Protein AF-A0AAJ4XPE6-F1 (afdb_monomer)

Radius of gyration: 33.15 Å; Cα contacts (8 Å, |Δi|>4): 1623; chains: 1; bounding box: 88×88×65 Å

Foldseek 3Di:
DVPFDFLDQDDPCLVVVQPAKEKEWEDDFFKIWIFIFRSNDDLVPTDTQKTWMWGDDPQKIWTWMAGPVGDIDIDIDRHDACQALVNVVVVLVVVQVRDDPPDDNQHQEYEFEAWDPFLPLAKGKDALPCPPVLVVLVLSCQQAVNGSVSRNSNVVSQNPDPSHDNNHIYIYDYQLNLVNPEDCVQWADPDDQVVQQPVRRPRGGQTFRGGPNLQLLQQLVVVCVQLVHDLQLAQAWEWAAEQQTKIFGAFRNGTHHIQGMSHSQAAFFGLQAAHDDDPCVLQVVLVVFDPPPPDDVHSQDWDDPDVVHIDGPSVCCRRHVHACCPQLVGSDLVVLVVLQVCVVVCVDVPDHDPVVNSSSVSSVVSLVSRLVRVLVVVVVSQVVCVVRVGHQEYEFEHPCSQPPLVSLLVNLVVCCLPLQRADQDASGDDQDPFKDWDHCVSSVNPPVPPCPPVNRYHTYMYGYGDSSSSSVSSSSCSSNSDDPVVVVPVVPPPDDPPCLLVVLVSPDPQSVLLVCLQPPDADPQAREGAAFLLRCDPSNLVSLLCVLQVLLVVCVVVVNADDDDAPDFKDAWDKHKYKYWDADDPVLLVLLQCLQPVVPPPFDRDDCQAPLVVCLRVLQCVSVVVSVLSHNRTRFRSQQKDFFKKKKWFQDGPDDRVFIKMKMKTWDDPGRIWGQDQFATKTWIKIWIFGDDPDTHTGMIMITIIGGGDHHNDPDDPDPPPPPVPPFPKDFLDKDWAALCSLVSSCNNRVDPPCLANWQVVVVVSVDNGRFHDPVSSVSNLSSSLRVVDDDRGMKMKMKGFDATHHPRFMWTKIAGPPPSFKIFTATPVPRDTGMIIGMDHD

Solvent-accessible surface area (backbone atoms only — not comparable to full-atom values): 45662 Å² total; per-residue (Å²): 124,94,82,67,59,51,56,62,65,66,62,96,62,53,71,68,78,44,73,34,23,33,39,22,39,42,60,56,98,53,35,32,38,38,33,32,32,55,53,67,52,55,85,93,62,63,52,62,49,34,40,37,38,38,39,58,55,85,67,26,23,44,36,41,39,38,33,72,88,71,52,68,51,74,52,79,43,86,36,82,71,81,43,47,52,67,53,52,53,50,49,55,54,53,52,48,69,68,42,56,101,89,55,78,65,56,48,42,33,39,35,36,44,32,48,64,36,76,92,39,63,64,51,35,57,40,45,84,85,40,68,67,55,54,51,52,44,54,48,38,19,70,75,36,47,98,61,20,40,55,36,48,42,36,50,52,29,57,67,70,38,84,90,43,57,90,84,31,34,40,33,40,38,37,16,15,25,50,33,67,63,44,48,71,86,75,20,53,56,101,60,70,67,79,74,32,24,86,87,33,85,88,48,46,74,74,31,43,43,29,60,59,21,38,39,52,51,28,37,45,54,51,52,20,61,70,67,75,40,63,45,61,76,37,22,31,39,39,37,36,26,34,62,70,29,43,41,32,33,28,47,51,58,36,38,55,47,55,41,23,24,74,47,91,47,34,37,42,50,17,17,22,20,48,19,62,69,66,90,64,48,48,59,53,51,23,54,76,40,54,84,45,94,98,50,41,94,48,67,78,38,66,44,76,80,49,95,96,38,70,42,44,53,38,59,47,40,42,52,66,61,18,27,29,30,59,55,33,73,38,52,48,66,67,60,32,50,51,35,25,54,40,41,79,68,54,57,46,82,78,75,59,59,74,74,62,50,48,46,27,52,28,10,36,50,41,50,50,53,50,51,51,50,50,51,53,52,51,54,52,41,47,60,75,28,46,92,70,80,29,64,62,29,41,34,25,13,42,71,44,37,63,66,43,62,66,58,54,24,51,51,39,60,78,30,43,90,43,64,71,11,60,19,84,70,82,89,58,95,63,77,49,96,54,41,36,72,57,51,35,64,81,36,73,46,64,89,66,80,68,68,57,97,80,69,56,52,16,44,33,32,34,33,61,64,43,42,51,61,37,49,51,50,52,52,52,44,37,61,67,52,52,53,85,69,60,78,72,51,72,72,74,79,77,73,68,97,80,56,61,67,62,60,44,56,74,68,39,97,54,30,69,49,53,48,41,57,68,74,43,82,64,55,98,86,27,37,72,40,96,53,38,50,79,69,66,44,72,66,55,51,51,52,45,47,50,50,20,51,50,52,45,54,53,37,46,76,74,67,61,46,73,82,81,60,84,85,55,60,61,43,82,50,69,93,47,42,40,34,25,44,51,84,89,56,70,69,54,55,51,42,44,37,53,52,62,30,73,88,39,97,85,52,72,84,69,48,63,70,35,72,42,30,53,46,46,59,65,35,37,50,44,38,52,57,53,55,54,48,34,28,70,78,42,57,56,60,57,79,71,44,39,74,41,34,42,36,39,35,34,60,44,45,59,71,76,78,92,54,62,32,36,37,41,34,31,53,27,78,100,74,26,60,24,40,53,42,74,65,16,39,36,36,39,36,36,37,40,30,24,38,81,54,104,63,76,43,70,34,35,38,35,39,39,29,34,38,28,64,45,97,54,79,61,75,81,75,95,62,84,76,75,73,70,74,72,88,63,66,62,42,82,60,46,77,48,78,37,55,79,62,47,29,61,40,41,20,73,46,28,66,58,71,55,50,42,38,74,30,48,69,50,7,39,76,72,74,36,99,26,21,27,56,53,68,67,58,54,50,46,49,48,38,44,44,49,48,80,76,47,94,75,82,54,26,29,33,40,38,38,37,52,71,48,87,52,48,48,64,42,53,27,42,31,28,32,29,70,88,77,65,30,43,36,37,27,28,30,76,88,73,77,42,67,33,37,37,35,39,46,49,73,109

pLDDT: mean 81.0, std 16.21, range [25.42, 98.75]

Nearest PDB structures (foldseek):
  4h0p-assembly1_B  TM=8.875E-01  e=8.252E-36  Cryptococcus neoformans
  6ioy-assembly1_A  TM=8.111E-01  e=3.417E-29  Porphyromonas gingivalis ATCC 33277
  2e1z-assembly1_A  TM=8.193E-01  e=1.480E-28  Salmonella enterica subsp. enterica serovar Typhimurium
  7fj9-assembly1_B  TM=8.322E-01  e=9.772E-26  Klebsiella pneumoniae
  7fjb-assembly1_B  TM=8.198E-01  e=4.718E-22  Klebsiella pneumoniae

Structure (mmCIF, N/CA/C/O backbone):
data_AF-A0AAJ4XPE6-F1
#
_entry.id   AF-A0AAJ4XPE6-F1
#
loop_
_atom_site.group_PDB
_atom_site.id
_atom_site.type_symbol
_atom_site.label_atom_id
_atom_site.label_alt_id
_atom_site.label_comp_id
_atom_site.label_asym_id
_atom_site.label_entity_id
_atom_site.label_seq_id
_atom_site.pdbx_PDB_ins_code
_atom_site.Cartn_x
_atom_site.Cartn_y
_atom_site.Cartn_z
_atom_site.occupancy
_atom_site.B_iso_or_equiv
_atom_site.auth_seq_id
_atom_site.auth_comp_id
_atom_site.auth_asym_id
_atom_site.auth_atom_id
_atom_site.pdbx_PDB_model_num
ATOM 1 N N . MET A 1 1 ? 7.307 -7.570 -20.805 1.00 38.53 1 MET A N 1
ATOM 2 C CA . MET A 1 1 ? 6.891 -7.978 -19.445 1.00 38.53 1 MET A CA 1
ATOM 3 C C . MET A 1 1 ? 6.431 -9.438 -19.361 1.00 38.53 1 MET A C 1
ATOM 5 O O . MET A 1 1 ? 6.471 -9.979 -18.270 1.00 38.53 1 MET A O 1
ATOM 9 N N . GLU A 1 2 ? 6.063 -10.110 -20.462 1.00 28.70 2 GLU A N 1
ATOM 10 C CA . GLU A 1 2 ? 5.530 -11.493 -20.434 1.00 28.70 2 GLU A CA 1
ATOM 11 C C . GLU A 1 2 ? 6.532 -12.605 -20.036 1.00 28.70 2 GLU A C 1
ATOM 13 O O . GLU A 1 2 ? 6.102 -13.720 -19.774 1.00 28.70 2 GLU A O 1
ATOM 18 N N . ASN A 1 3 ? 7.838 -12.319 -19.925 1.00 35.22 3 ASN A N 1
ATOM 19 C CA . ASN A 1 3 ? 8.884 -13.311 -19.605 1.00 35.22 3 ASN A CA 1
ATOM 20 C C . ASN A 1 3 ? 9.565 -13.081 -18.238 1.00 35.22 3 ASN A C 1
ATOM 22 O O . ASN A 1 3 ? 10.685 -13.542 -18.015 1.00 35.22 3 ASN A O 1
ATOM 26 N N . ILE A 1 4 ? 8.936 -12.331 -17.327 1.00 44.84 4 ILE A N 1
ATOM 27 C CA . ILE A 1 4 ? 9.497 -12.068 -15.996 1.00 44.84 4 ILE A CA 1
ATOM 28 C C . ILE A 1 4 ? 9.234 -13.280 -15.099 1.00 44.84 4 ILE A C 1
ATOM 30 O O . ILE A 1 4 ? 8.094 -13.561 -14.739 1.00 44.84 4 ILE A O 1
ATOM 34 N N . ILE A 1 5 ? 10.300 -13.986 -14.713 1.00 47.12 5 ILE A N 1
ATOM 35 C CA . ILE A 1 5 ? 10.227 -15.028 -13.683 1.00 47.12 5 ILE A CA 1
ATOM 36 C C . ILE A 1 5 ? 9.978 -14.325 -12.345 1.00 47.12 5 ILE A C 1
ATOM 38 O O . ILE A 1 5 ? 10.880 -13.732 -11.749 1.00 47.12 5 ILE A O 1
ATOM 42 N N . HIS A 1 6 ? 8.727 -14.335 -11.897 1.00 53.72 6 HIS A N 1
ATOM 43 C CA . HIS A 1 6 ? 8.391 -14.011 -10.515 1.00 53.72 6 HIS A CA 1
ATOM 44 C C . HIS A 1 6 ? 8.989 -15.081 -9.599 1.00 53.72 6 HIS A C 1
ATOM 46 O O . HIS A 1 6 ? 9.304 -16.180 -10.052 1.00 53.72 6 HIS A O 1
ATOM 52 N N . VAL A 1 7 ? 9.138 -14.806 -8.302 1.00 47.75 7 VAL A N 1
ATOM 53 C CA . VAL A 1 7 ? 9.491 -15.865 -7.342 1.00 47.75 7 VAL A CA 1
ATOM 54 C C . VAL A 1 7 ? 8.365 -16.919 -7.349 1.00 47.75 7 VAL A C 1
ATOM 56 O O . VAL A 1 7 ? 7.359 -16.787 -6.657 1.00 47.75 7 VAL A O 1
ATOM 59 N N . GLU A 1 8 ? 8.490 -17.935 -8.209 1.00 40.75 8 GLU A N 1
ATOM 60 C CA . GLU A 1 8 ? 7.422 -18.894 -8.488 1.00 40.75 8 GLU A CA 1
ATOM 61 C C . GLU A 1 8 ? 7.256 -19.914 -7.362 1.00 40.75 8 GLU A C 1
ATOM 63 O O . GLU A 1 8 ? 8.221 -20.406 -6.757 1.00 40.75 8 GLU A O 1
ATOM 68 N N . LYS A 1 9 ? 5.988 -20.289 -7.154 1.00 40.34 9 LYS A N 1
ATOM 69 C CA . LYS A 1 9 ? 5.560 -21.417 -6.330 1.00 40.34 9 LYS A CA 1
ATOM 70 C C . LYS A 1 9 ? 6.018 -22.733 -6.963 1.00 40.34 9 LYS A C 1
ATOM 72 O O . LYS A 1 9 ? 5.325 -23.286 -7.805 1.00 40.34 9 LYS A O 1
ATOM 77 N N . GLY A 1 10 ? 7.141 -23.259 -6.487 1.00 37.16 10 GLY A N 1
ATOM 78 C CA . GLY A 1 10 ? 7.464 -24.685 -6.546 1.00 37.16 10 GLY A CA 1
ATOM 79 C C . GLY A 1 10 ? 7.420 -25.335 -7.933 1.00 37.16 10 GLY A C 1
ATOM 80 O O . GLY A 1 10 ? 6.593 -26.209 -8.176 1.00 37.16 10 GLY A O 1
ATOM 81 N N . SER A 1 11 ? 8.399 -25.028 -8.783 1.00 29.69 11 SER A N 1
ATOM 82 C CA . SER A 1 11 ? 9.065 -26.092 -9.540 1.00 29.69 11 SER A CA 1
ATOM 83 C C . SER A 1 11 ? 10.001 -26.838 -8.569 1.00 29.69 11 SER A C 1
ATOM 85 O O . SER A 1 11 ? 10.409 -26.284 -7.545 1.00 29.69 11 SER A O 1
ATOM 87 N N . GLY A 1 12 ? 10.312 -28.113 -8.813 1.00 33.97 12 GLY A N 1
ATOM 88 C CA . GLY A 1 12 ? 11.038 -29.011 -7.891 1.00 33.97 12 GLY A CA 1
ATOM 89 C C . GLY A 1 12 ? 12.422 -28.559 -7.377 1.00 33.97 12 GLY A C 1
ATOM 90 O O . GLY A 1 12 ? 13.065 -29.318 -6.663 1.00 33.97 12 GLY A O 1
ATOM 91 N N . GLN A 1 13 ? 12.872 -27.337 -7.677 1.00 35.56 13 GLN A N 1
ATOM 92 C CA . GLN A 1 13 ? 14.061 -26.681 -7.118 1.00 35.56 13 GLN A CA 1
ATOM 93 C C . GLN A 1 13 ? 13.816 -25.947 -5.781 1.00 35.56 13 GLN A C 1
ATOM 95 O O . GLN A 1 13 ? 14.768 -25.550 -5.110 1.00 35.56 13 GLN A O 1
ATOM 100 N N . GLY A 1 14 ? 12.562 -25.815 -5.323 1.00 35.53 14 GLY A N 1
ATOM 101 C CA . GLY A 1 14 ? 12.216 -25.130 -4.064 1.00 35.53 14 GLY A CA 1
ATOM 102 C C . GLY A 1 14 ? 12.807 -25.735 -2.774 1.00 35.53 14 GLY A C 1
ATOM 103 O O . GLY A 1 14 ? 12.760 -25.090 -1.729 1.00 35.53 14 GLY A O 1
ATOM 104 N N . GLN A 1 15 ? 13.384 -26.943 -2.822 1.00 35.53 15 GLN A N 1
ATOM 105 C CA . GLN A 1 15 ? 14.125 -27.526 -1.693 1.00 35.53 15 GLN A CA 1
ATOM 106 C C . GLN A 1 15 ? 15.561 -26.986 -1.557 1.00 35.53 15 GLN A C 1
ATOM 108 O O . GLN A 1 15 ? 16.055 -26.922 -0.435 1.00 35.53 15 GLN A O 1
ATOM 113 N N . SER A 1 16 ? 16.196 -26.525 -2.645 1.00 39.31 16 SER A N 1
ATOM 114 C CA . SER A 1 16 ? 17.520 -25.873 -2.592 1.00 39.31 16 SER A CA 1
ATOM 115 C C . SER A 1 16 ? 17.444 -24.465 -1.977 1.00 39.31 16 SER A C 1
ATOM 117 O O . SER A 1 16 ? 18.330 -24.050 -1.232 1.00 39.31 16 SER A O 1
ATOM 119 N N . ARG A 1 17 ? 16.308 -23.772 -2.172 1.00 48.81 17 ARG A N 1
ATOM 120 C CA . ARG A 1 17 ? 16.025 -22.417 -1.648 1.00 48.81 17 ARG A CA 1
ATOM 121 C C . ARG A 1 17 ? 16.004 -22.299 -0.114 1.00 48.81 17 ARG A C 1
ATOM 123 O O . ARG A 1 17 ? 15.955 -21.190 0.403 1.00 48.81 17 ARG A O 1
ATOM 130 N N . ARG A 1 18 ? 15.992 -23.417 0.625 1.00 53.03 18 ARG A N 1
ATOM 131 C CA . ARG A 1 18 ? 15.875 -23.457 2.100 1.00 53.03 18 ARG A CA 1
ATOM 132 C C . ARG A 1 18 ? 17.200 -23.633 2.843 1.00 53.03 18 ARG A C 1
ATOM 134 O O . ARG A 1 18 ? 17.169 -23.848 4.047 1.00 53.03 18 ARG A O 1
ATOM 141 N N . GLN A 1 19 ? 18.339 -23.616 2.159 1.00 59.31 19 GLN A N 1
ATOM 142 C CA . GLN A 1 19 ? 19.616 -24.031 2.746 1.00 59.31 19 GLN A CA 1
ATOM 143 C C . GLN A 1 19 ? 20.667 -22.912 2.730 1.00 59.31 19 GLN A C 1
ATOM 145 O O . GLN A 1 19 ? 21.746 -23.113 2.199 1.00 59.31 19 GLN A O 1
ATOM 150 N N . GLY A 1 20 ? 20.383 -21.726 3.272 1.00 80.12 20 GLY A N 1
ATOM 151 C CA . GLY A 1 20 ? 21.408 -20.679 3.345 1.00 80.12 20 GLY A CA 1
ATOM 152 C C . GLY A 1 20 ? 20.971 -19.420 4.080 1.00 80.12 20 GLY A C 1
ATOM 153 O O . GLY A 1 20 ? 19.850 -19.326 4.586 1.00 80.12 20 GLY A O 1
ATOM 154 N N . LYS A 1 21 ? 21.868 -18.436 4.129 1.00 90.25 21 LYS A N 1
ATOM 155 C CA . LYS A 1 21 ? 21.598 -17.114 4.694 1.00 90.25 21 LYS A CA 1
ATOM 156 C C . LYS A 1 21 ? 21.067 -16.156 3.633 1.00 90.25 21 LYS A C 1
ATOM 158 O O . LYS A 1 21 ? 21.360 -16.275 2.441 1.00 90.25 21 LYS A O 1
ATOM 163 N N . MET A 1 22 ? 20.278 -15.194 4.098 1.00 92.94 22 MET A N 1
ATOM 164 C CA . MET A 1 22 ? 19.682 -14.138 3.291 1.00 92.94 22 MET A CA 1
ATOM 165 C C . MET A 1 22 ? 20.284 -12.791 3.688 1.00 92.94 22 MET A C 1
ATOM 167 O O . MET A 1 22 ? 20.156 -12.374 4.840 1.00 92.94 22 MET A O 1
ATOM 171 N N . LEU A 1 23 ? 20.932 -12.109 2.745 1.00 95.25 23 LEU A N 1
ATOM 172 C CA . LEU A 1 23 ? 21.520 -10.787 2.949 1.00 95.25 23 LEU A CA 1
ATOM 173 C C . LEU A 1 23 ? 20.614 -9.715 2.341 1.00 95.25 23 LEU A C 1
ATOM 175 O O . LEU A 1 23 ? 20.528 -9.588 1.125 1.00 95.25 23 LEU A O 1
ATOM 179 N N . CYS A 1 24 ? 19.945 -8.931 3.179 1.00 96.38 24 CYS A N 1
ATOM 180 C CA . CYS A 1 24 ? 19.119 -7.808 2.744 1.00 96.38 24 CYS A CA 1
ATOM 181 C C . CYS A 1 24 ? 19.961 -6.533 2.646 1.00 96.38 24 CYS A C 1
ATOM 183 O O . CYS A 1 24 ? 20.572 -6.139 3.639 1.00 96.38 24 CYS A O 1
ATOM 185 N N . LEU A 1 25 ? 19.945 -5.874 1.488 1.00 95.50 25 LEU A N 1
ATOM 186 C CA . LEU A 1 25 ? 20.692 -4.662 1.158 1.00 95.50 25 LEU A CA 1
ATOM 187 C C . LEU A 1 25 ? 19.732 -3.513 0.810 1.00 95.50 25 LEU A C 1
ATOM 189 O O . LEU A 1 25 ? 18.919 -3.600 -0.113 1.00 95.50 25 LEU A O 1
ATOM 193 N N . ASN A 1 26 ? 19.847 -2.410 1.547 1.00 93.94 26 ASN A N 1
ATOM 194 C CA . ASN A 1 26 ? 19.086 -1.182 1.343 1.00 93.94 26 ASN A CA 1
ATOM 195 C C . ASN A 1 26 ? 20.040 -0.026 1.030 1.00 93.94 26 ASN A C 1
ATOM 197 O O . ASN A 1 26 ? 20.602 0.606 1.931 1.00 93.94 26 ASN A O 1
ATOM 201 N N . ALA A 1 27 ? 20.233 0.225 -0.264 1.00 88.62 27 ALA A N 1
ATOM 202 C CA . ALA A 1 27 ? 21.066 1.308 -0.759 1.00 88.62 27 ALA A CA 1
ATOM 203 C C . ALA A 1 27 ? 20.254 2.609 -0.898 1.00 88.62 27 ALA A C 1
ATOM 205 O O . ALA A 1 27 ? 19.252 2.679 -1.610 1.00 88.62 27 ALA A O 1
ATOM 206 N N . GLY A 1 28 ? 20.694 3.656 -0.202 1.00 82.75 28 GLY A N 1
ATOM 207 C CA . GLY A 1 28 ? 20.285 5.044 -0.422 1.00 82.75 28 GLY A CA 1
ATOM 208 C C . GLY A 1 28 ? 21.298 5.793 -1.291 1.00 82.75 28 GLY A C 1
ATOM 209 O O . GLY A 1 28 ? 22.188 5.196 -1.872 1.00 82.75 28 GLY A O 1
ATOM 210 N N . SER A 1 29 ? 21.225 7.124 -1.366 1.00 73.62 29 SER A N 1
ATOM 211 C CA . SER A 1 29 ? 22.216 7.899 -2.139 1.00 73.62 29 SER A CA 1
ATOM 212 C C . SER A 1 29 ? 23.563 8.091 -1.434 1.00 73.62 29 SER A C 1
ATOM 214 O O . SER A 1 29 ? 24.525 8.497 -2.068 1.00 73.62 29 SER A O 1
ATOM 216 N N . SER A 1 30 ? 23.616 7.900 -0.115 1.00 77.88 30 SER A N 1
ATOM 217 C CA . SER A 1 30 ? 24.809 8.151 0.712 1.00 77.88 30 SER A CA 1
ATOM 218 C C . SER A 1 30 ? 24.956 7.160 1.871 1.00 77.88 30 SER A C 1
ATOM 220 O O . SER A 1 30 ? 25.783 7.349 2.763 1.00 77.88 30 SER A O 1
ATOM 222 N N . SER A 1 31 ? 24.137 6.108 1.895 1.00 88.25 31 SER A N 1
ATOM 223 C CA . SER A 1 31 ? 24.204 5.078 2.927 1.00 88.25 31 SER A CA 1
ATOM 224 C C . SER A 1 31 ? 23.715 3.735 2.413 1.00 88.25 31 SER A C 1
ATOM 226 O O . SER A 1 31 ? 22.688 3.692 1.741 1.00 88.25 31 SER A O 1
ATOM 228 N N . LEU A 1 32 ? 24.377 2.657 2.813 1.00 92.25 32 LEU A N 1
ATOM 229 C CA . LEU A 1 32 ? 23.933 1.281 2.614 1.00 92.25 32 LEU A CA 1
ATOM 230 C C . LEU A 1 32 ? 23.613 0.672 3.980 1.00 92.25 32 LEU A C 1
ATOM 232 O O . LEU A 1 32 ? 24.504 0.535 4.813 1.00 92.25 32 LEU A O 1
ATOM 236 N N . LYS A 1 33 ? 22.352 0.320 4.232 1.00 93.94 33 LYS A N 1
ATOM 237 C CA . LYS A 1 33 ? 21.963 -0.483 5.401 1.00 93.94 33 LYS A CA 1
ATOM 238 C C . LYS A 1 33 ? 21.854 -1.941 4.993 1.00 93.94 33 LYS A C 1
ATOM 240 O O . LYS A 1 33 ? 21.442 -2.234 3.872 1.00 93.94 33 LYS A O 1
ATOM 245 N N . PHE A 1 34 ? 22.192 -2.849 5.898 1.00 95.44 34 PHE A N 1
ATOM 246 C CA . PHE A 1 34 ? 22.072 -4.273 5.626 1.00 95.44 34 PHE A CA 1
ATOM 247 C C . PHE A 1 34 ? 21.735 -5.089 6.866 1.00 95.44 34 PHE A C 1
ATOM 249 O O . PHE A 1 34 ? 22.063 -4.716 7.998 1.00 95.44 34 PHE A O 1
ATOM 256 N N . LYS A 1 35 ? 21.085 -6.229 6.635 1.00 96.25 35 LYS A N 1
ATOM 257 C CA . LYS A 1 35 ? 20.808 -7.243 7.654 1.00 96.25 35 LYS A CA 1
ATOM 258 C C . LYS A 1 35 ? 20.987 -8.640 7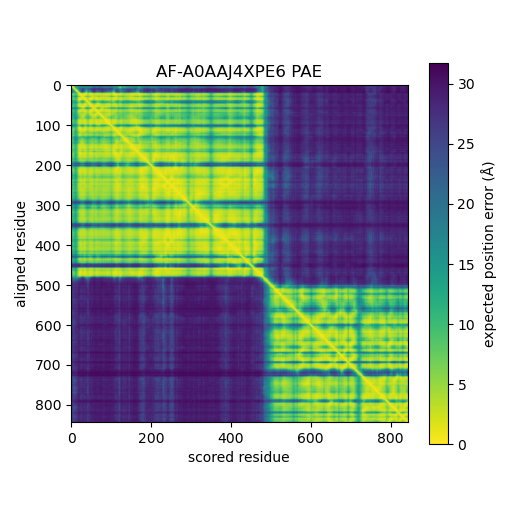.073 1.00 96.25 35 LYS A C 1
ATOM 260 O O . LYS A 1 35 ? 20.559 -8.902 5.953 1.00 96.25 35 LYS A O 1
ATOM 265 N N . LEU A 1 36 ? 21.594 -9.525 7.854 1.00 94.81 36 LEU A N 1
ATOM 266 C CA . LEU A 1 36 ? 21.758 -10.939 7.543 1.00 94.81 36 LEU A CA 1
ATOM 267 C C . LEU A 1 36 ? 20.734 -11.752 8.334 1.00 94.81 36 LEU A C 1
ATOM 269 O O . LEU A 1 36 ? 20.666 -11.628 9.556 1.00 94.81 36 LEU A O 1
ATOM 273 N N . PHE A 1 37 ? 19.982 -12.607 7.653 1.00 92.25 37 PHE A N 1
ATOM 274 C CA . PHE A 1 37 ? 18.988 -13.498 8.242 1.00 92.25 37 PHE A CA 1
ATOM 275 C C . PHE A 1 37 ? 19.319 -14.959 7.956 1.00 92.25 37 PHE A C 1
ATOM 277 O O . PHE A 1 37 ? 19.923 -15.286 6.934 1.00 92.25 37 PHE A O 1
ATOM 284 N N . ASP A 1 38 ? 18.867 -15.843 8.840 1.00 87.94 38 ASP A N 1
ATOM 285 C CA . ASP A 1 38 ? 18.858 -17.280 8.585 1.00 87.94 38 ASP A CA 1
ATOM 286 C C . ASP A 1 38 ? 17.555 -17.675 7.877 1.00 87.94 38 ASP A C 1
ATOM 288 O O . ASP A 1 38 ? 16.476 -17.596 8.471 1.00 87.94 38 ASP A O 1
ATOM 292 N N . ALA A 1 39 ? 17.638 -18.098 6.613 1.00 78.31 39 ALA A N 1
ATOM 293 C CA . ALA A 1 39 ? 16.460 -18.505 5.851 1.00 78.31 39 ALA A CA 1
ATOM 294 C C . ALA A 1 39 ? 15.997 -19.942 6.173 1.00 78.31 39 ALA A C 1
ATOM 296 O O . ALA A 1 39 ? 14.952 -20.366 5.675 1.00 78.31 39 ALA A O 1
ATOM 297 N N . THR A 1 40 ? 16.731 -20.689 7.011 1.00 73.75 40 THR A N 1
ATOM 298 C CA . THR A 1 40 ? 16.329 -22.027 7.489 1.00 73.75 40 THR A CA 1
ATOM 299 C C . THR A 1 40 ? 15.281 -21.962 8.610 1.00 73.75 40 THR A C 1
ATOM 301 O O . THR A 1 40 ? 14.560 -22.934 8.857 1.00 73.75 40 THR A O 1
ATOM 304 N N . CYS A 1 41 ? 15.160 -20.809 9.273 1.00 65.62 41 CYS A N 1
ATOM 305 C CA . CYS A 1 41 ? 14.246 -20.578 10.387 1.00 65.62 41 CYS A CA 1
ATOM 306 C C . CYS A 1 41 ? 12.779 -20.439 9.945 1.00 65.62 41 CYS A C 1
ATOM 308 O O . CYS A 1 41 ? 12.461 -20.159 8.792 1.00 65.62 41 CYS A O 1
ATOM 310 N N . SER A 1 42 ? 11.843 -20.595 10.888 1.00 71.31 42 SER A N 1
ATOM 311 C CA . SER A 1 42 ? 10.433 -20.248 10.644 1.00 71.31 42 SER A CA 1
ATOM 312 C C . SER A 1 42 ? 10.247 -18.728 10.526 1.00 71.31 42 SER A C 1
ATOM 314 O O . SER A 1 42 ? 11.010 -17.969 11.118 1.00 71.31 42 SER A O 1
ATOM 316 N N . LEU A 1 43 ? 9.185 -18.270 9.849 1.00 67.12 43 LEU A N 1
ATOM 317 C CA . LEU A 1 43 ? 8.874 -16.835 9.712 1.00 67.12 43 LEU A CA 1
ATOM 318 C C . LEU A 1 43 ? 8.783 -16.104 11.068 1.00 67.12 43 LEU A C 1
ATOM 320 O O . LEU A 1 43 ? 9.156 -14.941 11.171 1.00 67.12 43 LEU A O 1
ATOM 324 N N . GLN A 1 44 ? 8.307 -16.790 12.115 1.00 59.66 44 GLN A N 1
ATOM 325 C CA . GLN A 1 44 ? 8.211 -16.256 13.482 1.00 59.66 44 GLN A CA 1
ATOM 326 C C . GLN A 1 44 ? 9.581 -16.127 14.171 1.00 59.66 44 GLN A C 1
ATOM 328 O O . GLN A 1 44 ? 9.716 -15.351 15.111 1.00 59.66 44 GLN A O 1
ATOM 333 N N . GLY A 1 45 ? 10.588 -16.867 13.700 1.00 60.84 45 GLY A N 1
ATOM 334 C CA . GLY A 1 45 ? 11.971 -16.832 14.177 1.00 60.84 45 GLY A CA 1
ATOM 335 C C . GLY A 1 45 ? 12.933 -16.078 13.255 1.00 60.84 45 GLY A C 1
ATOM 336 O O . GLY A 1 45 ? 14.141 -16.195 13.440 1.00 60.84 45 GLY A O 1
ATOM 337 N N . LEU A 1 46 ? 12.431 -15.332 12.262 1.00 80.31 46 LEU A N 1
ATOM 338 C CA . LEU A 1 46 ? 13.252 -14.567 11.322 1.00 80.31 46 LEU A CA 1
ATOM 339 C C . LEU A 1 46 ? 13.792 -13.294 11.998 1.00 80.31 46 LEU A C 1
ATOM 341 O O . LEU A 1 46 ? 13.254 -12.199 11.833 1.00 80.31 46 LEU A O 1
ATOM 345 N N . THR A 1 47 ? 14.839 -13.452 12.803 1.00 85.19 47 THR A N 1
ATOM 346 C CA . THR A 1 47 ? 15.556 -12.360 13.472 1.00 85.19 47 THR A CA 1
ATOM 347 C C . THR A 1 47 ? 16.906 -12.112 12.794 1.00 85.19 47 THR A C 1
ATOM 349 O O . THR A 1 47 ? 17.523 -13.056 12.291 1.00 85.19 47 THR A O 1
ATOM 352 N N . PRO A 1 48 ? 17.381 -10.854 12.732 1.00 91.50 48 PRO A N 1
ATOM 353 C CA . PRO A 1 48 ? 18.667 -10.562 12.114 1.00 91.50 48 PRO A CA 1
ATOM 354 C C . PRO A 1 48 ? 19.811 -11.143 12.958 1.00 91.50 48 PRO A C 1
ATOM 356 O O . PRO A 1 48 ? 19.876 -10.917 14.166 1.00 91.50 48 PRO A O 1
ATOM 359 N N . ILE A 1 49 ? 20.722 -11.877 12.317 1.00 92.19 49 ILE A N 1
ATOM 360 C CA . ILE A 1 49 ? 21.968 -12.374 12.918 1.00 92.19 49 ILE A CA 1
ATOM 361 C C . ILE A 1 49 ? 22.972 -11.227 13.023 1.00 92.19 49 ILE A C 1
ATOM 363 O O . ILE A 1 49 ? 23.524 -10.963 14.089 1.00 92.19 49 ILE A O 1
ATOM 367 N N . VAL A 1 50 ? 23.174 -10.530 11.904 1.00 93.62 50 VAL A N 1
ATOM 368 C CA . VAL A 1 50 ? 24.031 -9.349 11.795 1.00 93.62 50 VAL A CA 1
ATOM 369 C C . VAL A 1 50 ? 23.205 -8.210 11.225 1.00 93.62 50 VAL A C 1
ATOM 371 O O . VAL A 1 50 ? 22.414 -8.401 10.305 1.00 93.62 50 VAL A O 1
ATOM 374 N N . SER A 1 51 ? 23.396 -7.015 11.762 1.00 95.69 51 SER A N 1
ATOM 375 C CA . SER A 1 51 ? 22.859 -5.774 11.213 1.00 95.69 51 SER A CA 1
ATOM 376 C C . SER A 1 51 ? 23.973 -4.748 11.098 1.00 95.69 51 SER A C 1
ATOM 378 O O . SER A 1 51 ? 24.907 -4.756 11.897 1.00 95.69 51 SER A O 1
ATOM 380 N N . GLY A 1 52 ? 23.899 -3.868 10.110 1.00 94.62 52 GLY A N 1
ATOM 381 C CA . GLY A 1 52 ? 24.946 -2.882 9.920 1.00 94.62 52 GLY A CA 1
ATOM 382 C C . GLY A 1 52 ? 24.584 -1.767 8.962 1.00 94.62 52 GLY A C 1
ATOM 383 O O . GLY A 1 52 ? 23.517 -1.752 8.339 1.00 94.62 52 GLY A O 1
ATOM 384 N N . SER A 1 53 ? 25.490 -0.799 8.874 1.00 94.31 53 SER A N 1
ATOM 385 C CA . SER A 1 53 ? 25.389 0.287 7.914 1.00 94.31 53 SER A CA 1
ATOM 386 C C . SER A 1 53 ? 26.752 0.792 7.464 1.00 94.31 53 SER A C 1
ATOM 388 O O . SER A 1 53 ? 27.703 0.814 8.240 1.00 94.31 53 SER A O 1
ATOM 390 N N . VAL A 1 54 ? 26.807 1.248 6.218 1.00 92.81 54 VAL A N 1
ATOM 391 C CA . VAL A 1 54 ? 27.879 2.061 5.646 1.00 92.81 54 VAL A CA 1
ATOM 392 C C . VAL A 1 54 ? 27.297 3.447 5.401 1.00 92.81 54 VAL A C 1
ATOM 394 O O . VAL A 1 54 ? 26.251 3.565 4.761 1.00 92.81 54 VAL A O 1
ATOM 397 N N . LYS A 1 55 ? 27.922 4.503 5.922 1.00 90.69 55 LYS A N 1
ATOM 398 C CA . LYS A 1 55 ? 27.456 5.892 5.765 1.00 90.69 55 LYS A CA 1
ATOM 399 C C . LYS A 1 55 ? 28.578 6.757 5.207 1.00 90.69 55 LYS A C 1
ATOM 401 O O . LYS A 1 55 ? 29.605 6.908 5.866 1.00 90.69 55 LYS A O 1
ATOM 406 N N . LEU A 1 56 ? 28.356 7.358 4.040 1.00 85.19 56 LEU A N 1
ATOM 407 C CA . LEU A 1 56 ? 29.286 8.317 3.451 1.00 85.19 56 LEU A CA 1
ATOM 408 C C . LEU A 1 56 ? 29.221 9.656 4.189 1.00 85.19 56 LEU A C 1
ATOM 410 O O . LEU A 1 56 ? 28.144 10.202 4.445 1.00 85.19 56 LEU A O 1
ATOM 414 N N . LYS A 1 57 ? 30.395 10.199 4.494 1.00 80.62 57 LYS A N 1
ATOM 415 C CA . LYS A 1 57 ? 30.625 11.553 4.988 1.00 80.62 57 LYS A CA 1
ATOM 416 C C . LYS A 1 57 ? 31.815 12.133 4.230 1.00 80.62 57 LYS A C 1
ATOM 418 O O . LYS A 1 57 ? 32.960 11.782 4.496 1.00 80.62 57 LYS A O 1
ATOM 423 N N . SER A 1 58 ? 31.537 13.043 3.300 1.00 76.56 58 SER A N 1
ATOM 424 C CA . SER A 1 58 ? 32.560 13.638 2.430 1.00 76.56 58 SER A CA 1
ATOM 425 C C . SER A 1 58 ? 33.307 12.553 1.633 1.00 76.56 58 SER A C 1
ATOM 427 O O . SER A 1 58 ? 32.663 11.858 0.855 1.00 76.56 58 SER A O 1
ATOM 429 N N . ASN A 1 59 ? 34.615 12.374 1.851 1.00 78.94 59 ASN A N 1
ATOM 430 C CA . ASN A 1 59 ? 35.451 11.383 1.157 1.00 78.94 59 ASN A CA 1
ATOM 431 C C . ASN A 1 59 ? 35.730 10.130 2.006 1.00 78.94 59 ASN A C 1
ATOM 433 O O . ASN A 1 59 ? 36.693 9.414 1.748 1.00 78.94 59 ASN A O 1
ATOM 437 N N . GLN A 1 60 ? 34.940 9.908 3.058 1.00 86.62 60 GLN A N 1
ATOM 438 C CA . GLN A 1 60 ? 35.092 8.770 3.958 1.00 86.62 60 GLN A CA 1
ATOM 439 C C . GLN A 1 60 ? 33.757 8.066 4.180 1.00 86.62 60 GLN A C 1
ATOM 441 O O . GLN A 1 60 ? 32.687 8.676 4.139 1.00 86.62 60 GLN A O 1
ATOM 446 N N . ALA A 1 61 ? 33.825 6.776 4.480 1.00 88.12 61 ALA A N 1
ATOM 447 C CA . ALA A 1 61 ? 32.701 5.926 4.810 1.00 88.12 61 ALA A CA 1
ATOM 448 C C . ALA A 1 61 ? 32.879 5.362 6.218 1.00 88.12 61 ALA A C 1
ATOM 450 O O . ALA A 1 61 ? 33.869 4.697 6.512 1.00 88.12 61 ALA A O 1
ATOM 451 N N . ASN A 1 62 ? 31.896 5.598 7.083 1.00 92.19 62 ASN A N 1
ATOM 452 C CA . ASN A 1 62 ? 31.839 4.947 8.385 1.00 92.19 62 ASN A CA 1
ATOM 453 C C . ASN A 1 62 ? 31.069 3.640 8.254 1.00 92.19 62 ASN A C 1
ATOM 455 O O . ASN A 1 62 ? 29.909 3.646 7.830 1.00 92.19 62 ASN A O 1
ATOM 459 N N . VAL A 1 63 ? 31.713 2.545 8.639 1.00 93.62 63 VAL A N 1
ATOM 460 C CA . VAL A 1 63 ? 31.161 1.197 8.608 1.00 93.62 63 VAL A CA 1
ATOM 461 C C . VAL A 1 63 ? 30.871 0.749 10.037 1.00 93.62 63 VAL A C 1
ATOM 463 O O . VAL A 1 63 ? 31.711 0.885 10.925 1.00 93.62 63 VAL A O 1
ATOM 466 N N . GLU A 1 64 ? 29.668 0.232 10.268 1.00 95.50 64 GLU A N 1
ATOM 467 C CA . GLU A 1 64 ? 29.204 -0.284 11.559 1.00 95.50 64 GLU A CA 1
ATOM 468 C C . GLU A 1 64 ? 28.525 -1.642 11.344 1.00 95.50 64 GLU A C 1
ATOM 470 O O . GLU A 1 64 ? 27.610 -1.750 10.528 1.00 95.50 64 GLU A O 1
ATOM 475 N N . LEU A 1 65 ? 28.956 -2.672 12.075 1.00 94.94 65 LEU A N 1
ATOM 476 C CA . LEU A 1 65 ? 28.372 -4.014 12.095 1.00 94.94 65 LEU A CA 1
ATOM 477 C C . LEU A 1 65 ? 28.097 -4.435 13.534 1.00 94.94 65 LEU A C 1
ATOM 479 O O . LEU A 1 65 ? 28.954 -4.287 14.401 1.00 94.94 65 LEU A O 1
ATOM 483 N N . ASN A 1 66 ? 26.934 -5.032 13.765 1.00 94.62 66 ASN A N 1
ATOM 484 C CA . ASN A 1 66 ? 26.493 -5.531 15.059 1.00 94.62 66 ASN A CA 1
ATOM 485 C C . ASN A 1 66 ? 25.916 -6.940 14.900 1.00 94.62 66 ASN A C 1
ATOM 487 O O . ASN A 1 66 ? 24.958 -7.145 14.151 1.00 94.62 66 ASN A O 1
ATOM 491 N N . HIS A 1 67 ? 26.486 -7.898 15.623 1.00 93.62 67 HIS A N 1
ATOM 492 C CA . HIS A 1 67 ? 25.955 -9.243 15.799 1.00 93.62 67 HIS A CA 1
ATOM 493 C C . HIS A 1 67 ? 24.903 -9.245 16.914 1.00 93.62 67 HIS A C 1
ATOM 495 O O . HIS A 1 67 ? 25.047 -8.530 17.908 1.00 93.62 67 HIS A O 1
ATOM 501 N N . ARG A 1 68 ? 23.874 -10.090 16.799 1.00 89.31 68 ARG A N 1
ATOM 502 C CA . ARG A 1 68 ? 22.802 -10.208 17.807 1.00 89.31 68 ARG A CA 1
ATOM 503 C C . ARG A 1 68 ? 23.299 -10.565 19.215 1.00 89.31 68 ARG A C 1
ATOM 505 O O . ARG A 1 68 ? 22.675 -10.178 20.193 1.00 89.31 68 ARG A O 1
ATOM 512 N N . ASP A 1 69 ? 24.447 -11.237 19.307 1.00 88.19 69 ASP A N 1
ATOM 513 C CA . ASP A 1 69 ? 25.081 -11.632 20.578 1.00 88.19 69 ASP A CA 1
ATOM 514 C C . ASP A 1 69 ? 25.970 -10.524 21.181 1.00 88.19 69 ASP A C 1
ATOM 516 O O . ASP A 1 69 ? 26.752 -10.769 22.096 1.00 88.19 69 ASP A O 1
ATOM 520 N N . GLY A 1 70 ? 25.897 -9.299 20.650 1.00 87.94 70 GLY A N 1
ATOM 521 C CA . GLY A 1 70 ? 26.598 -8.128 21.181 1.00 87.94 70 GLY A CA 1
ATOM 522 C C . GLY A 1 70 ? 28.020 -7.911 20.652 1.00 87.94 70 GLY A C 1
ATOM 523 O O . GLY A 1 70 ? 28.633 -6.901 20.990 1.00 87.94 70 GLY A O 1
ATOM 524 N N . LYS A 1 71 ? 28.554 -8.799 19.798 1.00 90.88 71 LYS A N 1
ATOM 525 C CA . LYS A 1 71 ? 29.814 -8.542 19.072 1.00 90.88 71 LYS A CA 1
ATOM 526 C C . LYS A 1 71 ? 29.598 -7.411 18.061 1.00 90.88 71 LYS A C 1
ATOM 528 O O . LYS A 1 71 ? 28.603 -7.424 17.341 1.00 90.88 71 LYS A O 1
ATOM 533 N N . SER A 1 72 ? 30.538 -6.480 17.945 1.00 92.81 72 SER A N 1
ATOM 534 C CA . SER A 1 72 ? 30.441 -5.368 16.991 1.00 92.81 72 SER A CA 1
ATOM 535 C C . SER A 1 72 ? 31.770 -5.076 16.306 1.00 92.81 72 SER A C 1
ATOM 537 O O . SER A 1 72 ? 32.836 -5.315 16.872 1.00 92.81 72 SER A O 1
ATOM 539 N N . HIS A 1 73 ? 31.705 -4.499 15.112 1.00 92.19 73 HIS A N 1
ATOM 540 C CA . HIS A 1 73 ? 32.853 -3.982 14.377 1.00 92.19 73 HIS A CA 1
ATOM 541 C C . HIS A 1 73 ? 32.532 -2.582 13.851 1.00 92.19 73 HIS A C 1
ATOM 543 O O . HIS A 1 73 ? 31.443 -2.350 13.329 1.00 92.19 73 HIS A O 1
ATOM 549 N N . SER A 1 74 ? 33.477 -1.652 13.978 1.00 93.31 74 SER A N 1
ATOM 550 C CA . SER A 1 74 ? 33.367 -0.329 13.370 1.00 93.31 74 SER A CA 1
ATOM 551 C C . SER A 1 74 ? 34.715 0.112 12.816 1.00 93.31 74 SER A C 1
ATOM 553 O O . SER A 1 74 ? 35.740 -0.054 13.477 1.00 93.31 74 SER A O 1
ATOM 555 N N . GLU A 1 75 ? 34.704 0.648 11.599 1.00 93.12 75 GLU A N 1
ATOM 556 C CA . GLU A 1 75 ? 35.894 1.131 10.901 1.00 93.12 75 GLU A CA 1
ATOM 557 C C . GLU A 1 75 ? 35.526 2.300 9.976 1.00 93.12 75 GLU A C 1
ATOM 559 O O . GLU A 1 75 ? 34.419 2.356 9.435 1.00 93.12 75 GLU A O 1
ATOM 564 N N . THR A 1 76 ? 36.457 3.235 9.782 1.00 91.81 76 THR A N 1
ATOM 565 C CA . THR A 1 76 ? 36.358 4.283 8.758 1.00 91.81 76 THR A CA 1
ATOM 566 C C . THR A 1 76 ? 37.213 3.897 7.554 1.00 91.81 76 THR A C 1
ATOM 568 O O . THR A 1 76 ? 38.379 3.539 7.710 1.00 91.81 76 THR A O 1
ATOM 571 N N . LYS A 1 77 ? 36.635 3.980 6.356 1.00 90.56 77 LYS A N 1
ATOM 572 C CA . LYS A 1 77 ? 37.294 3.687 5.078 1.00 90.56 77 LYS A CA 1
ATOM 573 C C . LYS A 1 77 ? 37.285 4.904 4.166 1.00 90.56 77 LYS A C 1
ATOM 575 O O . LYS A 1 77 ? 36.343 5.690 4.201 1.00 90.56 77 LYS A O 1
ATOM 580 N N . ASP A 1 78 ? 38.287 5.018 3.305 1.00 88.88 78 ASP A N 1
ATOM 581 C CA . ASP A 1 78 ? 38.360 6.065 2.282 1.00 88.88 78 ASP A CA 1
ATOM 582 C C . ASP A 1 78 ? 37.573 5.640 1.029 1.00 88.88 78 ASP A C 1
ATOM 584 O O . ASP A 1 78 ? 38.128 5.406 -0.042 1.00 88.88 78 ASP A O 1
ATOM 588 N N . TRP A 1 79 ? 36.255 5.488 1.185 1.00 86.31 79 TRP A N 1
ATOM 589 C CA . TRP A 1 79 ? 35.331 5.183 0.092 1.00 86.31 79 TRP A CA 1
ATOM 590 C C . TRP A 1 79 ? 34.475 6.394 -0.270 1.00 86.31 79 TRP A C 1
ATOM 592 O O . TRP A 1 79 ? 34.029 7.146 0.599 1.00 86.31 79 TRP A O 1
ATOM 602 N N . THR A 1 80 ? 34.204 6.539 -1.566 1.00 80.75 80 THR A N 1
ATOM 603 C CA . THR A 1 80 ? 33.413 7.639 -2.143 1.00 80.75 80 THR A CA 1
ATOM 604 C C . THR A 1 80 ? 32.090 7.183 -2.762 1.00 80.75 80 THR A C 1
ATOM 606 O O . THR A 1 80 ? 31.239 8.016 -3.064 1.00 80.75 80 THR A O 1
ATOM 609 N N . ASP A 1 81 ? 31.889 5.874 -2.907 1.00 80.00 81 ASP A N 1
ATOM 610 C CA . ASP A 1 81 ? 30.673 5.234 -3.413 1.00 80.00 81 ASP A CA 1
ATOM 611 C C . ASP A 1 81 ? 30.243 4.136 -2.430 1.00 80.00 81 ASP A C 1
ATOM 613 O O . ASP A 1 81 ? 31.084 3.594 -1.724 1.00 80.00 81 ASP A O 1
ATOM 617 N N . ILE A 1 82 ? 28.947 3.828 -2.352 1.00 80.50 82 ILE A N 1
ATOM 618 C CA . ILE A 1 82 ? 28.387 2.744 -1.529 1.00 80.50 82 ILE A CA 1
ATOM 619 C C . ILE A 1 82 ? 28.029 1.483 -2.329 1.00 80.50 82 ILE A C 1
ATOM 621 O O . ILE A 1 82 ? 27.652 0.483 -1.718 1.00 80.50 82 ILE A O 1
ATOM 625 N N . ALA A 1 83 ? 28.088 1.527 -3.664 1.00 77.62 83 ALA A N 1
ATOM 626 C CA . ALA A 1 83 ? 27.641 0.450 -4.553 1.00 77.62 83 ALA A CA 1
ATOM 627 C C . ALA A 1 83 ? 28.788 -0.255 -5.303 1.00 77.62 83 ALA A C 1
ATOM 629 O O . ALA A 1 83 ? 28.575 -0.821 -6.377 1.00 77.62 83 ALA A O 1
ATOM 630 N N . SER A 1 84 ? 29.996 -0.266 -4.731 1.00 80.88 84 SER A N 1
ATOM 631 C CA . SER A 1 84 ? 31.162 -0.928 -5.323 1.00 80.88 84 SER A CA 1
ATOM 632 C C . SER A 1 84 ? 31.303 -2.396 -4.891 1.00 80.88 84 SER A C 1
ATOM 634 O O . SER A 1 84 ? 30.889 -2.797 -3.799 1.00 80.88 84 SER A O 1
ATOM 636 N N . GLY A 1 85 ? 31.942 -3.209 -5.742 1.00 81.75 85 GLY A N 1
ATOM 637 C CA . GLY A 1 85 ? 32.283 -4.600 -5.411 1.00 81.75 85 GLY A CA 1
ATOM 638 C C . GLY A 1 85 ? 33.221 -4.716 -4.205 1.00 81.75 85 GLY A C 1
ATOM 639 O O . GLY A 1 85 ? 33.072 -5.632 -3.405 1.00 81.75 85 GLY A O 1
ATOM 640 N N . GLU A 1 86 ? 34.113 -3.739 -4.011 1.00 85.75 86 GLU A N 1
ATOM 641 C CA . GLU A 1 86 ? 35.021 -3.681 -2.857 1.00 85.75 86 GLU A CA 1
ATOM 642 C C . GLU A 1 86 ? 34.257 -3.626 -1.526 1.00 85.75 86 GLU A C 1
ATOM 644 O O . GLU A 1 86 ? 34.605 -4.326 -0.573 1.00 85.75 86 GLU A O 1
ATOM 649 N N . ILE A 1 87 ? 33.181 -2.835 -1.465 1.00 87.06 87 ILE A N 1
ATOM 650 C CA . ILE A 1 87 ? 32.347 -2.729 -0.265 1.00 87.06 87 ILE A CA 1
ATOM 651 C C . ILE A 1 87 ? 31.650 -4.049 0.011 1.00 87.06 87 ILE A C 1
ATOM 653 O O . ILE A 1 87 ? 31.640 -4.497 1.155 1.00 87.06 87 ILE A O 1
ATOM 657 N N . LEU A 1 88 ? 31.097 -4.694 -1.016 1.00 88.00 88 LEU A N 1
ATOM 658 C CA . LEU A 1 88 ? 30.463 -5.999 -0.860 1.00 88.00 88 LEU A CA 1
ATOM 659 C C . LEU A 1 88 ? 31.450 -7.032 -0.296 1.00 88.00 88 LEU A C 1
ATOM 661 O O . LEU A 1 88 ? 31.147 -7.663 0.717 1.00 88.00 88 LEU A O 1
ATOM 665 N N . SER A 1 89 ? 32.642 -7.148 -0.887 1.00 89.19 89 SER A N 1
ATOM 666 C CA . SER A 1 89 ? 33.702 -8.050 -0.416 1.00 89.19 89 SER A CA 1
ATOM 667 C C . SER A 1 89 ? 34.121 -7.743 1.023 1.00 89.19 89 SER A C 1
ATOM 669 O O . SER A 1 89 ? 34.258 -8.649 1.854 1.00 89.19 89 SER A O 1
ATOM 671 N N . PHE A 1 90 ? 34.263 -6.458 1.366 1.00 91.12 90 PHE A N 1
ATOM 672 C CA . PHE A 1 90 ? 34.560 -6.032 2.731 1.00 91.12 90 PHE A CA 1
ATOM 673 C C . PHE A 1 90 ? 33.453 -6.448 3.705 1.00 91.12 90 PHE A C 1
ATOM 675 O O . PHE A 1 90 ? 33.752 -6.991 4.773 1.00 91.12 90 PHE A O 1
ATOM 682 N N . LEU A 1 91 ? 32.187 -6.209 3.352 1.00 91.12 91 LEU A N 1
ATOM 683 C CA . LEU A 1 91 ? 31.041 -6.552 4.187 1.00 91.12 91 LEU A CA 1
ATOM 684 C C . LEU A 1 91 ? 30.957 -8.061 4.404 1.00 91.12 91 LEU A C 1
ATOM 686 O O . LEU A 1 91 ? 30.884 -8.485 5.553 1.00 91.12 91 LEU A O 1
ATOM 690 N N . LEU A 1 92 ? 31.044 -8.876 3.351 1.00 91.00 92 LEU A N 1
ATOM 691 C CA . LEU A 1 92 ? 31.011 -10.338 3.465 1.00 91.00 92 LEU A CA 1
ATOM 692 C C . LEU A 1 92 ? 32.152 -10.857 4.349 1.00 91.00 92 LEU A C 1
ATOM 694 O O . LEU A 1 92 ? 31.915 -11.644 5.265 1.00 91.00 92 LEU A O 1
ATOM 698 N N . THR A 1 93 ? 33.366 -10.330 4.169 1.00 91.00 93 THR A N 1
ATOM 699 C CA . THR A 1 93 ? 34.529 -10.688 4.993 1.00 91.00 93 THR A CA 1
ATOM 700 C C . THR A 1 93 ? 34.311 -10.370 6.475 1.00 91.00 93 THR A C 1
ATOM 702 O O . THR A 1 93 ? 34.618 -11.188 7.345 1.00 91.00 93 THR A O 1
ATOM 705 N N . HIS A 1 94 ? 33.796 -9.182 6.802 1.00 90.50 94 HIS A N 1
ATOM 706 C CA . HIS A 1 94 ? 33.611 -8.769 8.198 1.00 90.50 94 HIS A CA 1
ATOM 707 C C . HIS A 1 94 ? 32.374 -9.392 8.840 1.00 90.50 94 HIS A C 1
ATOM 709 O O . HIS A 1 94 ? 32.401 -9.684 10.033 1.00 90.50 94 HIS A O 1
ATOM 715 N N . ILE A 1 95 ? 31.330 -9.672 8.060 1.00 91.25 95 ILE A N 1
ATOM 716 C CA . ILE A 1 95 ? 30.197 -10.480 8.508 1.00 91.25 95 ILE A CA 1
ATOM 717 C C . ILE A 1 95 ? 30.692 -11.887 8.862 1.00 91.25 95 ILE A C 1
ATOM 719 O O . ILE A 1 95 ? 30.411 -12.346 9.965 1.00 91.25 95 ILE A O 1
ATOM 723 N N . PHE A 1 96 ? 31.484 -12.535 7.999 1.00 89.25 96 PHE A N 1
ATOM 724 C CA . PHE A 1 96 ? 32.049 -13.861 8.274 1.00 89.25 96 PHE A CA 1
ATOM 725 C C . PHE A 1 96 ? 32.874 -13.884 9.569 1.00 89.25 96 PHE A C 1
ATOM 727 O O . PHE A 1 96 ? 32.701 -14.777 10.389 1.00 89.25 96 PHE A O 1
ATOM 734 N N . LYS A 1 97 ? 33.705 -12.860 9.812 1.00 88.50 97 LYS A N 1
ATOM 735 C CA . LYS A 1 97 ? 34.481 -12.728 11.062 1.00 88.50 97 LYS A CA 1
ATOM 736 C C . LYS A 1 97 ? 33.620 -12.564 12.321 1.00 88.50 97 LYS A C 1
ATOM 738 O O . LYS A 1 97 ? 34.098 -12.860 13.414 1.00 88.50 97 LYS A O 1
ATOM 743 N N . LEU A 1 98 ? 32.405 -12.025 12.195 1.00 88.31 98 LEU A N 1
ATOM 744 C CA . LEU A 1 98 ? 31.490 -11.826 13.325 1.00 88.31 98 LEU A CA 1
ATOM 745 C C . LEU A 1 98 ? 30.664 -13.074 13.651 1.00 88.31 98 LEU A C 1
ATOM 747 O O . LEU A 1 98 ? 30.205 -13.197 14.791 1.00 88.31 98 LEU A O 1
ATOM 751 N N . LEU A 1 99 ? 30.490 -13.976 12.683 1.00 86.38 99 LEU A N 1
ATOM 752 C CA . LEU A 1 99 ? 29.859 -15.275 12.894 1.00 86.38 99 LEU A CA 1
ATOM 753 C C . LEU A 1 99 ? 30.742 -16.172 13.777 1.00 86.38 99 LEU A C 1
ATOM 755 O O . LEU A 1 99 ? 31.957 -15.990 13.883 1.00 86.38 99 LEU A O 1
ATOM 759 N N . ASP A 1 100 ? 30.123 -17.129 14.465 1.00 76.94 100 ASP A N 1
ATOM 760 C CA . ASP A 1 100 ? 30.866 -18.117 15.247 1.00 76.94 100 ASP A CA 1
ATOM 761 C C . ASP A 1 100 ? 31.630 -19.077 14.329 1.00 76.94 100 ASP A C 1
ATOM 763 O O . ASP A 1 100 ? 31.214 -19.347 13.208 1.00 76.94 100 ASP A O 1
ATOM 767 N N . SER A 1 101 ? 32.720 -19.671 14.825 1.00 66.94 101 SER A N 1
ATOM 768 C CA . SER A 1 101 ? 33.582 -20.579 14.045 1.00 66.94 101 SER A CA 1
ATOM 769 C C . SER A 1 101 ? 32.866 -21.805 13.462 1.00 66.94 101 SER A C 1
ATOM 771 O O . SER A 1 101 ? 33.412 -22.472 12.589 1.00 66.94 101 SER A O 1
ATOM 773 N N . ASN A 1 102 ? 31.669 -22.119 13.967 1.00 62.56 102 ASN A N 1
ATOM 774 C CA . ASN A 1 102 ? 30.834 -23.232 13.519 1.00 62.56 102 ASN A CA 1
ATOM 775 C C . ASN A 1 102 ? 29.722 -22.801 12.543 1.00 62.56 102 ASN A C 1
ATOM 777 O O . ASN A 1 102 ? 28.974 -23.662 12.085 1.00 62.56 102 ASN A O 1
ATOM 781 N N . ASP A 1 103 ? 29.579 -21.504 12.249 1.00 72.75 103 ASP A N 1
ATOM 782 C CA . ASP A 1 103 ? 28.528 -20.964 11.386 1.00 72.75 103 ASP A CA 1
ATOM 783 C C . ASP A 1 103 ? 29.120 -20.492 10.047 1.00 72.75 103 ASP A C 1
ATOM 785 O O . ASP A 1 103 ? 29.971 -19.605 9.993 1.00 72.75 103 ASP A O 1
ATOM 789 N N . ASN A 1 104 ? 28.684 -21.107 8.946 1.00 78.81 104 ASN A N 1
ATOM 790 C CA . ASN A 1 104 ? 29.132 -20.743 7.602 1.00 78.81 104 ASN A CA 1
ATOM 791 C C . ASN A 1 104 ? 28.298 -19.566 7.081 1.00 78.81 104 ASN A C 1
ATOM 793 O O . ASN A 1 104 ? 27.080 -19.586 7.215 1.00 78.81 104 ASN A O 1
ATOM 797 N N . LEU A 1 105 ? 28.919 -18.569 6.444 1.00 83.00 105 LEU A N 1
ATOM 798 C CA . LEU A 1 105 ? 28.210 -17.409 5.900 1.00 83.00 105 LEU A CA 1
ATOM 799 C C . LEU A 1 105 ? 27.219 -17.782 4.777 1.00 83.00 105 LEU A C 1
ATOM 801 O O . LEU A 1 105 ? 26.192 -17.122 4.699 1.00 83.00 105 LEU A O 1
ATOM 805 N N . ASP A 1 106 ? 27.490 -18.824 3.975 1.00 88.19 106 ASP A N 1
ATOM 806 C CA . ASP A 1 106 ? 26.649 -19.391 2.884 1.00 88.19 106 ASP A CA 1
ATOM 807 C C . ASP A 1 106 ? 25.439 -18.524 2.458 1.00 88.19 106 ASP A C 1
ATOM 809 O O . ASP A 1 106 ? 24.275 -18.850 2.723 1.00 88.19 106 ASP A O 1
ATOM 813 N N . VAL A 1 107 ? 25.715 -17.365 1.845 1.00 90.56 107 VAL A N 1
ATOM 814 C CA . VAL A 1 107 ? 24.677 -16.426 1.396 1.00 90.56 107 VAL A CA 1
ATOM 815 C C . VAL A 1 107 ? 24.151 -16.896 0.047 1.00 90.56 107 VAL A C 1
ATOM 817 O O . VAL A 1 107 ? 24.760 -16.643 -0.988 1.00 90.56 107 VAL A O 1
ATOM 820 N N . ARG A 1 108 ? 22.988 -17.550 0.049 1.00 89.44 108 ARG A N 1
ATOM 821 C CA . ARG A 1 108 ? 22.335 -18.031 -1.184 1.00 89.44 108 ARG A CA 1
ATOM 822 C C . ARG A 1 108 ? 21.311 -17.062 -1.756 1.00 89.44 108 ARG A C 1
ATOM 824 O O . ARG A 1 108 ? 20.852 -17.239 -2.882 1.00 89.44 108 ARG A O 1
ATOM 831 N N . THR A 1 109 ? 20.926 -16.046 -0.988 1.00 91.75 109 THR A N 1
ATOM 832 C CA . THR A 1 109 ? 19.950 -15.047 -1.423 1.00 91.75 109 THR A CA 1
ATOM 833 C C . THR A 1 109 ? 20.391 -13.657 -0.994 1.00 91.75 109 THR A C 1
ATOM 835 O O . THR A 1 109 ? 20.537 -13.388 0.197 1.00 91.75 109 THR A O 1
ATOM 838 N N . VAL A 1 110 ? 20.549 -12.756 -1.959 1.00 93.62 110 VAL A N 1
ATOM 839 C CA . VAL A 1 110 ? 20.779 -11.331 -1.713 1.00 93.62 110 VAL A CA 1
ATOM 840 C C . VAL A 1 110 ? 19.512 -10.576 -2.088 1.00 93.62 110 VAL A C 1
ATOM 842 O O . VAL A 1 110 ? 19.054 -10.653 -3.223 1.00 93.62 110 VAL A O 1
ATOM 845 N N . VAL A 1 111 ? 18.909 -9.873 -1.136 1.00 94.94 111 VAL A N 1
ATOM 846 C CA . VAL A 1 111 ? 17.652 -9.149 -1.339 1.00 94.94 111 VAL A CA 1
ATOM 847 C C . VAL A 1 111 ? 17.939 -7.663 -1.454 1.00 94.94 111 VAL A C 1
ATOM 849 O O . VAL A 1 111 ? 18.520 -7.075 -0.549 1.00 94.94 111 VAL A O 1
ATOM 852 N N . HIS A 1 112 ? 17.511 -7.045 -2.546 1.00 94.12 112 HIS A N 1
ATOM 853 C CA . HIS A 1 112 ? 17.803 -5.657 -2.879 1.00 94.12 112 HIS A CA 1
ATOM 854 C C . HIS A 1 112 ? 16.547 -4.806 -2.809 1.00 94.12 112 HIS A C 1
ATOM 856 O O . HIS A 1 112 ? 15.530 -5.127 -3.432 1.00 94.12 112 HIS A O 1
ATOM 862 N N . ARG A 1 113 ? 16.634 -3.667 -2.119 1.00 94.44 113 ARG A N 1
ATOM 863 C CA . ARG A 1 113 ? 15.625 -2.615 -2.248 1.00 94.44 113 ARG A CA 1
ATOM 864 C C . ARG A 1 113 ? 15.783 -1.907 -3.591 1.00 94.44 113 ARG A C 1
ATOM 866 O O . ARG A 1 113 ? 16.829 -1.322 -3.877 1.00 94.44 113 ARG A O 1
ATOM 873 N N . VAL A 1 114 ? 14.712 -1.894 -4.375 1.00 91.88 114 VAL A N 1
ATOM 874 C CA . VAL A 1 114 ? 14.591 -1.124 -5.614 1.00 91.88 114 VAL A CA 1
ATOM 875 C C . VAL A 1 114 ? 13.493 -0.083 -5.422 1.00 91.88 114 VAL A C 1
ATOM 877 O O . VAL A 1 114 ? 12.371 -0.405 -5.030 1.00 91.88 114 VAL A O 1
ATOM 880 N N . VAL A 1 115 ? 13.812 1.186 -5.672 1.00 91.06 115 VAL A N 1
ATOM 881 C CA . VAL A 1 115 ? 12.887 2.290 -5.388 1.00 91.06 115 VAL A CA 1
ATOM 882 C C . VAL A 1 115 ? 11.685 2.238 -6.331 1.00 91.06 115 VAL A C 1
ATOM 884 O O . VAL A 1 115 ? 10.547 2.311 -5.882 1.00 91.06 115 VAL A O 1
ATOM 887 N N . HIS A 1 116 ? 11.915 2.068 -7.633 1.00 89.19 116 HIS A N 1
ATOM 888 C CA . HIS A 1 116 ? 10.847 2.056 -8.630 1.00 89.19 116 HIS A CA 1
ATOM 889 C C . HIS A 1 116 ? 10.731 0.694 -9.316 1.00 89.19 116 HIS A C 1
ATOM 891 O O . HIS A 1 116 ? 11.635 0.310 -10.054 1.00 89.19 116 HIS A O 1
ATOM 897 N N . GLY A 1 117 ? 9.611 -0.009 -9.111 1.00 87.38 117 GLY A N 1
ATOM 898 C CA . GLY A 1 117 ? 9.306 -1.292 -9.760 1.00 87.38 117 GLY A CA 1
ATOM 899 C C . GLY A 1 117 ? 8.346 -1.206 -10.945 1.00 87.38 117 GLY A C 1
ATOM 900 O O . GLY A 1 117 ? 8.106 -2.212 -11.605 1.00 87.38 117 GLY A O 1
ATOM 901 N N . ALA A 1 118 ? 7.788 -0.025 -11.232 1.00 83.38 118 ALA A N 1
ATOM 902 C CA . ALA A 1 118 ? 6.734 0.138 -12.235 1.00 83.38 118 ALA A CA 1
ATOM 903 C C . ALA A 1 118 ? 5.556 -0.807 -11.932 1.00 83.38 118 ALA A C 1
ATOM 905 O O . ALA A 1 118 ? 5.050 -0.816 -10.811 1.00 83.38 118 ALA A O 1
ATOM 906 N N . HIS A 1 119 ? 5.141 -1.619 -12.903 1.00 81.00 119 HIS A N 1
ATOM 907 C CA . HIS A 1 119 ? 4.052 -2.585 -12.752 1.00 81.00 119 HIS A CA 1
ATOM 908 C C . HIS A 1 119 ? 4.427 -3.830 -11.926 1.00 81.00 119 HIS A C 1
ATOM 910 O O . HIS A 1 119 ? 3.573 -4.686 -11.715 1.00 81.00 119 HIS A O 1
ATOM 916 N N . LEU A 1 120 ? 5.676 -3.950 -11.459 1.00 82.19 120 LEU A N 1
ATOM 917 C CA . LEU A 1 120 ? 6.107 -5.058 -10.609 1.00 82.19 120 LEU A CA 1
ATOM 918 C C . LEU A 1 120 ? 5.574 -4.869 -9.186 1.00 82.19 120 LEU A C 1
ATOM 920 O O . LEU A 1 120 ? 6.057 -4.038 -8.415 1.00 82.19 120 LEU A O 1
ATOM 924 N N . ASP A 1 121 ? 4.567 -5.666 -8.844 1.00 78.19 121 ASP A N 1
ATOM 925 C CA . ASP A 1 121 ? 3.909 -5.704 -7.535 1.00 78.19 121 ASP A CA 1
ATOM 926 C C . ASP A 1 121 ? 4.379 -6.878 -6.654 1.00 78.19 121 ASP A C 1
ATOM 928 O O . ASP A 1 121 ? 3.943 -7.021 -5.510 1.00 78.19 121 ASP A O 1
ATOM 932 N N . GLN A 1 122 ? 5.298 -7.699 -7.167 1.00 80.31 122 GLN A N 1
ATOM 933 C CA . GLN A 1 122 ? 5.884 -8.855 -6.491 1.00 80.31 122 GLN A CA 1
ATOM 934 C C . GLN A 1 122 ? 7.406 -8.869 -6.619 1.00 80.31 122 GLN A C 1
ATOM 936 O O . GLN A 1 122 ? 7.973 -8.270 -7.533 1.00 80.31 122 GLN A O 1
ATOM 941 N N . CYS A 1 123 ? 8.062 -9.602 -5.715 1.00 85.44 123 CYS A N 1
ATOM 942 C CA . CYS A 1 123 ? 9.502 -9.822 -5.770 1.00 85.44 123 CYS A CA 1
ATOM 943 C C . CYS A 1 123 ? 9.913 -10.517 -7.077 1.00 85.44 123 CYS A C 1
ATOM 945 O O . CYS A 1 123 ? 9.257 -11.463 -7.527 1.00 85.44 123 CYS A O 1
ATOM 947 N N . VAL A 1 124 ? 11.036 -10.081 -7.643 1.00 83.75 124 VAL A N 1
ATOM 948 C CA . VAL A 1 124 ? 11.633 -10.660 -8.858 1.00 83.75 124 VAL A CA 1
ATOM 949 C C . VAL A 1 124 ? 12.994 -11.244 -8.503 1.00 83.75 124 VAL A C 1
ATOM 951 O O . VAL A 1 124 ? 13.812 -10.534 -7.925 1.00 83.75 124 VAL A O 1
ATOM 954 N N . SER A 1 125 ? 13.226 -12.520 -8.822 1.00 85.19 125 SER A N 1
ATOM 955 C CA . SER A 1 125 ? 14.531 -13.174 -8.634 1.00 85.19 125 SER A CA 1
ATOM 956 C C . SER A 1 125 ? 15.351 -13.099 -9.918 1.00 85.19 125 SER A C 1
ATOM 958 O O . SER A 1 125 ? 14.788 -13.159 -11.011 1.00 85.19 125 SER A O 1
ATOM 960 N N . ILE A 1 126 ? 16.662 -12.923 -9.770 1.00 83.38 126 ILE A N 1
ATOM 961 C CA . ILE A 1 126 ? 17.621 -12.715 -10.851 1.00 83.38 126 ILE A CA 1
ATOM 962 C C . ILE A 1 126 ? 18.862 -13.553 -10.568 1.00 83.38 126 ILE A C 1
ATOM 964 O O . ILE A 1 126 ? 19.507 -13.400 -9.527 1.00 83.38 126 ILE A O 1
ATOM 968 N N . THR A 1 127 ? 19.224 -14.399 -11.526 1.00 81.19 127 THR A N 1
ATOM 969 C CA . THR A 1 127 ? 20.472 -15.171 -11.513 1.00 81.19 127 THR A CA 1
ATOM 970 C C . THR A 1 127 ? 21.442 -14.676 -12.588 1.00 81.19 127 THR A C 1
ATOM 972 O O . THR A 1 127 ? 21.059 -13.937 -13.498 1.00 81.19 127 THR A O 1
ATOM 975 N N . ARG A 1 128 ? 22.711 -15.109 -12.532 1.00 76.12 128 ARG A N 1
ATOM 976 C CA . ARG A 1 128 ? 23.720 -14.807 -13.573 1.00 76.12 128 ARG A CA 1
ATOM 977 C C . ARG A 1 128 ? 23.278 -15.227 -14.979 1.00 76.12 128 ARG A C 1
ATOM 979 O O . ARG A 1 128 ? 23.616 -14.563 -15.955 1.00 76.12 128 ARG A O 1
ATOM 986 N N . SER A 1 129 ? 22.518 -16.315 -15.083 1.00 73.50 129 SER A N 1
ATOM 987 C CA . SER A 1 129 ? 21.998 -16.839 -16.350 1.00 73.50 129 SER A CA 1
ATOM 988 C C . SER A 1 129 ? 20.808 -16.053 -16.918 1.00 73.50 129 SER A C 1
ATOM 990 O O . SER A 1 129 ? 20.493 -16.204 -18.100 1.00 73.50 129 SER A O 1
ATOM 992 N N . ASP A 1 130 ? 20.163 -15.188 -16.129 1.00 70.12 130 ASP A N 1
ATOM 993 C CA . ASP A 1 130 ? 18.926 -14.499 -16.515 1.00 70.12 130 ASP A CA 1
ATOM 994 C C . ASP A 1 130 ? 19.171 -13.191 -17.291 1.00 70.12 130 ASP A C 1
ATOM 996 O O . ASP A 1 130 ? 18.978 -12.074 -16.799 1.00 70.12 130 ASP A O 1
ATOM 1000 N N . GLN A 1 131 ? 19.523 -13.309 -18.577 1.00 67.25 131 GLN A N 1
ATOM 1001 C CA . GLN A 1 131 ? 19.733 -12.142 -19.451 1.00 67.25 131 GLN A CA 1
ATOM 1002 C C . GLN A 1 131 ? 18.496 -11.226 -19.588 1.00 67.25 131 GLN A C 1
ATOM 1004 O O . GLN A 1 131 ? 18.636 -10.040 -19.896 1.00 67.25 131 GLN A O 1
ATOM 1009 N N . HIS A 1 132 ? 17.276 -11.737 -19.376 1.00 66.44 132 HIS A N 1
ATOM 1010 C CA . HIS A 1 132 ? 16.044 -10.948 -19.504 1.00 66.44 132 HIS A CA 1
ATOM 1011 C C . HIS A 1 132 ? 15.820 -9.987 -18.326 1.00 66.44 132 HIS A C 1
ATOM 1013 O O . HIS A 1 132 ? 15.446 -8.827 -18.530 1.00 66.44 132 HIS A O 1
ATOM 1019 N N . HIS A 1 133 ? 16.078 -10.424 -17.092 1.00 67.69 133 HIS A N 1
ATOM 1020 C CA . HIS A 1 133 ? 15.902 -9.557 -15.926 1.00 67.69 133 HIS A CA 1
ATOM 1021 C C . HIS A 1 133 ? 16.994 -8.502 -15.816 1.00 67.69 133 HIS A C 1
ATOM 1023 O O . HIS A 1 133 ? 16.701 -7.389 -15.391 1.00 67.69 133 HIS A O 1
ATOM 1029 N N . LEU A 1 134 ? 18.210 -8.786 -16.292 1.00 68.19 134 LEU A N 1
ATOM 1030 C CA . LEU A 1 134 ? 19.258 -7.770 -16.431 1.00 68.19 134 LEU A CA 1
ATOM 1031 C C . LEU A 1 134 ? 18.812 -6.608 -17.326 1.00 68.19 134 LEU A C 1
ATOM 1033 O O . LEU A 1 134 ? 19.008 -5.446 -16.970 1.00 68.19 134 LEU A O 1
ATOM 1037 N N . LYS A 1 135 ? 18.135 -6.906 -18.443 1.00 72.44 135 LYS A N 1
ATOM 1038 C CA . LYS A 1 135 ? 17.521 -5.873 -19.293 1.00 72.44 135 LYS A CA 1
ATOM 1039 C C . LYS A 1 135 ? 16.418 -5.116 -18.557 1.00 72.44 135 LYS A C 1
ATOM 1041 O O . LYS A 1 135 ? 16.334 -3.905 -18.696 1.00 72.44 135 LYS A O 1
ATOM 1046 N N . THR A 1 136 ? 15.615 -5.803 -17.744 1.00 69.50 136 THR A N 1
ATOM 1047 C CA . THR A 1 136 ? 14.554 -5.177 -16.932 1.00 69.50 136 THR A CA 1
ATOM 1048 C C . THR A 1 136 ? 15.121 -4.254 -15.844 1.00 69.50 136 THR A C 1
ATOM 1050 O O . THR A 1 136 ? 14.554 -3.204 -15.570 1.00 69.50 136 THR A O 1
ATOM 1053 N N . LEU A 1 137 ? 16.259 -4.591 -15.238 1.00 69.75 137 LEU A N 1
ATOM 1054 C CA . LEU A 1 137 ? 16.916 -3.717 -14.265 1.00 69.75 137 LEU A CA 1
ATOM 1055 C C . LEU A 1 137 ? 17.574 -2.508 -14.915 1.00 69.75 137 LEU A C 1
ATOM 1057 O O . LEU A 1 137 ? 17.415 -1.397 -14.419 1.00 69.75 137 LEU A O 1
ATOM 1061 N N . GLN A 1 138 ? 18.280 -2.713 -16.029 1.00 72.88 138 GLN A N 1
ATOM 1062 C CA . GLN A 1 138 ? 18.845 -1.615 -16.811 1.00 72.88 138 GLN A CA 1
ATOM 1063 C C . GLN A 1 138 ? 17.738 -0.634 -17.222 1.00 72.88 138 GLN A C 1
ATOM 1065 O O . GLN A 1 138 ? 17.852 0.570 -17.022 1.00 72.88 138 GLN A O 1
ATOM 1070 N N . PHE A 1 139 ? 16.612 -1.186 -17.657 1.00 74.81 139 PHE A N 1
ATOM 1071 C CA . PHE A 1 139 ? 15.399 -0.458 -17.965 1.00 74.81 139 PHE A CA 1
ATOM 1072 C C . PHE A 1 139 ? 14.848 0.366 -16.784 1.00 74.81 139 PHE A C 1
ATOM 1074 O O . PHE A 1 139 ? 14.578 1.559 -16.915 1.00 74.81 139 PHE A O 1
ATOM 1081 N N . LEU A 1 140 ? 14.704 -0.243 -15.603 1.00 72.75 140 LEU A N 1
ATOM 1082 C CA . LEU A 1 140 ? 14.228 0.460 -14.408 1.00 72.75 140 LEU A CA 1
ATOM 1083 C C . LEU A 1 140 ? 15.220 1.529 -13.919 1.00 72.75 140 LEU A C 1
ATOM 1085 O O . LEU A 1 140 ? 14.792 2.514 -13.311 1.00 72.75 140 LEU A O 1
ATOM 1089 N N . ALA A 1 141 ? 16.523 1.348 -14.156 1.00 77.44 141 ALA A N 1
ATOM 1090 C CA . ALA A 1 141 ? 17.535 2.370 -13.895 1.00 77.44 141 ALA A CA 1
ATOM 1091 C C . ALA A 1 141 ? 17.412 3.554 -14.860 1.00 77.44 141 ALA A C 1
ATOM 1093 O O . ALA A 1 141 ? 17.495 4.687 -14.409 1.00 77.44 141 ALA A O 1
ATOM 1094 N N . GLU A 1 142 ? 17.158 3.317 -16.148 1.00 75.44 142 GLU A N 1
ATOM 1095 C CA . GLU A 1 142 ? 16.941 4.385 -17.136 1.00 75.44 142 GLU A CA 1
ATOM 1096 C C . GLU A 1 142 ? 15.673 5.197 -16.849 1.00 75.44 142 GLU A C 1
ATOM 1098 O O . GLU A 1 142 ? 15.669 6.412 -17.027 1.00 75.44 142 GLU A O 1
ATOM 1103 N N . PHE A 1 143 ? 14.609 4.551 -16.362 1.00 74.12 143 PHE A N 1
ATOM 1104 C CA . PHE A 1 143 ? 13.361 5.237 -16.029 1.00 74.12 143 PHE A CA 1
ATOM 1105 C C . PHE A 1 143 ? 13.469 6.121 -14.775 1.00 74.12 143 PHE A C 1
ATOM 1107 O O . PHE A 1 143 ? 12.944 7.232 -14.745 1.00 74.12 143 PHE A O 1
ATOM 1114 N N . ALA A 1 144 ? 14.123 5.626 -13.720 1.00 78.56 144 ALA A N 1
ATOM 1115 C CA . ALA A 1 144 ? 14.265 6.336 -12.448 1.00 78.56 144 ALA A CA 1
ATOM 1116 C C . ALA A 1 144 ? 15.750 6.479 -12.061 1.00 78.56 144 ALA A C 1
ATOM 1118 O O . ALA A 1 144 ? 16.181 5.924 -11.043 1.00 78.56 144 ALA A O 1
ATOM 1119 N N . PRO A 1 145 ? 16.543 7.232 -12.840 1.00 77.19 145 PRO A N 1
ATOM 1120 C CA . PRO A 1 145 ? 18.004 7.245 -12.762 1.00 77.19 145 PRO A CA 1
ATOM 1121 C C . PRO A 1 145 ? 18.538 7.670 -11.397 1.00 77.19 145 PRO A C 1
ATOM 1123 O O . PRO A 1 145 ? 19.370 6.981 -10.809 1.00 77.19 145 PRO A O 1
ATOM 1126 N N . LEU A 1 146 ? 17.989 8.737 -10.814 1.00 79.75 146 LEU A N 1
ATOM 1127 C CA . LEU A 1 146 ? 18.400 9.222 -9.490 1.00 79.75 146 LEU A CA 1
ATOM 1128 C C . LEU A 1 146 ? 18.023 8.286 -8.330 1.00 79.75 146 LEU A C 1
ATOM 1130 O O . LEU A 1 146 ? 18.429 8.538 -7.191 1.00 79.75 146 LEU A O 1
ATOM 1134 N N . HIS A 1 147 ? 17.214 7.257 -8.585 1.00 80.00 147 HIS A N 1
ATOM 1135 C CA . HIS A 1 147 ? 16.601 6.424 -7.552 1.00 80.00 147 HIS A CA 1
ATOM 1136 C C . HIS A 1 147 ? 17.004 4.951 -7.647 1.00 80.00 147 HIS A C 1
ATOM 1138 O O . HIS A 1 147 ? 17.238 4.331 -6.616 1.00 80.00 147 HIS A O 1
ATOM 1144 N N . ASN A 1 148 ? 17.113 4.404 -8.858 1.00 86.69 148 ASN A N 1
ATOM 1145 C CA . ASN A 1 148 ? 17.391 2.990 -9.094 1.00 86.69 148 ASN A CA 1
ATOM 1146 C C . ASN A 1 148 ? 18.850 2.704 -9.482 1.00 86.69 148 ASN A C 1
ATOM 1148 O O . ASN A 1 148 ? 19.279 1.564 -9.319 1.00 86.69 148 ASN A O 1
ATOM 1152 N N . ALA A 1 149 ? 19.622 3.692 -9.961 1.00 82.94 149 ALA A N 1
ATOM 1153 C CA . ALA A 1 149 ? 20.986 3.458 -10.455 1.00 82.94 149 ALA A CA 1
ATOM 1154 C C . ALA A 1 149 ? 21.888 2.768 -9.418 1.00 82.94 149 ALA A C 1
ATOM 1156 O O . ALA A 1 149 ? 22.525 1.766 -9.734 1.00 82.94 149 ALA A O 1
ATOM 1157 N N . VAL A 1 150 ? 21.869 3.245 -8.168 1.00 84.50 150 VAL A N 1
ATOM 1158 C CA . VAL A 1 150 ? 22.673 2.682 -7.067 1.00 84.50 150 VAL A CA 1
ATOM 1159 C C . VAL A 1 150 ? 22.267 1.235 -6.765 1.00 84.50 150 VAL A C 1
ATOM 1161 O O . VAL A 1 150 ? 23.124 0.362 -6.654 1.00 84.50 150 VAL A O 1
ATOM 1164 N N . SER A 1 151 ? 20.962 0.948 -6.690 1.00 87.19 151 SER A N 1
ATOM 1165 C CA . SER A 1 151 ? 20.467 -0.419 -6.483 1.00 87.19 151 SER A CA 1
ATOM 1166 C C . SER A 1 151 ? 20.900 -1.347 -7.619 1.00 87.19 151 SER A C 1
ATOM 1168 O O . SER A 1 151 ? 21.343 -2.462 -7.369 1.00 87.19 151 SER A O 1
ATOM 1170 N N . VAL A 1 152 ? 20.823 -0.892 -8.872 1.00 85.69 152 VAL A N 1
ATOM 1171 C CA . VAL A 1 152 ? 21.213 -1.699 -10.038 1.00 85.69 152 VAL A CA 1
ATOM 1172 C C . VAL A 1 152 ? 22.722 -1.933 -10.094 1.00 85.69 152 VAL A C 1
ATOM 1174 O O . VAL A 1 152 ? 23.143 -3.040 -10.426 1.00 85.69 152 VAL A O 1
ATOM 1177 N N . GLN A 1 153 ? 23.540 -0.943 -9.733 1.00 85.50 153 GLN A N 1
ATOM 1178 C CA . GLN A 1 153 ? 24.988 -1.118 -9.590 1.00 85.50 153 GLN A CA 1
ATOM 1179 C C . GLN A 1 153 ? 25.319 -2.168 -8.526 1.00 85.50 153 GLN A C 1
ATOM 1181 O O . GLN A 1 153 ? 26.099 -3.078 -8.798 1.00 85.50 153 GLN A O 1
ATOM 1186 N N . LEU A 1 154 ? 24.658 -2.117 -7.367 1.00 88.25 154 LEU A N 1
ATOM 1187 C CA . LEU A 1 154 ? 24.863 -3.093 -6.298 1.00 88.25 154 LEU A CA 1
ATOM 1188 C C . LEU A 1 154 ? 24.425 -4.509 -6.703 1.00 88.25 154 LEU A C 1
ATOM 1190 O O . LEU A 1 154 ? 25.118 -5.476 -6.391 1.00 88.25 154 LEU A O 1
ATOM 1194 N N . ILE A 1 155 ? 23.322 -4.644 -7.448 1.00 88.81 155 ILE A N 1
ATOM 1195 C CA . ILE A 1 155 ? 22.894 -5.933 -8.012 1.00 88.81 155 ILE A CA 1
ATOM 1196 C C . ILE A 1 155 ? 23.951 -6.467 -8.985 1.00 88.81 155 ILE A C 1
ATOM 1198 O O . ILE A 1 155 ? 24.322 -7.634 -8.895 1.00 88.81 155 ILE A O 1
ATOM 1202 N N . LYS A 1 156 ? 24.482 -5.623 -9.883 1.00 86.88 156 LYS A N 1
ATOM 1203 C CA . LYS A 1 156 ? 25.572 -6.007 -10.798 1.00 86.88 156 LYS A CA 1
ATOM 1204 C C . LYS A 1 156 ? 26.831 -6.421 -10.029 1.00 86.88 156 LYS A C 1
ATOM 1206 O O . LYS A 1 156 ? 27.457 -7.412 -10.394 1.00 86.88 156 LYS A O 1
ATOM 1211 N N . ALA A 1 157 ? 27.182 -5.709 -8.958 1.00 88.44 157 ALA A N 1
ATOM 1212 C CA . ALA A 1 157 ? 28.317 -6.047 -8.103 1.00 88.44 157 ALA A CA 1
ATOM 1213 C C . ALA A 1 157 ? 28.132 -7.408 -7.411 1.00 88.44 157 ALA A C 1
ATOM 1215 O O . ALA A 1 157 ? 29.055 -8.216 -7.417 1.00 88.44 157 ALA A O 1
ATOM 1216 N N . CYS A 1 158 ? 26.935 -7.698 -6.888 1.00 90.38 158 CYS A N 1
ATOM 1217 C CA . CYS A 1 158 ? 26.617 -9.002 -6.297 1.00 90.38 158 CYS A CA 1
ATOM 1218 C C . CYS A 1 158 ? 26.674 -10.116 -7.344 1.00 90.38 158 CYS A C 1
ATOM 1220 O O . CYS A 1 158 ? 27.371 -11.108 -7.149 1.00 90.38 158 CYS A O 1
ATOM 1222 N N . LEU A 1 159 ? 26.034 -9.907 -8.499 1.00 87.38 159 LEU A N 1
ATOM 1223 C CA . LEU A 1 159 ? 26.073 -10.859 -9.603 1.00 87.38 159 LEU A CA 1
ATOM 1224 C C . LEU A 1 159 ? 27.503 -11.143 -10.061 1.00 87.38 159 LEU A C 1
ATOM 1226 O O . LEU A 1 159 ? 27.783 -12.281 -10.391 1.00 87.38 159 LEU A O 1
ATOM 1230 N N . ASN A 1 160 ? 28.426 -10.185 -10.039 1.00 87.12 160 ASN A N 1
ATOM 1231 C CA . ASN A 1 160 ? 29.811 -10.401 -10.475 1.00 87.12 160 ASN A CA 1
ATOM 1232 C C . ASN A 1 160 ? 30.774 -10.827 -9.348 1.00 87.12 160 ASN A C 1
ATOM 1234 O O . ASN A 1 160 ? 31.954 -11.025 -9.616 1.00 87.12 160 ASN A O 1
ATOM 1238 N N . SER A 1 161 ? 30.307 -10.959 -8.103 1.00 87.44 161 SER A N 1
ATOM 1239 C CA . SER A 1 161 ? 31.172 -11.251 -6.952 1.00 87.44 161 SER A CA 1
ATOM 1240 C C . SER A 1 161 ? 31.656 -12.705 -6.933 1.00 87.44 161 SER A C 1
ATOM 1242 O O . SER A 1 161 ? 30.864 -13.630 -7.111 1.00 87.44 161 SER A O 1
ATOM 1244 N N . GLU A 1 162 ? 32.949 -12.915 -6.678 1.00 86.38 162 GLU A N 1
ATOM 1245 C CA . GLU A 1 162 ? 33.534 -14.245 -6.428 1.00 86.38 162 GLU A CA 1
ATOM 1246 C C . GLU A 1 162 ? 33.349 -14.707 -4.969 1.00 86.38 162 GLU A C 1
ATOM 1248 O O . GLU A 1 162 ? 33.474 -15.893 -4.679 1.00 86.38 162 GLU A O 1
ATOM 1253 N N . ASP A 1 163 ? 33.000 -13.788 -4.059 1.00 87.06 163 ASP A N 1
ATOM 1254 C CA . ASP A 1 163 ? 32.774 -14.073 -2.634 1.00 87.06 163 ASP A CA 1
ATOM 1255 C C . ASP A 1 163 ? 31.382 -14.674 -2.353 1.00 87.06 163 ASP A C 1
ATOM 1257 O O . ASP A 1 163 ? 31.094 -15.100 -1.231 1.00 87.06 163 ASP A O 1
ATOM 1261 N N . LEU A 1 164 ? 30.498 -14.683 -3.356 1.00 88.94 164 LEU A N 1
ATOM 1262 C CA . LEU A 1 164 ? 29.164 -15.279 -3.294 1.00 88.94 164 LEU A CA 1
ATOM 1263 C C . LEU A 1 164 ? 29.122 -16.594 -4.097 1.00 88.94 164 LEU A C 1
ATOM 1265 O O . LEU A 1 164 ? 29.740 -16.665 -5.162 1.00 88.94 164 LEU A O 1
ATOM 1269 N N . PRO A 1 165 ? 28.363 -17.617 -3.646 1.00 86.88 165 PRO A N 1
ATOM 1270 C CA . PRO A 1 165 ? 28.183 -18.871 -4.388 1.00 86.88 165 PRO A CA 1
ATOM 1271 C C . PRO A 1 165 ? 27.713 -18.636 -5.828 1.00 86.88 165 PRO A C 1
ATOM 1273 O O . PRO A 1 165 ? 26.920 -17.731 -6.066 1.00 86.88 165 PRO A O 1
ATOM 1276 N N . GLU A 1 166 ? 28.140 -19.446 -6.798 1.00 82.50 166 GLU A N 1
ATOM 1277 C CA . GLU A 1 166 ? 27.796 -19.233 -8.216 1.00 82.50 166 GLU A CA 1
ATOM 1278 C C . GLU A 1 166 ? 26.275 -19.258 -8.464 1.00 82.50 166 GLU A C 1
ATOM 1280 O O . GLU A 1 166 ? 25.755 -18.489 -9.274 1.00 82.50 166 GLU A O 1
ATOM 1285 N N . GLU A 1 167 ? 25.561 -20.089 -7.707 1.00 82.56 167 GLU A N 1
ATOM 1286 C CA . GLU A 1 167 ? 24.112 -20.272 -7.742 1.00 82.56 167 GLU A CA 1
ATOM 1287 C C . GLU A 1 167 ? 23.301 -19.260 -6.908 1.00 82.56 167 GLU A C 1
ATOM 1289 O O . GLU A 1 167 ? 22.089 -19.440 -6.756 1.00 82.56 167 GLU A O 1
ATOM 1294 N N . HIS A 1 168 ? 23.924 -18.222 -6.335 1.00 87.44 168 HIS A N 1
ATOM 1295 C CA . HIS A 1 168 ? 23.202 -17.254 -5.504 1.00 87.44 168 HIS A CA 1
ATOM 1296 C C . HIS A 1 168 ? 22.135 -16.482 -6.302 1.00 87.44 168 HIS A C 1
ATOM 1298 O O . HIS A 1 168 ? 22.349 -16.037 -7.433 1.00 87.44 168 HIS A O 1
ATOM 1304 N N . GLU A 1 169 ? 20.974 -16.270 -5.681 1.00 88.19 169 GLU A N 1
ATOM 1305 C CA . GLU A 1 169 ? 19.877 -15.498 -6.266 1.00 88.19 169 GLU A CA 1
ATOM 1306 C C . GLU A 1 169 ? 19.905 -14.043 -5.772 1.00 88.19 169 GLU A C 1
ATOM 1308 O O . GLU A 1 169 ? 20.058 -13.779 -4.576 1.00 88.19 169 GLU A O 1
ATOM 1313 N N . ASN A 1 170 ? 19.690 -13.088 -6.679 1.00 90.00 170 ASN A N 1
ATOM 1314 C CA . ASN A 1 170 ? 19.461 -11.683 -6.346 1.00 90.00 170 ASN A CA 1
ATOM 1315 C C . ASN A 1 170 ? 17.964 -11.377 -6.457 1.00 90.00 170 ASN A C 1
ATOM 1317 O O . ASN A 1 170 ? 17.401 -11.400 -7.547 1.00 90.00 170 ASN A O 1
ATOM 1321 N N . VAL A 1 171 ? 17.305 -11.077 -5.340 1.00 91.06 171 VAL A N 1
ATOM 1322 C CA . VAL A 1 171 ? 15.858 -10.837 -5.288 1.00 91.06 171 VAL A CA 1
ATOM 1323 C C . VAL A 1 171 ? 15.572 -9.351 -5.111 1.00 91.06 171 VAL A C 1
ATOM 1325 O O . VAL A 1 171 ? 16.017 -8.738 -4.150 1.00 91.06 171 VAL A O 1
ATOM 1328 N N . CYS A 1 172 ? 14.801 -8.762 -6.015 1.00 91.50 172 CYS A N 1
ATOM 1329 C CA . CYS A 1 172 ? 14.421 -7.353 -5.973 1.00 91.50 172 CYS A CA 1
ATOM 1330 C C . CYS A 1 172 ? 13.078 -7.170 -5.259 1.00 91.50 172 CYS A C 1
ATOM 1332 O O . CYS A 1 172 ? 12.087 -7.802 -5.632 1.00 91.50 172 CYS A O 1
ATOM 1334 N N . CYS A 1 173 ? 13.034 -6.268 -4.279 1.00 93.19 173 CYS A N 1
ATOM 1335 C CA . CYS A 1 173 ? 11.825 -5.829 -3.584 1.00 93.19 173 CYS A CA 1
ATOM 1336 C C . CYS A 1 173 ? 11.548 -4.358 -3.910 1.00 93.19 173 CYS A C 1
ATOM 1338 O O . CYS A 1 173 ? 12.439 -3.518 -3.788 1.00 93.19 173 CYS A O 1
ATOM 1340 N N . PHE A 1 174 ? 10.313 -4.041 -4.303 1.00 92.38 174 PHE A N 1
ATOM 1341 C CA . PHE A 1 174 ? 9.971 -2.730 -4.856 1.00 92.38 174 PHE A CA 1
ATOM 1342 C C . PHE A 1 174 ? 9.196 -1.857 -3.868 1.00 92.38 174 PHE A C 1
ATOM 1344 O O . PHE A 1 174 ? 8.168 -2.275 -3.333 1.00 92.38 174 PHE A O 1
ATOM 1351 N N . ASP A 1 175 ? 9.624 -0.605 -3.692 1.00 94.88 175 ASP A N 1
ATOM 1352 C CA . ASP A 1 175 ? 8.891 0.372 -2.871 1.00 94.88 175 ASP A CA 1
ATOM 1353 C C . ASP A 1 175 ? 7.514 0.727 -3.453 1.00 94.88 175 ASP A C 1
ATOM 1355 O O . ASP A 1 175 ? 6.597 1.070 -2.708 1.00 94.88 175 ASP A O 1
ATOM 1359 N N . THR A 1 176 ? 7.344 0.611 -4.770 1.00 94.38 176 THR A N 1
ATOM 1360 C CA . THR A 1 176 ? 6.073 0.873 -5.465 1.00 94.38 176 THR A CA 1
ATOM 1361 C C . THR A 1 176 ? 5.029 -0.226 -5.233 1.00 94.38 176 THR A C 1
ATOM 1363 O O . THR A 1 176 ? 3.833 0.020 -5.376 1.00 94.38 176 THR A O 1
ATOM 1366 N N . ALA A 1 177 ? 5.436 -1.438 -4.831 1.00 93.56 177 ALA A N 1
ATOM 1367 C CA . ALA A 1 177 ? 4.550 -2.606 -4.792 1.00 93.56 177 ALA A CA 1
ATOM 1368 C C . ALA A 1 177 ? 3.362 -2.446 -3.824 1.00 93.56 177 ALA A C 1
ATOM 1370 O O . ALA A 1 177 ? 2.241 -2.853 -4.133 1.00 93.56 177 ALA A O 1
ATOM 1371 N N . PHE A 1 178 ? 3.565 -1.794 -2.672 1.00 95.81 178 PHE A N 1
ATOM 1372 C CA . PHE A 1 178 ? 2.494 -1.525 -1.697 1.00 95.81 178 PHE A CA 1
ATOM 1373 C C . PHE A 1 178 ? 1.371 -0.637 -2.271 1.00 95.81 178 PHE A C 1
ATOM 1375 O O . PHE A 1 178 ? 0.203 -0.752 -1.884 1.00 95.81 178 PHE A O 1
ATOM 1382 N N . HIS A 1 179 ? 1.718 0.224 -3.225 1.00 96.94 179 HIS A N 1
ATOM 1383 C CA . HIS A 1 179 ? 0.829 1.199 -3.848 1.00 96.94 179 HIS A CA 1
ATOM 1384 C C . HIS A 1 179 ? 0.113 0.664 -5.097 1.00 96.94 179 HIS A C 1
ATOM 1386 O O . HIS A 1 179 ? -0.704 1.368 -5.684 1.00 96.94 179 HIS A O 1
ATOM 1392 N N . SER A 1 180 ? 0.313 -0.609 -5.453 1.00 92.94 180 SER A N 1
ATOM 1393 C CA . SER A 1 180 ? -0.440 -1.303 -6.517 1.00 92.94 180 SER A CA 1
ATOM 1394 C C . SER A 1 180 ? -1.964 -1.278 -6.317 1.00 92.94 180 SER A C 1
ATOM 1396 O O . SER A 1 180 ? -2.726 -1.454 -7.262 1.00 92.94 180 SER A O 1
ATOM 1398 N N . SER A 1 181 ? -2.416 -1.020 -5.086 1.00 93.75 181 SER A N 1
ATOM 1399 C CA . SER A 1 181 ? -3.830 -0.878 -4.722 1.00 93.75 181 SER A CA 1
ATOM 1400 C C . SER A 1 181 ? -4.453 0.492 -5.035 1.00 93.75 181 SER A C 1
ATOM 1402 O O . SER A 1 181 ? -5.661 0.646 -4.846 1.00 93.75 181 SER A O 1
ATOM 1404 N N . LEU A 1 182 ? -3.674 1.464 -5.528 1.00 94.31 182 LEU A N 1
ATOM 1405 C CA . LEU A 1 182 ? -4.195 2.754 -5.985 1.00 94.31 182 LEU A CA 1
ATOM 1406 C C . LEU A 1 182 ? -5.105 2.571 -7.208 1.00 94.31 182 LEU A C 1
ATOM 1408 O O . LEU A 1 182 ? -4.698 2.016 -8.232 1.00 94.31 182 LEU A O 1
ATOM 1412 N N . ASP A 1 183 ? -6.329 3.088 -7.110 1.00 92.88 183 ASP A N 1
ATOM 1413 C CA . ASP A 1 183 ? -7.291 3.089 -8.209 1.00 92.88 183 ASP A CA 1
ATOM 1414 C C . ASP A 1 183 ? -6.984 4.176 -9.248 1.00 92.88 183 ASP A C 1
ATOM 1416 O O . ASP A 1 183 ? -6.217 5.110 -9.008 1.00 92.88 183 ASP A O 1
ATOM 1420 N N . GLY A 1 184 ? -7.627 4.074 -10.416 1.00 90.50 184 GLY A N 1
ATOM 1421 C CA . GLY A 1 184 ? -7.404 5.007 -11.524 1.00 90.50 184 GLY A CA 1
ATOM 1422 C C . GLY A 1 184 ? -7.660 6.473 -11.160 1.00 90.50 184 GLY A C 1
ATOM 1423 O O . GLY A 1 184 ? -6.970 7.346 -11.674 1.00 90.50 184 GLY A O 1
ATOM 1424 N N . VAL A 1 185 ? -8.595 6.740 -10.241 1.00 92.00 185 VAL A N 1
ATOM 1425 C CA . VAL A 1 185 ? -8.925 8.096 -9.767 1.00 92.00 185 VAL A CA 1
ATOM 1426 C C . VAL A 1 185 ? -7.756 8.737 -9.021 1.00 92.00 185 VAL A C 1
ATOM 1428 O O . VAL A 1 185 ? -7.537 9.938 -9.143 1.00 92.00 185 VAL A O 1
ATOM 1431 N N . ARG A 1 186 ? -7.012 7.959 -8.230 1.00 94.12 186 ARG A N 1
ATOM 1432 C CA . ARG A 1 186 ? -5.902 8.477 -7.415 1.00 94.12 186 ARG A CA 1
ATOM 1433 C C . ARG A 1 186 ? -4.556 8.335 -8.100 1.00 94.12 186 ARG A C 1
ATOM 1435 O O . ARG A 1 186 ? -3.620 9.044 -7.739 1.00 94.12 186 ARG A O 1
ATOM 1442 N N . SER A 1 187 ? -4.453 7.430 -9.069 1.00 92.94 187 SER A N 1
ATOM 1443 C CA . SER A 1 187 ? -3.197 7.163 -9.748 1.00 92.94 187 SER A CA 1
ATOM 1444 C C . SER A 1 187 ? -3.000 7.948 -11.043 1.00 92.94 187 SER A C 1
ATOM 1446 O O . SER A 1 187 ? -1.862 8.240 -11.384 1.00 92.94 187 SER A O 1
ATOM 1448 N N . ARG A 1 188 ? -4.047 8.254 -11.817 1.00 90.88 188 ARG A N 1
ATOM 1449 C CA . ARG A 1 188 ? -3.873 8.859 -13.150 1.00 90.88 188 ARG A CA 1
ATOM 1450 C C . ARG A 1 188 ? -3.645 10.367 -13.059 1.00 90.88 188 ARG A C 1
ATOM 1452 O O . ARG A 1 188 ? -4.374 11.064 -12.358 1.00 90.88 188 ARG A O 1
ATOM 1459 N N . TYR A 1 189 ? -2.689 10.870 -13.836 1.00 91.75 189 TYR A N 1
ATOM 1460 C CA . TYR A 1 189 ? -2.621 12.295 -14.152 1.00 91.75 189 TYR A CA 1
ATOM 1461 C C . TYR A 1 189 ? -3.568 12.614 -15.310 1.00 91.75 189 TYR A C 1
ATOM 1463 O O . TYR A 1 189 ? -3.752 11.800 -16.215 1.00 91.75 189 TYR A O 1
ATOM 1471 N N . MET A 1 190 ? -4.162 13.807 -15.295 1.00 90.44 190 MET A N 1
ATOM 1472 C CA . MET A 1 190 ? -4.981 14.318 -16.401 1.00 90.44 190 MET A CA 1
ATOM 1473 C C . MET A 1 190 ? -4.086 14.864 -17.521 1.00 90.44 190 MET A C 1
ATOM 1475 O O . MET A 1 190 ? -4.059 16.062 -17.787 1.00 90.44 190 MET A O 1
ATOM 1479 N N . VAL A 1 191 ? -3.320 13.971 -18.143 1.00 86.31 191 VAL A N 1
ATOM 1480 C CA . VAL A 1 191 ? -2.453 14.241 -19.298 1.00 86.31 191 VAL A CA 1
ATOM 1481 C C . VAL A 1 191 ? -2.848 13.324 -20.453 1.00 86.31 191 VAL A C 1
ATOM 1483 O O . VAL A 1 191 ? -3.528 12.321 -20.230 1.00 86.31 191 VAL A O 1
ATOM 1486 N N . ASP A 1 192 ? -2.450 13.673 -21.679 1.00 81.44 192 ASP A N 1
ATOM 1487 C CA . ASP A 1 192 ? -2.727 12.849 -22.860 1.00 81.44 192 ASP A CA 1
ATOM 1488 C C . ASP A 1 192 ? -2.174 11.425 -22.651 1.00 81.44 192 ASP A C 1
ATOM 1490 O O . ASP A 1 192 ? -0.961 11.266 -22.472 1.00 81.44 192 ASP A O 1
ATOM 1494 N N . PRO A 1 193 ? -3.031 10.386 -22.668 1.00 68.81 193 PRO A N 1
ATOM 1495 C CA . PRO A 1 193 ? -2.593 9.006 -22.527 1.00 68.81 193 PRO A CA 1
ATOM 1496 C C . PRO A 1 193 ? -1.572 8.586 -23.586 1.00 68.81 193 PRO A C 1
ATOM 1498 O O . PRO A 1 193 ? -0.779 7.702 -23.302 1.00 68.81 193 PRO A O 1
ATOM 1501 N N . CYS A 1 194 ? -1.551 9.224 -24.764 1.00 71.12 194 CYS A N 1
ATOM 1502 C CA . CYS A 1 194 ? -0.587 8.938 -25.828 1.00 71.12 194 CYS A CA 1
ATOM 1503 C C . CYS A 1 194 ? 0.844 9.384 -25.489 1.00 71.12 194 CYS A C 1
ATOM 1505 O O . CYS A 1 194 ? 1.789 8.903 -26.110 1.00 71.12 194 CYS A O 1
ATOM 1507 N N . LEU A 1 195 ? 1.027 10.278 -24.504 1.00 67.25 195 LEU A N 1
ATOM 1508 C CA . LEU A 1 195 ? 2.356 10.623 -23.979 1.00 67.25 195 LEU A CA 1
ATOM 1509 C C . LEU A 1 195 ? 2.974 9.460 -23.187 1.00 67.25 195 LEU A C 1
ATOM 1511 O O . LEU A 1 195 ? 4.189 9.419 -22.997 1.00 67.25 195 LEU A O 1
ATOM 1515 N N . ALA A 1 196 ? 2.141 8.518 -22.734 1.00 60.72 196 ALA A N 1
ATOM 1516 C CA . ALA A 1 196 ? 2.554 7.241 -22.178 1.00 60.72 196 ALA A CA 1
ATOM 1517 C C . ALA A 1 196 ? 2.483 6.156 -23.266 1.00 60.72 196 ALA A C 1
ATOM 1519 O O . ALA A 1 196 ? 1.437 5.911 -23.859 1.00 60.72 196 ALA A O 1
ATOM 1520 N N . GLY A 1 197 ? 3.604 5.498 -23.553 1.00 57.97 197 GLY A N 1
ATOM 1521 C CA . GLY A 1 197 ? 3.703 4.566 -24.677 1.00 57.97 197 GLY A CA 1
ATOM 1522 C C . GLY A 1 197 ? 5.148 4.336 -25.106 1.00 57.97 197 GLY A C 1
ATOM 1523 O O . GLY A 1 197 ? 6.061 4.568 -24.318 1.00 57.97 197 GLY A O 1
ATOM 1524 N N . GLU A 1 198 ? 5.355 3.886 -26.347 1.00 49.25 198 GLU A N 1
ATOM 1525 C CA . GLU A 1 198 ? 6.662 3.503 -26.926 1.00 49.25 198 GLU A CA 1
ATOM 1526 C C . GLU A 1 198 ? 7.757 4.588 -26.834 1.00 49.25 198 GLU A C 1
ATOM 1528 O O . GLU A 1 198 ? 8.940 4.277 -26.955 1.00 49.25 198 GLU A O 1
ATOM 1533 N N . THR A 1 199 ? 7.380 5.851 -26.613 1.00 51.84 199 THR A N 1
ATOM 1534 C CA . THR A 1 199 ? 8.282 7.009 -26.498 1.00 51.84 199 THR A CA 1
ATOM 1535 C C . THR A 1 199 ? 8.895 7.194 -25.113 1.00 51.84 199 THR A C 1
ATOM 1537 O O . THR A 1 199 ? 9.959 7.799 -24.998 1.00 51.84 199 THR A O 1
ATOM 1540 N N . LEU A 1 200 ? 8.252 6.692 -24.057 1.00 56.84 200 LEU A N 1
ATOM 1541 C CA . LEU A 1 200 ? 8.913 6.503 -22.770 1.00 56.84 200 LEU A CA 1
ATOM 1542 C C . LEU A 1 200 ? 9.545 5.118 -22.788 1.00 56.84 200 LEU A C 1
ATOM 1544 O O . LEU A 1 200 ? 8.949 4.205 -23.372 1.00 56.84 200 LEU A O 1
ATOM 1548 N N . PRO A 1 201 ? 10.707 4.917 -22.143 1.00 48.34 201 PRO A N 1
ATOM 1549 C CA . PRO A 1 201 ? 11.256 3.583 -22.016 1.00 48.34 201 PRO A CA 1
ATOM 1550 C C . PRO A 1 201 ? 10.133 2.603 -21.610 1.00 48.34 201 PRO A C 1
ATOM 1552 O O . PRO A 1 201 ? 9.496 2.764 -20.570 1.00 48.34 201 PRO A O 1
ATOM 1555 N N . GLY A 1 202 ? 9.915 1.567 -22.436 1.00 50.66 202 GLY A N 1
ATOM 1556 C CA . GLY A 1 202 ? 9.163 0.349 -22.097 1.00 50.66 202 GLY A CA 1
ATOM 1557 C C . GLY A 1 202 ? 7.646 0.478 -21.959 1.00 50.66 202 GLY A C 1
ATOM 1558 O O . GLY A 1 202 ? 7.037 -0.397 -21.342 1.00 50.66 202 GLY A O 1
ATOM 1559 N N . GLY A 1 203 ? 7.027 1.521 -22.522 1.00 55.47 203 GLY A N 1
ATOM 1560 C CA . GLY A 1 203 ? 5.564 1.647 -22.534 1.00 55.47 203 GLY A CA 1
ATOM 1561 C C . GLY A 1 203 ? 4.957 1.967 -21.167 1.00 55.47 203 GLY A C 1
ATOM 1562 O O . GLY A 1 203 ? 3.813 1.601 -20.903 1.00 55.47 203 GLY A O 1
ATOM 1563 N N . MET A 1 204 ? 5.728 2.597 -20.275 1.00 68.62 204 MET A N 1
ATOM 1564 C CA . MET A 1 204 ? 5.284 2.909 -18.918 1.00 68.62 204 MET A CA 1
ATOM 1565 C C . MET A 1 204 ? 4.242 4.030 -18.872 1.00 68.62 204 MET A C 1
ATOM 1567 O O . MET A 1 204 ? 4.350 5.046 -19.558 1.00 68.62 204 MET A O 1
ATOM 1571 N N . GLU A 1 205 ? 3.257 3.860 -17.989 1.00 79.44 205 GLU A N 1
ATOM 1572 C CA . GLU A 1 205 ? 2.225 4.862 -17.735 1.00 79.44 205 GLU A CA 1
ATOM 1573 C C . GLU A 1 205 ? 2.780 6.068 -16.957 1.00 79.44 205 GLU A C 1
ATOM 1575 O O . GLU A 1 205 ? 3.395 5.921 -15.895 1.00 79.44 205 GLU A O 1
ATOM 1580 N N . LEU A 1 206 ? 2.483 7.280 -17.437 1.00 85.38 206 LEU A N 1
ATOM 1581 C CA . LEU A 1 206 ? 2.639 8.513 -16.666 1.00 85.38 206 LEU A CA 1
ATOM 1582 C C . LEU A 1 206 ? 1.537 8.580 -15.607 1.00 85.38 206 LEU A C 1
ATOM 1584 O O . LEU A 1 206 ? 0.458 9.138 -15.812 1.00 85.38 206 LEU A O 1
ATOM 1588 N N . ARG A 1 207 ? 1.808 7.961 -14.463 1.00 89.75 207 ARG A N 1
ATOM 1589 C CA . ARG A 1 207 ? 0.888 7.880 -13.331 1.00 89.75 207 ARG A CA 1
ATOM 1590 C C . ARG A 1 207 ? 1.623 8.044 -12.014 1.00 89.75 207 ARG A C 1
ATOM 1592 O O . ARG A 1 207 ? 2.836 7.879 -11.929 1.00 89.75 207 ARG A O 1
ATOM 1599 N N . LYS A 1 208 ? 0.859 8.305 -10.964 1.00 93.81 208 LYS A N 1
ATOM 1600 C CA . LYS A 1 208 ? 1.309 8.171 -9.589 1.00 93.81 208 LYS A CA 1
ATOM 1601 C C . LYS A 1 208 ? 1.564 6.695 -9.269 1.00 93.81 208 LYS A C 1
ATOM 1603 O O . LYS A 1 208 ? 0.662 5.855 -9.386 1.00 93.81 208 LYS A O 1
ATOM 1608 N N . TRP A 1 209 ? 2.798 6.422 -8.856 1.00 93.44 209 TRP A N 1
ATOM 1609 C CA . TRP A 1 209 ? 3.277 5.111 -8.423 1.00 93.44 209 TRP A CA 1
ATOM 1610 C C . TRP A 1 209 ? 3.338 5.005 -6.906 1.00 93.44 209 TRP A C 1
ATOM 1612 O O . TRP A 1 209 ? 2.884 4.006 -6.366 1.00 93.44 209 TRP A O 1
ATOM 1622 N N . GLY A 1 210 ? 3.832 6.041 -6.221 1.00 95.69 210 GLY A N 1
ATOM 1623 C CA . GLY A 1 210 ? 4.042 6.008 -4.771 1.00 95.69 210 GLY A CA 1
ATOM 1624 C C . GLY A 1 210 ? 5.282 5.210 -4.349 1.00 95.69 210 GLY A C 1
ATOM 1625 O O . GLY A 1 210 ? 5.697 4.282 -5.032 1.00 95.69 210 GLY A O 1
ATOM 1626 N N . PHE A 1 211 ? 5.881 5.564 -3.209 1.00 96.12 211 PHE A N 1
ATOM 1627 C CA . PHE A 1 211 ? 7.135 4.970 -2.714 1.00 96.12 211 PHE A CA 1
ATOM 1628 C C . PHE A 1 211 ? 7.125 4.842 -1.188 1.00 96.12 211 PHE A C 1
ATOM 1630 O O . PHE A 1 211 ? 6.161 5.233 -0.536 1.00 96.12 211 PHE A O 1
ATOM 1637 N N . HIS A 1 212 ? 8.215 4.324 -0.611 1.00 97.00 212 HIS A N 1
ATOM 1638 C CA . HIS A 1 212 ? 8.304 3.917 0.797 1.00 97.00 212 HIS A CA 1
ATOM 1639 C C . HIS A 1 212 ? 7.319 2.789 1.159 1.00 97.00 212 HIS A C 1
ATOM 1641 O O . HIS A 1 212 ? 6.927 2.630 2.317 1.00 97.00 212 HIS A O 1
ATOM 1647 N N . GLY A 1 213 ? 6.917 1.973 0.179 1.00 96.62 213 GLY A N 1
ATOM 1648 C CA . GLY A 1 213 ? 6.009 0.850 0.387 1.00 96.62 213 GLY A CA 1
ATOM 1649 C C . GLY A 1 213 ? 6.547 -0.208 1.344 1.00 96.62 213 GLY A C 1
ATOM 1650 O O . GLY A 1 213 ? 5.769 -0.766 2.120 1.00 96.62 213 GLY A O 1
ATOM 1651 N N . LEU A 1 214 ? 7.864 -0.452 1.351 1.00 95.50 214 LEU A N 1
ATOM 1652 C CA . LEU A 1 214 ? 8.498 -1.362 2.312 1.00 95.50 214 LEU A CA 1
ATOM 1653 C C . LEU A 1 214 ? 8.354 -0.833 3.744 1.00 95.50 214 LEU A C 1
ATOM 1655 O O . LEU A 1 214 ? 7.930 -1.564 4.640 1.00 95.50 214 LEU A O 1
ATOM 1659 N N . SER A 1 215 ? 8.597 0.463 3.937 1.00 96.00 215 SER A N 1
ATOM 1660 C CA . SER A 1 215 ? 8.359 1.149 5.206 1.00 96.00 215 SER A CA 1
ATOM 1661 C C . SER A 1 215 ? 6.894 1.079 5.641 1.00 96.00 215 SER A C 1
ATOM 1663 O O . SER A 1 215 ? 6.611 0.694 6.776 1.00 96.00 215 SER A O 1
ATOM 1665 N N . TYR A 1 216 ? 5.940 1.384 4.756 1.00 97.81 216 TYR A N 1
ATOM 1666 C CA . TYR A 1 216 ? 4.514 1.311 5.091 1.00 97.81 216 TYR A CA 1
ATOM 1667 C C . TYR A 1 216 ? 4.065 -0.106 5.459 1.00 97.81 216 TYR A C 1
ATOM 1669 O O . TYR A 1 216 ? 3.310 -0.277 6.418 1.00 97.81 216 TYR A O 1
ATOM 1677 N N . ASN A 1 217 ? 4.553 -1.127 4.750 1.00 94.88 217 ASN A N 1
ATOM 1678 C CA . ASN A 1 217 ? 4.302 -2.523 5.095 1.00 94.88 217 ASN A CA 1
ATOM 1679 C C . ASN A 1 217 ? 4.848 -2.872 6.485 1.00 94.88 217 ASN A C 1
ATOM 1681 O O . ASN A 1 217 ? 4.101 -3.409 7.306 1.00 94.88 217 ASN A O 1
ATOM 1685 N N . SER A 1 218 ? 6.105 -2.513 6.762 1.00 94.50 218 SER A N 1
ATOM 1686 C CA . SER A 1 218 ? 6.753 -2.729 8.060 1.00 94.50 218 SER A CA 1
ATOM 1687 C C . SER A 1 218 ? 5.955 -2.084 9.203 1.00 94.50 218 SER A C 1
ATOM 1689 O O . SER A 1 218 ? 5.594 -2.756 10.171 1.00 94.50 218 SER A O 1
ATOM 1691 N N . ILE A 1 219 ? 5.570 -0.811 9.046 1.00 95.94 219 ILE A N 1
ATOM 1692 C CA . ILE A 1 219 ? 4.787 -0.056 10.037 1.00 95.94 219 ILE A CA 1
ATOM 1693 C C . ILE A 1 219 ? 3.421 -0.700 10.273 1.00 95.94 219 ILE A C 1
ATOM 1695 O O . ILE A 1 219 ? 3.008 -0.860 11.420 1.00 95.94 219 ILE A O 1
ATOM 1699 N N . LEU A 1 220 ? 2.706 -1.080 9.210 1.00 94.56 220 LEU A N 1
ATOM 1700 C CA . LEU A 1 220 ? 1.389 -1.705 9.343 1.00 94.56 220 LEU A CA 1
ATOM 1701 C C . LEU A 1 220 ? 1.464 -3.054 10.055 1.00 94.56 220 LEU A C 1
ATOM 1703 O O . LEU A 1 220 ? 0.566 -3.367 10.834 1.00 94.56 220 LEU A O 1
ATOM 1707 N N . ASN A 1 221 ? 2.519 -3.832 9.813 1.00 90.38 221 ASN A N 1
ATOM 1708 C CA . ASN A 1 221 ? 2.736 -5.109 10.485 1.00 90.38 221 ASN A CA 1
ATOM 1709 C C . ASN A 1 221 ? 3.002 -4.902 11.987 1.00 90.38 221 ASN A C 1
ATOM 1711 O O . ASN A 1 221 ? 2.365 -5.558 12.814 1.00 90.38 221 ASN A O 1
ATOM 1715 N N . THR A 1 222 ? 3.864 -3.946 12.348 1.00 90.50 222 THR A N 1
ATOM 1716 C CA . THR A 1 222 ? 4.129 -3.589 13.753 1.00 90.50 222 THR A CA 1
ATOM 1717 C C . THR A 1 222 ? 2.868 -3.066 14.438 1.00 90.50 222 THR A C 1
ATOM 1719 O O . THR A 1 222 ? 2.466 -3.586 15.475 1.00 90.50 222 THR A O 1
ATOM 1722 N N . LEU A 1 223 ? 2.182 -2.095 13.832 1.00 90.88 223 LEU A N 1
ATOM 1723 C CA . LEU A 1 223 ? 0.986 -1.485 14.407 1.00 90.88 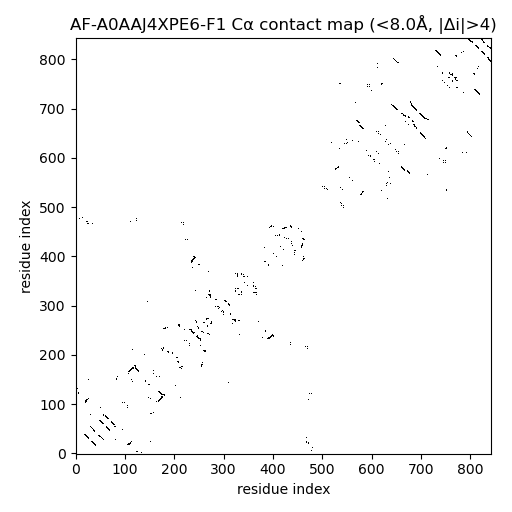223 LEU A CA 1
ATOM 1724 C C . LEU A 1 223 ? -0.158 -2.495 14.579 1.00 90.88 223 LEU A C 1
ATOM 1726 O O . LEU A 1 223 ? -0.853 -2.477 15.590 1.00 90.88 223 LEU A O 1
ATOM 1730 N N . SER A 1 224 ? -0.353 -3.387 13.604 1.00 89.25 224 SER A N 1
ATOM 1731 C CA . SER A 1 224 ? -1.338 -4.474 13.674 1.00 89.25 224 SER A CA 1
ATOM 1732 C C . SER A 1 224 ? -1.080 -5.385 14.878 1.00 89.25 224 SER A C 1
ATOM 1734 O O . SER A 1 224 ? -2.009 -5.673 15.637 1.00 89.25 224 SER A O 1
ATOM 1736 N N . SER A 1 225 ? 0.183 -5.771 15.093 1.00 86.19 225 SER A N 1
ATOM 1737 C CA . SER A 1 225 ? 0.601 -6.595 16.231 1.00 86.19 225 SER A CA 1
ATOM 1738 C C . SER A 1 225 ? 0.378 -5.885 17.569 1.00 86.19 225 SER A C 1
ATOM 1740 O O . SER A 1 225 ? -0.235 -6.452 18.471 1.00 86.19 225 SER A O 1
ATOM 1742 N N . GLU A 1 226 ? 0.824 -4.635 17.690 1.00 84.50 226 GLU A N 1
ATOM 1743 C CA . GLU A 1 226 ? 0.752 -3.851 18.934 1.00 84.50 226 GLU A CA 1
ATOM 1744 C C . GLU A 1 226 ? -0.690 -3.503 19.333 1.00 84.50 226 GLU A C 1
ATOM 1746 O O . GLU A 1 226 ? -1.046 -3.509 20.512 1.00 84.50 226 GLU A O 1
ATOM 1751 N N . LEU A 1 227 ? -1.560 -3.250 18.350 1.00 83.44 227 LEU A N 1
ATOM 1752 C CA . LEU A 1 227 ? -2.980 -2.988 18.595 1.00 83.44 227 LEU A CA 1
ATOM 1753 C C . LEU A 1 227 ? -3.814 -4.264 18.769 1.00 83.44 227 LEU A C 1
ATOM 1755 O O . LEU A 1 227 ? -4.997 -4.163 19.098 1.00 83.44 227 LEU A O 1
ATOM 1759 N N . GLY A 1 228 ? -3.249 -5.449 18.507 1.00 82.69 228 GLY A N 1
ATOM 1760 C CA . GLY A 1 228 ? -4.000 -6.707 18.473 1.00 82.69 228 GLY A CA 1
ATOM 1761 C C . GLY A 1 228 ? -5.146 -6.688 17.453 1.00 82.69 228 GLY A C 1
ATOM 1762 O O . GLY A 1 228 ? -6.189 -7.303 17.677 1.00 82.69 228 GLY A O 1
ATOM 1763 N N . LYS A 1 229 ? -4.984 -5.932 16.361 1.00 82.75 229 LYS A N 1
ATOM 1764 C CA . LYS A 1 229 ? -5.983 -5.768 15.296 1.00 82.75 229 LYS A CA 1
ATOM 1765 C C . LYS A 1 229 ? -5.429 -6.297 13.994 1.00 82.75 229 LYS A C 1
ATOM 1767 O O . LYS A 1 229 ? -4.286 -6.022 13.654 1.00 82.75 229 LYS A O 1
ATOM 1772 N N . GLU A 1 230 ? -6.267 -6.969 13.219 1.00 83.25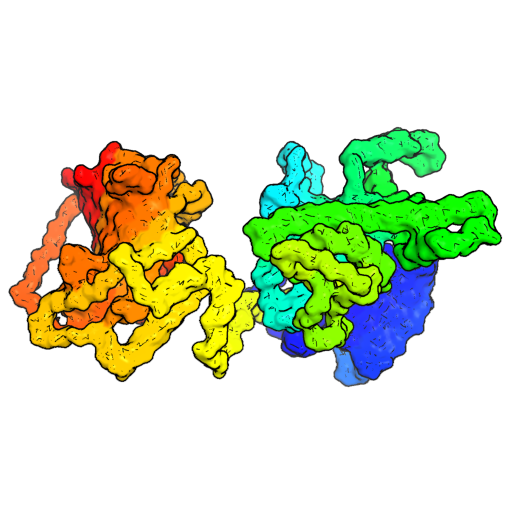 230 GLU A N 1
ATOM 1773 C CA . GLU A 1 230 ? -5.923 -7.367 11.857 1.00 83.25 230 GLU A CA 1
ATOM 1774 C C . GLU A 1 230 ? -5.573 -6.146 11.004 1.00 83.25 230 GLU A C 1
ATOM 1776 O O . GLU A 1 230 ? -6.250 -5.116 11.055 1.00 83.25 230 GLU A O 1
ATOM 1781 N N . ARG A 1 231 ? -4.561 -6.279 10.143 1.00 86.19 231 ARG A N 1
ATOM 1782 C CA . ARG A 1 231 ? -4.140 -5.207 9.231 1.00 86.19 231 ARG A CA 1
ATOM 1783 C C . ARG A 1 231 ? -5.296 -4.675 8.376 1.00 86.19 231 ARG A C 1
ATOM 1785 O O . ARG A 1 231 ? -5.372 -3.479 8.117 1.00 86.19 231 ARG A O 1
ATOM 1792 N N . SER A 1 232 ? -6.231 -5.545 7.990 1.00 88.94 232 SER A N 1
ATOM 1793 C CA . SER A 1 232 ? -7.430 -5.185 7.216 1.00 88.94 232 SER A CA 1
ATOM 1794 C C . SER A 1 232 ? -8.433 -4.286 7.957 1.00 88.94 232 SER A C 1
ATOM 1796 O O . SER A 1 232 ? -9.316 -3.718 7.321 1.00 88.94 232 SER A O 1
ATOM 1798 N N . MET A 1 233 ? -8.279 -4.106 9.272 1.00 86.94 233 MET A N 1
ATOM 1799 C CA . MET A 1 233 ? -9.091 -3.204 10.100 1.00 86.94 233 MET A CA 1
ATOM 1800 C C . MET A 1 233 ? -8.438 -1.825 10.299 1.00 86.94 233 MET A C 1
ATOM 1802 O O . MET A 1 233 ? -8.999 -0.954 10.970 1.00 86.94 233 MET A O 1
ATOM 1806 N N . LEU A 1 234 ? -7.229 -1.617 9.771 1.00 91.06 234 LEU A N 1
ATOM 1807 C CA . LEU A 1 234 ? -6.486 -0.378 9.963 1.00 91.06 234 LEU A CA 1
ATOM 1808 C C . LEU A 1 234 ? -6.840 0.638 8.874 1.00 91.06 234 LEU A C 1
ATOM 1810 O O . LEU A 1 234 ? -6.545 0.428 7.696 1.00 91.06 234 LEU A O 1
ATOM 1814 N N . ASN A 1 235 ? -7.416 1.762 9.305 1.00 96.38 235 ASN A N 1
ATOM 1815 C CA . ASN A 1 235 ? -7.480 2.993 8.533 1.00 96.38 235 ASN A CA 1
ATOM 1816 C C . ASN A 1 235 ? -6.573 4.014 9.211 1.00 96.38 235 ASN A C 1
ATOM 1818 O O . ASN A 1 235 ? -6.903 4.504 10.288 1.00 96.38 235 ASN A O 1
ATOM 1822 N N . VAL A 1 236 ? -5.412 4.306 8.642 1.00 97.75 236 VAL A N 1
ATOM 1823 C CA . VAL A 1 236 ? -4.400 5.133 9.311 1.00 97.75 236 VAL A CA 1
ATOM 1824 C C . VAL A 1 236 ? -3.769 6.111 8.339 1.00 97.75 236 VAL A C 1
ATOM 1826 O O . VAL A 1 236 ? -3.690 5.838 7.144 1.00 97.75 236 VAL A O 1
ATOM 1829 N N . ILE A 1 237 ? -3.305 7.243 8.857 1.00 98.62 237 ILE A N 1
ATOM 1830 C CA . ILE A 1 237 ? -2.391 8.122 8.129 1.00 98.62 237 ILE A CA 1
ATOM 1831 C C . ILE A 1 237 ? -0.986 7.807 8.625 1.00 98.62 237 ILE A C 1
ATOM 1833 O O . ILE A 1 237 ? -0.714 7.936 9.816 1.00 98.62 237 ILE A O 1
ATOM 1837 N N . ILE A 1 238 ? -0.101 7.392 7.723 1.00 98.69 238 ILE A N 1
ATOM 1838 C CA . ILE A 1 238 ? 1.303 7.136 8.049 1.00 98.69 238 ILE A CA 1
ATOM 1839 C C . ILE A 1 238 ? 2.157 8.255 7.464 1.00 98.69 238 ILE A C 1
ATOM 1841 O O . ILE A 1 238 ? 2.200 8.433 6.248 1.00 98.69 238 ILE A O 1
ATOM 1845 N N . CYS A 1 239 ? 2.857 8.969 8.335 1.00 98.56 239 CYS A N 1
ATOM 1846 C CA . CYS A 1 239 ? 3.831 10.007 8.044 1.00 98.56 239 CYS A CA 1
ATOM 1847 C C . CYS A 1 239 ? 5.239 9.410 8.136 1.00 98.56 239 CYS A C 1
ATOM 1849 O O . CYS A 1 239 ? 5.817 9.334 9.220 1.00 98.56 239 CYS A O 1
ATOM 1851 N N . HIS A 1 240 ? 5.789 8.973 7.003 1.00 98.38 240 HIS A N 1
ATOM 1852 C CA . HIS A 1 240 ? 7.176 8.524 6.917 1.00 98.38 240 HIS A CA 1
ATOM 1853 C C . HIS A 1 240 ? 8.060 9.730 6.584 1.00 98.38 240 HIS A C 1
ATOM 1855 O O . HIS A 1 240 ? 8.133 10.162 5.433 1.00 98.38 240 HIS A O 1
ATOM 1861 N N . LEU A 1 241 ? 8.679 10.319 7.607 1.00 97.94 241 LEU A N 1
ATOM 1862 C CA . LEU A 1 241 ? 9.393 11.589 7.528 1.00 97.94 241 LEU A CA 1
ATOM 1863 C C . LEU A 1 241 ? 10.894 11.357 7.722 1.00 97.94 241 LEU A C 1
ATOM 1865 O O . LEU A 1 241 ? 11.340 10.880 8.766 1.00 97.94 241 LEU A O 1
ATOM 1869 N N . GLY A 1 242 ? 11.684 11.721 6.721 1.00 93.94 242 GLY A N 1
ATOM 1870 C CA . GLY A 1 242 ? 13.128 11.514 6.672 1.00 93.94 242 GLY A CA 1
ATOM 1871 C C . GLY A 1 242 ? 13.791 12.424 5.639 1.00 93.94 242 GLY A C 1
ATOM 1872 O O . GLY A 1 242 ? 13.232 13.448 5.244 1.00 93.94 242 GLY A O 1
ATOM 1873 N N . SER A 1 243 ? 14.982 12.045 5.166 1.00 89.44 243 SER A N 1
ATOM 1874 C CA . SER A 1 243 ? 15.663 12.785 4.092 1.00 89.44 243 SER A CA 1
ATOM 1875 C C . SER A 1 243 ? 14.820 12.841 2.812 1.00 89.44 243 SER A C 1
ATOM 1877 O O . SER A 1 243 ? 14.727 13.893 2.178 1.00 89.44 243 SER A O 1
ATOM 1879 N N . GLY A 1 244 ? 14.153 11.733 2.479 1.00 92.75 244 GLY A N 1
ATOM 1880 C CA . GLY A 1 244 ? 12.941 11.706 1.667 1.00 92.75 244 GLY A CA 1
ATOM 1881 C C . GLY A 1 244 ? 11.728 11.544 2.580 1.00 92.75 244 GLY A C 1
ATOM 1882 O O . GLY A 1 244 ? 11.738 10.691 3.464 1.00 92.75 244 GLY A O 1
ATOM 1883 N N . SER A 1 245 ? 10.693 12.356 2.376 1.00 97.31 245 SER A N 1
ATOM 1884 C CA . SER A 1 245 ? 9.485 12.337 3.205 1.00 97.31 245 SER A CA 1
ATOM 1885 C C . SER A 1 245 ? 8.251 12.052 2.361 1.00 97.31 245 SER A C 1
ATOM 1887 O O . SER A 1 245 ? 8.086 12.616 1.282 1.00 97.31 245 SER A O 1
ATOM 1889 N N . SER A 1 246 ? 7.369 11.186 2.852 1.00 98.50 246 SER A N 1
ATOM 1890 C CA . SER A 1 246 ? 6.073 10.920 2.231 1.00 98.50 246 SER A CA 1
ATOM 1891 C C . SER A 1 246 ? 5.017 10.561 3.263 1.00 98.50 246 SER A C 1
ATOM 1893 O O . SER A 1 246 ? 5.301 10.085 4.365 1.00 98.50 246 SER A O 1
ATOM 1895 N N . MET A 1 247 ? 3.757 10.729 2.877 1.00 98.75 247 MET A N 1
ATOM 1896 C CA . MET A 1 247 ? 2.632 10.269 3.677 1.00 98.75 247 MET A CA 1
ATOM 1897 C C . MET A 1 247 ? 1.721 9.354 2.868 1.00 98.75 247 MET A C 1
ATOM 1899 O O . MET A 1 247 ? 1.526 9.558 1.669 1.00 98.75 247 MET A O 1
ATOM 1903 N N . CYS A 1 248 ? 1.122 8.375 3.538 1.00 98.69 248 CYS A N 1
ATOM 1904 C CA . CYS A 1 248 ? 0.142 7.473 2.947 1.00 98.69 248 CYS A CA 1
ATOM 1905 C C . CYS A 1 248 ? -1.131 7.466 3.788 1.00 98.69 248 CYS A C 1
ATOM 1907 O O . CYS A 1 248 ? -1.088 7.197 4.990 1.00 98.69 248 CYS A O 1
ATOM 1909 N N . GLY A 1 249 ? -2.267 7.711 3.137 1.00 98.44 249 GLY A N 1
ATOM 1910 C CA . GLY A 1 249 ? -3.562 7.302 3.657 1.00 98.44 249 GLY A CA 1
ATOM 1911 C C . GLY A 1 249 ? -3.721 5.806 3.412 1.00 98.44 249 GLY A C 1
ATOM 1912 O O . GLY A 1 249 ? -3.561 5.337 2.284 1.00 98.44 249 GLY A O 1
ATOM 1913 N N . VAL A 1 250 ? -3.999 5.044 4.460 1.00 98.31 250 VAL A N 1
ATOM 1914 C CA . VAL A 1 250 ? -4.221 3.599 4.401 1.00 98.31 250 VAL A CA 1
ATOM 1915 C C . VAL A 1 250 ? -5.673 3.338 4.752 1.00 98.31 250 VAL A C 1
ATOM 1917 O O . VAL A 1 250 ? -6.140 3.812 5.783 1.00 98.31 250 VAL A O 1
ATOM 1920 N N . VAL A 1 251 ? -6.381 2.572 3.923 1.00 97.19 251 VAL A N 1
ATOM 1921 C CA . VAL A 1 251 ? -7.758 2.130 4.187 1.00 97.19 251 VAL A CA 1
ATOM 1922 C C . VAL A 1 251 ? -7.795 0.613 4.116 1.00 97.19 251 VAL A C 1
ATOM 1924 O O . VAL A 1 251 ? -7.327 0.016 3.146 1.00 97.19 251 VAL A O 1
ATOM 1927 N N . LYS A 1 252 ? -8.341 -0.024 5.154 1.00 95.19 252 LYS A N 1
ATOM 1928 C CA . LYS A 1 252 ? -8.393 -1.485 5.300 1.00 95.19 252 LYS A CA 1
ATOM 1929 C C . LYS A 1 252 ? -7.028 -2.154 5.069 1.00 95.19 252 LYS A C 1
ATOM 1931 O O . LYS A 1 252 ? -6.922 -3.175 4.386 1.00 95.19 252 LYS A O 1
ATOM 1936 N N . GLY A 1 253 ? -5.964 -1.548 5.598 1.00 93.94 253 GLY A N 1
ATOM 1937 C CA . GLY A 1 253 ? -4.593 -2.064 5.509 1.00 93.94 253 GLY A CA 1
ATOM 1938 C C . GLY A 1 253 ? -3.921 -1.975 4.134 1.00 93.94 253 GLY A C 1
ATOM 1939 O O . GLY A 1 253 ? -2.812 -2.504 3.979 1.00 93.94 253 GLY A O 1
ATOM 1940 N N . LYS A 1 254 ? -4.568 -1.333 3.152 1.00 95.81 254 LYS A N 1
ATOM 1941 C CA . LYS A 1 254 ? -4.067 -1.119 1.787 1.00 95.81 254 LYS A CA 1
ATOM 1942 C C . LYS A 1 254 ? -3.786 0.358 1.530 1.00 95.81 254 LYS A C 1
ATOM 1944 O O . LYS A 1 254 ? -4.439 1.219 2.125 1.00 95.81 254 LYS A O 1
ATOM 1949 N N . SER A 1 255 ? -2.831 0.644 0.646 1.00 97.62 255 SER A N 1
ATOM 1950 C CA . SER A 1 255 ? -2.577 2.017 0.217 1.00 97.62 255 SER A CA 1
ATOM 1951 C C . SER A 1 255 ? -3.828 2.573 -0.452 1.00 97.62 255 SER A C 1
ATOM 1953 O O . SER A 1 255 ? -4.340 2.009 -1.415 1.00 97.62 255 SER A O 1
ATOM 1955 N N . PHE A 1 256 ? -4.353 3.654 0.107 1.00 97.50 256 PHE A N 1
ATOM 1956 C CA . PHE A 1 256 ? -5.519 4.330 -0.430 1.00 97.50 256 PHE A CA 1
ATOM 1957 C C . PHE A 1 256 ? -5.109 5.561 -1.225 1.00 97.50 256 PHE A C 1
ATOM 1959 O O . PHE A 1 256 ? -5.627 5.772 -2.310 1.00 97.50 256 PHE A O 1
ATOM 1966 N N . ASP A 1 257 ? -4.178 6.354 -0.702 1.00 98.06 257 ASP A N 1
ATOM 1967 C CA . ASP A 1 257 ? -3.584 7.500 -1.389 1.00 98.06 257 ASP A CA 1
ATOM 1968 C C . ASP A 1 257 ? -2.178 7.750 -0.827 1.00 98.06 257 ASP A C 1
ATOM 1970 O O . ASP A 1 257 ? -1.889 7.378 0.315 1.00 98.06 257 ASP A O 1
ATOM 1974 N N . THR A 1 258 ? -1.300 8.373 -1.606 1.00 98.56 258 THR A N 1
ATOM 1975 C CA . THR A 1 258 ? 0.072 8.686 -1.193 1.00 98.56 258 THR A CA 1
ATOM 1976 C C . THR A 1 258 ? 0.565 9.995 -1.802 1.00 98.56 258 THR A C 1
ATOM 1978 O O . THR A 1 258 ? 0.105 10.430 -2.862 1.00 98.56 258 THR A O 1
ATOM 1981 N N . THR A 1 259 ? 1.482 10.661 -1.097 1.00 98.38 259 THR A N 1
ATOM 1982 C CA . THR A 1 259 ? 1.954 11.998 -1.476 1.00 98.38 259 THR A CA 1
ATOM 1983 C C . THR A 1 259 ? 2.898 11.955 -2.662 1.00 98.38 259 THR A C 1
ATOM 1985 O O . THR A 1 259 ? 2.892 12.885 -3.455 1.00 98.38 259 THR A O 1
ATOM 1988 N N . MET A 1 260 ? 3.716 10.905 -2.770 1.00 98.00 260 MET A N 1
ATOM 1989 C CA . MET A 1 260 ? 4.646 10.777 -3.886 1.00 98.00 260 MET A CA 1
ATOM 1990 C C . MET A 1 260 ? 3.931 10.321 -5.154 1.00 98.00 260 MET A C 1
ATOM 1992 O O . MET A 1 260 ? 2.898 9.656 -5.097 1.00 98.00 260 MET A O 1
ATOM 1996 N N . GLY A 1 261 ? 4.492 10.715 -6.290 1.00 95.31 261 GLY A N 1
ATOM 1997 C CA . GLY A 1 261 ? 3.848 10.689 -7.594 1.00 95.31 261 GLY A CA 1
ATOM 1998 C C . GLY A 1 261 ? 4.472 9.690 -8.550 1.00 95.31 261 GLY A C 1
ATOM 1999 O O . GLY A 1 261 ? 4.714 8.535 -8.193 1.00 95.31 261 GLY A O 1
ATOM 2000 N N . LEU A 1 262 ? 4.736 10.168 -9.769 1.00 91.50 262 LEU A N 1
ATOM 2001 C CA . LEU A 1 262 ? 5.558 9.494 -10.774 1.00 91.50 262 LEU A CA 1
ATOM 2002 C C . LEU A 1 262 ? 6.949 9.163 -10.226 1.00 91.50 262 LEU A C 1
ATOM 2004 O O . LEU A 1 262 ? 7.480 8.086 -10.465 1.00 91.50 262 LEU A O 1
ATOM 2008 N N . THR A 1 263 ? 7.521 10.096 -9.466 1.00 91.69 263 THR A N 1
ATOM 2009 C CA . THR A 1 263 ? 8.826 9.965 -8.822 1.00 91.69 263 THR A CA 1
ATOM 2010 C C . THR A 1 263 ? 8.725 10.336 -7.337 1.00 91.69 263 THR A C 1
ATOM 2012 O O . THR A 1 263 ? 7.748 10.969 -6.912 1.00 91.69 263 THR A O 1
ATOM 2015 N N . PRO A 1 264 ? 9.742 9.998 -6.526 1.00 93.69 264 PRO A N 1
ATOM 2016 C CA . PRO A 1 264 ? 9.858 10.438 -5.138 1.00 93.69 264 PRO A CA 1
ATOM 2017 C C . PRO A 1 264 ? 10.003 11.960 -4.918 1.00 93.69 264 PRO A C 1
ATOM 2019 O O . PRO A 1 264 ? 10.319 12.366 -3.795 1.00 93.69 264 PRO A O 1
ATOM 2022 N N . LEU A 1 265 ? 9.874 12.787 -5.966 1.00 95.56 265 LEU A N 1
ATOM 2023 C CA . LEU A 1 265 ? 9.946 14.248 -5.895 1.00 95.56 265 LEU A CA 1
ATOM 2024 C C . LEU A 1 265 ? 8.606 14.890 -5.511 1.00 95.56 265 LEU A C 1
ATOM 2026 O O . LEU A 1 265 ? 8.602 15.842 -4.736 1.00 95.56 265 LEU A O 1
ATOM 2030 N N . GLU A 1 266 ? 7.484 14.393 -6.047 1.00 97.75 266 GLU A N 1
ATOM 2031 C CA . GLU A 1 266 ? 6.152 14.917 -5.707 1.00 97.75 266 GLU A CA 1
ATOM 2032 C C . GLU A 1 266 ? 5.857 14.682 -4.218 1.00 97.75 266 GLU A C 1
ATOM 2034 O O . GLU A 1 266 ? 6.274 13.683 -3.627 1.00 97.75 266 GLU A O 1
ATOM 2039 N N . GLY A 1 267 ? 5.111 15.594 -3.604 1.00 97.88 267 GLY A N 1
ATOM 2040 C CA . GLY A 1 267 ? 4.630 15.447 -2.243 1.00 97.88 267 GLY A CA 1
ATOM 2041 C C . GLY A 1 267 ? 5.267 16.451 -1.297 1.00 97.88 267 GLY A C 1
ATOM 2042 O O . GLY A 1 267 ? 5.173 17.665 -1.492 1.00 97.88 267 GLY A O 1
ATOM 2043 N N . LEU A 1 268 ? 5.865 15.927 -0.231 1.00 98.31 268 LEU A N 1
ATOM 2044 C CA . LEU A 1 268 ? 6.513 16.722 0.805 1.00 98.31 268 LEU A CA 1
ATOM 2045 C C . LEU A 1 268 ? 7.918 17.160 0.365 1.00 98.31 268 LEU A C 1
ATOM 2047 O O . LEU A 1 268 ? 8.622 16.374 -0.275 1.00 98.31 268 LEU A O 1
ATOM 2051 N N . PRO A 1 269 ? 8.371 18.367 0.753 1.00 97.25 269 PRO A N 1
ATOM 2052 C CA . PRO A 1 269 ? 9.782 18.706 0.650 1.00 97.25 269 PRO A CA 1
ATOM 2053 C C . PRO A 1 269 ? 10.608 17.800 1.571 1.00 97.25 269 PRO A C 1
ATOM 2055 O O . PRO A 1 269 ? 10.102 17.218 2.534 1.00 97.25 269 PRO A O 1
ATOM 2058 N N . GLY A 1 270 ? 11.895 17.674 1.266 1.00 95.12 270 GLY A N 1
ATOM 2059 C CA . GLY A 1 270 ? 12.821 16.861 2.050 1.00 95.12 270 GLY A CA 1
ATOM 2060 C C . GLY A 1 270 ? 14.160 17.549 2.266 1.00 95.12 270 GLY A C 1
ATOM 2061 O O . GLY A 1 270 ? 14.301 18.759 2.099 1.00 95.12 270 GLY A O 1
ATOM 2062 N N . ALA A 1 271 ? 15.173 16.745 2.579 1.00 94.88 271 ALA A N 1
ATOM 2063 C CA . ALA A 1 271 ? 16.538 17.208 2.815 1.00 94.88 271 ALA A CA 1
ATOM 2064 C C . ALA A 1 271 ? 17.093 18.032 1.640 1.00 94.88 271 ALA A C 1
ATOM 2066 O O . ALA A 1 271 ? 17.627 19.121 1.843 1.00 94.88 271 ALA A O 1
ATOM 2067 N N . THR A 1 272 ? 16.939 17.520 0.416 1.00 95.19 272 THR A N 1
ATOM 2068 C CA . THR A 1 272 ? 17.423 18.167 -0.818 1.00 95.19 272 THR A CA 1
ATOM 2069 C C . THR A 1 272 ? 16.369 18.266 -1.921 1.00 95.19 272 THR A C 1
ATOM 2071 O O . THR A 1 272 ? 16.669 18.738 -3.017 1.00 95.19 272 THR A O 1
ATOM 2074 N N . ARG A 1 273 ? 15.149 17.786 -1.652 1.00 95.88 273 ARG A N 1
ATOM 2075 C CA . ARG A 1 273 ? 14.046 17.725 -2.618 1.00 95.88 273 ARG A CA 1
ATOM 2076 C C . ARG A 1 273 ? 13.065 18.865 -2.398 1.00 95.88 273 ARG A C 1
ATOM 2078 O O . ARG A 1 273 ? 12.728 19.154 -1.250 1.00 95.88 273 ARG A O 1
ATOM 2085 N N . SER A 1 274 ? 12.570 19.454 -3.482 1.00 97.56 274 SER A N 1
ATOM 2086 C CA . SER A 1 274 ? 11.593 20.551 -3.436 1.00 97.56 274 SER A CA 1
ATOM 2087 C C . SER A 1 274 ? 10.222 20.137 -2.899 1.00 97.56 274 SER A C 1
ATOM 2089 O O . SER A 1 274 ? 9.519 20.969 -2.334 1.00 97.56 274 SER A O 1
ATOM 2091 N N . GLY A 1 275 ? 9.829 18.874 -3.086 1.00 97.38 275 GLY A N 1
ATOM 2092 C CA . GLY A 1 275 ? 8.426 18.477 -2.968 1.00 97.38 275 GLY A CA 1
ATOM 2093 C C . GLY A 1 275 ? 7.611 18.950 -4.175 1.00 97.38 275 GLY A C 1
ATOM 2094 O O . GLY A 1 275 ? 8.173 19.353 -5.200 1.00 97.38 275 GLY A O 1
ATOM 2095 N N . SER A 1 276 ? 6.282 18.935 -4.043 1.00 97.56 276 SER A N 1
ATOM 2096 C CA . SER A 1 276 ? 5.380 19.444 -5.083 1.00 97.56 276 SER A CA 1
ATOM 2097 C C . SER A 1 276 ? 5.594 20.938 -5.336 1.00 97.56 276 SER A C 1
ATOM 2099 O O . SER A 1 276 ? 5.536 21.753 -4.413 1.00 97.56 276 SER A O 1
ATOM 2101 N N . VAL A 1 277 ? 5.781 21.286 -6.606 1.00 96.31 277 VAL A N 1
ATOM 2102 C CA . VAL A 1 277 ? 5.937 22.652 -7.120 1.00 96.31 277 VAL A CA 1
ATOM 2103 C C . VAL A 1 277 ? 5.039 22.846 -8.341 1.00 96.31 277 VAL A C 1
ATOM 2105 O O . VAL A 1 277 ? 4.433 21.889 -8.826 1.00 96.31 277 VAL A O 1
ATOM 2108 N N . ASP A 1 278 ? 4.950 24.079 -8.836 1.00 96.81 278 ASP A N 1
ATOM 2109 C CA . ASP A 1 278 ? 4.278 24.366 -10.103 1.00 96.81 278 ASP A CA 1
ATOM 2110 C C . ASP A 1 278 ? 4.900 23.527 -11.248 1.00 96.81 278 ASP A C 1
ATOM 2112 O O . ASP A 1 278 ? 6.128 23.538 -11.393 1.00 96.81 278 ASP A O 1
ATOM 2116 N N . PRO A 1 279 ? 4.102 22.813 -12.068 1.00 93.12 279 PRO A N 1
ATOM 2117 C CA . PRO A 1 279 ? 4.610 22.009 -13.183 1.00 93.12 279 PRO A CA 1
ATOM 2118 C C . PRO A 1 279 ? 5.416 22.784 -14.238 1.00 93.12 279 PRO A C 1
ATOM 2120 O O . PRO A 1 279 ? 6.172 22.169 -14.987 1.00 93.12 279 PRO A O 1
ATOM 2123 N N . VAL A 1 280 ? 5.276 24.111 -14.313 1.00 93.69 280 VAL A N 1
ATOM 2124 C CA . VAL A 1 280 ? 6.005 24.993 -15.241 1.00 93.69 280 VAL A CA 1
ATOM 2125 C C . VAL A 1 280 ? 7.318 25.505 -14.628 1.00 93.69 280 VAL A C 1
ATOM 2127 O O . VAL A 1 280 ? 8.219 25.923 -15.357 1.00 93.69 280 VAL A O 1
ATOM 2130 N N . LEU A 1 281 ? 7.502 25.405 -13.303 1.00 91.81 281 LEU A N 1
ATOM 2131 C CA . LEU A 1 281 ? 8.739 25.811 -12.623 1.00 91.81 281 LEU A CA 1
ATOM 2132 C C . LEU A 1 281 ? 10.016 25.167 -13.206 1.00 91.81 281 LEU A C 1
ATOM 2134 O O . LEU A 1 281 ? 10.989 25.903 -13.380 1.00 91.81 281 LEU A O 1
ATOM 2138 N N . PRO A 1 282 ? 10.054 23.861 -13.555 1.00 89.25 282 PRO A N 1
ATOM 2139 C CA . PRO A 1 282 ? 11.218 23.251 -14.200 1.00 89.25 282 PRO A CA 1
ATOM 2140 C C . PRO A 1 282 ? 11.706 24.013 -15.442 1.00 89.25 282 PRO A C 1
ATOM 2142 O O . PRO A 1 282 ? 12.910 24.157 -15.633 1.00 89.25 282 PRO A O 1
ATOM 2145 N N . LEU A 1 283 ? 10.790 24.562 -16.250 1.00 87.38 283 LEU A N 1
ATOM 2146 C CA . LEU A 1 283 ? 11.136 25.319 -17.459 1.00 87.38 283 LEU A CA 1
ATOM 2147 C C . LEU A 1 283 ? 11.783 26.668 -17.119 1.00 87.38 283 LEU A C 1
ATOM 2149 O O . LEU A 1 283 ? 12.729 27.090 -17.783 1.00 87.38 283 LEU A O 1
ATOM 2153 N N . HIS A 1 284 ? 11.312 27.326 -16.058 1.00 88.19 284 HIS A N 1
ATOM 2154 C CA . HIS A 1 284 ? 11.918 28.561 -15.560 1.00 88.19 284 HIS A CA 1
ATOM 2155 C C . HIS A 1 284 ? 13.290 28.324 -14.924 1.00 88.19 284 HIS A C 1
ATOM 2157 O O . HIS A 1 284 ? 14.188 29.142 -15.122 1.00 88.19 284 HIS A O 1
ATOM 2163 N N . ILE A 1 285 ? 13.469 27.213 -14.197 1.00 85.31 285 ILE A N 1
ATOM 2164 C CA . ILE A 1 285 ? 14.771 26.809 -13.643 1.00 85.31 285 ILE A CA 1
ATOM 2165 C C . ILE A 1 285 ? 15.779 26.657 -14.780 1.00 85.31 285 ILE A C 1
ATOM 2167 O O . ILE A 1 285 ? 16.813 27.322 -14.767 1.00 85.31 285 ILE A O 1
ATOM 2171 N N . SER A 1 286 ? 15.430 25.868 -15.796 1.00 81.81 286 SER A N 1
ATOM 2172 C CA . SER A 1 286 ? 16.274 25.679 -16.970 1.00 81.81 286 SER A CA 1
ATOM 2173 C C . SER A 1 286 ? 16.596 26.994 -17.688 1.00 81.81 286 SER A C 1
ATOM 2175 O O . SER A 1 286 ? 17.741 27.233 -18.061 1.00 81.81 286 SER A O 1
ATOM 2177 N N . ALA A 1 287 ? 15.613 27.886 -17.857 1.00 81.44 287 ALA A N 1
ATOM 2178 C CA . ALA A 1 287 ? 15.832 29.188 -18.489 1.00 81.44 287 ALA A CA 1
ATOM 2179 C C . ALA A 1 287 ? 16.782 30.091 -17.679 1.00 81.44 287 ALA A C 1
ATOM 2181 O O . ALA A 1 287 ? 17.621 30.777 -18.258 1.00 81.44 287 ALA A O 1
ATOM 2182 N N . ALA A 1 288 ? 16.692 30.069 -16.346 1.00 80.81 288 ALA A N 1
ATOM 2183 C CA . ALA A 1 288 ? 17.543 30.859 -15.453 1.00 80.81 288 ALA A CA 1
ATOM 2184 C C . ALA A 1 288 ? 19.007 30.379 -15.396 1.00 80.81 288 ALA A C 1
ATOM 2186 O O . ALA A 1 288 ? 19.851 31.029 -14.765 1.00 80.81 288 ALA A O 1
ATOM 2187 N N . GLN A 1 289 ? 19.307 29.233 -16.005 1.00 71.88 289 GLN A N 1
ATOM 2188 C CA . GLN A 1 289 ? 20.639 28.628 -16.055 1.00 71.88 289 GLN A CA 1
ATOM 2189 C C . GLN A 1 289 ? 21.340 28.827 -17.401 1.00 71.88 289 GLN A C 1
ATOM 2191 O O . GLN A 1 289 ? 22.554 28.654 -17.490 1.00 71.88 289 GLN A O 1
ATOM 2196 N N . LEU A 1 290 ? 20.612 29.270 -18.430 1.00 72.50 290 LEU A N 1
ATOM 2197 C CA . LEU A 1 290 ? 21.184 29.563 -19.741 1.00 72.50 290 LEU A CA 1
ATOM 2198 C C . LEU A 1 290 ? 22.270 30.645 -19.652 1.00 72.50 290 LEU A C 1
ATOM 2200 O O . LEU A 1 290 ? 22.045 31.728 -19.110 1.00 72.50 290 LEU A O 1
ATOM 2204 N N . GLY A 1 291 ? 23.434 30.365 -20.242 1.00 61.25 291 GLY A N 1
ATOM 2205 C CA . GLY A 1 291 ? 24.522 31.338 -20.392 1.00 61.25 291 GLY A CA 1
ATOM 2206 C C . GLY A 1 291 ? 25.383 31.570 -19.144 1.00 61.25 291 GLY A C 1
ATOM 2207 O O . GLY A 1 291 ? 26.212 32.479 -19.158 1.00 61.25 291 GLY A O 1
ATOM 2208 N N . LYS A 1 292 ? 25.222 30.771 -18.080 1.00 68.50 292 LYS A N 1
ATOM 2209 C CA . LYS A 1 292 ? 26.155 30.745 -16.941 1.00 68.50 292 LYS A CA 1
ATOM 2210 C C . LYS A 1 292 ? 27.375 29.875 -17.267 1.00 68.50 292 LYS A C 1
ATOM 2212 O O . LYS A 1 292 ? 27.258 28.873 -17.971 1.00 68.50 292 LYS A O 1
ATOM 2217 N N . GLU A 1 293 ? 28.555 30.264 -16.777 1.00 53.47 293 GLU A N 1
ATOM 2218 C CA . GLU A 1 293 ? 29.803 29.531 -17.034 1.00 53.47 293 GLU A CA 1
ATOM 2219 C C . GLU A 1 293 ? 29.705 28.075 -16.540 1.00 53.47 293 GLU A C 1
ATOM 2221 O O . GLU A 1 293 ? 29.464 27.829 -15.360 1.00 53.47 293 GLU A O 1
ATOM 2226 N N . GLY A 1 294 ? 29.899 27.112 -17.450 1.00 60.41 294 GLY A N 1
ATOM 2227 C CA . GLY A 1 294 ? 29.874 25.675 -17.147 1.00 60.41 294 GLY A CA 1
ATOM 2228 C C . GLY A 1 294 ? 28.502 24.986 -17.232 1.00 60.41 294 GLY A C 1
ATOM 2229 O O . GLY A 1 294 ? 28.429 23.798 -16.923 1.00 60.41 294 GLY A O 1
ATOM 2230 N N . GLU A 1 295 ? 27.436 25.676 -17.666 1.00 63.25 295 GLU A N 1
ATOM 2231 C CA . GLU A 1 295 ? 26.063 25.136 -17.704 1.00 63.25 295 GLU A CA 1
ATOM 2232 C C . GLU A 1 295 ? 25.377 25.178 -19.092 1.00 63.25 295 GLU A C 1
ATOM 2234 O O . GLU A 1 295 ? 25.866 25.764 -20.056 1.00 63.25 295 GLU A O 1
ATOM 2239 N N . ALA A 1 296 ? 24.240 24.470 -19.150 1.00 57.25 296 ALA A N 1
ATOM 2240 C CA . ALA A 1 296 ? 23.252 24.283 -20.217 1.00 57.25 296 ALA A CA 1
ATOM 2241 C C . ALA A 1 296 ? 23.327 25.222 -21.443 1.00 57.25 296 ALA A C 1
ATOM 2243 O O . ALA A 1 296 ? 23.031 26.414 -21.352 1.00 57.25 296 ALA A O 1
ATOM 2244 N N . THR A 1 297 ? 23.586 24.659 -22.631 1.00 63.84 297 THR A N 1
ATOM 2245 C CA . THR A 1 297 ? 23.447 25.374 -23.918 1.00 63.84 297 THR A CA 1
ATOM 2246 C C . THR A 1 297 ? 21.993 25.560 -24.354 1.00 63.84 297 THR A C 1
ATOM 2248 O O . THR A 1 297 ? 21.714 26.385 -25.222 1.00 63.84 297 THR A O 1
ATOM 2251 N N . ASP A 1 298 ? 21.068 24.796 -23.768 1.00 73.06 298 ASP A N 1
ATOM 2252 C CA . ASP A 1 298 ? 19.635 24.837 -24.051 1.00 73.06 298 ASP A CA 1
ATOM 2253 C C . ASP A 1 298 ? 18.788 24.424 -22.815 1.00 73.06 298 ASP A C 1
ATOM 2255 O O . ASP A 1 298 ? 19.295 23.725 -21.927 1.00 73.06 298 ASP A O 1
ATOM 2259 N N . PRO A 1 299 ? 17.497 24.823 -22.735 1.00 66.88 299 PRO A N 1
ATOM 2260 C CA . PRO A 1 299 ? 16.636 24.566 -21.571 1.00 66.88 299 PRO A CA 1
ATOM 2261 C C . PRO A 1 299 ? 16.360 23.085 -21.259 1.00 66.88 299 PRO A C 1
ATOM 2263 O O . PRO A 1 299 ? 15.858 22.764 -20.181 1.00 66.88 299 PRO A O 1
ATOM 2266 N N . PHE A 1 300 ? 16.644 22.182 -22.194 1.00 75.31 300 PHE A N 1
ATOM 2267 C CA . PHE A 1 300 ? 16.408 20.744 -22.071 1.00 75.31 300 PHE A CA 1
ATOM 2268 C C . PHE A 1 300 ? 17.711 19.952 -21.945 1.00 75.31 300 PHE A C 1
ATOM 2270 O O . PHE A 1 300 ? 17.697 18.720 -21.993 1.00 75.31 300 PHE A O 1
ATOM 2277 N N . SER A 1 301 ? 18.835 20.645 -21.749 1.00 77.31 301 SER A N 1
ATOM 2278 C CA . SER A 1 301 ? 20.125 20.008 -21.535 1.00 77.31 301 SER A CA 1
ATOM 2279 C C . SER A 1 301 ? 20.087 19.013 -20.368 1.00 77.31 301 SER A C 1
ATOM 2281 O O . SER A 1 301 ? 19.382 19.168 -19.360 1.00 77.31 301 SER A O 1
ATOM 2283 N N . THR A 1 302 ? 20.869 17.950 -20.529 1.00 82.38 302 THR A N 1
ATOM 2284 C CA . THR A 1 302 ? 20.975 16.862 -19.560 1.00 82.38 302 THR A CA 1
ATOM 2285 C C . THR A 1 302 ? 22.383 16.788 -18.995 1.00 82.38 302 THR A C 1
ATOM 2287 O O . THR A 1 302 ? 23.355 17.072 -19.697 1.00 82.38 302 THR A O 1
ATOM 2290 N N . VAL A 1 303 ? 22.496 16.357 -17.744 1.00 79.88 303 VAL A N 1
ATOM 2291 C CA . VAL A 1 303 ? 23.759 16.118 -17.044 1.00 79.88 303 VAL A CA 1
ATOM 2292 C C . VAL A 1 303 ? 23.900 14.621 -16.803 1.00 79.88 303 VAL A C 1
ATOM 2294 O O . VAL A 1 303 ? 22.926 13.943 -16.472 1.00 79.88 303 VAL A O 1
ATOM 2297 N N . GLU A 1 304 ? 25.104 14.097 -16.991 1.00 81.19 304 GLU A N 1
ATOM 2298 C CA . GLU A 1 304 ? 25.414 12.705 -16.682 1.00 81.19 304 GLU A CA 1
ATOM 2299 C C . GLU A 1 304 ? 25.654 12.549 -15.178 1.00 81.19 304 GLU A C 1
ATOM 2301 O O . GLU A 1 304 ? 26.469 13.263 -14.595 1.00 81.19 304 GLU A O 1
ATOM 2306 N N . VAL A 1 305 ? 24.897 11.655 -14.542 1.00 73.81 305 VAL A N 1
ATOM 2307 C CA . VAL A 1 305 ? 24.942 11.422 -13.084 1.00 73.81 305 VAL A CA 1
ATOM 2308 C C . VAL A 1 305 ? 25.573 10.084 -12.718 1.00 73.81 305 VAL A C 1
ATOM 2310 O O . VAL A 1 305 ? 25.978 9.890 -11.575 1.00 73.81 305 VAL A O 1
ATOM 2313 N N . ALA A 1 306 ? 25.651 9.170 -13.679 1.00 67.75 306 ALA A N 1
ATOM 2314 C CA . ALA A 1 306 ? 26.388 7.917 -13.628 1.00 67.75 306 ALA A CA 1
ATOM 2315 C C . ALA A 1 306 ? 26.660 7.464 -15.072 1.00 67.75 306 ALA A C 1
ATOM 2317 O O . ALA A 1 306 ? 26.047 7.997 -15.993 1.00 67.75 306 ALA A O 1
ATOM 2318 N N . ASP A 1 307 ? 27.544 6.482 -15.254 1.00 68.00 307 ASP A N 1
ATOM 2319 C CA . ASP A 1 307 ? 27.939 5.960 -16.571 1.00 68.00 307 ASP A CA 1
ATOM 2320 C C . ASP A 1 307 ? 26.722 5.609 -17.447 1.00 68.00 307 ASP A C 1
ATOM 2322 O O . ASP A 1 307 ? 25.934 4.717 -17.114 1.00 68.00 307 ASP A O 1
ATOM 2326 N N . GLY A 1 308 ? 26.533 6.367 -18.532 1.00 71.12 308 GLY A N 1
ATOM 2327 C CA . GLY A 1 308 ? 25.424 6.197 -19.476 1.00 71.12 308 GLY A CA 1
ATOM 2328 C C . GLY A 1 308 ? 24.049 6.648 -18.963 1.00 71.12 308 GLY A C 1
ATOM 2329 O O . GLY A 1 308 ? 23.050 6.474 -19.659 1.00 71.12 308 GLY A O 1
ATOM 2330 N N . ILE A 1 309 ? 23.974 7.245 -17.770 1.00 71.00 309 ILE A N 1
ATOM 2331 C CA . ILE A 1 309 ? 22.733 7.675 -17.119 1.00 71.00 309 ILE A CA 1
ATOM 2332 C C . ILE A 1 309 ? 22.687 9.201 -17.041 1.00 71.00 309 ILE A C 1
ATOM 2334 O O . ILE A 1 309 ? 23.464 9.841 -16.327 1.00 71.00 309 ILE A O 1
ATOM 2338 N N . ARG A 1 310 ? 21.716 9.793 -17.742 1.00 81.25 310 ARG A N 1
ATOM 2339 C CA . ARG A 1 310 ? 21.549 11.246 -17.853 1.00 81.25 310 ARG A CA 1
ATOM 2340 C C . ARG A 1 310 ? 20.219 11.699 -17.264 1.00 81.25 310 ARG A C 1
ATOM 2342 O O . ARG A 1 310 ? 19.219 11.001 -17.380 1.00 81.25 310 ARG A O 1
ATOM 2349 N N . VAL A 1 311 ? 20.213 12.886 -16.669 1.00 83.50 311 VAL A N 1
ATOM 2350 C CA . VAL A 1 311 ? 19.016 13.530 -16.101 1.00 83.50 311 VAL A CA 1
ATOM 2351 C C . VAL A 1 311 ? 18.907 14.959 -16.594 1.00 83.50 311 VAL A C 1
ATOM 2353 O O . VAL A 1 311 ? 19.921 15.584 -16.905 1.00 83.50 311 VAL A O 1
ATOM 2356 N N . SER A 1 312 ? 17.693 15.502 -16.655 1.00 86.44 312 SER A N 1
ATOM 2357 C CA . SER A 1 312 ? 17.525 16.926 -16.966 1.00 86.44 312 SER A CA 1
ATOM 2358 C C . SER A 1 312 ? 18.126 17.797 -15.860 1.00 86.44 312 SER A C 1
ATOM 2360 O O . SER A 1 312 ? 18.129 17.419 -14.683 1.00 86.44 312 SER A O 1
ATOM 2362 N N . HIS A 1 313 ? 18.608 18.989 -16.215 1.00 84.50 313 HIS A N 1
ATOM 2363 C CA . HIS A 1 313 ? 19.144 19.908 -15.212 1.00 84.50 313 HIS A CA 1
ATOM 2364 C C . HIS A 1 313 ? 18.080 20.294 -14.164 1.00 84.50 313 HIS A C 1
ATOM 2366 O O . HIS A 1 313 ? 18.350 20.302 -12.962 1.00 84.50 313 HIS A O 1
ATOM 2372 N N . ALA A 1 314 ? 16.837 20.524 -14.597 1.00 87.94 314 ALA A N 1
ATOM 2373 C CA . ALA A 1 314 ? 15.734 20.816 -13.688 1.00 87.94 314 ALA A CA 1
ATOM 2374 C C . ALA A 1 314 ? 15.471 19.671 -12.691 1.00 87.94 314 ALA A C 1
ATOM 2376 O O . ALA A 1 314 ? 15.270 19.924 -11.503 1.00 87.94 314 ALA A O 1
ATOM 2377 N N . GLU A 1 315 ? 15.526 18.411 -13.135 1.00 88.44 315 GLU A N 1
ATOM 2378 C CA . GLU A 1 315 ? 15.380 17.253 -12.247 1.00 88.44 315 GLU A CA 1
ATOM 2379 C C . GLU A 1 315 ? 16.499 17.192 -11.201 1.00 88.44 315 GLU A C 1
ATOM 2381 O O . GLU A 1 315 ? 16.225 16.922 -10.026 1.00 88.44 315 GLU A O 1
ATOM 2386 N N . LEU A 1 316 ? 17.739 17.489 -11.602 1.00 88.50 316 LEU A N 1
ATOM 2387 C CA . LEU A 1 316 ? 18.880 17.561 -10.693 1.00 88.50 316 LEU A CA 1
ATOM 2388 C C . LEU A 1 316 ? 18.668 18.645 -9.628 1.00 88.50 316 LEU A C 1
ATOM 2390 O O . LEU A 1 316 ? 18.771 18.354 -8.433 1.00 88.50 316 LEU A O 1
ATOM 2394 N N . VAL A 1 317 ? 18.302 19.863 -10.039 1.00 90.50 317 VAL A N 1
ATOM 2395 C CA . VAL A 1 317 ? 18.067 20.994 -9.127 1.00 90.50 317 VAL A CA 1
ATOM 2396 C C . VAL A 1 317 ? 16.963 20.673 -8.125 1.00 90.50 317 VAL A C 1
ATOM 2398 O O . VAL A 1 317 ? 17.142 20.844 -6.914 1.00 90.50 317 VAL A O 1
ATOM 2401 N N . LEU A 1 318 ? 15.836 20.153 -8.612 1.00 93.62 318 LEU A N 1
ATOM 2402 C CA . LEU A 1 318 ? 14.679 19.846 -7.778 1.00 93.62 318 LEU A CA 1
ATOM 2403 C C . LEU A 1 318 ? 14.931 18.673 -6.820 1.00 93.62 318 LEU A C 1
ATOM 2405 O O . LEU A 1 318 ? 14.326 18.639 -5.750 1.00 93.62 318 LEU A O 1
ATOM 2409 N N . ASN A 1 319 ? 15.840 17.743 -7.144 1.00 91.62 319 ASN A N 1
ATOM 2410 C CA . ASN A 1 319 ? 16.152 16.592 -6.287 1.00 91.62 319 ASN A CA 1
ATOM 2411 C C . ASN A 1 319 ? 17.364 16.769 -5.357 1.00 91.62 319 ASN A C 1
ATOM 2413 O O . ASN A 1 319 ? 17.407 16.128 -4.298 1.00 91.62 319 ASN A O 1
ATOM 2417 N N . LYS A 1 320 ? 18.378 17.546 -5.753 1.00 89.38 320 LYS A N 1
ATOM 2418 C CA . LYS A 1 320 ? 19.689 17.621 -5.073 1.00 89.38 320 LYS A CA 1
ATOM 2419 C C . LYS A 1 320 ? 20.046 19.021 -4.559 1.00 89.38 320 LYS A C 1
ATOM 2421 O O . LYS A 1 320 ? 20.872 19.134 -3.644 1.00 89.38 320 LYS A O 1
ATOM 2426 N N . ASN A 1 321 ? 19.413 20.068 -5.090 1.00 91.38 321 ASN A N 1
ATOM 2427 C CA . ASN A 1 321 ? 19.728 21.470 -4.796 1.00 91.38 321 ASN A CA 1
ATOM 2428 C C . ASN A 1 321 ? 18.520 22.254 -4.256 1.00 91.38 321 ASN A C 1
ATOM 2430 O O . ASN A 1 321 ? 18.534 23.478 -4.283 1.00 91.38 321 ASN A O 1
ATOM 2434 N N . SER A 1 322 ? 17.495 21.562 -3.754 1.00 95.88 322 SER A N 1
ATOM 2435 C CA . SER A 1 322 ? 16.271 22.156 -3.201 1.00 95.88 322 SER A CA 1
ATOM 2436 C C . SER A 1 322 ? 16.074 21.761 -1.726 1.00 95.88 322 SER A C 1
ATOM 2438 O O . SER A 1 322 ? 17.007 21.302 -1.065 1.00 95.88 322 SER A O 1
ATOM 2440 N N . GLY A 1 323 ? 14.858 21.912 -1.194 1.00 96.56 323 GLY A N 1
ATOM 2441 C CA . GLY A 1 323 ? 14.478 21.419 0.133 1.00 96.56 323 GLY A CA 1
ATOM 2442 C C . GLY A 1 323 ? 15.119 22.189 1.288 1.00 96.56 323 GLY A C 1
ATOM 2443 O O . GLY A 1 323 ? 15.432 23.374 1.174 1.00 96.56 323 GLY A O 1
ATOM 2444 N N . PHE A 1 324 ? 15.328 21.516 2.421 1.00 96.81 324 PHE A N 1
ATOM 2445 C CA . PHE A 1 324 ? 15.929 22.143 3.606 1.00 96.81 324 PHE A CA 1
ATOM 2446 C C . PHE A 1 324 ? 17.316 22.707 3.303 1.00 96.81 324 PHE A C 1
ATOM 2448 O O . PHE A 1 324 ? 17.657 23.787 3.777 1.00 96.81 324 PHE A O 1
ATOM 2455 N N . LYS A 1 325 ? 18.089 22.017 2.455 1.00 95.69 325 LYS A N 1
ATOM 2456 C CA . LYS A 1 325 ? 19.423 22.457 2.046 1.00 95.69 325 LYS A CA 1
ATOM 2457 C C . LYS A 1 325 ? 19.403 23.836 1.392 1.00 95.69 325 LYS A C 1
ATOM 2459 O O . LYS A 1 325 ? 20.275 24.639 1.703 1.00 95.69 325 LYS A O 1
ATOM 2464 N N . SER A 1 326 ? 18.451 24.102 0.498 1.00 94.81 326 SER A N 1
ATOM 2465 C CA . SER A 1 326 ? 18.402 25.371 -0.236 1.00 94.81 326 SER A CA 1
ATOM 2466 C C . SER A 1 326 ? 17.833 26.515 0.591 1.00 94.81 326 SER A C 1
ATOM 2468 O O . SER A 1 326 ? 18.251 27.647 0.405 1.00 94.81 326 SER A O 1
ATOM 2470 N N . VAL A 1 327 ? 16.880 26.225 1.483 1.00 95.12 327 VAL A N 1
ATOM 2471 C CA . VAL A 1 327 ? 16.243 27.252 2.317 1.00 95.12 327 VAL A CA 1
ATOM 2472 C C . VAL A 1 327 ? 17.082 27.509 3.565 1.00 95.12 327 VAL A C 1
ATOM 2474 O O . VAL A 1 327 ? 17.559 28.607 3.767 1.00 95.12 327 VAL A O 1
ATOM 2477 N N . ALA A 1 328 ? 17.342 26.486 4.375 1.00 94.38 328 ALA A N 1
ATOM 2478 C CA . ALA A 1 328 ? 17.997 26.623 5.676 1.00 94.38 328 ALA A CA 1
ATOM 2479 C C . ALA A 1 328 ? 19.528 26.451 5.637 1.00 94.38 328 ALA A C 1
ATOM 2481 O O . ALA A 1 328 ? 20.168 26.378 6.690 1.00 94.38 328 ALA A O 1
ATOM 2482 N N . GLY A 1 329 ? 20.130 26.277 4.456 1.00 92.69 329 GLY A N 1
ATOM 2483 C CA . GLY A 1 329 ? 21.568 26.025 4.300 1.00 92.69 329 GLY A CA 1
ATOM 2484 C C . GLY A 1 329 ? 22.044 24.673 4.853 1.00 92.69 329 GLY A C 1
ATOM 2485 O O . GLY A 1 329 ? 23.245 24.443 4.977 1.00 92.69 329 GLY A O 1
ATOM 2486 N N . THR A 1 330 ? 21.135 23.768 5.229 1.00 93.44 330 THR A N 1
ATOM 2487 C CA . THR A 1 330 ? 21.472 22.433 5.741 1.00 93.44 330 THR A CA 1
ATOM 2488 C C . THR A 1 330 ? 20.429 21.400 5.337 1.00 93.44 330 THR A C 1
ATOM 2490 O O . THR A 1 330 ? 19.232 21.661 5.343 1.00 93.44 330 THR A O 1
ATOM 2493 N N . SER A 1 331 ? 20.891 20.203 4.986 1.00 93.81 331 SER A N 1
ATOM 2494 C CA . SER A 1 331 ? 20.023 19.062 4.657 1.00 93.81 331 SER A CA 1
ATOM 2495 C C . SER A 1 331 ? 19.569 18.275 5.898 1.00 93.81 331 SER A C 1
ATOM 2497 O O . SER A 1 331 ? 18.732 17.378 5.802 1.00 93.81 331 SER A O 1
ATOM 2499 N N . ASP A 1 332 ? 20.125 18.616 7.062 1.00 94.19 332 ASP A N 1
ATOM 2500 C CA . ASP A 1 332 ? 19.887 17.956 8.337 1.00 94.19 332 ASP A CA 1
ATOM 2501 C C . ASP A 1 332 ? 18.767 18.658 9.113 1.00 94.19 332 ASP A C 1
ATOM 2503 O O . ASP A 1 332 ? 18.927 19.766 9.633 1.00 94.19 332 ASP A O 1
ATOM 2507 N N . PHE A 1 333 ? 17.625 17.983 9.224 1.00 96.25 333 PHE A N 1
ATOM 2508 C CA . PHE A 1 333 ? 16.452 18.518 9.908 1.00 96.25 333 PHE A CA 1
ATOM 2509 C C . PHE A 1 333 ? 16.671 18.740 11.413 1.00 96.25 333 PHE A C 1
ATOM 2511 O O . PHE A 1 333 ? 16.006 19.589 12.011 1.00 96.25 333 PHE A O 1
ATOM 2518 N N . GLN A 1 334 ? 17.616 18.029 12.042 1.00 95.31 334 GLN A N 1
ATOM 2519 C CA . GLN A 1 334 ? 17.967 18.277 13.439 1.00 95.31 334 GLN A CA 1
ATOM 2520 C C . GLN A 1 334 ? 18.596 19.665 13.596 1.00 95.31 334 GLN A C 1
ATOM 2522 O O . GLN A 1 334 ? 18.221 20.407 14.503 1.00 95.31 334 GLN A O 1
ATOM 2527 N N . GLN A 1 335 ? 19.487 20.050 12.678 1.00 95.00 335 GLN A N 1
ATOM 2528 C CA . GLN A 1 335 ? 20.078 21.390 12.662 1.00 95.00 335 GLN A CA 1
ATOM 2529 C C . GLN A 1 335 ? 19.037 22.470 12.352 1.00 95.00 335 GLN A C 1
ATOM 2531 O O . GLN A 1 335 ? 19.060 23.523 12.986 1.00 95.00 335 GLN A O 1
ATOM 2536 N N . VAL A 1 336 ? 18.095 22.206 11.436 1.00 96.50 336 VAL A N 1
ATOM 2537 C CA . VAL A 1 336 ? 16.955 23.110 11.177 1.00 96.50 336 VAL A CA 1
ATOM 2538 C C . VAL A 1 336 ? 16.163 23.356 12.465 1.00 96.50 336 VAL A C 1
ATOM 2540 O O . VAL A 1 336 ? 15.941 24.502 12.853 1.00 96.50 336 VAL A O 1
ATOM 2543 N N . THR A 1 337 ? 15.803 22.279 13.166 1.00 95.62 337 THR A N 1
ATOM 2544 C CA . THR A 1 337 ? 15.041 22.325 14.424 1.00 95.62 337 THR A CA 1
ATOM 2545 C C . THR A 1 337 ? 15.810 23.073 15.521 1.00 95.62 337 THR A C 1
ATOM 2547 O O . THR A 1 337 ? 15.257 23.940 16.195 1.00 95.62 337 THR A O 1
ATOM 2550 N N . GLN A 1 338 ? 17.113 22.804 15.668 1.00 93.81 338 GLN A N 1
ATOM 2551 C CA . GLN A 1 338 ? 17.962 23.490 16.643 1.00 93.81 338 GLN A CA 1
ATOM 2552 C C . GLN A 1 338 ? 18.016 25.002 16.387 1.00 93.81 338 GLN A C 1
ATOM 2554 O O . GLN A 1 338 ? 17.764 25.783 17.307 1.00 93.81 338 GLN A O 1
ATOM 2559 N N . ARG A 1 339 ? 18.299 25.413 15.143 1.00 93.00 339 ARG A N 1
ATOM 2560 C CA . ARG A 1 339 ? 18.362 26.830 14.754 1.00 93.00 339 ARG A CA 1
ATOM 2561 C C . ARG A 1 339 ? 17.025 27.526 15.007 1.00 93.00 339 ARG A C 1
ATOM 2563 O O . ARG A 1 339 ? 16.999 28.579 15.639 1.00 93.00 339 ARG A O 1
ATOM 2570 N N . ARG A 1 340 ? 15.906 26.908 14.621 1.00 92.81 340 ARG A N 1
ATOM 2571 C CA . ARG A 1 340 ? 14.561 27.423 14.926 1.00 92.81 340 ARG A CA 1
ATOM 2572 C C . ARG A 1 340 ? 14.356 27.633 16.428 1.00 92.81 340 ARG A C 1
ATOM 2574 O O . ARG A 1 340 ? 13.947 28.713 16.850 1.00 92.81 340 ARG A O 1
ATOM 2581 N N . THR A 1 341 ? 14.669 26.635 17.254 1.00 90.88 341 THR A N 1
ATOM 2582 C CA . THR A 1 341 ? 14.524 26.745 18.714 1.00 90.88 341 THR A CA 1
ATOM 2583 C C . THR A 1 341 ? 15.387 27.874 19.297 1.00 90.88 341 THR A C 1
ATOM 2585 O O . THR A 1 341 ? 14.947 28.596 20.196 1.00 90.88 341 THR A O 1
ATOM 2588 N N . GLU A 1 342 ? 16.616 28.053 18.812 1.00 89.38 342 GLU A N 1
ATOM 2589 C CA . GLU A 1 342 ? 17.507 29.136 19.248 1.00 89.38 342 GLU A CA 1
ATOM 2590 C C . GLU A 1 342 ? 16.989 30.522 18.835 1.00 89.38 342 GLU A C 1
ATOM 2592 O O . GLU A 1 342 ? 17.051 31.464 19.637 1.00 89.38 342 GLU A O 1
ATOM 2597 N N . PHE A 1 343 ? 16.410 30.622 17.636 1.00 87.12 343 PHE A N 1
ATOM 2598 C CA . PHE A 1 343 ? 15.752 31.823 17.130 1.00 87.12 343 PHE A CA 1
ATOM 2599 C C . PHE A 1 343 ? 14.544 32.214 17.988 1.00 87.12 343 PHE A C 1
ATOM 2601 O O . PHE A 1 343 ? 14.501 33.318 18.532 1.00 87.12 343 PHE A O 1
ATOM 2608 N N . LEU A 1 344 ? 13.607 31.283 18.204 1.00 86.12 344 LEU A N 1
ATOM 2609 C CA . LEU A 1 344 ? 12.375 31.519 18.970 1.00 86.12 344 LEU A CA 1
ATOM 2610 C C . LEU A 1 344 ? 12.632 31.850 20.449 1.00 86.12 344 LEU A C 1
ATOM 2612 O O . LEU A 1 344 ? 11.828 32.529 21.083 1.00 86.12 344 LEU A O 1
ATOM 2616 N N . ARG A 1 345 ? 13.761 31.405 21.015 1.00 85.75 345 ARG A N 1
ATOM 2617 C CA . ARG A 1 345 ? 14.181 31.742 22.389 1.00 85.75 345 ARG A CA 1
ATOM 2618 C C . ARG A 1 345 ? 14.874 33.104 22.508 1.00 85.75 345 ARG A C 1
ATOM 2620 O O . ARG A 1 345 ? 15.363 33.430 23.588 1.00 85.75 345 ARG A O 1
ATOM 2627 N N . GLY A 1 346 ? 14.977 33.871 21.421 1.00 74.81 346 GLY A N 1
ATOM 2628 C CA . GLY A 1 346 ? 15.640 35.178 21.402 1.00 74.81 346 GLY A CA 1
ATOM 2629 C C . GLY A 1 346 ? 17.154 35.113 21.638 1.00 74.81 346 GLY A C 1
ATOM 2630 O O . GLY A 1 346 ? 17.777 36.135 21.919 1.00 74.81 346 GLY A O 1
ATOM 2631 N N . LYS A 1 347 ? 17.769 33.923 21.546 1.00 62.28 347 LYS A N 1
ATOM 2632 C CA . LYS A 1 347 ? 19.215 33.748 21.759 1.00 62.28 347 LYS A CA 1
ATOM 2633 C C . LYS A 1 347 ? 20.038 34.191 20.547 1.00 62.28 347 LYS A C 1
ATOM 2635 O O . LYS A 1 347 ? 21.151 34.668 20.746 1.00 62.28 347 LYS A O 1
ATOM 2640 N N . ALA A 1 348 ? 19.483 34.079 19.337 1.00 59.72 348 ALA A N 1
ATOM 2641 C CA . ALA A 1 348 ? 20.127 34.527 18.099 1.00 59.72 348 ALA A CA 1
ATOM 2642 C C . ALA A 1 348 ? 20.214 36.065 18.005 1.00 59.72 348 ALA A C 1
ATOM 2644 O O . ALA A 1 348 ? 21.262 36.604 17.670 1.00 59.72 348 ALA A O 1
ATOM 2645 N N . LEU A 1 349 ? 19.160 36.783 18.415 1.00 57.19 349 LEU A N 1
ATOM 2646 C CA . LEU A 1 349 ? 19.062 38.249 18.292 1.00 57.19 349 LEU A CA 1
ATOM 2647 C C . LEU A 1 349 ? 20.090 39.033 19.133 1.00 57.19 349 LEU A C 1
ATOM 2649 O O . LEU A 1 349 ? 20.344 40.197 18.853 1.00 57.19 349 LEU A O 1
ATOM 2653 N N . ASN A 1 350 ? 20.688 38.410 20.154 1.00 56.34 350 ASN A N 1
ATOM 2654 C CA . ASN A 1 350 ? 21.597 39.077 21.094 1.00 56.34 350 ASN A CA 1
ATOM 2655 C C . ASN A 1 350 ? 23.093 38.803 20.836 1.00 56.34 350 ASN A C 1
ATOM 2657 O O . ASN A 1 350 ? 23.925 39.249 21.627 1.00 56.34 350 ASN A O 1
ATOM 2661 N N . LYS A 1 351 ? 23.462 38.024 19.806 1.00 52.78 351 LYS A N 1
ATOM 2662 C CA . LYS A 1 351 ? 24.843 37.511 19.653 1.00 52.78 351 LYS A CA 1
ATOM 2663 C C . LYS A 1 351 ? 25.428 37.527 18.239 1.00 52.78 351 LYS A C 1
ATOM 2665 O O . LYS A 1 351 ? 26.565 37.097 18.074 1.00 52.78 351 LYS A O 1
ATOM 2670 N N . VAL A 1 352 ? 24.687 37.980 17.236 1.00 56.09 352 VAL A N 1
ATOM 2671 C CA . VAL A 1 352 ? 24.915 37.534 15.860 1.00 56.09 352 VAL A CA 1
ATOM 2672 C C . VAL A 1 352 ? 24.866 38.717 14.880 1.00 56.09 352 VAL A C 1
ATOM 2674 O O . VAL A 1 352 ? 24.045 39.614 15.047 1.00 56.09 352 VAL A O 1
ATOM 2677 N N . LYS A 1 353 ? 25.772 38.744 13.888 1.00 62.38 353 LYS A N 1
ATOM 2678 C CA . LYS A 1 353 ? 25.769 39.726 12.779 1.00 62.38 353 LYS A CA 1
ATOM 2679 C C . LYS A 1 353 ? 24.555 39.495 11.861 1.00 62.38 353 LYS A C 1
ATOM 2681 O O . LYS A 1 353 ? 24.006 38.397 11.846 1.00 62.38 353 LYS A O 1
ATOM 2686 N N . ASP A 1 354 ? 24.165 40.491 11.066 1.00 64.44 354 ASP A N 1
ATOM 2687 C CA . ASP A 1 354 ? 22.951 40.434 10.228 1.00 64.44 354 ASP A CA 1
ATOM 2688 C C . ASP A 1 354 ? 22.852 39.154 9.360 1.00 64.44 354 ASP A C 1
ATOM 2690 O O . ASP A 1 354 ? 21.815 38.496 9.369 1.00 64.44 354 ASP A O 1
ATOM 2694 N N . GLU A 1 355 ? 23.949 38.709 8.731 1.00 61.19 355 GLU A N 1
ATOM 2695 C CA . GLU A 1 355 ? 23.973 37.525 7.843 1.00 61.19 355 GLU A CA 1
ATOM 2696 C C . GLU A 1 355 ? 23.711 36.176 8.545 1.00 61.19 355 GLU A C 1
ATOM 2698 O O . GLU A 1 355 ? 23.066 35.294 7.982 1.00 61.19 355 GLU A O 1
ATOM 2703 N N . GLU A 1 356 ? 24.178 35.974 9.783 1.00 66.31 356 GLU A N 1
ATOM 2704 C CA . GLU A 1 356 ? 23.870 34.732 10.513 1.00 66.31 356 GLU A CA 1
ATOM 2705 C C . GLU A 1 356 ? 22.423 34.754 11.033 1.00 66.31 356 GLU A C 1
ATOM 2707 O O . GLU A 1 356 ? 21.814 33.695 11.166 1.00 66.31 356 GLU A O 1
ATOM 2712 N N . THR A 1 357 ? 21.844 35.935 11.295 1.00 70.19 357 THR A N 1
ATOM 2713 C CA . THR A 1 357 ? 20.439 36.067 11.725 1.00 70.19 357 THR A CA 1
ATOM 2714 C C . THR A 1 357 ? 19.472 35.587 10.639 1.00 70.19 357 THR A C 1
ATOM 2716 O O . THR A 1 357 ? 18.455 34.964 10.962 1.00 70.19 357 THR A O 1
ATOM 2719 N N . ASP A 1 358 ? 19.812 35.798 9.366 1.00 81.00 358 ASP A N 1
ATOM 2720 C CA . ASP A 1 358 ? 19.026 35.307 8.231 1.00 81.00 358 ASP A CA 1
ATOM 2721 C C . ASP A 1 358 ? 19.003 33.770 8.173 1.00 81.00 358 ASP A C 1
ATOM 2723 O O . ASP A 1 358 ? 17.929 33.191 8.038 1.00 81.00 358 ASP A O 1
ATOM 2727 N N . LEU A 1 359 ? 20.117 33.080 8.457 1.00 85.75 359 LEU A N 1
ATOM 2728 C CA . LEU A 1 359 ? 20.151 31.605 8.521 1.00 85.75 359 LEU A CA 1
ATOM 2729 C C . LEU A 1 359 ? 19.200 31.014 9.578 1.00 85.75 359 LEU A C 1
ATOM 2731 O O . LEU A 1 359 ? 18.614 29.947 9.374 1.00 85.75 359 LEU A O 1
ATOM 2735 N N . TYR A 1 360 ? 19.042 31.681 10.726 1.00 88.75 360 TYR A N 1
ATOM 2736 C CA . TYR A 1 360 ? 18.093 31.266 11.767 1.00 88.75 360 TYR A CA 1
ATOM 2737 C C . TYR A 1 360 ? 16.635 31.502 11.343 1.00 88.75 360 TYR A C 1
ATOM 2739 O O . TYR A 1 360 ? 15.757 30.672 11.618 1.00 88.75 360 TYR A O 1
ATOM 2747 N N . ARG A 1 361 ? 16.373 32.620 10.655 1.00 88.94 361 ARG A N 1
ATOM 2748 C CA . ARG A 1 361 ? 15.058 32.935 10.086 1.00 88.94 361 ARG A CA 1
ATOM 2749 C C . ARG A 1 361 ? 14.686 31.937 8.992 1.00 88.94 361 ARG A C 1
ATOM 2751 O O . ARG A 1 361 ? 13.578 31.408 9.014 1.00 88.94 361 ARG A O 1
ATOM 2758 N N . ASP A 1 362 ? 15.620 31.612 8.111 1.00 94.06 362 ASP A N 1
ATOM 2759 C CA . ASP A 1 362 ? 15.414 30.664 7.021 1.00 94.06 362 ASP A CA 1
ATOM 2760 C C . ASP A 1 362 ? 15.221 29.232 7.528 1.00 94.06 362 ASP A C 1
ATOM 2762 O O . ASP A 1 362 ? 14.393 28.490 7.003 1.00 94.06 362 ASP A O 1
ATOM 2766 N N . ALA A 1 363 ? 15.910 28.839 8.605 1.00 95.50 363 ALA A N 1
ATOM 2767 C CA . ALA A 1 363 ? 15.637 27.572 9.282 1.00 95.50 363 ALA A CA 1
ATOM 2768 C C . ALA A 1 363 ? 14.208 27.514 9.847 1.00 95.50 363 ALA A C 1
ATOM 2770 O O . ALA A 1 363 ? 13.538 26.486 9.734 1.00 95.50 363 ALA A O 1
ATOM 2771 N N . THR A 1 364 ? 13.723 28.623 10.410 1.00 95.44 364 THR A N 1
ATOM 2772 C CA . THR A 1 364 ? 12.333 28.732 10.879 1.00 95.44 364 THR A CA 1
ATOM 2773 C C . THR A 1 364 ? 11.360 28.614 9.704 1.00 95.44 364 THR A C 1
ATOM 2775 O O . THR A 1 364 ? 10.445 27.797 9.756 1.00 95.44 364 THR A O 1
ATOM 2778 N N . LEU A 1 365 ? 11.621 29.326 8.603 1.00 96.81 365 LEU A N 1
ATOM 2779 C CA . LEU A 1 365 ? 10.828 29.246 7.377 1.00 96.81 365 LEU A CA 1
ATOM 2780 C C . LEU A 1 365 ? 10.791 27.822 6.800 1.00 96.81 365 LEU A C 1
ATOM 2782 O O . LEU A 1 365 ? 9.721 27.327 6.457 1.00 96.81 365 LEU A O 1
ATOM 2786 N N . ALA A 1 366 ? 11.934 27.138 6.713 1.00 97.69 366 ALA A N 1
ATOM 2787 C CA . ALA A 1 366 ? 12.014 25.772 6.199 1.00 97.69 366 ALA A CA 1
ATOM 2788 C C . ALA A 1 366 ? 11.195 24.787 7.048 1.00 97.69 366 ALA A C 1
ATOM 2790 O O . ALA A 1 366 ? 10.497 23.928 6.503 1.00 97.69 366 ALA A O 1
ATOM 2791 N N . PHE A 1 367 ? 11.262 24.921 8.376 1.00 98.25 367 PHE A N 1
ATOM 2792 C CA . PHE A 1 367 ? 10.463 24.120 9.299 1.00 98.25 367 PHE A CA 1
ATOM 2793 C C . PHE A 1 367 ? 8.966 24.389 9.117 1.00 98.25 367 PHE A C 1
ATOM 2795 O O . PHE A 1 367 ? 8.189 23.445 8.981 1.00 98.25 367 PHE A O 1
ATOM 2802 N N . ASP A 1 368 ? 8.565 25.660 9.065 1.00 97.81 368 ASP A N 1
ATOM 2803 C CA . ASP A 1 368 ? 7.160 26.051 8.955 1.00 97.81 368 ASP A CA 1
ATOM 2804 C C . ASP A 1 368 ? 6.563 25.630 7.600 1.00 97.81 368 ASP A C 1
ATOM 2806 O O . ASP A 1 368 ? 5.446 25.114 7.563 1.00 97.81 368 ASP A O 1
ATOM 2810 N N . ILE A 1 369 ? 7.327 25.725 6.500 1.00 98.38 369 ILE A N 1
ATOM 2811 C CA . ILE A 1 369 ? 6.943 25.160 5.194 1.00 98.38 369 ILE A CA 1
ATOM 2812 C C . ILE A 1 369 ? 6.708 23.651 5.317 1.00 98.38 369 ILE A C 1
ATOM 2814 O O . ILE A 1 369 ? 5.712 23.139 4.809 1.00 98.38 369 ILE A O 1
ATOM 2818 N N . PHE A 1 370 ? 7.605 22.916 5.978 1.00 98.50 370 PHE A N 1
ATOM 2819 C CA . PHE A 1 370 ? 7.460 21.468 6.119 1.00 98.50 370 PHE A CA 1
ATOM 2820 C C . PHE A 1 370 ? 6.214 21.089 6.929 1.00 98.50 370 PHE A C 1
ATOM 2822 O O . PHE A 1 370 ? 5.453 20.216 6.507 1.00 98.50 370 PHE A O 1
ATOM 2829 N N . VAL A 1 371 ? 5.972 21.781 8.048 1.00 98.56 371 VAL A N 1
ATOM 2830 C CA . VAL A 1 371 ? 4.771 21.613 8.880 1.00 98.56 371 VAL A CA 1
ATOM 2831 C C . VAL A 1 371 ? 3.507 21.898 8.075 1.00 98.56 371 VAL A C 1
ATOM 2833 O O . VAL A 1 371 ? 2.604 21.063 8.066 1.00 98.56 371 VAL A O 1
ATOM 2836 N N . ASP A 1 372 ? 3.455 23.026 7.366 1.00 98.50 372 ASP A N 1
ATOM 2837 C CA . ASP A 1 372 ? 2.303 23.420 6.552 1.00 98.50 372 ASP A CA 1
ATOM 2838 C C . ASP A 1 372 ? 1.956 22.349 5.507 1.00 98.50 372 ASP A C 1
ATOM 2840 O O . ASP A 1 372 ? 0.809 21.900 5.416 1.00 98.50 372 ASP A O 1
ATOM 2844 N N . ARG A 1 373 ? 2.962 21.844 4.778 1.00 98.38 373 ARG A N 1
ATOM 2845 C CA . ARG A 1 373 ? 2.744 20.782 3.786 1.00 98.38 373 ARG A CA 1
ATOM 2846 C C . ARG A 1 373 ? 2.232 19.494 4.430 1.00 98.38 373 ARG A C 1
ATOM 2848 O O . ARG A 1 373 ? 1.309 18.885 3.889 1.00 98.38 373 ARG A O 1
ATOM 2855 N N . ILE A 1 374 ? 2.773 19.089 5.584 1.00 98.69 374 ILE A N 1
ATOM 2856 C CA . ILE A 1 374 ? 2.282 17.913 6.323 1.00 98.69 374 ILE A CA 1
ATOM 2857 C C . ILE A 1 374 ? 0.817 18.108 6.728 1.00 98.69 374 ILE A C 1
ATOM 2859 O O . ILE A 1 374 ? -0.007 17.237 6.447 1.00 98.69 374 ILE A O 1
ATOM 2863 N N . VAL A 1 375 ? 0.472 19.247 7.335 1.00 98.31 375 VAL A N 1
ATOM 2864 C CA . VAL A 1 375 ? -0.902 19.564 7.758 1.00 98.31 375 VAL A CA 1
ATOM 2865 C C . VAL A 1 375 ? -1.863 19.530 6.569 1.00 98.31 375 VAL A C 1
ATOM 2867 O O . VAL A 1 375 ? -2.926 18.910 6.663 1.00 98.31 375 VAL A O 1
ATOM 2870 N N . GLY A 1 376 ? -1.466 20.098 5.426 1.00 98.19 376 GLY A N 1
ATOM 2871 C CA . GLY A 1 376 ? -2.246 20.059 4.189 1.00 98.19 376 GLY A CA 1
ATOM 2872 C C . GLY A 1 376 ? -2.569 18.633 3.728 1.00 98.19 376 GLY A C 1
ATOM 2873 O O . GLY A 1 376 ? -3.731 18.308 3.463 1.00 98.19 376 GLY A O 1
ATOM 2874 N N . TYR A 1 377 ? -1.574 17.740 3.691 1.00 98.38 377 TYR A N 1
ATOM 2875 C CA . TYR A 1 377 ? -1.802 16.336 3.326 1.00 98.38 377 TYR A CA 1
ATOM 2876 C C . TYR A 1 377 ? -2.591 15.561 4.390 1.00 98.38 377 TYR A C 1
ATOM 2878 O O . TYR A 1 377 ? -3.442 14.744 4.032 1.00 98.38 377 TYR A O 1
ATOM 2886 N N . MET A 1 378 ? -2.374 15.830 5.684 1.00 97.56 378 MET A N 1
ATOM 2887 C CA . MET A 1 378 ? -3.148 15.214 6.770 1.00 97.56 378 MET A CA 1
ATOM 2888 C C . MET A 1 378 ? -4.635 15.562 6.637 1.00 97.56 378 MET A C 1
ATOM 2890 O O . MET A 1 378 ? -5.480 14.667 6.684 1.00 97.56 378 MET A O 1
ATOM 2894 N N . GLY A 1 379 ? -4.956 16.836 6.391 1.00 96.44 379 GLY A N 1
ATOM 2895 C CA . GLY A 1 379 ? -6.323 17.293 6.140 1.00 96.44 379 GLY A CA 1
ATOM 2896 C C . GLY A 1 379 ? -6.940 16.652 4.894 1.00 96.44 379 GLY A C 1
ATOM 2897 O O . GLY A 1 379 ? -8.073 16.171 4.942 1.00 96.44 379 GLY A O 1
ATOM 2898 N N . ASN A 1 380 ? -6.178 16.563 3.799 1.00 96.31 380 ASN A N 1
ATOM 2899 C CA . ASN A 1 380 ? -6.621 15.909 2.565 1.00 96.31 380 ASN A CA 1
ATOM 2900 C C . ASN A 1 380 ? -7.020 14.442 2.814 1.00 96.31 380 ASN A C 1
ATOM 2902 O O . ASN A 1 380 ? -8.121 14.017 2.460 1.00 96.31 380 ASN A O 1
ATOM 2906 N N . TYR A 1 381 ? -6.165 13.673 3.492 1.00 97.69 381 TYR A N 1
ATOM 2907 C CA . TYR A 1 381 ? -6.451 12.272 3.800 1.00 97.69 381 TYR A CA 1
ATOM 2908 C C . TYR A 1 381 ? -7.594 12.104 4.795 1.00 97.69 381 TYR A C 1
ATOM 2910 O O . TYR A 1 381 ? -8.460 11.262 4.563 1.00 97.69 381 TYR A O 1
ATOM 2918 N N . MET A 1 382 ? -7.660 12.936 5.838 1.00 95.12 382 MET A N 1
ATOM 2919 C CA . MET A 1 382 ? -8.782 12.957 6.783 1.00 95.12 382 MET A CA 1
ATOM 2920 C C . MET A 1 382 ? -10.123 13.062 6.051 1.00 95.12 382 MET A C 1
ATOM 2922 O O . MET A 1 382 ? -11.023 12.254 6.286 1.00 95.12 382 MET A O 1
ATOM 2926 N N . ILE A 1 383 ? -10.242 14.010 5.116 1.00 95.44 383 ILE A N 1
ATOM 2927 C CA . ILE A 1 383 ? -11.472 14.212 4.347 1.00 95.44 383 ILE A CA 1
ATOM 2928 C C . ILE A 1 383 ? -11.712 13.064 3.362 1.00 95.44 383 ILE A C 1
ATOM 2930 O O . ILE A 1 383 ? -12.805 12.493 3.356 1.00 95.44 383 ILE A O 1
ATOM 2934 N N . LYS A 1 384 ? -10.709 12.652 2.574 1.00 94.88 384 LYS A N 1
ATOM 2935 C CA . LYS A 1 384 ? -10.852 11.554 1.594 1.00 94.88 384 LYS A CA 1
ATOM 2936 C C . LYS A 1 384 ? -11.229 10.210 2.235 1.00 94.88 384 LYS A C 1
ATOM 2938 O O . LYS A 1 384 ? -11.876 9.377 1.590 1.00 94.88 384 LYS A O 1
ATOM 2943 N N . MET A 1 385 ? -10.822 9.989 3.484 1.00 94.81 385 MET A N 1
ATOM 2944 C CA . MET A 1 385 ? -11.086 8.764 4.244 1.00 94.81 385 MET A CA 1
ATOM 2945 C C . MET A 1 385 ? -12.386 8.821 5.063 1.00 94.81 385 MET A C 1
ATOM 2947 O O . MET A 1 385 ? -12.824 7.781 5.552 1.00 94.81 385 MET A O 1
ATOM 2951 N N . SER A 1 386 ? -13.036 9.984 5.188 1.00 91.81 386 SER A N 1
ATOM 2952 C CA . SER A 1 386 ? -14.234 10.176 6.029 1.00 91.81 386 SER A CA 1
ATOM 2953 C C . SER A 1 386 ? -15.374 9.195 5.709 1.00 91.81 386 SER A C 1
ATOM 2955 O O . SER A 1 386 ? -15.874 8.521 6.606 1.00 91.81 386 SER A O 1
ATOM 2957 N N . SER A 1 387 ? -15.709 9.002 4.430 1.00 88.06 387 SER A N 1
ATOM 2958 C CA . SER A 1 387 ? -16.736 8.044 3.983 1.00 88.06 387 SER A CA 1
ATOM 2959 C C . SER A 1 387 ? -16.289 6.577 4.000 1.00 88.06 387 SER A C 1
ATOM 2961 O O . SER A 1 387 ? -17.041 5.689 3.609 1.00 88.06 387 SER A O 1
ATOM 2963 N N . ARG A 1 388 ? -15.056 6.298 4.439 1.00 88.56 388 ARG A N 1
ATOM 2964 C CA . ARG A 1 388 ? -14.427 4.965 4.426 1.00 88.56 388 ARG A CA 1
ATOM 2965 C C . ARG A 1 388 ? -14.104 4.448 5.826 1.00 88.56 388 ARG A C 1
ATOM 2967 O O . ARG A 1 388 ? -13.255 3.573 5.977 1.00 88.56 388 ARG A O 1
ATOM 2974 N N . GLY A 1 389 ? -14.787 4.979 6.838 1.00 87.25 389 GLY A N 1
ATOM 2975 C CA . GLY A 1 389 ? -14.560 4.670 8.253 1.00 87.25 389 GLY A CA 1
ATOM 2976 C C . GLY A 1 389 ? -13.668 5.682 8.976 1.00 87.25 389 GLY A C 1
ATOM 2977 O O . GLY A 1 389 ? -13.387 5.495 10.153 1.00 87.25 389 GLY A O 1
ATOM 2978 N N . GLY A 1 390 ? -13.242 6.756 8.304 1.00 91.88 390 GLY A N 1
ATOM 2979 C CA . GLY A 1 390 ? -12.403 7.794 8.896 1.00 91.88 390 GLY A CA 1
ATOM 2980 C C . GLY A 1 390 ? -10.979 7.325 9.199 1.00 91.88 390 GLY A C 1
ATOM 2981 O O . GLY A 1 390 ? -10.537 6.262 8.758 1.00 91.88 390 GLY A O 1
ATOM 2982 N N . VAL A 1 391 ? -10.245 8.158 9.935 1.00 94.69 391 VAL A N 1
ATOM 2983 C CA . VAL A 1 391 ? -8.871 7.882 10.370 1.00 94.69 391 VAL A CA 1
ATOM 2984 C C . VAL A 1 391 ? -8.916 7.318 11.786 1.00 94.69 391 VAL A C 1
ATOM 2986 O O . VAL A 1 391 ? -9.463 7.945 12.685 1.00 94.69 391 VAL A O 1
ATOM 2989 N N . HIS A 1 392 ? -8.343 6.134 11.994 1.00 92.12 392 HIS A N 1
ATOM 2990 C CA . HIS A 1 392 ? -8.278 5.482 13.304 1.00 92.12 392 HIS A CA 1
ATOM 2991 C C . HIS A 1 392 ? -7.014 5.855 14.085 1.00 92.12 392 HIS A C 1
ATOM 2993 O O . HIS A 1 392 ? -7.011 5.734 15.305 1.00 92.12 392 HIS A O 1
ATOM 2999 N N . ALA A 1 393 ? -5.934 6.239 13.399 1.00 94.81 393 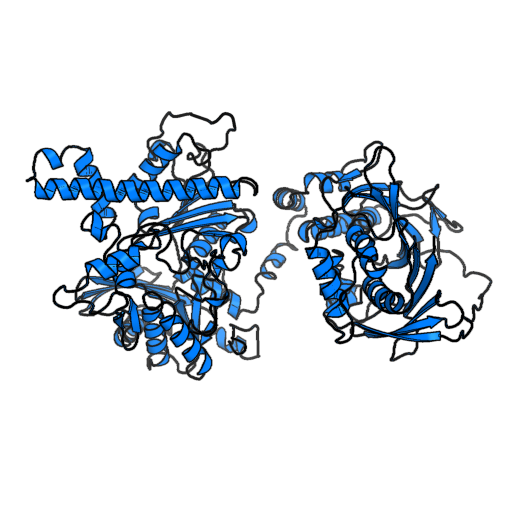ALA A N 1
ATOM 3000 C CA . ALA A 1 393 ? -4.680 6.663 14.017 1.00 94.81 393 ALA A CA 1
ATOM 3001 C C . ALA A 1 393 ? -3.803 7.463 13.044 1.00 94.81 393 ALA A C 1
ATOM 3003 O O . ALA A 1 393 ? -3.896 7.295 11.823 1.00 94.81 393 ALA A O 1
ATOM 3004 N N . VAL A 1 394 ? -2.905 8.270 13.608 1.00 97.75 394 VAL A N 1
ATOM 3005 C CA . VAL A 1 394 ? -1.782 8.895 12.895 1.00 97.75 394 VAL A CA 1
ATOM 3006 C C . VAL A 1 394 ? -0.495 8.222 13.356 1.00 97.75 394 VAL A C 1
ATOM 3008 O O . VAL A 1 394 ? -0.312 8.002 14.550 1.00 97.75 394 VAL A O 1
ATOM 3011 N N . VAL A 1 395 ? 0.393 7.881 12.428 1.00 98.19 395 VAL A N 1
ATOM 3012 C CA . VAL A 1 395 ? 1.656 7.201 12.733 1.00 98.19 395 VAL A CA 1
ATOM 3013 C C . VAL A 1 395 ? 2.816 7.998 12.166 1.00 98.19 395 VAL A C 1
ATOM 3015 O O . VAL A 1 395 ? 2.847 8.253 10.969 1.00 98.19 395 VAL A O 1
ATOM 3018 N N . PHE A 1 396 ? 3.787 8.343 12.998 1.00 98.44 396 PHE A N 1
ATOM 3019 C CA . PHE A 1 396 ? 5.040 8.972 12.604 1.00 98.44 396 PHE A CA 1
ATOM 3020 C C . PHE A 1 396 ? 6.147 7.929 12.549 1.00 98.44 396 PHE A C 1
ATOM 3022 O O . PHE A 1 396 ? 6.248 7.049 13.405 1.00 98.44 396 PHE A O 1
ATOM 3029 N N . SER A 1 397 ? 6.959 8.005 11.507 1.00 97.38 397 SER A N 1
ATOM 3030 C CA . SER A 1 397 ? 8.068 7.092 11.280 1.00 97.38 397 SER A CA 1
ATOM 3031 C C . SER A 1 397 ? 9.152 7.764 10.441 1.00 97.38 397 SER A C 1
ATOM 3033 O O . SER A 1 397 ? 8.977 8.902 10.002 1.00 97.38 397 SER A O 1
ATOM 3035 N N . GLY A 1 398 ? 10.258 7.065 10.199 1.00 93.25 398 GLY A N 1
ATOM 3036 C CA . GLY A 1 398 ? 11.425 7.603 9.515 1.00 93.25 398 GLY A CA 1
ATOM 3037 C C . GLY A 1 398 ? 12.277 8.458 10.451 1.00 93.25 398 GLY A C 1
ATOM 3038 O O . GLY A 1 398 ? 11.867 8.812 11.554 1.00 93.25 398 GLY A O 1
ATOM 3039 N N . GLY A 1 399 ? 13.490 8.807 10.015 1.00 91.69 399 GLY A N 1
ATOM 3040 C CA . GLY A 1 399 ? 14.469 9.467 10.889 1.00 91.69 399 GLY A CA 1
ATOM 3041 C C . GLY A 1 399 ? 13.967 10.762 11.544 1.00 91.69 399 GLY A C 1
ATOM 3042 O O . GLY A 1 399 ? 14.278 11.016 12.703 1.00 91.69 399 GLY A O 1
ATOM 3043 N N . ILE A 1 400 ? 13.156 11.558 10.838 1.00 96.69 400 ILE A N 1
ATOM 3044 C CA . ILE A 1 400 ? 12.561 12.789 11.378 1.00 96.69 400 ILE A CA 1
ATOM 3045 C C . ILE A 1 400 ? 11.336 12.464 12.238 1.00 96.69 400 ILE A C 1
ATOM 3047 O O . ILE A 1 400 ? 11.230 12.974 13.353 1.00 96.69 400 ILE A O 1
ATOM 3051 N N . GLY A 1 401 ? 10.427 11.619 11.742 1.00 96.69 401 GLY A N 1
ATOM 3052 C CA . GLY A 1 401 ? 9.181 11.282 12.441 1.00 96.69 401 GLY A CA 1
ATOM 3053 C C . GLY A 1 401 ? 9.399 10.463 13.716 1.00 96.69 401 GLY A C 1
ATOM 3054 O O . GLY A 1 401 ? 8.570 10.480 14.615 1.00 96.69 401 GLY A O 1
ATOM 3055 N N . GLU A 1 402 ? 10.524 9.766 13.841 1.00 94.88 402 GLU A N 1
ATOM 3056 C CA . GLU A 1 402 ? 10.877 9.040 15.061 1.00 94.88 402 GLU A CA 1
ATOM 3057 C C . GLU A 1 402 ? 11.507 9.950 16.125 1.00 94.88 402 GLU A C 1
ATOM 3059 O O . GLU A 1 402 ? 11.274 9.755 17.320 1.00 94.88 402 GLU A O 1
ATOM 3064 N N . ALA A 1 403 ? 12.293 10.948 15.704 1.00 93.94 403 ALA A N 1
ATOM 3065 C CA . ALA A 1 403 ? 13.164 11.714 16.596 1.00 93.94 403 ALA A CA 1
ATOM 3066 C C . ALA A 1 403 ? 12.646 13.117 16.963 1.00 93.94 403 ALA A C 1
ATOM 3068 O O . ALA A 1 403 ? 12.984 13.626 18.033 1.00 93.94 403 ALA A O 1
ATOM 3069 N N . SER A 1 404 ? 11.855 13.774 16.105 1.00 95.56 404 SER A N 1
ATOM 3070 C CA . SER A 1 404 ? 11.527 15.197 16.278 1.00 95.56 404 SER A CA 1
ATOM 3071 C C . SER A 1 404 ? 10.283 15.429 17.143 1.00 95.56 404 SER A C 1
ATOM 3073 O O . SER A 1 404 ? 9.155 15.518 16.659 1.00 95.56 404 SER A O 1
ATOM 3075 N N . SER A 1 405 ? 10.489 15.590 18.453 1.00 94.81 405 SER A N 1
ATOM 3076 C CA . SER A 1 405 ? 9.422 15.974 19.392 1.00 94.81 405 SER A CA 1
ATOM 3077 C C . SER A 1 405 ? 8.855 17.372 19.123 1.00 94.81 405 SER A C 1
ATOM 3079 O O . SER A 1 405 ? 7.660 17.605 19.323 1.00 94.81 405 SER A O 1
ATOM 3081 N N . GLU A 1 406 ? 9.690 18.297 18.646 1.00 95.25 406 GLU A N 1
ATOM 3082 C CA . GLU A 1 406 ? 9.278 19.657 18.292 1.00 95.25 406 GLU A CA 1
ATOM 3083 C C . GLU A 1 406 ? 8.310 19.652 17.104 1.00 95.25 406 GLU A C 1
ATOM 3085 O O . GLU A 1 406 ? 7.276 20.316 17.161 1.00 95.25 406 GLU A O 1
ATOM 3090 N N . LEU A 1 407 ? 8.581 18.829 16.082 1.00 97.19 407 LEU A N 1
ATOM 3091 C CA . LEU A 1 407 ? 7.672 18.638 14.952 1.00 97.19 407 LEU A CA 1
ATOM 3092 C C . LEU A 1 407 ? 6.320 18.082 15.406 1.00 97.19 407 LEU A C 1
ATOM 3094 O O . LEU A 1 407 ? 5.281 18.629 15.045 1.00 97.19 407 LEU A O 1
ATOM 3098 N N . HIS A 1 408 ? 6.319 17.033 16.235 1.00 97.38 408 HIS A N 1
ATOM 3099 C CA . HIS A 1 408 ? 5.074 16.479 16.772 1.00 97.38 408 HIS A CA 1
ATOM 3100 C C . HIS A 1 408 ? 4.275 17.518 17.561 1.00 97.38 408 HIS A C 1
ATOM 3102 O O . HIS A 1 408 ? 3.060 17.606 17.408 1.00 97.38 408 HIS A O 1
ATOM 3108 N N . THR A 1 409 ? 4.956 18.321 18.381 1.00 96.56 409 THR A N 1
ATOM 3109 C CA . THR A 1 409 ? 4.337 19.384 19.181 1.00 96.56 409 THR A CA 1
ATOM 3110 C C . THR A 1 409 ? 3.704 20.450 18.290 1.00 96.56 409 THR A C 1
ATOM 3112 O O . THR A 1 409 ? 2.576 20.869 18.541 1.00 96.56 409 THR A O 1
ATOM 3115 N N . GLU A 1 410 ? 4.397 20.886 17.238 1.00 96.94 410 GLU A N 1
ATOM 3116 C CA . GLU A 1 410 ? 3.873 21.905 16.329 1.00 96.94 410 GLU A CA 1
ATOM 3117 C C . GLU A 1 410 ? 2.668 21.391 15.528 1.00 96.94 410 GLU A C 1
ATOM 3119 O O . GLU A 1 410 ? 1.630 22.051 15.476 1.00 96.94 410 GLU A O 1
ATOM 3124 N N . LEU A 1 411 ? 2.747 20.166 14.999 1.00 97.56 411 LEU A N 1
ATOM 3125 C CA . LEU A 1 411 ? 1.618 19.523 14.322 1.00 97.56 411 LEU A CA 1
ATOM 3126 C C . LEU A 1 411 ? 0.415 19.363 15.259 1.00 97.56 411 LEU A C 1
ATOM 3128 O O . LEU A 1 411 ? -0.720 19.627 14.865 1.00 97.56 411 LEU A O 1
ATOM 3132 N N . ALA A 1 412 ? 0.653 18.956 16.509 1.00 94.75 412 ALA A N 1
ATOM 3133 C CA . ALA A 1 412 ? -0.399 18.782 17.503 1.00 94.75 412 ALA A CA 1
ATOM 3134 C C . ALA A 1 412 ? -1.103 20.106 17.829 1.00 94.75 412 ALA A C 1
ATOM 3136 O O . ALA A 1 412 ? -2.324 20.116 17.982 1.00 94.75 412 ALA A O 1
ATOM 3137 N N . LYS A 1 413 ? -0.367 21.225 17.885 1.00 93.31 413 LYS A N 1
ATOM 3138 C CA . LYS A 1 413 ? -0.952 22.564 18.047 1.00 93.31 413 LYS A CA 1
ATOM 3139 C C . LYS A 1 413 ? -1.838 22.939 16.862 1.00 93.31 413 LYS A C 1
ATOM 3141 O O . LYS A 1 413 ? -2.984 23.324 17.083 1.00 93.31 413 LYS A O 1
ATOM 3146 N N . GLN A 1 414 ? -1.343 22.795 15.630 1.00 94.56 414 GLN A N 1
ATOM 3147 C CA . GLN A 1 414 ? -2.108 23.160 14.430 1.00 94.56 414 GLN A CA 1
ATOM 3148 C C . GLN A 1 414 ? -3.364 22.299 14.243 1.00 94.56 414 GLN A C 1
ATOM 3150 O O . GLN A 1 414 ? -4.406 22.790 13.813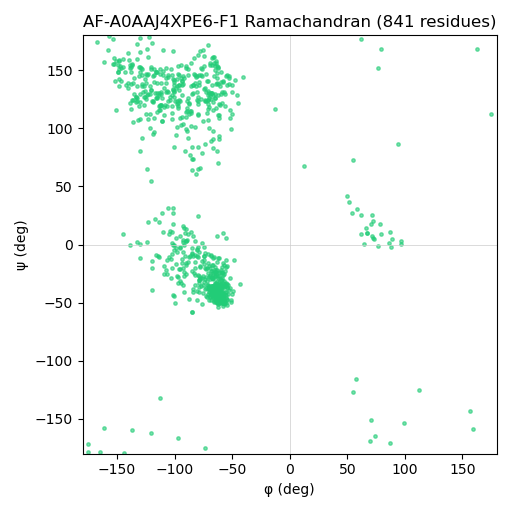 1.00 94.56 414 GLN A O 1
ATOM 3155 N N . LEU A 1 415 ? -3.292 21.019 14.609 1.00 92.69 415 LEU A N 1
ATOM 3156 C CA . LEU A 1 415 ? -4.391 20.065 14.459 1.00 92.69 415 LEU A CA 1
ATOM 3157 C C . LEU A 1 415 ? -5.282 19.948 15.701 1.00 92.69 415 LEU A C 1
ATOM 3159 O O . LEU A 1 415 ? -6.221 19.149 15.683 1.00 92.69 415 LEU A O 1
ATOM 3163 N N . ASN A 1 416 ? -5.033 20.728 16.761 1.00 89.19 416 ASN A N 1
ATOM 3164 C CA . ASN A 1 416 ? -5.697 20.565 18.058 1.00 89.19 416 ASN A CA 1
ATOM 3165 C C . ASN A 1 416 ? -7.231 20.665 17.973 1.00 89.19 416 ASN A C 1
ATOM 3167 O O . ASN A 1 416 ? -7.920 19.963 18.710 1.00 89.19 416 ASN A O 1
ATOM 3171 N N . SER A 1 417 ? -7.754 21.492 17.062 1.00 85.75 417 SER A N 1
ATOM 3172 C CA . SER A 1 417 ? -9.198 21.692 16.842 1.00 85.75 417 SER A CA 1
ATOM 3173 C C . SER A 1 417 ? -9.783 20.820 15.718 1.00 85.75 417 SER A C 1
ATOM 3175 O O . SER A 1 417 ? -10.934 21.008 15.330 1.00 85.75 417 SER A O 1
ATOM 3177 N N . SER A 1 418 ? -9.006 19.885 15.164 1.00 88.94 418 SER A N 1
ATOM 3178 C CA . SER A 1 418 ? -9.433 18.973 14.094 1.00 88.94 418 SER A CA 1
ATOM 3179 C C . SER A 1 418 ? -9.777 17.579 14.634 1.00 88.94 418 SER A C 1
ATOM 3181 O O . SER A 1 418 ? -9.381 17.221 15.741 1.00 88.94 418 SER A O 1
ATOM 3183 N N . SER A 1 419 ? -10.432 16.739 13.823 1.00 88.50 419 SER A N 1
ATOM 3184 C CA . SER A 1 419 ? -10.645 15.318 14.174 1.00 88.50 419 SER A CA 1
ATOM 3185 C C . SER A 1 419 ? -9.350 14.493 14.242 1.00 88.50 419 SER A C 1
ATOM 3187 O O . SER A 1 419 ? -9.351 13.373 14.742 1.00 88.50 419 SER A O 1
ATOM 3189 N N . LEU A 1 420 ? -8.223 15.049 13.778 1.00 93.00 420 LEU A N 1
ATOM 3190 C CA . LEU A 1 420 ? -6.903 14.441 13.928 1.00 93.00 420 LEU A CA 1
ATOM 3191 C C . LEU A 1 420 ? -6.196 14.842 15.230 1.00 93.00 420 LEU A C 1
ATOM 3193 O O . LEU A 1 420 ? -5.044 14.452 15.420 1.00 93.00 420 LEU A O 1
ATOM 3197 N N . SER A 1 421 ? -6.844 15.607 16.117 1.00 91.81 421 SER A N 1
ATOM 3198 C CA . SER A 1 421 ? -6.272 15.991 17.412 1.00 91.81 421 SER A CA 1
ATOM 3199 C C . SER A 1 421 ? -5.824 14.745 18.198 1.00 91.81 421 SER A C 1
ATOM 3201 O O . SER A 1 421 ? -6.555 13.747 18.212 1.00 91.81 421 SER A O 1
ATOM 3203 N N . PRO A 1 422 ? -4.646 14.765 18.856 1.00 91.75 422 PRO A N 1
ATOM 3204 C CA . PRO A 1 422 ? -4.137 13.602 19.580 1.00 91.75 422 PRO A CA 1
ATOM 3205 C C . PRO A 1 422 ? -5.098 13.129 20.680 1.00 91.75 422 PRO A C 1
ATOM 3207 O O . PRO A 1 422 ? -5.558 13.926 21.502 1.00 91.75 422 PRO A O 1
ATOM 3210 N N . ALA A 1 423 ? -5.392 11.832 20.741 1.00 89.00 423 ALA A N 1
ATOM 3211 C CA . ALA A 1 423 ? -6.268 11.263 21.766 1.00 89.00 423 ALA A CA 1
ATOM 3212 C C . ALA A 1 423 ? -5.699 11.421 23.190 1.00 89.00 423 ALA A C 1
ATOM 3214 O O . ALA A 1 423 ? -4.491 11.326 23.414 1.00 89.00 423 ALA A O 1
ATOM 3215 N N . SER A 1 424 ? -6.585 11.661 24.163 1.00 80.75 424 SER A N 1
ATOM 3216 C CA . SER A 1 424 ? -6.247 11.705 25.594 1.00 80.75 424 SER A CA 1
ATOM 3217 C C . SER A 1 424 ? -6.066 10.308 26.191 1.00 80.75 424 SER A C 1
ATOM 3219 O O . SER A 1 424 ? -5.217 10.115 27.058 1.00 80.75 424 SER A O 1
ATOM 3221 N N . GLU A 1 425 ? -6.855 9.339 25.727 1.00 80.25 425 GLU A N 1
ATOM 3222 C CA . GLU A 1 425 ? -6.799 7.955 26.187 1.00 80.25 425 GLU A CA 1
ATOM 3223 C C . GLU A 1 425 ? -5.628 7.199 25.555 1.00 80.25 425 GLU A C 1
ATOM 3225 O O . GLU A 1 425 ? -5.332 7.329 24.363 1.00 80.25 425 GLU A O 1
ATOM 3230 N N . ASN A 1 426 ? -4.964 6.376 26.366 1.00 80.75 426 ASN A N 1
ATOM 3231 C CA . ASN A 1 426 ? -3.908 5.496 25.890 1.00 80.75 426 ASN A CA 1
ATOM 3232 C C . ASN A 1 426 ? -4.513 4.176 25.404 1.00 80.75 426 ASN A C 1
ATOM 3234 O O . ASN A 1 426 ? -5.155 3.464 26.176 1.00 80.75 426 ASN A O 1
ATOM 3238 N N . VAL A 1 427 ? -4.282 3.847 24.136 1.00 82.44 427 VAL A N 1
ATOM 3239 C CA . VAL A 1 427 ? -4.817 2.642 23.492 1.00 82.44 427 VAL A CA 1
ATOM 3240 C C . VAL A 1 427 ? -3.825 1.475 23.588 1.00 82.44 427 VAL A C 1
ATOM 3242 O O . VAL A 1 427 ? -4.234 0.319 23.504 1.00 82.44 427 VAL A O 1
ATOM 3245 N N . MET A 1 428 ? -2.532 1.745 23.821 1.00 77.31 428 MET A N 1
ATOM 3246 C CA . MET A 1 428 ? -1.499 0.707 23.953 1.00 77.31 428 MET A CA 1
ATOM 3247 C C . MET A 1 428 ? -1.129 0.406 25.411 1.00 77.31 428 MET A C 1
ATOM 3249 O O . MET A 1 428 ? -1.019 1.296 26.260 1.00 77.31 428 MET A O 1
ATOM 3253 N N . LYS A 1 429 ? -0.891 -0.879 25.706 1.00 63.75 429 LYS A N 1
ATOM 3254 C CA . LYS A 1 429 ? -0.434 -1.350 27.022 1.00 63.75 429 LYS A CA 1
ATOM 3255 C C . LYS A 1 429 ? 1.074 -1.118 27.178 1.00 63.75 429 LYS A C 1
ATOM 3257 O O . LYS A 1 429 ? 1.873 -2.023 26.982 1.00 63.75 429 LYS A O 1
ATOM 3262 N N . GLY A 1 430 ? 1.455 0.095 27.573 1.00 62.03 430 GLY A N 1
ATOM 3263 C CA . GLY A 1 430 ? 2.854 0.461 27.825 1.00 62.03 430 GLY A CA 1
ATOM 3264 C C . GLY A 1 430 ? 3.605 0.948 26.581 1.00 62.03 430 GLY A C 1
ATOM 3265 O O . GLY A 1 430 ? 3.000 1.238 25.551 1.00 62.03 430 GLY A O 1
ATOM 3266 N N . LYS A 1 431 ? 4.928 1.112 26.711 1.00 64.19 431 LYS A N 1
ATOM 3267 C CA . LYS A 1 431 ? 5.815 1.555 25.628 1.00 64.19 431 LYS A CA 1
ATOM 3268 C C . LYS A 1 431 ? 6.398 0.314 24.944 1.00 64.19 431 LYS A C 1
ATOM 3270 O O . LYS A 1 431 ? 7.287 -0.313 25.514 1.00 64.19 431 LYS A O 1
ATOM 3275 N N . GLY A 1 432 ? 5.872 -0.049 23.774 1.00 68.31 432 GLY A N 1
ATOM 3276 C CA . GLY A 1 432 ? 6.456 -1.101 22.941 1.00 68.31 432 GLY A CA 1
ATOM 3277 C C . GLY A 1 432 ? 7.860 -0.706 22.470 1.00 68.31 432 GLY A C 1
ATOM 3278 O O . GLY A 1 432 ? 8.189 0.479 22.372 1.00 68.31 432 GLY A O 1
ATOM 3279 N N . GLU A 1 433 ? 8.709 -1.694 22.187 1.00 77.06 433 GLU A N 1
ATOM 3280 C CA . GLU A 1 433 ? 10.108 -1.467 21.781 1.00 77.06 433 GLU A CA 1
ATOM 3281 C C . GLU A 1 433 ? 10.218 -0.731 20.430 1.00 77.06 433 GLU A C 1
ATOM 3283 O O . GLU A 1 433 ? 11.112 0.102 20.216 1.00 77.06 433 GLU A O 1
ATOM 3288 N N . ASN A 1 434 ? 9.265 -1.012 19.535 1.00 86.12 434 ASN A N 1
ATOM 3289 C CA . ASN A 1 434 ? 9.235 -0.519 18.159 1.00 86.12 434 ASN A CA 1
ATOM 3290 C C . ASN A 1 434 ? 8.045 0.398 17.856 1.00 86.12 434 ASN A C 1
ATOM 3292 O O . ASN A 1 434 ? 8.034 1.025 16.799 1.00 86.12 434 ASN A O 1
ATOM 3296 N N . CYS A 1 435 ? 7.071 0.525 18.762 1.00 91.75 435 CYS A N 1
ATOM 3297 C CA . CYS A 1 435 ? 5.953 1.449 18.607 1.00 91.75 435 CYS A CA 1
ATOM 3298 C C . CYS A 1 435 ? 5.465 1.981 19.960 1.00 91.75 435 CYS A C 1
ATOM 3300 O O . CYS A 1 435 ? 5.321 1.231 20.925 1.00 91.75 435 CYS A O 1
ATOM 3302 N N . TRP A 1 436 ? 5.198 3.285 20.043 1.00 92.69 436 TRP A N 1
ATOM 3303 C CA . TRP A 1 436 ? 4.652 3.915 21.247 1.00 92.69 436 TRP A CA 1
ATOM 3304 C C . TRP A 1 436 ? 3.679 5.044 20.916 1.00 92.69 436 TRP A C 1
ATOM 3306 O O . TRP A 1 436 ? 3.777 5.677 19.868 1.00 92.69 436 TRP A O 1
ATOM 3316 N N . GLN A 1 437 ? 2.731 5.302 21.819 1.00 93.50 437 GLN A N 1
ATOM 3317 C CA . GLN A 1 437 ? 1.765 6.391 21.677 1.00 93.50 437 GLN A CA 1
ATOM 3318 C C . GLN A 1 437 ? 2.347 7.703 22.222 1.00 93.50 437 GLN A C 1
ATOM 3320 O O . GLN A 1 437 ? 2.934 7.712 23.304 1.00 93.50 437 GLN A O 1
ATOM 3325 N N . LEU A 1 438 ? 2.154 8.804 21.494 1.00 92.88 438 LEU A N 1
ATOM 3326 C CA . LEU A 1 438 ? 2.453 10.162 21.951 1.00 92.88 438 LEU A CA 1
ATOM 3327 C C . LEU A 1 438 ? 1.318 10.674 22.840 1.00 92.88 438 LEU A C 1
ATOM 3329 O O . LEU A 1 438 ? 0.143 10.590 22.471 1.00 92.88 438 LEU A O 1
ATOM 3333 N N . LYS A 1 439 ? 1.657 11.217 24.012 1.00 90.38 439 LYS A N 1
ATOM 3334 C CA . LYS A 1 439 ? 0.658 11.725 24.964 1.00 90.38 439 LYS A CA 1
ATOM 3335 C C . LYS A 1 439 ? 0.397 13.214 24.758 1.00 90.38 439 LYS A C 1
ATOM 3337 O O . LYS A 1 439 ? 1.323 13.979 24.515 1.00 90.38 439 LYS A O 1
ATOM 3342 N N . ARG A 1 440 ? -0.848 13.661 24.966 1.00 90.00 440 ARG A N 1
ATOM 3343 C CA . ARG A 1 440 ? -1.219 15.093 24.886 1.00 90.00 440 ARG A CA 1
ATOM 3344 C C . ARG A 1 440 ? -0.344 15.996 25.761 1.00 90.00 440 ARG A C 1
ATOM 3346 O O . ARG A 1 440 ? 0.037 17.077 25.323 1.00 90.00 440 ARG A O 1
ATOM 3353 N N . ASP A 1 441 ? 0.004 15.539 26.963 1.00 87.69 441 ASP A N 1
ATOM 3354 C CA . ASP A 1 441 ? 0.866 16.290 27.882 1.00 87.69 441 ASP A CA 1
ATOM 3355 C C . ASP A 1 441 ? 2.284 16.485 27.323 1.00 87.69 441 ASP A C 1
ATOM 3357 O O . ASP A 1 441 ? 2.861 17.560 27.473 1.00 87.69 441 ASP A O 1
ATOM 3361 N N . GLU A 1 442 ? 2.823 15.479 26.626 1.00 89.44 442 GLU A N 1
ATOM 3362 C CA . GLU A 1 442 ? 4.136 15.537 25.964 1.00 89.44 442 GLU A CA 1
ATOM 3363 C C . GLU A 1 442 ? 4.112 16.463 24.738 1.00 89.44 442 GLU A C 1
ATOM 3365 O O . GLU A 1 442 ? 5.137 17.027 24.368 1.00 89.44 442 GLU A O 1
ATOM 3370 N N . LEU A 1 443 ? 2.932 16.656 24.143 1.00 92.12 443 LEU A N 1
ATOM 3371 C CA . LEU A 1 443 ? 2.690 17.518 22.983 1.00 92.12 443 LEU A CA 1
ATOM 3372 C C . LEU A 1 443 ? 2.307 18.958 23.370 1.00 92.12 443 LEU A C 1
ATOM 3374 O O . LEU A 1 443 ? 1.872 19.733 22.521 1.00 92.12 443 LEU A O 1
ATOM 3378 N N . GLY A 1 444 ? 2.425 19.330 24.650 1.00 87.44 444 GLY A N 1
ATOM 3379 C CA . GLY A 1 444 ? 2.102 20.679 25.124 1.00 87.44 444 GLY A CA 1
ATOM 3380 C C . GLY A 1 444 ? 0.605 21.014 25.112 1.00 87.44 444 GLY A C 1
ATOM 3381 O O . GLY A 1 444 ? 0.242 22.184 25.195 1.00 87.44 444 GLY A O 1
ATOM 3382 N N . LEU A 1 445 ? -0.269 20.004 25.038 1.00 85.00 445 LEU A N 1
ATOM 3383 C CA . LEU A 1 445 ? -1.732 20.137 25.027 1.00 85.00 445 LEU A CA 1
ATOM 3384 C C . LEU A 1 445 ? -2.359 19.829 26.402 1.00 85.00 445 LEU A C 1
ATOM 3386 O O . LEU A 1 445 ? -3.506 19.386 26.506 1.00 85.00 445 LEU A O 1
ATOM 3390 N N . ARG A 1 446 ? -1.603 20.042 27.485 1.00 78.00 446 ARG A N 1
ATOM 3391 C CA . ARG A 1 446 ? -2.066 19.790 28.855 1.00 78.00 446 ARG A CA 1
ATOM 3392 C C . ARG A 1 446 ? -3.221 20.730 29.208 1.00 78.00 446 ARG A C 1
ATOM 3394 O O . ARG A 1 446 ? -3.095 21.945 29.095 1.00 78.00 446 ARG A O 1
ATOM 3401 N N . GLY A 1 447 ? -4.347 20.173 29.654 1.00 67.31 447 GLY A N 1
ATOM 3402 C CA . GLY A 1 447 ? -5.529 20.946 30.060 1.00 67.31 447 GLY A CA 1
ATOM 3403 C C . GLY A 1 447 ? -6.377 21.506 28.910 1.00 67.31 447 GLY A C 1
ATOM 3404 O O . GLY A 1 447 ? -7.430 22.085 29.170 1.00 67.31 447 GLY A O 1
ATOM 3405 N N . THR A 1 448 ? -5.992 21.299 27.645 1.00 66.06 448 THR A N 1
ATOM 3406 C CA . THR A 1 448 ? -6.821 21.667 26.487 1.00 66.06 448 THR A CA 1
ATOM 3407 C C . THR A 1 448 ? -7.820 20.545 26.189 1.00 66.06 448 THR A C 1
ATOM 3409 O O . THR A 1 448 ? -7.688 19.789 25.229 1.00 66.06 448 THR A O 1
ATOM 3412 N N . ASN A 1 449 ? -8.847 20.411 27.030 1.00 55.56 449 ASN A N 1
ATOM 3413 C CA . ASN A 1 449 ? -9.972 19.505 26.773 1.00 55.56 449 ASN A CA 1
ATOM 3414 C C . ASN A 1 449 ? -10.979 20.167 25.823 1.00 55.56 449 ASN A C 1
ATOM 3416 O O . ASN A 1 449 ? -12.134 20.385 26.174 1.00 55.56 449 ASN A O 1
ATOM 3420 N N . GLN A 1 450 ? -10.549 20.510 24.607 1.00 55.22 450 GLN A N 1
ATOM 3421 C CA . GLN A 1 450 ? -11.499 20.749 23.522 1.00 55.22 450 GLN A CA 1
ATOM 3422 C C . GLN A 1 450 ? -11.841 19.401 22.897 1.00 55.22 450 GLN A C 1
ATOM 3424 O O . GLN A 1 450 ? -11.376 19.047 21.820 1.00 55.22 450 GLN A O 1
ATOM 3429 N N . THR A 1 451 ? -12.635 18.606 23.609 1.00 50.69 451 THR A N 1
ATOM 3430 C CA . THR A 1 451 ? -13.393 17.539 22.959 1.00 50.69 451 THR A CA 1
ATOM 3431 C C . THR A 1 451 ? -14.333 18.216 21.973 1.00 50.69 451 THR A C 1
ATOM 3433 O O . THR A 1 451 ? -15.256 18.922 22.384 1.00 50.69 451 THR A O 1
ATOM 3436 N N . LEU A 1 452 ? -14.098 18.023 20.671 1.00 51.44 452 LEU A N 1
ATOM 3437 C CA . LEU A 1 452 ? -15.138 18.249 19.670 1.00 51.44 452 LEU A CA 1
ATOM 3438 C C . LEU A 1 452 ? -16.410 17.543 20.162 1.00 51.44 452 LEU A C 1
ATOM 3440 O O . LEU A 1 452 ? -16.329 16.448 20.720 1.00 51.44 452 LEU A O 1
ATOM 3444 N N . ALA A 1 453 ? -17.583 18.143 19.951 1.00 43.41 453 ALA A N 1
ATOM 3445 C CA . ALA A 1 453 ? -18.866 17.576 20.383 1.00 43.41 453 ALA A CA 1
ATOM 3446 C C . ALA A 1 453 ? -19.127 16.147 19.842 1.00 43.41 453 ALA A C 1
ATOM 3448 O O . ALA A 1 453 ? -20.015 15.457 20.333 1.00 43.41 453 ALA A O 1
ATOM 3449 N N . SER A 1 454 ? -18.339 15.692 18.856 1.00 47.19 454 SER A N 1
ATOM 3450 C CA . SER A 1 454 ? -18.343 14.341 18.284 1.00 47.19 454 SER A CA 1
ATOM 3451 C C . SER A 1 454 ? -17.459 13.307 19.007 1.00 47.19 454 SER A C 1
ATOM 3453 O O . SER A 1 454 ? -17.534 12.129 18.669 1.00 47.19 454 SER A O 1
ATOM 3455 N N . GLY A 1 455 ? -16.607 13.701 19.962 1.00 51.50 455 GLY A N 1
ATOM 3456 C CA . GLY A 1 455 ? -15.758 12.783 20.737 1.00 51.50 455 GLY A CA 1
ATOM 3457 C C . GLY A 1 455 ? -14.648 12.052 19.960 1.00 51.50 455 GLY A C 1
ATOM 3458 O O . GLY A 1 455 ? -14.037 11.139 20.508 1.00 51.50 455 GLY A O 1
ATOM 3459 N N . GLN A 1 456 ? -14.364 12.413 18.704 1.00 60.16 456 GLN A N 1
ATOM 3460 C CA . GLN A 1 456 ? -13.396 11.702 17.855 1.00 60.16 456 GLN A CA 1
ATOM 3461 C C . GLN A 1 456 ? -12.036 12.415 17.800 1.00 60.16 456 GLN A C 1
ATOM 3463 O O . GLN A 1 456 ? -11.762 13.166 16.868 1.00 60.16 456 GLN A O 1
ATOM 3468 N N . ASN A 1 457 ? -11.186 12.156 18.795 1.00 84.38 457 ASN A N 1
ATOM 3469 C CA . ASN A 1 457 ? -9.738 12.366 18.695 1.00 84.38 457 ASN A CA 1
ATOM 3470 C C . ASN A 1 457 ? -9.075 11.044 18.283 1.00 84.38 457 ASN A C 1
ATOM 3472 O O . ASN A 1 457 ? -9.600 9.971 18.588 1.00 84.38 457 ASN A O 1
ATOM 3476 N N . VAL A 1 458 ? -7.905 11.099 17.644 1.00 91.00 458 VAL A N 1
ATOM 3477 C CA . VAL A 1 458 ? -7.207 9.896 17.157 1.00 91.00 458 VAL A CA 1
ATOM 3478 C C . VAL A 1 458 ? -5.879 9.689 17.887 1.00 91.00 458 VAL A C 1
ATOM 3480 O O . VAL A 1 458 ? -5.157 10.655 18.140 1.00 91.00 458 VAL A O 1
ATOM 3483 N N . PRO A 1 459 ? -5.512 8.450 18.253 1.00 93.12 459 PRO A N 1
ATOM 3484 C CA . PRO A 1 459 ? -4.203 8.176 18.828 1.00 93.12 459 PRO A CA 1
ATOM 3485 C C . PRO A 1 459 ? -3.091 8.479 17.816 1.00 93.12 459 PRO A C 1
ATOM 3487 O O . PRO A 1 459 ? -3.196 8.163 16.627 1.00 93.12 459 PRO A O 1
ATOM 3490 N N . TRP A 1 460 ? -2.024 9.106 18.310 1.00 96.31 460 TRP A N 1
ATOM 3491 C CA . TRP A 1 460 ? -0.800 9.366 17.557 1.00 96.31 460 TRP A CA 1
ATOM 3492 C C . TRP A 1 460 ? 0.278 8.395 18.011 1.00 96.31 460 TRP A C 1
ATOM 3494 O O . TRP A 1 460 ? 0.572 8.312 19.202 1.00 96.31 460 TRP A O 1
ATOM 3504 N N . PHE A 1 461 ? 0.878 7.681 17.070 1.00 95.94 461 PHE A N 1
ATOM 3505 C CA . PHE A 1 461 ? 1.929 6.709 17.329 1.00 95.94 461 PHE A CA 1
ATOM 3506 C C . PHE A 1 461 ? 3.237 7.155 16.700 1.00 95.94 461 PHE A C 1
ATOM 3508 O O . PHE A 1 461 ? 3.238 7.753 15.632 1.00 95.94 461 PHE A O 1
ATOM 3515 N N . VAL A 1 462 ? 4.349 6.796 17.324 1.00 96.50 462 VAL A N 1
ATOM 3516 C CA . VAL A 1 462 ? 5.646 6.728 16.657 1.00 96.50 462 VAL A CA 1
ATOM 3517 C C . VAL A 1 462 ? 5.977 5.255 16.464 1.00 96.50 462 VAL A C 1
ATOM 3519 O O . VAL A 1 462 ? 5.826 4.465 17.397 1.00 96.50 462 VAL A O 1
ATOM 3522 N N . CYS A 1 463 ? 6.386 4.872 15.259 1.00 95.12 463 CYS A N 1
ATOM 3523 C CA . CYS A 1 463 ? 6.743 3.502 14.910 1.00 95.12 463 CYS A CA 1
ATOM 3524 C C . CYS A 1 463 ? 8.097 3.479 14.204 1.00 95.12 463 CYS A C 1
ATOM 3526 O O . CYS A 1 463 ? 8.290 4.191 13.218 1.00 95.12 463 CYS A O 1
ATOM 3528 N N . LYS A 1 464 ? 9.010 2.625 14.667 1.00 93.31 464 LYS A N 1
ATOM 3529 C CA . LYS A 1 464 ? 10.273 2.362 13.973 1.00 93.31 464 LYS A CA 1
ATOM 3530 C C . LYS A 1 464 ? 10.012 1.559 12.706 1.00 93.31 464 LYS A C 1
ATOM 3532 O O . LYS A 1 464 ? 9.171 0.656 12.702 1.00 93.31 464 LYS A O 1
ATOM 3537 N N . THR A 1 465 ? 10.738 1.885 11.644 1.00 91.00 465 THR A N 1
ATOM 3538 C CA . THR A 1 465 ? 10.710 1.125 10.386 1.00 91.00 465 THR A CA 1
ATOM 3539 C C . THR A 1 465 ? 11.813 0.082 10.333 1.00 91.00 465 THR A C 1
ATOM 3541 O O . THR A 1 465 ? 12.946 0.325 10.742 1.00 91.00 465 THR A O 1
ATOM 3544 N N . ASP A 1 466 ? 11.474 -1.086 9.793 1.00 92.06 466 ASP A N 1
ATOM 3545 C CA . ASP A 1 466 ? 12.419 -2.151 9.472 1.00 92.06 466 ASP A CA 1
ATOM 3546 C C . ASP A 1 466 ? 12.187 -2.620 8.032 1.00 92.06 466 ASP A C 1
ATOM 3548 O O . ASP A 1 466 ? 11.482 -3.603 7.787 1.00 92.06 466 ASP A O 1
ATOM 3552 N N . GLU A 1 467 ? 12.731 -1.863 7.076 1.00 94.06 467 GLU A N 1
ATOM 3553 C CA . GLU A 1 467 ? 12.620 -2.168 5.646 1.00 94.06 467 GLU A CA 1
ATOM 3554 C C . GLU A 1 467 ? 13.371 -3.456 5.294 1.00 94.06 467 GLU A C 1
ATOM 3556 O O . GLU A 1 467 ? 12.849 -4.280 4.547 1.00 94.06 467 GLU A O 1
ATOM 3561 N N . GLU A 1 468 ? 14.560 -3.678 5.864 1.00 94.75 468 GLU A N 1
ATOM 3562 C CA . GLU A 1 468 ? 15.366 -4.871 5.579 1.00 94.75 468 GLU A CA 1
ATOM 3563 C C . GLU A 1 468 ? 14.695 -6.152 6.089 1.00 94.75 468 GLU A C 1
ATOM 3565 O O . GLU A 1 468 ? 14.689 -7.173 5.397 1.00 94.75 468 GLU A O 1
ATOM 3570 N N . GLY A 1 469 ? 14.088 -6.099 7.277 1.00 93.19 469 GLY A N 1
ATOM 3571 C CA . GLY A 1 469 ? 13.289 -7.195 7.816 1.00 93.19 469 GLY A CA 1
ATOM 3572 C C . GLY A 1 469 ? 11.995 -7.424 7.037 1.00 93.19 469 GLY A C 1
ATOM 3573 O O . GLY A 1 469 ? 11.585 -8.569 6.854 1.00 93.19 469 GLY A O 1
ATOM 3574 N N . GLU A 1 470 ? 11.356 -6.366 6.533 1.00 93.38 470 GLU A N 1
ATOM 3575 C CA . GLU A 1 470 ? 10.180 -6.497 5.667 1.00 93.38 470 GLU A CA 1
ATOM 3576 C C . GLU A 1 470 ? 10.530 -7.149 4.322 1.00 93.38 470 GLU A C 1
ATOM 3578 O O . GLU A 1 470 ? 9.816 -8.050 3.879 1.00 93.38 470 GLU A O 1
ATOM 3583 N N . MET A 1 471 ? 11.658 -6.775 3.712 1.00 94.38 471 MET A N 1
ATOM 3584 C CA . MET A 1 471 ? 12.174 -7.446 2.516 1.00 94.38 471 MET A CA 1
ATOM 3585 C C . MET A 1 471 ? 12.410 -8.938 2.771 1.00 94.38 471 MET A C 1
ATOM 3587 O O . MET A 1 471 ? 11.945 -9.770 1.992 1.00 94.38 471 MET A O 1
ATOM 3591 N N . ALA A 1 472 ? 13.047 -9.289 3.893 1.00 92.56 472 ALA A N 1
ATOM 3592 C CA . ALA A 1 472 ? 13.287 -10.685 4.252 1.00 92.56 472 ALA A CA 1
ATOM 3593 C C . ALA A 1 472 ? 11.975 -11.480 4.385 1.00 92.56 472 ALA A C 1
ATOM 3595 O O . ALA A 1 472 ? 11.854 -12.592 3.868 1.00 92.56 472 ALA A O 1
ATOM 3596 N N . LYS A 1 473 ? 10.952 -10.888 5.019 1.00 89.56 473 LYS A N 1
ATOM 3597 C CA . LYS A 1 473 ? 9.616 -11.493 5.153 1.00 89.56 473 LYS A CA 1
ATOM 3598 C C . LYS A 1 473 ? 8.941 -11.708 3.801 1.00 89.56 473 LYS A C 1
ATOM 3600 O O . LYS A 1 473 ? 8.376 -12.778 3.584 1.00 89.56 473 LYS A O 1
ATOM 3605 N N . GLN A 1 474 ? 8.993 -10.729 2.897 1.00 89.06 474 GLN A N 1
ATOM 3606 C CA . GLN A 1 474 ? 8.381 -10.853 1.569 1.00 89.06 474 GLN A CA 1
ATOM 3607 C C . GLN A 1 474 ? 9.013 -11.988 0.762 1.00 89.06 474 GLN A C 1
ATOM 3609 O O . GLN A 1 474 ? 8.292 -12.828 0.223 1.00 89.06 474 GLN A O 1
ATOM 3614 N N . VAL A 1 475 ? 10.346 -12.073 0.759 1.00 88.00 475 VAL A N 1
ATOM 3615 C CA . VAL A 1 475 ? 11.071 -13.145 0.066 1.00 88.00 475 VAL A CA 1
ATOM 3616 C C . VAL A 1 475 ? 10.791 -14.508 0.698 1.00 88.00 475 VAL A C 1
ATOM 3618 O O . VAL A 1 475 ? 10.538 -15.472 -0.023 1.00 88.00 475 VAL A O 1
ATOM 3621 N N . PHE A 1 476 ? 10.748 -14.597 2.030 1.00 84.56 476 PHE A N 1
ATOM 3622 C CA . PHE A 1 476 ? 10.411 -15.836 2.736 1.00 84.56 476 PHE A CA 1
ATOM 3623 C C . PHE A 1 476 ? 8.987 -16.330 2.419 1.00 84.56 476 PHE A C 1
ATOM 3625 O O . PHE A 1 476 ? 8.751 -17.518 2.181 1.00 84.56 476 PHE A O 1
ATOM 3632 N N . VAL A 1 477 ? 8.005 -15.425 2.391 1.00 78.31 477 VAL A N 1
ATOM 3633 C CA . VAL A 1 477 ? 6.618 -15.771 2.041 1.00 78.31 477 VAL A CA 1
ATOM 3634 C C . VAL A 1 477 ? 6.519 -16.200 0.575 1.00 78.31 477 VAL A C 1
ATOM 3636 O O . VAL A 1 477 ? 5.859 -17.196 0.277 1.00 78.31 477 VAL A O 1
ATOM 3639 N N . ALA A 1 478 ? 7.210 -15.508 -0.333 1.00 73.19 478 ALA A N 1
ATOM 3640 C CA . ALA A 1 478 ? 7.224 -15.856 -1.749 1.00 73.19 478 ALA A CA 1
ATOM 3641 C C . ALA A 1 478 ? 7.879 -17.229 -2.009 1.00 73.19 478 ALA A C 1
ATOM 3643 O O . ALA A 1 478 ? 7.332 -18.051 -2.746 1.00 73.19 478 ALA A O 1
ATOM 3644 N N . SER A 1 479 ? 9.006 -17.528 -1.353 1.00 65.94 479 SER A N 1
ATOM 3645 C CA . SER A 1 479 ? 9.777 -18.762 -1.565 1.00 65.94 479 SER A CA 1
ATOM 3646 C C . SER A 1 479 ? 9.116 -20.017 -0.985 1.00 65.94 479 SER A C 1
ATOM 3648 O O . SER A 1 479 ? 9.293 -21.118 -1.510 1.00 65.94 479 SER A O 1
ATOM 3650 N N . THR A 1 480 ? 8.314 -19.882 0.074 1.00 57.50 480 THR A N 1
ATOM 3651 C CA . THR A 1 480 ? 7.672 -21.023 0.747 1.00 57.50 480 THR A CA 1
ATOM 3652 C C . THR A 1 480 ? 6.425 -21.544 0.034 1.00 57.50 480 THR A C 1
ATOM 3654 O O . THR A 1 480 ? 5.831 -22.519 0.501 1.00 57.50 480 THR A O 1
ATOM 3657 N N . GLY A 1 481 ? 5.998 -20.926 -1.072 1.00 43.03 481 GLY A N 1
ATOM 3658 C CA . GLY A 1 481 ? 4.809 -21.332 -1.830 1.00 43.03 481 GLY A CA 1
ATOM 3659 C C . GLY A 1 481 ? 3.489 -21.195 -1.062 1.00 43.03 481 GLY A C 1
ATOM 3660 O O . GLY A 1 481 ? 2.416 -21.484 -1.601 1.00 43.03 481 GLY A O 1
ATOM 3661 N N . HIS A 1 482 ? 3.553 -20.720 0.182 1.00 35.97 482 HIS A N 1
ATOM 3662 C CA . HIS A 1 482 ? 2.398 -20.386 0.982 1.00 35.97 482 HIS A CA 1
ATOM 3663 C C . HIS A 1 482 ? 1.813 -19.127 0.359 1.00 35.97 482 HIS A C 1
ATOM 3665 O O . HIS A 1 482 ? 2.372 -18.041 0.479 1.00 35.97 482 HIS A O 1
ATOM 3671 N N . SER A 1 483 ? 0.675 -19.255 -0.334 1.00 31.77 483 SER A N 1
ATOM 3672 C CA . SER A 1 483 ? -0.160 -18.070 -0.505 1.00 31.77 483 SER A CA 1
ATOM 3673 C C . SER A 1 483 ? -0.346 -17.459 0.879 1.00 31.77 483 SER A C 1
ATOM 3675 O O . SER A 1 483 ? -0.630 -18.171 1.846 1.00 31.77 483 SER A O 1
ATOM 3677 N N . SER A 1 484 ? -0.240 -16.138 0.955 1.00 35.28 484 SER A N 1
ATOM 3678 C CA . SER A 1 484 ? -0.659 -15.334 2.107 1.00 35.28 484 SER A CA 1
ATOM 3679 C C . SER A 1 484 ? -2.074 -15.682 2.615 1.00 35.28 484 SER A C 1
ATOM 3681 O O . SER A 1 484 ? -2.452 -15.311 3.722 1.00 35.28 484 SER A O 1
ATOM 3683 N N . GLU A 1 485 ? -2.854 -16.442 1.841 1.00 31.53 485 GLU A N 1
ATOM 3684 C CA . GLU A 1 485 ? -4.160 -16.987 2.204 1.00 31.53 485 GLU A CA 1
ATOM 3685 C C . GLU A 1 485 ? -4.127 -18.239 3.099 1.00 31.53 485 GLU A C 1
ATOM 3687 O O . GLU A 1 485 ? -5.039 -18.415 3.902 1.00 31.53 485 GLU A O 1
ATOM 3692 N N . LEU A 1 486 ? -3.107 -19.103 3.022 1.00 27.53 486 LEU A N 1
ATOM 3693 C CA . LEU A 1 486 ? -3.110 -20.398 3.730 1.00 27.53 486 LEU A CA 1
ATOM 3694 C C . LEU A 1 486 ? -2.679 -20.287 5.204 1.00 27.53 486 LEU A C 1
ATOM 3696 O O . LEU A 1 486 ? -3.168 -21.039 6.048 1.00 27.53 486 LEU A O 1
ATOM 3700 N N . TYR A 1 487 ? -1.869 -19.280 5.552 1.00 31.97 487 TYR A N 1
ATOM 3701 C CA . TYR A 1 487 ? -1.536 -18.962 6.950 1.00 31.97 487 TYR A CA 1
ATOM 3702 C C . TYR A 1 487 ? -2.683 -18.282 7.723 1.00 31.97 487 TYR A C 1
ATOM 3704 O O . TYR A 1 487 ? -2.630 -18.224 8.949 1.00 31.97 487 TYR A O 1
ATOM 3712 N N . ARG A 1 488 ? -3.768 -17.859 7.051 1.00 41.00 488 ARG A N 1
ATOM 3713 C CA . ARG A 1 488 ? -5.004 -17.424 7.734 1.00 41.00 488 ARG A CA 1
ATOM 3714 C C . ARG A 1 488 ? -5.779 -18.579 8.382 1.00 41.00 488 ARG A C 1
ATOM 3716 O O . ARG A 1 488 ? -6.654 -18.317 9.201 1.00 41.00 488 ARG A O 1
ATOM 3723 N N . PHE A 1 489 ? -5.497 -19.837 8.026 1.00 29.11 489 PHE A N 1
ATOM 3724 C CA . PHE A 1 489 ? -6.436 -20.939 8.273 1.00 29.11 489 PHE A CA 1
ATOM 3725 C C . PHE A 1 489 ? -6.048 -21.926 9.384 1.00 29.11 489 PHE A C 1
ATOM 3727 O O . PHE A 1 489 ? -6.928 -22.580 9.941 1.00 29.11 489 PHE A O 1
ATOM 3734 N N . LEU A 1 490 ? -4.772 -22.046 9.760 1.00 25.42 490 LEU A N 1
ATOM 3735 C CA . LEU A 1 490 ? -4.345 -23.111 10.684 1.00 25.42 490 LEU A CA 1
ATOM 3736 C C . LEU A 1 490 ? -4.554 -22.849 12.191 1.00 25.42 490 LEU A C 1
ATOM 3738 O O . LEU A 1 490 ? -4.712 -23.834 12.912 1.00 25.42 490 LEU A O 1
ATOM 3742 N N . PRO A 1 491 ? -4.707 -21.608 12.699 1.00 29.34 491 PRO A N 1
ATOM 3743 C CA . PRO A 1 491 ? -5.194 -21.421 14.070 1.00 29.34 491 PRO A CA 1
ATOM 3744 C C . PRO A 1 491 ? -6.706 -21.680 14.223 1.00 29.34 491 PRO A C 1
ATOM 3746 O O . PRO A 1 491 ? -7.195 -21.804 15.343 1.00 29.34 491 PRO A O 1
ATOM 3749 N N . GLN A 1 492 ? -7.473 -21.770 13.127 1.00 37.03 492 GLN A N 1
ATOM 3750 C CA . GLN A 1 492 ? -8.943 -21.722 13.174 1.00 37.03 492 GLN A CA 1
ATOM 3751 C C . GLN A 1 492 ? -9.646 -23.060 13.458 1.00 37.03 492 GLN A C 1
ATOM 3753 O O . GLN A 1 492 ? -10.865 -23.077 13.604 1.00 37.03 492 GLN A O 1
ATOM 3758 N N . VAL A 1 493 ? -8.924 -24.177 13.585 1.00 32.34 493 VAL A N 1
ATOM 3759 C CA . VAL A 1 493 ? -9.545 -25.483 13.904 1.00 32.34 493 VAL A CA 1
ATOM 3760 C C . VAL A 1 493 ? -9.305 -25.902 15.364 1.00 32.34 493 VAL A C 1
ATOM 3762 O O . VAL A 1 493 ? -9.960 -26.812 15.863 1.00 32.34 493 VAL A O 1
ATOM 3765 N N . GLY A 1 494 ? -8.418 -25.212 16.090 1.00 29.34 494 GLY A N 1
ATOM 3766 C CA . GLY A 1 494 ? -7.934 -25.676 17.394 1.00 29.34 494 GLY A CA 1
ATOM 3767 C C . GLY A 1 494 ? -8.602 -25.097 18.640 1.00 29.34 494 GLY A C 1
ATOM 3768 O O . GLY A 1 494 ? -8.607 -25.776 19.661 1.00 29.34 494 GLY A O 1
ATOM 3769 N N . LEU A 1 495 ? -9.160 -23.882 18.618 1.00 26.62 495 LEU A N 1
ATOM 3770 C CA . LEU A 1 495 ? -9.690 -23.269 19.843 1.00 26.62 495 LEU A CA 1
ATOM 3771 C C . LEU A 1 495 ? -10.858 -22.304 19.594 1.00 26.62 495 LEU A C 1
ATOM 3773 O O . LEU A 1 495 ? -10.692 -21.216 19.056 1.00 26.62 495 LEU A O 1
ATOM 3777 N N . GLY A 1 496 ? -12.023 -22.678 20.131 1.00 28.27 496 GLY A N 1
ATOM 3778 C CA . GLY A 1 496 ? -12.938 -21.728 20.764 1.00 28.27 496 GLY A CA 1
ATOM 3779 C C . GLY A 1 496 ? -14.044 -21.139 19.891 1.00 28.27 496 GLY A C 1
ATOM 3780 O O . GLY A 1 496 ? -13.975 -19.992 19.459 1.00 28.27 496 GLY A O 1
ATOM 3781 N N . ILE A 1 497 ? -15.159 -21.867 19.808 1.00 36.12 497 ILE A N 1
ATOM 3782 C CA . ILE A 1 497 ? -16.478 -21.490 19.253 1.00 36.12 497 ILE A CA 1
ATOM 3783 C C . ILE A 1 497 ? -17.113 -20.235 19.936 1.00 36.12 497 ILE A C 1
ATOM 3785 O O . ILE A 1 497 ? -18.247 -19.866 19.655 1.00 36.12 497 ILE A O 1
ATOM 3789 N N . GLY A 1 498 ? -16.380 -19.499 20.782 1.00 31.77 498 GLY A N 1
ATOM 3790 C CA . GLY A 1 498 ? -16.833 -18.267 21.447 1.00 31.77 498 GLY A CA 1
ATOM 3791 C C . GLY A 1 498 ? -16.398 -16.938 20.802 1.00 31.77 498 GLY A C 1
ATOM 3792 O O . GLY A 1 498 ? -16.998 -15.912 21.100 1.00 31.77 498 GLY A O 1
ATOM 3793 N N . LEU A 1 499 ? -15.394 -16.920 19.911 1.00 33.88 499 LEU A N 1
ATOM 3794 C CA . LEU A 1 499 ? -14.802 -15.675 19.361 1.00 33.88 499 LEU A CA 1
ATOM 3795 C C . LEU A 1 499 ? -15.340 -15.254 17.978 1.00 33.88 499 LEU A C 1
ATOM 3797 O O . LEU A 1 499 ? -15.042 -14.167 17.483 1.00 33.88 499 LEU A O 1
ATOM 3801 N N . SER A 1 500 ? -16.165 -16.097 17.357 1.00 45.84 500 SER A N 1
ATOM 3802 C CA . SER A 1 500 ? -16.572 -15.969 15.952 1.00 45.84 500 SER A CA 1
ATOM 3803 C C . SER A 1 500 ? -17.519 -14.783 15.690 1.00 45.84 500 SER A C 1
ATOM 3805 O O . SER A 1 500 ? -17.387 -14.107 14.673 1.00 45.84 500 SER A O 1
ATOM 3807 N N . ALA A 1 501 ? -18.426 -14.454 16.617 1.00 41.00 501 ALA A N 1
ATOM 3808 C CA . ALA A 1 501 ? -19.389 -13.364 16.419 1.00 41.00 501 ALA A CA 1
ATOM 3809 C C . ALA A 1 501 ? -18.760 -11.964 16.545 1.00 41.00 501 ALA A C 1
ATOM 3811 O O . ALA A 1 501 ? -19.176 -11.054 15.840 1.00 41.00 501 ALA A O 1
ATOM 3812 N N . THR A 1 502 ? -17.745 -11.790 17.397 1.00 39.41 502 THR A N 1
ATOM 3813 C CA . THR A 1 502 ? -17.093 -10.489 17.639 1.00 39.41 502 THR A CA 1
ATOM 3814 C C . THR A 1 502 ? -16.107 -10.125 16.526 1.00 39.41 502 THR A C 1
ATOM 3816 O O . THR A 1 502 ? -16.025 -8.975 16.115 1.00 39.41 502 THR A O 1
ATOM 3819 N N . VAL A 1 503 ? -15.388 -11.107 15.974 1.00 40.28 503 VAL A N 1
ATOM 3820 C CA . VAL A 1 503 ? -14.510 -10.896 14.805 1.00 40.28 503 VAL A CA 1
ATOM 3821 C C . VAL A 1 503 ? -15.332 -10.663 13.534 1.00 40.28 503 VAL A C 1
ATOM 3823 O O . VAL A 1 503 ? -14.950 -9.860 12.684 1.00 40.28 503 VAL A O 1
ATOM 3826 N N . TYR A 1 504 ? -16.488 -11.322 13.418 1.00 44.94 504 TYR A N 1
ATOM 3827 C CA . TYR A 1 504 ? -17.435 -11.070 12.338 1.00 44.94 504 TYR A CA 1
ATOM 3828 C C . TYR A 1 504 ? -18.127 -9.696 12.490 1.00 44.94 504 TYR A C 1
ATOM 3830 O O . TYR A 1 504 ? -18.276 -8.979 11.499 1.00 44.94 504 TYR A O 1
ATOM 3838 N N . SER A 1 505 ? -18.439 -9.265 13.725 1.00 44.50 505 SER A N 1
ATOM 3839 C CA . SER A 1 505 ? -19.057 -7.954 14.004 1.00 44.50 505 SER A CA 1
ATOM 3840 C C . SER A 1 505 ? -18.192 -6.747 13.703 1.00 44.50 505 SER A C 1
ATOM 3842 O O . SER A 1 505 ? -18.726 -5.675 13.424 1.00 44.50 505 SER A O 1
ATOM 3844 N N . LEU A 1 506 ? -16.876 -6.931 13.718 1.00 39.88 506 LEU A N 1
ATOM 3845 C CA . LEU A 1 506 ? -15.901 -5.885 13.428 1.00 39.88 506 LEU A CA 1
ATOM 3846 C C . LEU A 1 506 ? -15.533 -5.793 11.935 1.00 39.88 506 LEU A C 1
ATOM 3848 O O . LEU A 1 506 ? -14.999 -4.770 11.519 1.00 39.88 506 LEU A O 1
ATOM 3852 N N . ASN A 1 507 ? -15.815 -6.830 11.133 1.00 40.72 507 ASN A N 1
ATOM 3853 C CA . ASN A 1 507 ? -15.366 -6.942 9.735 1.00 40.72 507 ASN A CA 1
ATOM 3854 C C . ASN A 1 507 ? -16.475 -6.796 8.685 1.00 40.72 507 ASN A C 1
ATOM 3856 O O . ASN A 1 507 ? -16.179 -6.440 7.543 1.00 40.72 507 ASN A O 1
ATOM 3860 N N . SER A 1 508 ? -17.729 -7.094 9.029 1.00 51.25 508 SER A N 1
ATOM 3861 C CA . SER A 1 508 ? -18.839 -6.979 8.085 1.00 51.25 508 SER A CA 1
ATOM 3862 C C . SER A 1 508 ? -19.566 -5.649 8.264 1.00 51.25 508 SER A C 1
ATOM 3864 O O . SER A 1 508 ? -20.171 -5.405 9.310 1.00 51.25 508 SER A O 1
ATOM 3866 N N . LEU A 1 509 ? -19.555 -4.812 7.216 1.00 58.34 509 LEU A N 1
ATOM 3867 C CA . LEU A 1 509 ? -20.411 -3.617 7.099 1.00 58.34 509 LEU A CA 1
ATOM 3868 C C . LEU A 1 509 ? -21.890 -3.965 7.346 1.00 58.34 509 LEU A C 1
ATOM 3870 O O . LEU A 1 509 ? -22.638 -3.156 7.889 1.00 58.34 509 LEU A O 1
ATOM 3874 N N . HIS A 1 510 ? -22.271 -5.204 7.031 1.00 72.56 510 HIS A N 1
ATOM 3875 C CA . HIS A 1 510 ? -23.630 -5.724 7.097 1.00 72.56 510 HIS A CA 1
ATOM 3876 C C . HIS A 1 510 ? -23.866 -6.664 8.288 1.00 72.56 510 HIS A C 1
ATOM 3878 O O . HIS A 1 510 ? -24.936 -7.274 8.387 1.00 72.56 510 HIS A O 1
ATOM 3884 N N . PHE A 1 511 ? -22.908 -6.769 9.228 1.00 73.31 511 PHE A N 1
ATOM 3885 C CA . PHE A 1 511 ? -23.000 -7.674 10.379 1.00 73.31 511 PHE A CA 1
ATOM 3886 C C . PHE A 1 511 ? -24.318 -7.500 11.115 1.00 73.31 511 PHE A C 1
ATOM 3888 O O . PHE A 1 511 ? -24.971 -8.482 11.438 1.00 73.31 511 PHE A O 1
ATOM 3895 N N . ARG A 1 512 ? -24.716 -6.256 11.407 1.00 75.69 512 ARG A N 1
ATOM 3896 C CA . ARG A 1 512 ? -25.920 -5.980 12.202 1.00 75.69 512 ARG A CA 1
ATOM 3897 C C . ARG A 1 512 ? -27.167 -6.552 11.535 1.00 75.69 512 ARG A C 1
ATOM 3899 O O . ARG A 1 512 ? -27.962 -7.206 12.209 1.00 75.69 512 ARG A O 1
ATOM 3906 N N . SER A 1 513 ? -27.297 -6.348 10.231 1.00 80.69 513 SER A N 1
ATOM 3907 C CA . SER A 1 513 ? -28.446 -6.774 9.436 1.00 80.69 513 SER A CA 1
ATOM 3908 C C . SER A 1 513 ? -28.467 -8.289 9.249 1.00 80.69 513 SER A C 1
ATOM 3910 O O . SER A 1 513 ? -29.489 -8.920 9.520 1.00 80.69 513 SER A O 1
ATOM 3912 N N . LEU A 1 514 ? -27.330 -8.914 8.926 1.00 81.12 514 LEU A N 1
ATOM 3913 C CA . LEU A 1 514 ? -27.255 -10.370 8.797 1.00 81.12 514 LEU A CA 1
ATOM 3914 C C . LEU A 1 514 ? -27.319 -11.105 10.148 1.00 81.12 514 LEU A C 1
ATOM 3916 O O . LEU A 1 514 ? -27.958 -12.147 10.261 1.00 81.12 514 LEU A O 1
ATOM 3920 N N . PHE A 1 515 ? -26.712 -10.570 11.206 1.00 79.81 515 PHE A N 1
ATOM 3921 C CA . PHE A 1 515 ? -26.835 -11.116 12.560 1.00 79.81 515 PHE A CA 1
ATOM 3922 C C . PHE A 1 515 ? -28.284 -11.018 13.045 1.00 79.81 515 PHE A C 1
ATOM 3924 O O . PHE A 1 515 ? -28.822 -11.973 13.600 1.00 79.81 515 PHE A O 1
ATOM 3931 N N . SER A 1 516 ? -28.949 -9.886 12.794 1.00 80.19 516 SER A N 1
ATOM 3932 C CA . SER A 1 516 ? -30.384 -9.747 13.044 1.00 80.19 516 SER A CA 1
ATOM 3933 C C . SER A 1 516 ? -31.184 -10.789 12.258 1.00 80.19 516 SER A C 1
ATOM 3935 O O . SER A 1 516 ? -32.021 -11.466 12.844 1.00 80.19 516 SER A O 1
ATOM 3937 N N . TYR A 1 517 ? -30.880 -10.985 10.973 1.00 85.38 517 TYR A N 1
ATOM 3938 C CA . TYR A 1 517 ? -31.516 -12.009 10.145 1.00 85.38 517 TYR A CA 1
ATOM 3939 C C . TYR A 1 517 ? -31.362 -13.422 10.737 1.00 85.38 517 TYR A C 1
ATOM 3941 O O . TYR A 1 517 ? -32.363 -14.089 10.963 1.00 85.38 517 TYR A O 1
ATOM 3949 N N . PHE A 1 518 ? -30.145 -13.853 11.083 1.00 81.06 518 PHE A N 1
ATOM 3950 C CA . PHE A 1 518 ? -29.884 -15.218 11.567 1.00 81.06 518 PHE A CA 1
ATOM 3951 C C . PHE A 1 518 ? -30.304 -15.492 13.017 1.00 81.06 518 PHE A C 1
ATOM 3953 O O . PHE A 1 518 ? -30.571 -16.647 13.363 1.00 81.06 518 PHE A O 1
ATOM 3960 N N . PHE A 1 519 ? -30.308 -14.473 13.881 1.00 79.56 519 PHE A N 1
ATOM 3961 C CA . PHE A 1 519 ? -30.457 -14.663 15.328 1.00 79.56 519 PHE A CA 1
ATOM 3962 C C . PHE A 1 519 ? -31.685 -13.975 15.939 1.00 79.56 519 PHE A C 1
ATOM 3964 O O . PHE A 1 519 ? -32.046 -14.306 17.070 1.00 79.56 519 PHE A O 1
ATOM 3971 N N . ARG A 1 520 ? -32.358 -13.050 15.239 1.00 79.81 520 ARG A N 1
ATOM 3972 C CA . ARG A 1 520 ? -33.587 -12.396 15.728 1.00 79.81 520 ARG A CA 1
ATOM 3973 C C . ARG A 1 520 ? -34.829 -12.893 14.991 1.00 79.81 520 ARG A C 1
ATOM 3975 O O . ARG A 1 520 ? -34.784 -13.304 13.834 1.00 79.81 520 ARG A O 1
ATOM 3982 N N . LYS A 1 521 ? -35.970 -12.838 15.685 1.00 77.56 521 LYS A N 1
ATOM 3983 C CA . LYS A 1 521 ? -37.280 -13.121 15.083 1.00 77.56 521 LYS A CA 1
ATOM 3984 C C . LYS A 1 521 ? -37.619 -12.056 14.024 1.00 77.56 521 LYS A C 1
ATOM 3986 O O . LYS A 1 521 ? -37.264 -10.894 14.233 1.00 77.56 521 LYS A O 1
ATOM 3991 N N . PRO A 1 522 ? -38.305 -12.432 12.930 1.00 81.06 522 PRO A N 1
ATOM 3992 C CA . PRO A 1 522 ? -38.715 -11.486 11.896 1.00 81.06 522 PRO A CA 1
ATOM 3993 C C . PRO A 1 522 ? -39.718 -10.460 12.440 1.00 81.06 522 PRO A C 1
ATOM 3995 O O . PRO A 1 522 ? -40.429 -10.725 13.414 1.00 81.06 522 PRO A O 1
ATOM 3998 N N . GLY A 1 523 ? -39.786 -9.295 11.791 1.00 76.12 523 GLY A N 1
ATOM 3999 C CA . GLY A 1 523 ? -40.861 -8.325 12.006 1.00 76.12 523 GLY A CA 1
ATOM 4000 C C . GLY A 1 523 ? -42.177 -8.782 11.364 1.00 76.12 523 GLY A C 1
ATOM 4001 O O . GLY A 1 523 ? -42.255 -9.872 10.798 1.00 76.12 523 GLY A O 1
ATOM 4002 N N . LYS A 1 524 ? -43.215 -7.931 11.411 1.00 73.12 524 LYS A N 1
ATOM 4003 C CA . LYS A 1 524 ? -44.528 -8.224 10.795 1.00 73.12 524 LYS A CA 1
ATOM 4004 C C . LYS A 1 524 ? -44.434 -8.536 9.293 1.00 73.12 524 LYS A C 1
ATOM 4006 O O . LYS A 1 524 ? -45.169 -9.391 8.819 1.00 73.12 524 LYS A O 1
ATOM 4011 N N . ASP A 1 525 ? -43.496 -7.898 8.593 1.00 71.81 525 ASP A N 1
ATOM 4012 C CA . ASP A 1 525 ? -43.301 -8.030 7.142 1.00 71.81 525 ASP A CA 1
ATOM 4013 C C . ASP A 1 525 ? -42.123 -8.947 6.751 1.00 71.81 525 ASP A C 1
ATOM 4015 O O . ASP A 1 525 ? -41.730 -8.979 5.586 1.00 71.81 525 ASP A O 1
ATOM 4019 N N . GLY A 1 526 ? -41.541 -9.687 7.706 1.00 85.56 526 GLY A N 1
ATOM 4020 C CA . GLY A 1 526 ? -40.345 -10.510 7.488 1.00 85.56 526 GLY A CA 1
ATOM 4021 C C . GLY A 1 526 ? -39.040 -9.850 7.945 1.00 85.56 526 GLY A C 1
ATOM 4022 O O . GLY A 1 526 ? -39.023 -9.041 8.878 1.00 85.56 526 GLY A O 1
ATOM 4023 N N . TRP A 1 527 ? -37.930 -10.239 7.317 1.00 89.81 527 TRP A N 1
ATOM 4024 C CA . TRP A 1 527 ? -36.609 -9.642 7.507 1.00 89.81 527 TRP A CA 1
ATOM 4025 C C . TRP A 1 527 ? -36.293 -8.679 6.363 1.00 89.81 527 TRP A C 1
ATOM 4027 O O . TRP A 1 527 ? -36.417 -9.042 5.197 1.00 89.81 527 TRP A O 1
ATOM 4037 N N . ASN A 1 528 ? -35.827 -7.479 6.702 1.00 89.44 528 ASN A N 1
ATOM 4038 C CA . ASN A 1 528 ? -35.379 -6.481 5.735 1.00 89.44 528 ASN A CA 1
ATOM 4039 C C . ASN A 1 528 ? -33.866 -6.300 5.885 1.00 89.44 528 ASN A C 1
ATOM 4041 O O . ASN A 1 528 ? -33.398 -5.952 6.971 1.00 89.44 528 ASN A O 1
ATOM 4045 N N . LEU A 1 529 ? -33.124 -6.558 4.813 1.00 89.00 529 LEU A N 1
ATOM 4046 C CA . LEU A 1 529 ? -31.709 -6.229 4.694 1.00 89.00 529 LEU A CA 1
ATOM 4047 C C . LEU A 1 529 ? -31.586 -4.863 4.016 1.00 89.00 529 LEU A C 1
ATOM 4049 O O . LEU A 1 529 ? -32.298 -4.568 3.059 1.00 89.00 529 LEU A O 1
ATOM 4053 N N . ASP A 1 530 ? -30.693 -4.034 4.535 1.00 86.44 530 ASP A N 1
ATOM 4054 C CA . ASP A 1 530 ? -30.436 -2.654 4.109 1.00 86.44 530 ASP A CA 1
ATOM 4055 C C . ASP A 1 530 ? -29.321 -2.543 3.059 1.00 86.44 530 ASP A C 1
ATOM 4057 O O . ASP A 1 530 ? -28.791 -1.461 2.831 1.00 86.44 530 ASP A O 1
ATOM 4061 N N . PHE A 1 531 ? -28.961 -3.662 2.438 1.00 87.62 531 PHE A N 1
ATOM 4062 C CA . PHE A 1 531 ? -27.844 -3.794 1.509 1.00 87.62 531 PHE A CA 1
ATOM 4063 C C . PHE A 1 531 ? -28.199 -4.786 0.397 1.00 87.62 531 PHE A C 1
ATOM 4065 O O . PHE A 1 531 ? -29.109 -5.611 0.557 1.00 87.62 531 PHE A O 1
ATOM 4072 N N . GLU A 1 532 ? -27.497 -4.719 -0.729 1.00 85.88 532 GLU A N 1
ATOM 4073 C CA . GLU A 1 532 ? -27.811 -5.555 -1.887 1.00 85.88 532 GLU A CA 1
ATOM 4074 C C . GLU A 1 532 ? -27.336 -7.004 -1.712 1.00 85.88 532 GLU A C 1
ATOM 4076 O O . GLU A 1 532 ? -26.294 -7.253 -1.103 1.00 85.88 532 GLU A O 1
ATOM 4081 N N . PRO A 1 533 ? -27.999 -7.999 -2.333 1.00 81.94 533 PRO A N 1
ATOM 4082 C CA . PRO A 1 533 ? -27.475 -9.361 -2.399 1.00 81.94 533 PRO A CA 1
ATOM 4083 C C . PRO A 1 533 ? -26.015 -9.414 -2.867 1.00 81.94 533 PRO A C 1
ATOM 4085 O O . PRO A 1 533 ? -25.230 -10.169 -2.307 1.00 81.94 533 PRO A O 1
ATOM 4088 N N . SER A 1 534 ? -25.636 -8.591 -3.850 1.00 78.06 534 SER A N 1
ATOM 4089 C CA . SER A 1 534 ? -24.284 -8.462 -4.414 1.00 78.06 534 SER A CA 1
ATOM 4090 C C . SER A 1 534 ? -23.215 -8.167 -3.359 1.00 78.06 534 SER A C 1
ATOM 4092 O O . SER A 1 534 ? -22.101 -8.684 -3.466 1.00 78.06 534 SER A O 1
ATOM 4094 N N . GLU A 1 535 ? -23.555 -7.376 -2.340 1.00 80.31 535 GLU A N 1
ATOM 4095 C CA . GLU A 1 535 ? -22.623 -6.840 -1.341 1.00 80.31 535 GLU A CA 1
ATOM 4096 C C . GLU A 1 535 ? -22.252 -7.843 -0.242 1.00 80.31 535 GLU A C 1
ATOM 4098 O O . GLU A 1 535 ? -21.296 -7.617 0.503 1.00 80.31 535 GLU A O 1
ATOM 4103 N N . ILE A 1 536 ? -22.950 -8.982 -0.152 1.00 76.62 536 ILE A N 1
ATOM 4104 C CA . ILE A 1 536 ? -22.620 -10.045 0.805 1.00 76.62 536 ILE A CA 1
ATOM 4105 C C . ILE A 1 536 ? -21.214 -10.556 0.487 1.00 76.62 536 ILE A C 1
ATOM 4107 O O . ILE A 1 536 ? -21.005 -11.261 -0.498 1.00 76.62 536 ILE A O 1
ATOM 4111 N N . GLY A 1 537 ? -20.237 -10.249 1.333 1.00 70.06 537 GLY A N 1
ATOM 4112 C CA . GLY A 1 537 ? -18.842 -10.610 1.119 1.00 70.06 537 GLY A CA 1
ATOM 4113 C C . GLY A 1 537 ? -18.558 -12.091 1.377 1.00 70.06 537 GLY A C 1
ATOM 4114 O O . GLY A 1 537 ? -19.332 -12.816 2.002 1.00 70.06 537 GLY A O 1
ATOM 4115 N N . TRP A 1 538 ? -17.382 -12.559 0.957 1.00 64.81 538 TRP A N 1
ATOM 4116 C CA . TRP A 1 538 ? -16.944 -13.940 1.208 1.00 64.81 538 TRP A CA 1
ATOM 4117 C C . TRP A 1 538 ? -16.917 -14.289 2.708 1.00 64.81 538 TRP A C 1
ATOM 4119 O O . TRP A 1 538 ? -17.254 -15.411 3.083 1.00 64.81 538 TRP A O 1
ATOM 4129 N N . ALA A 1 539 ? -16.568 -13.328 3.571 1.00 64.69 539 ALA A N 1
ATOM 4130 C CA . ALA A 1 539 ? -16.536 -13.512 5.020 1.00 64.69 539 ALA A CA 1
ATOM 4131 C C . ALA A 1 539 ? -17.944 -13.723 5.599 1.00 64.69 539 ALA A C 1
ATOM 4133 O O . ALA A 1 539 ? -18.133 -14.617 6.423 1.00 64.69 539 ALA A O 1
ATOM 4134 N N . ASP A 1 540 ? -18.932 -12.960 5.115 1.00 74.00 540 ASP A N 1
ATOM 4135 C CA . ASP A 1 540 ? -20.347 -13.115 5.472 1.00 74.00 540 ASP A CA 1
ATOM 4136 C C . ASP A 1 540 ? -20.841 -14.514 5.103 1.00 74.00 540 ASP A C 1
ATOM 4138 O O . ASP A 1 540 ? -21.429 -15.223 5.922 1.00 74.00 540 ASP A O 1
ATOM 4142 N N . ARG A 1 541 ? -20.520 -14.948 3.879 1.00 71.88 541 ARG A N 1
ATOM 4143 C CA . ARG A 1 541 ? -20.912 -16.260 3.353 1.00 71.88 541 ARG A CA 1
ATOM 4144 C C . ARG A 1 541 ? -20.305 -17.389 4.168 1.00 71.88 541 ARG A C 1
ATOM 4146 O O . ARG A 1 541 ? -21.029 -18.293 4.567 1.00 71.88 541 ARG A O 1
ATOM 4153 N N . VAL A 1 542 ? -19.002 -17.342 4.447 1.00 68.38 542 VAL A N 1
ATOM 4154 C CA . VAL A 1 542 ? -18.325 -18.379 5.239 1.00 68.38 542 VAL A CA 1
ATOM 4155 C C . VAL A 1 542 ? -18.877 -18.412 6.659 1.00 68.38 542 VAL A C 1
ATOM 4157 O O . VAL A 1 542 ? -19.239 -19.487 7.134 1.00 68.38 542 VAL A O 1
ATOM 4160 N N . PHE A 1 543 ? -18.998 -17.258 7.319 1.00 72.19 543 PHE A N 1
ATOM 4161 C CA . PHE A 1 543 ? -19.499 -17.189 8.688 1.00 72.19 543 PHE A CA 1
ATOM 4162 C C . PHE A 1 543 ? -20.906 -17.777 8.796 1.00 72.19 543 PHE A C 1
ATOM 4164 O O . PHE A 1 543 ? -21.137 -18.661 9.618 1.00 72.19 543 PHE A O 1
ATOM 4171 N N . PHE A 1 544 ? -21.837 -17.352 7.942 1.00 71.50 544 PHE A N 1
ATOM 4172 C CA . PHE A 1 544 ? -23.222 -17.802 8.033 1.00 71.50 544 PHE A CA 1
ATOM 4173 C C . PHE A 1 544 ? -23.473 -19.191 7.459 1.00 71.50 544 PHE A C 1
ATOM 4175 O O . PHE A 1 544 ? -24.358 -19.891 7.952 1.00 71.50 544 PHE A O 1
ATOM 4182 N N . LEU A 1 545 ? -22.680 -19.641 6.485 1.00 68.88 545 LEU A N 1
ATOM 4183 C CA . LEU A 1 545 ? -22.732 -21.021 6.014 1.00 68.88 545 LEU A CA 1
ATOM 4184 C C . LEU A 1 545 ? -22.203 -21.972 7.091 1.00 68.88 545 LEU A C 1
ATOM 4186 O O . LEU A 1 545 ? -22.864 -22.961 7.397 1.00 68.88 545 LEU A O 1
ATOM 4190 N N . VAL A 1 546 ? -21.077 -21.648 7.737 1.00 70.69 546 VAL A N 1
ATOM 4191 C CA . VAL A 1 546 ? -20.540 -22.442 8.853 1.00 70.69 546 VAL A CA 1
ATOM 4192 C C . VAL A 1 546 ? -21.478 -22.382 10.057 1.00 70.69 546 VAL A C 1
ATOM 4194 O O . VAL A 1 546 ? -21.853 -23.432 10.570 1.00 70.69 546 VAL A O 1
ATOM 4197 N N . ALA A 1 547 ? -21.928 -21.198 10.478 1.00 70.94 547 ALA A N 1
ATOM 4198 C CA . ALA A 1 547 ? -22.836 -21.042 11.615 1.00 70.94 547 ALA A CA 1
ATOM 4199 C C . ALA A 1 547 ? -24.189 -21.728 11.370 1.00 70.94 547 ALA A C 1
ATOM 4201 O O . ALA A 1 547 ? -24.695 -22.424 12.251 1.00 70.94 547 ALA A O 1
ATOM 4202 N N . GLY A 1 548 ? -24.759 -21.585 10.170 1.00 71.38 548 GLY A N 1
ATOM 4203 C CA . GLY A 1 548 ? -26.008 -22.230 9.770 1.00 71.38 548 GLY A CA 1
ATOM 4204 C C . GLY A 1 548 ? -25.895 -23.756 9.736 1.00 71.38 548 GLY A C 1
ATOM 4205 O O . GLY A 1 548 ? -26.728 -24.449 10.323 1.00 71.38 548 GLY A O 1
ATOM 4206 N N . VAL A 1 549 ? -24.836 -24.296 9.117 1.00 71.19 549 VAL A N 1
ATOM 4207 C CA . VAL A 1 549 ? -24.563 -25.745 9.065 1.00 71.19 549 VAL A CA 1
ATOM 4208 C C . VAL A 1 549 ? -24.292 -26.312 10.459 1.00 71.19 549 VAL A C 1
ATOM 4210 O O . VAL A 1 549 ? -24.860 -27.347 10.812 1.00 71.19 549 VAL A O 1
ATOM 4213 N N . LEU A 1 550 ? -23.470 -25.644 11.272 1.00 71.12 550 LEU A N 1
ATOM 4214 C CA . LEU A 1 550 ? -23.134 -26.084 12.627 1.00 71.12 550 LEU A CA 1
ATOM 4215 C C . LEU A 1 550 ? -24.382 -26.091 13.519 1.00 71.12 550 LEU A C 1
ATOM 4217 O O . LEU A 1 550 ? -24.677 -27.102 14.152 1.00 71.12 550 LEU A O 1
ATOM 4221 N N . ASN A 1 551 ? -25.172 -25.012 13.502 1.00 69.88 551 ASN A N 1
ATOM 4222 C CA . ASN A 1 551 ? -26.417 -24.910 14.268 1.00 69.88 551 ASN A CA 1
ATOM 4223 C C . ASN A 1 551 ? -27.428 -25.994 13.854 1.00 69.88 551 ASN A C 1
ATOM 4225 O O . ASN A 1 551 ? -28.030 -26.645 14.708 1.00 69.88 551 ASN A O 1
ATOM 4229 N N . LYS A 1 552 ? -27.570 -26.270 12.550 1.00 70.00 552 LYS A N 1
ATOM 4230 C CA . LYS A 1 552 ? -28.436 -27.356 12.058 1.00 70.00 552 LYS A CA 1
ATOM 4231 C C . LYS A 1 552 ? -27.918 -28.744 12.431 1.00 70.00 552 LYS A C 1
ATOM 4233 O O . LYS A 1 552 ? -28.723 -29.604 12.777 1.00 70.00 552 LYS A O 1
ATOM 4238 N N . THR A 1 553 ? -26.605 -28.961 12.413 1.00 66.38 553 THR A N 1
ATOM 4239 C CA . THR A 1 553 ? -25.990 -30.232 12.834 1.00 66.38 553 THR A CA 1
ATOM 4240 C C . THR A 1 553 ? -26.237 -30.482 14.323 1.00 66.38 553 THR A C 1
ATOM 4242 O O . THR A 1 553 ? -26.668 -31.569 14.704 1.00 66.38 553 THR A O 1
ATOM 4245 N N . VAL A 1 554 ? -26.074 -29.448 15.156 1.00 65.56 554 VAL A N 1
ATOM 4246 C CA . VAL A 1 554 ? -26.387 -29.497 16.592 1.00 65.56 554 VAL A CA 1
ATOM 4247 C C . VAL A 1 554 ? -27.882 -29.751 16.819 1.00 65.56 554 VAL A C 1
ATOM 4249 O O . VAL A 1 554 ? -28.240 -30.684 17.531 1.00 65.56 554 VAL A O 1
ATOM 4252 N N . ARG A 1 555 ? -28.783 -29.004 16.166 1.00 66.31 555 ARG A N 1
ATOM 4253 C CA . ARG A 1 555 ? -30.240 -29.233 16.262 1.00 66.31 555 ARG A CA 1
ATOM 4254 C C . ARG A 1 555 ? -30.664 -30.619 15.775 1.00 66.31 555 ARG A C 1
ATOM 4256 O O . ARG A 1 555 ? -31.595 -31.196 16.334 1.00 66.31 555 ARG A O 1
ATOM 4263 N N . GLY A 1 556 ? -29.986 -31.160 14.765 1.00 60.59 556 GLY A N 1
ATOM 4264 C CA . GLY A 1 556 ? -30.201 -32.515 14.260 1.00 60.59 556 GLY A CA 1
ATOM 4265 C C . GLY A 1 556 ? -29.918 -33.589 15.312 1.00 60.59 556 GLY A C 1
ATOM 4266 O O . GLY A 1 556 ? -30.710 -34.521 15.441 1.00 60.59 556 GLY A O 1
ATOM 4267 N N . LEU A 1 557 ? -28.862 -33.419 16.120 1.00 59.00 557 LEU A N 1
ATOM 4268 C CA . LEU A 1 557 ? -28.541 -34.309 17.248 1.00 59.00 557 LEU A CA 1
ATOM 4269 C C . LEU A 1 557 ? -29.608 -34.263 18.355 1.00 59.00 557 LEU A C 1
ATOM 4271 O O . LEU A 1 557 ? -29.899 -35.289 18.962 1.00 59.00 557 LEU A O 1
ATOM 4275 N N . PHE A 1 558 ? -30.247 -33.108 18.567 1.00 57.50 558 PHE A N 1
ATOM 4276 C CA . PHE A 1 558 ? -31.339 -32.926 19.537 1.00 57.50 558 PHE A CA 1
ATOM 4277 C C . PHE A 1 558 ? -32.748 -33.145 18.946 1.00 57.50 558 PHE A C 1
ATOM 4279 O O . PHE A 1 558 ? -33.750 -32.785 19.562 1.00 57.50 558 PHE A O 1
ATOM 4286 N N . GLY A 1 559 ? -32.858 -33.750 17.757 1.00 55.56 559 GLY A N 1
ATOM 4287 C CA . GLY A 1 559 ? -34.139 -34.173 17.179 1.00 55.56 559 GLY A CA 1
ATOM 4288 C C . GLY A 1 559 ? -34.990 -33.067 16.538 1.00 55.56 559 GLY A C 1
ATOM 4289 O O . GLY A 1 559 ? -36.181 -33.294 16.322 1.00 55.56 559 GLY A O 1
ATOM 4290 N N . GLY A 1 560 ? -34.397 -31.910 16.218 1.00 55.97 560 GLY A N 1
ATOM 4291 C CA . GLY A 1 560 ? -35.052 -30.734 15.622 1.00 55.97 560 GLY A CA 1
ATOM 4292 C C . GLY A 1 560 ? -35.090 -30.679 14.086 1.00 55.97 560 GLY A C 1
ATOM 4293 O O . GLY A 1 560 ? -35.354 -29.617 13.528 1.00 55.97 560 GLY A O 1
ATOM 4294 N N . GLY A 1 561 ? -34.787 -31.778 13.388 1.00 62.03 561 GLY A N 1
ATOM 4295 C CA . GLY A 1 561 ? -34.948 -31.872 11.929 1.00 62.03 561 GLY A CA 1
ATOM 4296 C C . GLY A 1 561 ? -36.397 -32.151 11.507 1.00 62.03 561 GLY A C 1
ATOM 4297 O O . GLY A 1 561 ? -37.200 -32.616 12.317 1.00 62.03 561 GLY A O 1
ATOM 4298 N N . LEU A 1 562 ? -36.725 -31.912 10.230 1.00 66.81 562 LEU A N 1
ATOM 4299 C CA . LEU A 1 562 ? -38.022 -32.286 9.642 1.00 66.81 562 LEU A CA 1
ATOM 4300 C C . LEU A 1 562 ? -38.336 -33.768 9.902 1.00 66.81 562 LEU A C 1
ATOM 4302 O O . LEU A 1 562 ? -37.642 -34.660 9.408 1.00 66.81 562 LEU A O 1
ATOM 4306 N N . ARG A 1 563 ? -39.397 -34.038 10.672 1.00 62.44 563 ARG A N 1
ATOM 4307 C CA . ARG A 1 563 ? -39.911 -35.393 10.902 1.00 62.44 563 ARG A CA 1
ATOM 4308 C C . ARG A 1 563 ? -40.953 -35.716 9.842 1.00 62.44 563 ARG A C 1
ATOM 4310 O O . ARG A 1 563 ? -42.050 -35.177 9.873 1.00 62.44 563 ARG A O 1
ATOM 4317 N N . ILE A 1 564 ? -40.611 -36.619 8.930 1.00 67.25 564 ILE A N 1
ATOM 4318 C CA . ILE A 1 564 ? -41.548 -37.132 7.926 1.00 67.25 564 ILE A CA 1
ATOM 4319 C C . ILE A 1 564 ? -42.253 -38.354 8.514 1.00 67.25 564 ILE A C 1
ATOM 4321 O O . ILE A 1 564 ? -41.613 -39.379 8.781 1.00 67.25 564 ILE A O 1
ATOM 4325 N N . VAL A 1 565 ? -43.566 -38.258 8.723 1.00 65.81 565 VAL A N 1
ATOM 4326 C CA . VAL A 1 565 ? -44.383 -39.389 9.177 1.00 65.81 565 VAL A CA 1
ATOM 4327 C C . VAL A 1 565 ? -44.640 -40.337 7.999 1.00 65.81 565 VAL A C 1
ATOM 4329 O O . VAL A 1 565 ? -44.741 -39.928 6.842 1.00 65.81 565 VAL A O 1
ATOM 4332 N N . LYS A 1 566 ? -44.704 -41.647 8.262 1.00 61.53 566 LYS A N 1
ATOM 4333 C CA . LYS A 1 566 ? -44.965 -42.656 7.222 1.00 61.53 566 LYS A CA 1
ATOM 4334 C C . LYS A 1 566 ? -46.345 -42.396 6.590 1.00 61.53 566 LYS A C 1
ATOM 4336 O O . LYS A 1 566 ? -47.337 -42.447 7.304 1.00 61.53 566 LYS A O 1
ATOM 4341 N N . GLY A 1 567 ? -46.390 -42.163 5.275 1.00 64.19 567 GLY A N 1
ATOM 4342 C CA . GLY A 1 567 ? -47.623 -41.866 4.523 1.00 64.19 567 GLY A CA 1
ATOM 4343 C C . GLY A 1 567 ? -47.901 -40.375 4.284 1.00 64.19 567 GLY A C 1
ATOM 4344 O O . GLY A 1 567 ? -48.904 -40.047 3.668 1.00 64.19 567 GLY A O 1
ATOM 4345 N N . GLN A 1 568 ? -47.026 -39.480 4.744 1.00 75.38 568 GLN A N 1
ATOM 4346 C CA . GLN A 1 568 ? -47.160 -38.037 4.556 1.00 75.38 568 GLN A CA 1
ATOM 4347 C C . GLN A 1 568 ? -46.682 -37.604 3.154 1.00 75.38 568 GLN A C 1
ATOM 4349 O O . GLN A 1 568 ? -45.542 -37.889 2.780 1.00 75.38 568 GLN A O 1
ATOM 4354 N N . GLU A 1 569 ? -47.541 -36.919 2.389 1.00 79.19 569 GLU A N 1
ATOM 4355 C CA . GLU A 1 569 ? -47.253 -36.463 1.012 1.00 79.19 569 GLU A CA 1
ATOM 4356 C C . GLU A 1 569 ? -46.664 -35.042 0.945 1.00 79.19 569 GLU A C 1
ATOM 4358 O O . GLU A 1 569 ? -45.942 -34.705 0.003 1.00 79.19 569 GLU A O 1
ATOM 4363 N N . SER A 1 570 ? -46.909 -34.222 1.969 1.00 81.88 570 SER A N 1
ATOM 4364 C CA . SER A 1 570 ? -46.425 -32.843 2.075 1.00 81.88 570 SER A CA 1
ATOM 4365 C C . SER A 1 570 ? -45.935 -32.518 3.485 1.00 81.88 570 SER A C 1
ATOM 4367 O O . SER A 1 570 ? -46.383 -33.110 4.468 1.00 81.88 570 SER A O 1
ATOM 4369 N N . VAL A 1 571 ? -45.000 -31.578 3.608 1.00 83.44 571 VAL A N 1
ATOM 4370 C CA . VAL A 1 571 ? -44.494 -31.093 4.892 1.00 83.44 571 VAL A CA 1
ATOM 4371 C C . VAL A 1 571 ? -44.587 -29.582 4.950 1.00 83.44 571 VAL A C 1
ATOM 4373 O O . VAL A 1 571 ? -44.148 -28.900 4.032 1.00 83.44 571 VAL A O 1
ATOM 4376 N N . GLU A 1 572 ? -45.134 -29.069 6.043 1.00 82.56 572 GLU A N 1
ATOM 4377 C CA . GLU A 1 572 ? -45.211 -27.635 6.290 1.00 82.56 572 GLU A CA 1
ATOM 4378 C C . GLU A 1 572 ? -43.813 -27.055 6.539 1.00 82.56 572 GLU A C 1
ATOM 4380 O O . GLU A 1 572 ? -43.017 -27.585 7.325 1.00 82.56 572 GLU A O 1
ATOM 4385 N N . LEU A 1 573 ? -43.504 -25.977 5.828 1.00 83.19 573 LEU A N 1
ATOM 4386 C CA . LEU A 1 573 ? -42.267 -25.223 5.943 1.00 83.19 573 LEU A CA 1
ATOM 4387 C C . LEU A 1 573 ? -42.522 -23.936 6.728 1.00 83.19 573 LEU A C 1
ATOM 4389 O O . LEU A 1 573 ? -43.622 -23.385 6.699 1.00 83.19 573 LEU A O 1
ATOM 4393 N N . PRO A 1 574 ? -41.505 -23.423 7.437 1.00 84.56 574 PRO A N 1
ATOM 4394 C CA . PRO A 1 574 ? -41.638 -22.156 8.136 1.00 84.56 574 PRO A CA 1
ATOM 4395 C C . PRO A 1 574 ? -41.899 -21.023 7.142 1.00 84.56 574 PRO A C 1
ATOM 4397 O O . PRO A 1 574 ? -41.222 -20.919 6.120 1.00 84.56 574 PRO A O 1
ATOM 4400 N N . SER A 1 575 ? -42.809 -20.115 7.493 1.00 85.00 575 SER A N 1
ATOM 4401 C CA . SER A 1 575 ? -42.941 -18.853 6.769 1.00 85.00 575 SER A CA 1
ATOM 4402 C C . SER A 1 575 ? -41.653 -18.047 6.933 1.00 85.00 575 SER A C 1
ATOM 4404 O O . SER A 1 575 ? -41.287 -17.651 8.043 1.00 85.00 575 SER A O 1
ATOM 4406 N N . MET A 1 576 ? -40.969 -17.789 5.824 1.00 87.94 576 MET A N 1
ATOM 4407 C CA . MET A 1 576 ? -39.749 -16.994 5.782 1.00 87.94 576 MET A CA 1
ATOM 4408 C C . MET A 1 576 ? -39.847 -15.980 4.654 1.00 87.94 576 MET A C 1
ATOM 4410 O O . MET A 1 576 ? -40.040 -16.378 3.513 1.00 87.94 576 MET A O 1
ATOM 4414 N N . ASN A 1 577 ? -39.696 -14.697 4.983 1.00 90.06 577 ASN A N 1
ATOM 4415 C CA . ASN A 1 577 ? -39.792 -13.586 4.037 1.00 90.06 577 ASN A CA 1
ATOM 4416 C C . ASN A 1 577 ? -38.570 -12.683 4.212 1.00 90.06 577 ASN A C 1
ATOM 4418 O O . ASN A 1 577 ? -38.328 -12.199 5.318 1.00 90.06 577 ASN A O 1
ATOM 4422 N N . LEU A 1 578 ? -37.801 -12.479 3.147 1.00 91.94 578 LEU A N 1
ATOM 4423 C CA . LEU A 1 578 ? -36.563 -11.706 3.128 1.00 91.94 578 LEU A CA 1
ATOM 4424 C C . LEU A 1 578 ? -36.646 -10.637 2.040 1.00 91.94 578 LEU A C 1
ATOM 4426 O O . LEU A 1 578 ? -36.900 -10.966 0.885 1.00 91.94 578 LEU A O 1
ATOM 4430 N N . ARG A 1 579 ? -36.404 -9.373 2.380 1.00 92.12 579 ARG A N 1
ATOM 4431 C CA . ARG A 1 579 ? -36.353 -8.264 1.417 1.00 92.12 579 ARG A CA 1
ATOM 4432 C C . ARG A 1 579 ? -34.986 -7.603 1.402 1.00 92.12 579 ARG A C 1
ATOM 4434 O O . ARG A 1 579 ? -34.365 -7.481 2.456 1.00 92.12 579 ARG A O 1
ATOM 4441 N N . CYS A 1 580 ? -34.555 -7.147 0.234 1.00 91.44 580 CYS A N 1
ATOM 4442 C CA . CYS A 1 580 ? -33.352 -6.335 0.068 1.00 91.44 580 CYS A CA 1
ATOM 4443 C C . CYS A 1 580 ? -33.450 -5.420 -1.168 1.00 91.44 580 CYS A C 1
ATOM 4445 O O . CYS A 1 580 ? -34.201 -5.733 -2.101 1.00 91.44 580 CYS A O 1
ATOM 4447 N N . PRO A 1 581 ? -32.711 -4.297 -1.193 1.00 91.62 581 PRO A N 1
ATOM 4448 C CA . PRO A 1 581 ? -32.525 -3.508 -2.409 1.00 91.62 581 PRO A CA 1
ATOM 4449 C C . PRO A 1 581 ? -31.749 -4.301 -3.472 1.00 91.62 581 PRO A C 1
ATOM 4451 O O . PRO A 1 581 ? -30.980 -5.205 -3.146 1.00 91.62 581 PRO A O 1
ATOM 4454 N N . VAL A 1 582 ? -31.955 -3.969 -4.747 1.00 89.81 582 VAL A N 1
ATOM 4455 C CA . VAL A 1 582 ? -31.185 -4.518 -5.872 1.00 89.81 582 VAL A CA 1
ATOM 4456 C C . VAL A 1 582 ? -30.798 -3.390 -6.818 1.00 89.81 582 VAL A C 1
ATOM 4458 O O . VAL A 1 582 ? -31.664 -2.645 -7.276 1.00 89.81 582 VAL A O 1
ATOM 4461 N N . GLU A 1 583 ? -29.517 -3.317 -7.161 1.00 85.81 583 GLU A N 1
ATOM 4462 C CA . GLU A 1 583 ? -28.998 -2.443 -8.208 1.00 85.81 583 GLU A CA 1
ATOM 4463 C C . GLU A 1 583 ? -28.260 -3.284 -9.255 1.00 85.81 583 GLU A C 1
ATOM 4465 O O . GLU A 1 583 ? -27.686 -4.331 -8.947 1.00 85.81 583 GLU A O 1
ATOM 4470 N N . VAL A 1 584 ? -28.330 -2.856 -10.517 1.00 84.50 584 VAL A N 1
ATOM 4471 C CA . VAL A 1 584 ? -27.607 -3.494 -11.621 1.00 84.50 584 VAL A CA 1
ATOM 4472 C C . VAL A 1 584 ? -26.639 -2.473 -12.212 1.00 84.50 584 VAL A C 1
ATOM 4474 O O . VAL A 1 584 ? -27.027 -1.647 -13.033 1.00 84.50 584 VAL A O 1
ATOM 4477 N N . ALA A 1 585 ? -25.387 -2.530 -11.774 1.00 82.12 585 ALA A N 1
ATOM 4478 C CA . ALA A 1 585 ? -24.278 -1.698 -12.214 1.00 82.12 585 ALA A CA 1
ATOM 4479 C C . ALA A 1 585 ? -23.586 -2.256 -13.472 1.00 82.12 585 ALA A C 1
ATOM 4481 O O . ALA A 1 585 ? -23.567 -3.466 -13.724 1.00 82.12 585 ALA A O 1
ATOM 4482 N N . ASP A 1 586 ? -22.924 -1.375 -14.225 1.00 80.50 586 ASP A N 1
ATOM 4483 C CA . ASP A 1 586 ? -22.205 -1.730 -15.458 1.00 80.50 586 ASP A CA 1
ATOM 4484 C C . ASP A 1 586 ? -21.123 -2.802 -15.233 1.00 80.50 586 ASP A C 1
ATOM 4486 O O . ASP A 1 586 ? -20.955 -3.712 -16.048 1.00 80.50 586 ASP A O 1
ATOM 4490 N N . GLU A 1 587 ? -20.440 -2.771 -14.084 1.00 82.69 587 GLU A N 1
ATOM 4491 C CA . GLU A 1 587 ? -19.420 -3.765 -13.719 1.00 82.69 587 GLU A CA 1
ATOM 4492 C C . GLU A 1 587 ? -19.994 -5.194 -13.658 1.00 82.69 587 GLU A C 1
ATOM 4494 O O . GLU A 1 587 ? -19.346 -6.159 -14.074 1.00 82.69 587 GLU A O 1
ATOM 4499 N N . GLN A 1 588 ? -21.240 -5.354 -13.203 1.00 86.56 588 GLN A N 1
ATOM 4500 C CA . GLN A 1 588 ? -21.892 -6.663 -13.120 1.00 86.56 588 GLN A CA 1
ATOM 4501 C C . GLN A 1 588 ? -22.252 -7.188 -14.516 1.00 86.56 588 GLN A C 1
ATOM 4503 O O . GLN A 1 588 ? -22.107 -8.387 -14.775 1.00 86.56 588 GLN A O 1
ATOM 4508 N N . TYR A 1 589 ? -22.631 -6.302 -15.445 1.00 84.19 589 TYR A N 1
ATOM 4509 C CA . TYR A 1 589 ? -22.793 -6.653 -16.857 1.00 84.19 589 TYR A CA 1
ATOM 4510 C C . TYR A 1 589 ? -21.469 -7.059 -17.505 1.00 84.19 589 TYR A C 1
ATOM 4512 O O . TYR A 1 589 ? -21.446 -7.997 -18.306 1.00 84.19 589 TYR A O 1
ATOM 4520 N N . GLU A 1 590 ? -20.354 -6.411 -17.164 1.00 85.75 590 GLU A N 1
ATOM 4521 C CA . GLU A 1 590 ? -19.038 -6.819 -17.660 1.00 85.75 590 GLU A CA 1
ATOM 4522 C C . GLU A 1 590 ? -18.631 -8.205 -17.157 1.00 85.75 590 GLU A C 1
ATOM 4524 O O . GLU A 1 590 ? -18.177 -9.037 -17.947 1.00 85.75 590 GLU A O 1
ATOM 4529 N N . LEU A 1 591 ? -18.796 -8.472 -15.857 1.00 88.62 591 LEU A N 1
ATOM 4530 C CA . LEU A 1 591 ? -18.504 -9.778 -15.263 1.00 88.62 591 LEU A CA 1
ATOM 4531 C C . LEU A 1 591 ? -19.378 -10.873 -15.881 1.00 88.62 591 LEU A C 1
ATOM 4533 O O . LEU A 1 591 ? -18.878 -11.949 -16.217 1.00 88.62 591 LEU A O 1
ATOM 4537 N N . TYR A 1 592 ? -20.664 -10.584 -16.085 1.00 89.94 592 TYR A N 1
ATOM 4538 C CA . TYR A 1 592 ? -21.603 -11.494 -16.730 1.00 89.94 592 TYR A CA 1
ATOM 4539 C C . TYR A 1 592 ? -21.206 -11.799 -18.173 1.00 89.94 592 TYR A C 1
ATOM 4541 O O . TYR A 1 592 ? -21.096 -12.965 -18.553 1.00 89.94 592 TYR A O 1
ATOM 4549 N N . ASN A 1 593 ? -20.878 -10.768 -18.953 1.00 87.50 593 ASN A N 1
ATOM 4550 C CA . ASN A 1 593 ? -20.377 -10.931 -20.313 1.00 87.50 593 ASN A CA 1
ATOM 4551 C C . ASN A 1 593 ? -19.091 -11.765 -20.350 1.00 87.50 593 ASN A C 1
ATOM 4553 O O . ASN A 1 593 ? -19.015 -12.733 -21.103 1.00 87.50 593 ASN A O 1
ATOM 4557 N N . LYS A 1 594 ? -18.113 -11.464 -19.484 1.00 87.75 594 LYS A N 1
ATOM 4558 C CA . LYS A 1 594 ? -16.870 -12.245 -19.356 1.00 87.75 594 LYS A CA 1
ATOM 4559 C C . LYS A 1 594 ? -17.148 -13.709 -18.997 1.00 87.75 594 LYS A C 1
ATOM 4561 O O . LYS A 1 594 ? -16.462 -14.598 -19.496 1.00 87.75 594 LYS A O 1
ATOM 4566 N N . ALA A 1 595 ? -18.142 -13.992 -18.154 1.00 89.19 595 ALA A N 1
ATOM 4567 C CA . ALA A 1 595 ? -18.507 -15.363 -17.801 1.00 89.19 595 ALA A CA 1
ATOM 4568 C C . ALA A 1 595 ? -19.143 -16.134 -18.973 1.00 89.19 595 ALA A C 1
ATOM 4570 O O . ALA A 1 595 ? -19.005 -17.360 -19.042 1.00 89.19 595 ALA A O 1
ATOM 4571 N N . LEU A 1 596 ? -19.829 -15.443 -19.886 1.00 86.81 596 LEU A N 1
ATOM 4572 C CA . LEU A 1 596 ? -20.508 -16.058 -21.025 1.00 86.81 596 LEU A CA 1
ATOM 4573 C C . LEU A 1 596 ? -19.597 -16.229 -22.246 1.00 86.81 596 LEU A C 1
ATOM 4575 O O . LEU A 1 596 ? -19.555 -17.332 -22.787 1.00 86.81 596 LEU A O 1
ATOM 4579 N N . THR A 1 597 ? -18.839 -15.201 -22.638 1.00 80.12 597 THR A N 1
ATOM 4580 C CA . THR A 1 597 ? -18.163 -15.148 -23.950 1.00 80.12 597 THR A CA 1
ATOM 4581 C C . THR A 1 597 ? -16.700 -15.590 -23.945 1.00 80.12 597 THR A C 1
ATOM 4583 O O . THR A 1 597 ? -16.172 -15.973 -24.981 1.00 80.12 597 THR A O 1
ATOM 4586 N N . HIS A 1 598 ? -16.019 -15.584 -22.795 1.00 68.69 598 HIS A N 1
ATOM 4587 C CA . HIS A 1 598 ? -14.556 -15.724 -22.740 1.00 68.69 598 HIS A CA 1
ATOM 4588 C C . HIS A 1 598 ? -14.016 -17.030 -23.363 1.00 68.69 598 HIS A C 1
ATOM 4590 O O . HIS A 1 598 ? -12.895 -17.047 -23.868 1.00 68.69 598 HIS A O 1
ATOM 4596 N N . ASP A 1 599 ? -14.778 -18.124 -23.352 1.00 64.06 599 ASP A N 1
ATOM 4597 C CA . ASP A 1 599 ? -14.306 -19.408 -23.899 1.00 64.06 599 ASP A CA 1
ATOM 4598 C C . ASP A 1 599 ? -14.687 -19.628 -25.370 1.00 64.06 599 ASP A C 1
ATOM 4600 O O . ASP A 1 599 ? -14.273 -20.621 -25.958 1.00 64.06 599 ASP A O 1
ATOM 4604 N N . GLN A 1 600 ? -15.487 -18.742 -25.971 1.00 63.47 600 GLN A N 1
ATOM 4605 C CA . GLN A 1 600 ? -16.050 -18.949 -27.305 1.00 63.47 600 GLN A CA 1
ATOM 4606 C C . GLN A 1 600 ? -15.808 -17.723 -28.179 1.00 63.47 600 GLN A C 1
ATOM 4608 O O . GLN A 1 600 ? -16.441 -16.686 -28.003 1.00 63.47 600 GLN A O 1
ATOM 4613 N N . LYS A 1 601 ? -14.892 -17.872 -29.148 1.00 54.34 601 LYS A N 1
ATOM 4614 C CA . LYS A 1 601 ? -14.493 -16.809 -30.088 1.00 54.34 601 LYS A CA 1
ATOM 4615 C C . LYS A 1 601 ? -15.669 -1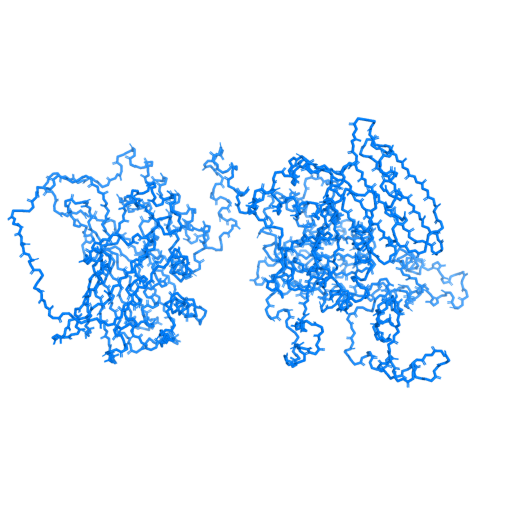6.217 -30.880 1.00 54.34 601 LYS A C 1
ATOM 4617 O O . LYS A 1 601 ? -15.574 -15.068 -31.294 1.00 54.34 601 LYS A O 1
ATOM 4622 N N . ASP A 1 602 ? -16.762 -16.968 -31.021 1.00 54.72 602 ASP A N 1
ATOM 4623 C CA . ASP A 1 602 ? -17.919 -16.603 -31.846 1.00 54.72 602 ASP A CA 1
ATOM 4624 C C . ASP A 1 602 ? -19.110 -16.029 -31.048 1.00 54.72 602 ASP A C 1
ATOM 4626 O O . ASP A 1 602 ? -20.128 -15.676 -31.640 1.00 54.72 602 ASP A O 1
ATOM 4630 N N . MET A 1 603 ? -19.024 -15.911 -29.713 1.00 62.84 603 MET A N 1
ATOM 4631 C CA . MET A 1 603 ? -20.104 -15.307 -28.917 1.00 62.84 603 MET A CA 1
ATOM 4632 C C . MET A 1 603 ? -19.966 -13.779 -28.862 1.00 62.84 603 MET A C 1
ATOM 4634 O O . MET A 1 603 ? -19.036 -13.243 -28.254 1.00 62.84 603 MET A O 1
ATOM 4638 N N . SER A 1 604 ? -20.927 -13.062 -29.449 1.00 65.19 604 SER A N 1
ATOM 4639 C CA . SER A 1 604 ? -21.031 -11.603 -29.328 1.00 65.19 604 SER A CA 1
ATOM 4640 C C . SER A 1 604 ? -21.349 -11.177 -27.890 1.00 65.19 604 SER A C 1
ATOM 4642 O O . SER A 1 604 ? -21.948 -11.934 -27.126 1.00 65.19 604 SER A O 1
ATOM 4644 N N . LYS A 1 605 ? -20.999 -9.938 -27.516 1.00 74.44 605 LYS A N 1
ATOM 4645 C CA . LYS A 1 605 ? -21.410 -9.367 -26.221 1.00 74.44 605 LYS A CA 1
ATOM 4646 C C . LYS A 1 605 ? -22.930 -9.479 -26.050 1.00 74.44 605 LYS A C 1
ATOM 4648 O O . LYS A 1 605 ? -23.683 -9.251 -26.995 1.00 74.44 605 LYS A O 1
ATOM 4653 N N . VAL A 1 606 ? -23.365 -9.835 -24.847 1.00 73.38 606 VAL A N 1
ATOM 4654 C CA . VAL A 1 606 ? -24.779 -9.908 -24.490 1.00 73.38 606 VAL A CA 1
ATOM 4655 C C . VAL A 1 606 ? -25.336 -8.496 -24.411 1.00 73.38 606 VAL A C 1
ATOM 4657 O O . VAL A 1 606 ? -24.869 -7.683 -23.613 1.00 73.38 606 VAL A O 1
ATOM 4660 N N . ASP A 1 607 ? -26.346 -8.224 -25.230 1.00 70.81 607 ASP A N 1
ATOM 4661 C CA . ASP A 1 607 ? -27.147 -7.011 -25.128 1.00 70.81 607 ASP A CA 1
ATOM 4662 C C . ASP A 1 607 ? -27.961 -7.038 -23.824 1.00 70.81 607 ASP A C 1
ATOM 4664 O O . ASP A 1 607 ? -28.635 -8.031 -23.531 1.00 70.81 607 ASP A O 1
ATOM 4668 N N . ALA A 1 608 ? -27.918 -5.955 -23.045 1.00 66.19 608 ALA A N 1
ATOM 4669 C CA . ALA A 1 608 ? -28.711 -5.809 -21.824 1.00 66.19 608 ALA A CA 1
ATOM 4670 C C . ALA A 1 608 ? -30.220 -5.919 -22.115 1.00 66.19 608 ALA A C 1
ATOM 4672 O O . ALA A 1 608 ? -30.977 -6.455 -21.302 1.00 66.19 608 ALA A O 1
ATOM 4673 N N . GLY A 1 609 ? -30.637 -5.494 -23.314 1.00 68.94 609 GLY A N 1
ATOM 4674 C CA . GLY A 1 609 ? -31.998 -5.634 -23.823 1.00 68.94 609 GLY A CA 1
ATOM 4675 C C . GLY A 1 609 ? -32.386 -7.053 -24.245 1.00 68.94 609 GLY A C 1
ATOM 4676 O O . GLY A 1 609 ? -33.555 -7.285 -24.524 1.00 68.94 609 GLY A O 1
ATOM 4677 N N . SER A 1 610 ? -31.463 -8.021 -24.268 1.00 76.50 610 SER A N 1
ATOM 4678 C CA . SER A 1 610 ? -31.764 -9.415 -24.624 1.00 76.50 610 SER A CA 1
ATOM 4679 C C . SER A 1 610 ? -32.308 -10.221 -23.438 1.00 76.50 610 SER A C 1
ATOM 4681 O O . SER A 1 610 ? -32.087 -9.884 -22.272 1.00 76.50 610 SER A O 1
ATOM 4683 N N . MET A 1 611 ? -32.979 -11.346 -23.710 1.00 78.88 611 MET A N 1
ATOM 4684 C CA . MET A 1 611 ? -33.401 -12.297 -22.667 1.00 78.88 611 MET A CA 1
ATOM 4685 C C . MET A 1 611 ? -32.203 -12.805 -21.842 1.00 78.88 611 MET A C 1
ATOM 4687 O O . MET A 1 611 ? -32.311 -12.936 -20.623 1.00 78.88 611 MET A O 1
ATOM 4691 N N . ALA A 1 612 ? -31.041 -13.017 -22.472 1.00 79.50 612 ALA A N 1
ATOM 4692 C CA . ALA A 1 612 ? -29.811 -13.372 -21.768 1.00 79.50 612 ALA A CA 1
ATOM 4693 C C . ALA A 1 612 ? -29.306 -12.226 -20.874 1.00 79.50 612 ALA A C 1
ATOM 4695 O O . ALA A 1 612 ? -28.850 -12.496 -19.767 1.00 79.50 612 ALA A O 1
ATOM 4696 N N . GLY A 1 613 ? -29.427 -10.966 -21.303 1.00 79.56 613 GLY A N 1
ATOM 4697 C CA . GLY A 1 613 ? -29.097 -9.788 -20.493 1.00 79.56 613 GLY A CA 1
ATOM 4698 C C . GLY A 1 613 ? -30.029 -9.639 -19.291 1.00 79.56 613 GLY A C 1
ATOM 4699 O O . GLY A 1 613 ? -29.574 -9.501 -18.160 1.00 79.56 613 GLY A O 1
ATOM 4700 N N . SER A 1 614 ? -31.335 -9.805 -19.507 1.00 83.88 614 SER A N 1
ATOM 4701 C CA . SER A 1 614 ? -32.347 -9.748 -18.445 1.00 83.88 614 SER A CA 1
ATOM 4702 C C . SER A 1 614 ? -32.208 -10.883 -17.410 1.00 83.88 614 SER A C 1
ATOM 4704 O O . SER A 1 614 ? -32.602 -10.725 -16.254 1.00 83.88 614 SER A O 1
ATOM 4706 N N . PHE A 1 615 ? -31.587 -12.009 -17.780 1.00 89.12 615 PHE A N 1
ATOM 4707 C CA . PHE A 1 615 ? -31.258 -13.111 -16.866 1.00 89.12 615 PHE A CA 1
ATOM 4708 C C . PHE A 1 615 ? -30.188 -12.739 -15.817 1.00 89.12 615 PHE A C 1
ATOM 4710 O O . PHE A 1 615 ? -30.087 -13.402 -14.778 1.00 89.12 615 PHE A O 1
ATOM 4717 N N . LEU A 1 616 ? -29.421 -11.660 -16.028 1.00 90.12 616 LEU A N 1
ATOM 4718 C CA . LEU A 1 616 ? -28.478 -11.142 -15.030 1.00 90.12 616 LEU A CA 1
ATOM 4719 C C . LEU A 1 616 ? -29.184 -10.827 -13.708 1.00 90.12 616 LEU A C 1
ATOM 4721 O O . LEU A 1 616 ? -28.683 -11.189 -12.648 1.00 90.12 616 LEU A O 1
ATOM 4725 N N . LEU A 1 617 ? -30.382 -10.242 -13.754 1.00 89.62 617 LEU A N 1
ATOM 4726 C CA . LEU A 1 617 ? -31.125 -9.879 -12.548 1.00 89.62 617 LEU A CA 1
ATOM 4727 C C . LEU A 1 617 ? -31.469 -11.111 -11.688 1.00 89.62 617 LEU A C 1
ATOM 4729 O O . LEU A 1 617 ? -31.275 -11.088 -10.476 1.00 89.62 617 LEU A O 1
ATOM 4733 N N . ALA A 1 618 ? -31.871 -12.223 -12.314 1.00 90.94 618 ALA A N 1
ATOM 4734 C CA . ALA A 1 618 ? -32.068 -13.512 -11.635 1.00 90.94 618 ALA A CA 1
ATOM 4735 C C . ALA A 1 618 ? -30.750 -14.133 -11.124 1.00 90.94 618 ALA A C 1
ATOM 4737 O O . ALA A 1 618 ? -30.738 -14.969 -10.223 1.00 90.94 618 ALA A O 1
ATOM 4738 N N . THR A 1 619 ? -29.620 -13.749 -11.717 1.00 91.19 619 THR A N 1
ATOM 4739 C CA . THR A 1 619 ? -28.287 -14.208 -11.312 1.00 91.19 619 THR A CA 1
ATOM 4740 C C . THR A 1 619 ? -27.795 -13.455 -10.073 1.00 91.19 619 THR A C 1
ATOM 4742 O O . THR A 1 619 ? -27.247 -14.080 -9.166 1.00 91.19 619 THR A O 1
ATOM 4745 N N . LEU A 1 620 ? -28.034 -12.142 -10.000 1.00 89.75 620 LEU A N 1
ATOM 4746 C CA . LEU A 1 620 ? -27.644 -11.286 -8.873 1.00 89.75 620 LEU A CA 1
ATOM 4747 C C . LEU A 1 620 ? -28.443 -11.598 -7.601 1.00 89.75 620 LEU A C 1
ATOM 4749 O O . LEU A 1 620 ? -27.887 -11.627 -6.503 1.00 89.75 620 LEU A O 1
ATOM 4753 N N . THR A 1 621 ? -29.733 -11.915 -7.733 1.00 90.31 621 THR A N 1
ATOM 4754 C CA . THR A 1 621 ? -30.596 -12.234 -6.584 1.00 90.31 621 THR A CA 1
ATOM 4755 C C . THR A 1 621 ? -30.419 -13.657 -6.047 1.00 90.31 621 THR A C 1
ATOM 4757 O O . THR A 1 621 ? -30.930 -13.982 -4.973 1.00 90.31 621 THR A O 1
ATOM 4760 N N . ASN A 1 622 ? -29.624 -14.503 -6.714 1.00 87.56 622 ASN A N 1
ATOM 4761 C CA . ASN A 1 622 ? -29.387 -15.895 -6.316 1.00 87.56 622 ASN A CA 1
ATOM 4762 C C . ASN A 1 622 ? -28.797 -16.031 -4.895 1.00 87.56 622 ASN A C 1
ATOM 4764 O O . ASN A 1 622 ? -28.988 -17.052 -4.232 1.00 87.56 622 ASN A O 1
ATOM 4768 N N . GLN A 1 623 ? -28.128 -14.997 -4.377 1.00 87.19 623 GLN A N 1
ATOM 4769 C CA . GLN A 1 623 ? -27.600 -15.004 -3.008 1.00 87.19 623 GLN A CA 1
ATOM 4770 C C . GLN A 1 623 ? -28.703 -15.021 -1.936 1.00 87.19 623 GLN A C 1
ATOM 4772 O O . GLN A 1 623 ? -28.497 -15.559 -0.847 1.00 87.19 623 GLN A O 1
ATOM 4777 N N . MET A 1 624 ? -29.903 -14.515 -2.246 1.00 90.25 624 MET A N 1
ATOM 4778 C CA . MET A 1 624 ? -31.049 -14.583 -1.333 1.00 90.25 624 MET A CA 1
ATOM 4779 C C . MET A 1 624 ? -31.516 -16.025 -1.115 1.00 90.25 624 MET A C 1
ATOM 4781 O O . MET A 1 624 ? -31.849 -16.405 0.008 1.00 90.25 624 MET A O 1
ATOM 4785 N N . MET A 1 625 ? -31.480 -16.856 -2.163 1.00 89.00 625 MET A N 1
ATOM 4786 C CA . MET A 1 625 ? -31.763 -18.290 -2.050 1.00 89.00 625 MET A CA 1
ATOM 4787 C C . MET A 1 625 ? -30.784 -18.958 -1.082 1.00 89.00 625 MET A C 1
ATOM 4789 O O . MET A 1 625 ? -31.211 -19.689 -0.186 1.00 89.00 625 MET A O 1
ATOM 4793 N N . LEU A 1 626 ? -29.487 -18.647 -1.194 1.00 84.88 626 LEU A N 1
ATOM 4794 C CA . LEU A 1 626 ? -28.466 -19.190 -0.300 1.00 84.88 626 LEU A CA 1
ATOM 4795 C C . LEU A 1 626 ? -28.762 -18.820 1.162 1.00 84.88 626 LEU A C 1
ATOM 4797 O O . LEU A 1 626 ? -28.751 -19.699 2.026 1.00 84.88 626 LEU A O 1
ATOM 4801 N N . LEU A 1 627 ? -29.094 -17.550 1.427 1.00 88.00 627 LEU A N 1
ATOM 4802 C CA . LEU A 1 627 ? -29.455 -17.058 2.761 1.00 88.00 627 LEU A CA 1
ATOM 4803 C C . LEU A 1 627 ? -30.667 -17.781 3.357 1.00 88.00 627 LEU A C 1
ATOM 4805 O O . LEU A 1 627 ? -30.659 -18.068 4.555 1.00 88.00 627 LEU A O 1
ATOM 4809 N N . LEU A 1 628 ? -31.697 -18.083 2.562 1.00 89.56 628 LEU A N 1
ATOM 4810 C CA . LEU A 1 628 ? -32.866 -18.841 3.025 1.00 89.56 628 LEU A CA 1
ATOM 4811 C C . LEU A 1 628 ? -32.499 -20.303 3.325 1.00 89.56 628 LEU A C 1
ATOM 4813 O O . LEU A 1 628 ? -32.858 -20.829 4.380 1.00 89.56 628 LEU A O 1
ATOM 4817 N N . VAL A 1 629 ? -31.728 -20.949 2.444 1.00 86.56 629 VAL A N 1
ATOM 4818 C CA . VAL A 1 629 ? -31.333 -22.363 2.579 1.00 86.56 629 VAL A CA 1
ATOM 4819 C C . VAL A 1 629 ? -30.453 -22.601 3.813 1.00 86.56 629 VAL A C 1
ATOM 4821 O O . VAL A 1 629 ? -30.629 -23.596 4.530 1.00 86.56 629 VAL A O 1
ATOM 4824 N N . VAL A 1 630 ? -29.523 -21.688 4.111 1.00 83.94 630 VAL A N 1
ATOM 4825 C CA . VAL A 1 630 ? -28.634 -21.809 5.280 1.00 83.94 630 VAL A CA 1
ATOM 4826 C C . VAL A 1 630 ? -29.252 -21.292 6.584 1.00 83.94 630 VAL A C 1
ATOM 4828 O O . VAL A 1 630 ? -28.705 -21.558 7.656 1.00 83.94 630 VAL A O 1
ATOM 4831 N N . HIS A 1 631 ? -30.405 -20.619 6.530 1.00 86.81 631 HIS A N 1
ATOM 4832 C CA . HIS A 1 631 ? -31.034 -20.036 7.712 1.00 86.81 631 HIS A CA 1
ATOM 4833 C C . HIS A 1 631 ? -31.394 -21.105 8.769 1.00 86.81 631 HIS A C 1
ATOM 4835 O O . HIS A 1 631 ? -31.974 -22.144 8.423 1.00 86.81 631 HIS A O 1
ATOM 4841 N N . PRO A 1 632 ? -31.138 -20.863 10.072 1.00 80.06 632 PRO A N 1
ATOM 4842 C CA . PRO A 1 632 ? -31.437 -21.807 11.150 1.00 80.06 632 PRO A CA 1
ATOM 4843 C C . PRO A 1 632 ? -32.917 -22.157 11.292 1.00 80.06 632 PRO A C 1
ATOM 4845 O O . PRO A 1 632 ? -33.254 -23.198 11.858 1.00 80.06 632 PRO A O 1
ATOM 4848 N N . GLY A 1 633 ? -33.793 -21.263 10.830 1.00 81.00 633 GLY A N 1
ATOM 4849 C CA . GLY A 1 633 ? -35.239 -21.448 10.848 1.00 81.00 633 GLY A CA 1
ATOM 4850 C C . GLY A 1 633 ? -35.727 -22.518 9.876 1.00 81.00 633 GLY A C 1
ATOM 4851 O O . GLY A 1 633 ? -36.738 -23.134 10.174 1.00 81.00 633 GLY A O 1
ATOM 4852 N N . LEU A 1 634 ? -35.012 -22.780 8.774 1.00 84.75 634 LEU A N 1
ATOM 4853 C CA . LEU A 1 634 ? -35.409 -23.760 7.764 1.00 84.75 634 LEU A CA 1
ATOM 4854 C C . LEU A 1 634 ? -34.919 -25.169 8.152 1.00 84.75 634 LEU A C 1
ATOM 4856 O O . LEU A 1 634 ? -33.713 -25.414 8.119 1.00 84.75 634 LEU A O 1
ATOM 4860 N N . PRO A 1 635 ? -35.800 -26.133 8.471 1.00 78.19 635 PRO A N 1
ATOM 4861 C CA . PRO A 1 635 ? -35.399 -27.429 9.027 1.00 78.19 635 PRO A CA 1
ATOM 4862 C C . PRO A 1 635 ? -34.875 -28.460 8.001 1.00 78.19 635 PRO A C 1
ATOM 4864 O O . PRO A 1 635 ? -34.915 -29.663 8.270 1.00 78.19 635 PRO A O 1
ATOM 4867 N N . VAL A 1 636 ? -34.351 -28.019 6.847 1.00 78.62 636 VAL A N 1
ATOM 4868 C CA . VAL A 1 636 ? -33.633 -28.867 5.872 1.00 78.62 636 VAL A CA 1
ATOM 4869 C C . VAL A 1 636 ? -32.115 -28.691 5.958 1.00 78.62 636 VAL A C 1
ATOM 4871 O O . VAL A 1 636 ? -31.619 -27.592 6.217 1.00 78.62 636 VAL A O 1
ATOM 4874 N N . SER A 1 637 ? -31.362 -29.768 5.713 1.00 76.06 637 SER A N 1
ATOM 4875 C CA . SER A 1 637 ? -29.900 -29.698 5.592 1.00 76.06 637 SER A CA 1
ATOM 4876 C C . SER A 1 637 ? -29.515 -28.968 4.299 1.00 76.06 637 SER A C 1
ATOM 4878 O O . SER A 1 637 ? -29.950 -29.400 3.231 1.00 76.06 637 SER A O 1
ATOM 4880 N N . PRO A 1 638 ? -28.677 -27.916 4.357 1.00 74.81 638 PRO A N 1
ATOM 4881 C CA . PRO A 1 638 ? -28.131 -27.294 3.152 1.00 74.81 638 PRO A CA 1
ATOM 4882 C C . PRO A 1 638 ? -27.116 -28.217 2.452 1.00 74.81 638 PRO A C 1
ATOM 4884 O O . PRO A 1 638 ? -26.973 -28.178 1.233 1.00 74.81 638 PRO A O 1
ATOM 4887 N N . LEU A 1 639 ? -26.432 -29.092 3.203 1.00 73.06 639 LEU A N 1
ATOM 4888 C CA . LEU A 1 639 ? -25.496 -30.066 2.642 1.00 73.06 639 LEU A CA 1
ATOM 4889 C C . LEU A 1 639 ? -26.286 -31.147 1.898 1.00 73.06 639 LEU A C 1
ATOM 4891 O O . LEU A 1 639 ? -27.068 -31.878 2.510 1.00 73.06 639 LEU A O 1
ATOM 4895 N N . GLY A 1 640 ? -26.077 -31.230 0.583 1.00 69.19 640 GLY A N 1
ATOM 4896 C CA . GLY A 1 640 ? -26.795 -32.145 -0.306 1.00 69.19 640 GLY A CA 1
ATOM 4897 C C . GLY A 1 640 ? -28.128 -31.607 -0.832 1.00 69.19 640 GLY A C 1
ATOM 4898 O O . GLY A 1 640 ? -28.792 -32.323 -1.580 1.00 69.19 640 GLY A O 1
ATOM 4899 N N . ALA A 1 641 ? -28.525 -30.379 -0.487 1.00 81.38 641 ALA A N 1
ATOM 4900 C CA . ALA A 1 641 ? -29.632 -29.708 -1.156 1.00 81.38 641 ALA A CA 1
ATOM 4901 C C . ALA A 1 641 ? -29.202 -29.310 -2.574 1.00 81.38 641 ALA A C 1
ATOM 4903 O O . ALA A 1 641 ? -28.138 -28.720 -2.762 1.00 81.38 641 ALA A O 1
ATOM 4904 N N . VAL A 1 642 ? -30.000 -29.666 -3.577 1.00 84.00 642 VAL A N 1
ATOM 4905 C CA . VAL A 1 642 ? -29.675 -29.409 -4.984 1.00 84.00 642 VAL A CA 1
ATOM 4906 C C . VAL A 1 642 ? -30.832 -28.710 -5.678 1.00 84.00 642 VAL A C 1
ATOM 4908 O O . VAL A 1 642 ? -31.990 -29.071 -5.480 1.00 84.00 642 VAL A O 1
ATOM 4911 N N . ASN A 1 643 ? -30.513 -27.721 -6.508 1.00 89.25 643 ASN A N 1
ATOM 4912 C CA . ASN A 1 643 ? -31.479 -27.107 -7.409 1.00 89.25 643 ASN A CA 1
ATOM 4913 C C . ASN A 1 643 ? -31.838 -28.115 -8.510 1.00 89.25 643 ASN A C 1
ATOM 4915 O O . ASN A 1 643 ? -30.958 -28.561 -9.250 1.00 89.25 643 ASN A O 1
ATOM 4919 N N . VAL A 1 644 ? -33.110 -28.505 -8.581 1.00 89.69 644 VAL A N 1
ATOM 4920 C CA . VAL A 1 644 ? -33.613 -29.483 -9.560 1.00 89.69 644 VAL A CA 1
ATOM 4921 C C . VAL A 1 644 ? -34.443 -28.836 -10.659 1.00 89.69 644 VAL A C 1
ATOM 4923 O O . VAL A 1 644 ? -34.489 -29.368 -11.770 1.00 89.69 644 VAL A O 1
ATOM 4926 N N . ARG A 1 645 ? -35.052 -27.682 -10.376 1.00 93.00 645 ARG A N 1
ATOM 4927 C CA . ARG A 1 645 ? -35.839 -26.914 -11.336 1.00 93.00 645 ARG A CA 1
ATOM 4928 C C . ARG A 1 645 ? -35.735 -25.425 -11.035 1.00 93.00 645 ARG A C 1
ATOM 4930 O O . ARG A 1 645 ? -35.723 -25.018 -9.879 1.00 93.00 645 ARG A O 1
ATOM 4937 N N . ASN A 1 646 ? -35.678 -24.615 -12.081 1.00 93.81 646 ASN A N 1
ATOM 4938 C CA . ASN A 1 646 ? -35.662 -23.163 -11.978 1.00 93.81 646 ASN A CA 1
ATOM 4939 C C . ASN A 1 646 ? -36.602 -22.580 -13.030 1.00 93.81 646 ASN A C 1
ATOM 4941 O O . ASN A 1 646 ? -36.440 -22.869 -14.216 1.00 93.81 646 ASN A O 1
ATOM 4945 N N . ARG A 1 647 ? -37.573 -21.774 -12.611 1.00 93.94 647 ARG A N 1
ATOM 4946 C CA . ARG A 1 647 ? -38.482 -21.056 -13.501 1.00 93.94 647 ARG A CA 1
ATOM 4947 C C . ARG A 1 647 ? -38.317 -19.562 -13.291 1.00 93.94 647 ARG A C 1
ATOM 4949 O O . ARG A 1 647 ? -38.451 -19.085 -12.174 1.00 93.94 647 ARG A O 1
ATOM 4956 N N . ILE A 1 648 ? -38.017 -18.830 -14.352 1.00 93.50 648 ILE A N 1
ATOM 4957 C CA . ILE A 1 648 ? -37.823 -17.381 -14.326 1.00 93.50 648 ILE A CA 1
ATOM 4958 C C . ILE A 1 648 ? -38.833 -16.754 -15.269 1.00 93.50 648 ILE A C 1
ATOM 4960 O O . ILE A 1 648 ? -38.989 -17.208 -16.395 1.00 93.50 648 ILE A O 1
ATOM 4964 N N . GLU A 1 649 ? -39.500 -15.713 -14.799 1.00 93.50 649 GLU A N 1
ATOM 4965 C CA . GLU A 1 649 ? -40.528 -14.953 -15.490 1.00 93.50 649 GLU A CA 1
ATOM 4966 C C . GLU A 1 649 ? -40.110 -13.482 -15.478 1.00 93.50 649 GLU A C 1
ATOM 4968 O O . GLU A 1 649 ? -40.053 -12.856 -14.423 1.00 93.50 649 GLU A O 1
ATOM 4973 N N . CYS A 1 650 ? -39.788 -12.924 -16.637 1.00 91.12 650 CYS A N 1
ATOM 4974 C CA . CYS A 1 650 ? -39.475 -11.514 -16.813 1.00 91.12 650 CYS A CA 1
ATOM 4975 C C . CYS A 1 650 ? -40.728 -10.799 -17.323 1.00 91.12 650 CYS A C 1
ATOM 4977 O O . CYS A 1 650 ? -41.067 -10.902 -18.499 1.00 91.12 650 CYS A O 1
ATOM 4979 N N . HIS A 1 651 ? -41.434 -10.110 -16.428 1.00 89.44 651 HIS A N 1
ATOM 4980 C CA . HIS A 1 651 ? -42.707 -9.432 -16.707 1.00 89.44 651 HIS A CA 1
ATOM 4981 C C . HIS A 1 651 ? -42.504 -8.102 -17.439 1.00 89.44 651 HIS A C 1
ATOM 4983 O O . HIS A 1 651 ? -43.345 -7.704 -18.243 1.00 89.44 651 HIS A O 1
ATOM 4989 N N . GLN A 1 652 ? -41.361 -7.450 -17.213 1.00 84.94 652 GLN A N 1
ATOM 4990 C CA . GLN A 1 652 ? -40.972 -6.215 -17.886 1.00 84.94 652 GLN A CA 1
ATOM 4991 C C . GLN A 1 652 ? -39.689 -6.431 -18.694 1.00 84.94 652 GLN A C 1
ATOM 4993 O O . GLN A 1 652 ? -38.608 -6.576 -18.129 1.00 84.94 652 GLN A O 1
ATOM 4998 N N . HIS A 1 653 ? -39.821 -6.440 -20.020 1.00 80.56 653 HIS A N 1
ATOM 4999 C CA . HIS A 1 653 ? -38.715 -6.618 -20.954 1.00 80.56 653 HIS A CA 1
ATOM 5000 C C . HIS A 1 653 ? -38.805 -5.568 -22.080 1.00 80.56 653 HIS A C 1
ATOM 5002 O O . HIS A 1 653 ? -39.872 -5.475 -22.695 1.00 80.56 653 HIS A O 1
ATOM 5008 N N . PRO A 1 654 ? -37.742 -4.785 -22.359 1.00 75.56 654 PRO A N 1
ATOM 5009 C CA . PRO A 1 654 ? -36.451 -4.755 -21.659 1.00 75.56 654 PRO A CA 1
ATOM 5010 C C . PRO A 1 654 ? -36.573 -4.234 -20.215 1.00 75.56 654 PRO A C 1
ATOM 5012 O O . PRO A 1 654 ? -37.569 -3.606 -19.851 1.00 75.56 654 PRO A O 1
ATOM 5015 N N . LEU A 1 655 ? -35.571 -4.524 -19.382 1.00 78.56 655 LEU A N 1
ATOM 5016 C CA . LEU A 1 655 ? -35.545 -4.069 -17.990 1.00 78.56 655 LEU A CA 1
ATOM 5017 C C . LEU A 1 655 ? -35.410 -2.539 -17.927 1.00 78.56 655 LEU A C 1
ATOM 5019 O O . LEU A 1 655 ? -34.492 -1.970 -18.513 1.00 78.56 655 LEU A O 1
ATOM 5023 N N . ASP A 1 656 ? -36.289 -1.881 -17.173 1.00 76.81 656 ASP A N 1
ATOM 5024 C CA . ASP A 1 656 ? -36.137 -0.468 -16.818 1.00 76.81 656 ASP A CA 1
ATOM 5025 C C . ASP A 1 656 ? -35.360 -0.355 -15.503 1.00 76.81 656 ASP A C 1
ATOM 5027 O O . ASP A 1 656 ? -35.912 -0.540 -14.414 1.00 76.81 656 ASP A O 1
ATOM 5031 N N . LEU A 1 657 ? -34.063 -0.074 -15.635 1.00 75.50 657 LEU A N 1
ATOM 5032 C CA . LEU A 1 657 ? -33.115 0.062 -14.528 1.00 75.50 657 LEU A CA 1
ATOM 5033 C C . LEU A 1 657 ? -33.018 1.500 -13.992 1.00 75.50 657 LEU A C 1
ATOM 5035 O O . LEU A 1 657 ? -32.223 1.762 -13.098 1.00 75.50 657 LEU A O 1
ATOM 5039 N N . THR A 1 658 ? -33.818 2.444 -14.504 1.00 72.50 658 THR A N 1
ATOM 5040 C CA . THR A 1 658 ? -33.795 3.842 -14.026 1.00 72.50 658 THR A CA 1
ATOM 5041 C C . THR A 1 658 ? -34.472 4.023 -12.663 1.00 72.50 658 THR A C 1
ATOM 5043 O O . THR A 1 658 ? -34.386 5.089 -12.054 1.00 72.50 658 THR A O 1
ATOM 5046 N N . ARG A 1 659 ? -35.166 2.988 -12.178 1.00 76.62 659 ARG A N 1
ATOM 5047 C CA . ARG A 1 659 ? -35.950 2.990 -10.940 1.00 76.62 659 ARG A CA 1
ATOM 5048 C C . ARG A 1 659 ? -35.375 2.001 -9.938 1.00 76.62 659 ARG A C 1
ATOM 5050 O O . ARG A 1 659 ? -34.880 0.945 -10.317 1.00 76.62 659 ARG A O 1
ATOM 5057 N N . SER A 1 660 ? -35.518 2.311 -8.651 1.00 84.75 660 SER A N 1
ATOM 5058 C CA . SER A 1 660 ? -35.048 1.438 -7.576 1.00 84.75 660 SER A CA 1
ATOM 5059 C C . SER A 1 660 ? -35.810 0.112 -7.549 1.00 84.75 660 SER A C 1
ATOM 5061 O O . SER A 1 660 ? -37.049 0.072 -7.529 1.00 84.75 660 SER A O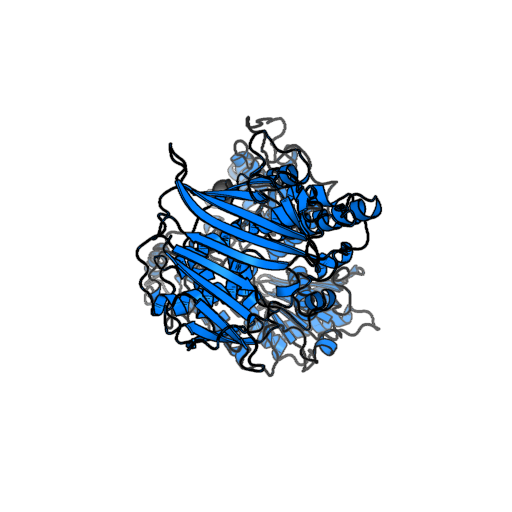 1
ATOM 5063 N N . LEU A 1 661 ? -35.055 -0.984 -7.517 1.00 90.56 661 LEU A N 1
ATOM 5064 C CA . LEU A 1 661 ? -35.582 -2.340 -7.448 1.00 90.56 661 LEU A CA 1
ATOM 5065 C C . LEU A 1 661 ? -35.470 -2.875 -6.020 1.00 90.56 661 LEU A C 1
ATOM 5067 O O . LEU A 1 661 ? -34.490 -2.642 -5.317 1.00 90.56 661 LEU A O 1
ATOM 5071 N N . THR A 1 662 ? -36.479 -3.632 -5.605 1.00 91.62 662 THR A N 1
ATOM 5072 C CA . THR A 1 662 ? -36.469 -4.395 -4.353 1.00 91.62 662 THR A CA 1
ATOM 5073 C C . THR A 1 662 ? -36.729 -5.858 -4.680 1.00 91.62 662 THR A C 1
ATOM 5075 O O . THR A 1 662 ? -37.701 -6.169 -5.371 1.00 91.62 662 THR A O 1
ATOM 5078 N N . ALA A 1 663 ? -35.890 -6.760 -4.174 1.00 93.25 663 ALA A N 1
ATOM 5079 C CA . ALA A 1 663 ? -36.125 -8.195 -4.246 1.00 93.25 663 ALA A CA 1
ATOM 5080 C C . ALA A 1 663 ? -36.769 -8.705 -2.955 1.00 93.25 663 ALA A C 1
ATOM 5082 O O . ALA A 1 663 ? -36.370 -8.341 -1.849 1.00 93.25 663 ALA A O 1
ATOM 5083 N N . HIS A 1 664 ? -37.763 -9.572 -3.104 1.00 93.25 664 HIS A N 1
ATOM 5084 C CA . HIS A 1 664 ? -38.481 -10.237 -2.031 1.00 93.25 664 HIS A CA 1
ATOM 5085 C C . HIS A 1 664 ? -38.378 -11.750 -2.217 1.00 93.25 664 HIS A C 1
ATOM 5087 O O . HIS A 1 664 ? -38.996 -12.309 -3.121 1.00 93.25 664 HIS A O 1
ATOM 5093 N N . ALA A 1 665 ? -37.595 -12.408 -1.364 1.00 93.69 665 ALA A N 1
ATOM 5094 C CA . ALA A 1 665 ? -37.426 -13.851 -1.362 1.00 93.69 665 ALA A CA 1
ATOM 5095 C C . ALA A 1 665 ? -38.251 -14.517 -0.257 1.00 93.69 665 ALA A C 1
ATOM 5097 O O . ALA A 1 665 ? -38.206 -14.091 0.898 1.00 93.69 665 ALA A O 1
ATOM 5098 N N . PHE A 1 666 ? -38.964 -15.589 -0.590 1.00 91.88 666 PHE A N 1
ATOM 5099 C CA . PHE A 1 666 ? -39.794 -16.328 0.356 1.00 91.88 666 PHE A CA 1
ATOM 5100 C C . PHE A 1 666 ? -39.881 -17.822 0.026 1.00 91.88 666 PHE A C 1
ATOM 5102 O O . PHE A 1 666 ? -39.618 -18.245 -1.101 1.00 91.88 666 PHE A O 1
ATOM 5109 N N . LEU A 1 667 ? -40.216 -18.638 1.030 1.00 88.94 667 LEU A N 1
ATOM 5110 C CA . LEU A 1 667 ? -40.483 -20.071 0.844 1.00 88.94 667 LEU A CA 1
ATOM 5111 C C . LEU A 1 667 ? -41.901 -20.287 0.286 1.00 88.94 667 LEU A C 1
ATOM 5113 O O . LEU A 1 667 ? -42.799 -19.508 0.567 1.00 88.94 667 LEU A O 1
ATOM 5117 N N . GLY A 1 668 ? -42.054 -21.312 -0.551 1.00 71.31 668 GLY A N 1
ATOM 5118 C CA . GLY A 1 668 ? -43.139 -21.539 -1.516 1.00 71.31 668 GLY A CA 1
ATOM 5119 C C . GLY A 1 668 ? -44.598 -21.221 -1.157 1.00 71.31 668 GLY A C 1
ATOM 5120 O O . GLY A 1 668 ? -45.075 -21.578 -0.093 1.00 71.31 668 GLY A O 1
ATOM 5121 N N . GLY A 1 669 ? -45.353 -20.747 -2.162 1.00 62.94 669 GLY A N 1
ATOM 5122 C CA . GLY A 1 669 ? -46.810 -20.930 -2.328 1.00 62.94 669 GLY A CA 1
ATOM 5123 C C . GLY A 1 669 ? -47.771 -20.371 -1.259 1.00 62.94 669 GLY A C 1
ATOM 5124 O O . GLY A 1 669 ? -47.377 -19.831 -0.236 1.00 62.94 669 GLY A O 1
ATOM 5125 N N . LYS A 1 670 ? -49.086 -20.515 -1.500 1.00 50.56 670 LYS A N 1
ATOM 5126 C CA . LYS A 1 670 ? -50.151 -20.046 -0.581 1.00 50.56 670 LYS A CA 1
ATOM 5127 C C . LYS A 1 670 ? -50.137 -20.754 0.786 1.00 50.56 670 LYS A C 1
ATOM 5129 O O . LYS A 1 670 ? -50.623 -20.178 1.753 1.00 50.56 670 LYS A O 1
ATOM 5134 N N . ASP A 1 671 ? -49.544 -21.951 0.848 1.00 60.47 671 ASP A N 1
ATOM 5135 C CA . ASP A 1 671 ? -49.619 -22.856 2.002 1.00 60.47 671 ASP A CA 1
ATOM 5136 C C . ASP A 1 671 ? -48.243 -23.267 2.579 1.00 60.47 671 ASP A C 1
ATOM 5138 O O . ASP A 1 671 ? -48.200 -24.059 3.515 1.00 60.47 671 ASP A O 1
ATOM 5142 N N . ASN A 1 672 ? -47.108 -22.770 2.052 1.00 73.12 672 ASN A N 1
ATOM 5143 C CA . ASN A 1 672 ? -45.754 -23.131 2.525 1.00 73.12 672 ASN A CA 1
ATOM 5144 C C . ASN A 1 672 ? -45.485 -24.648 2.603 1.00 73.12 672 ASN A C 1
ATOM 5146 O O . ASN A 1 672 ? -44.800 -25.126 3.505 1.00 73.12 672 ASN A O 1
ATOM 5150 N N . LEU A 1 673 ? -46.013 -25.434 1.661 1.00 80.44 673 LEU A N 1
ATOM 5151 C CA . LEU A 1 673 ? -45.878 -26.893 1.666 1.00 80.44 673 LEU A CA 1
ATOM 5152 C C . LEU A 1 673 ? -44.699 -27.363 0.801 1.00 80.44 673 LEU A C 1
ATOM 5154 O O . LEU A 1 673 ? -44.656 -27.121 -0.403 1.00 80.44 673 LEU A O 1
ATOM 5158 N N . GLY A 1 674 ? -43.771 -28.108 1.401 1.00 84.06 674 GLY A N 1
ATOM 5159 C CA . GLY A 1 674 ? -42.777 -28.914 0.695 1.00 84.06 674 GLY A CA 1
ATOM 5160 C C . GLY A 1 674 ? -43.346 -30.280 0.307 1.00 84.06 674 GLY A C 1
ATOM 5161 O O . GLY A 1 674 ? -44.005 -30.941 1.106 1.00 84.06 674 GLY A O 1
ATOM 5162 N N . ARG A 1 675 ? -43.079 -30.744 -0.910 1.00 86.88 675 ARG A N 1
ATOM 5163 C CA . ARG A 1 675 ? -43.525 -32.041 -1.428 1.00 86.88 675 ARG A CA 1
ATOM 5164 C C . ARG A 1 675 ? -42.560 -33.153 -1.026 1.00 86.88 675 ARG A C 1
ATOM 5166 O O . ARG A 1 675 ? -41.359 -33.074 -1.284 1.00 86.88 675 ARG A O 1
ATOM 5173 N N . VAL A 1 676 ? -43.074 -34.240 -0.455 1.00 84.94 676 VAL A N 1
ATOM 5174 C CA . VAL A 1 676 ? -42.253 -35.417 -0.139 1.00 84.94 676 VAL A CA 1
ATOM 5175 C C . VAL A 1 676 ? -42.049 -36.248 -1.405 1.00 84.94 676 VAL A C 1
ATOM 5177 O O . VAL A 1 676 ? -42.995 -36.645 -2.081 1.00 84.94 676 VAL A O 1
ATOM 5180 N N . THR A 1 677 ? -40.794 -36.545 -1.731 1.00 84.56 677 THR A N 1
ATOM 5181 C CA . THR A 1 677 ? -40.414 -37.412 -2.849 1.00 84.56 677 THR A CA 1
ATOM 5182 C C . THR A 1 677 ? -39.627 -38.626 -2.363 1.00 84.56 677 THR A C 1
ATOM 5184 O O . THR A 1 677 ? -39.232 -38.745 -1.201 1.00 84.56 677 THR A O 1
ATOM 5187 N N . ARG A 1 678 ? -39.344 -39.562 -3.275 1.00 79.94 678 ARG A N 1
ATOM 5188 C CA . ARG A 1 678 ? -38.474 -40.714 -2.987 1.00 79.94 678 ARG A CA 1
ATOM 5189 C C . ARG A 1 678 ? -37.057 -40.295 -2.571 1.00 79.94 678 ARG A C 1
ATOM 5191 O O . ARG A 1 678 ? -36.389 -41.032 -1.854 1.00 79.94 678 ARG A O 1
ATOM 5198 N N . ARG A 1 679 ? -36.572 -39.158 -3.078 1.00 78.44 679 ARG A N 1
ATOM 5199 C CA . ARG A 1 679 ? -35.189 -38.700 -2.876 1.00 78.44 679 ARG A CA 1
ATOM 5200 C C . ARG A 1 679 ? -35.044 -37.758 -1.682 1.00 78.44 679 ARG A C 1
ATOM 5202 O O . ARG A 1 679 ? -33.919 -37.552 -1.234 1.00 78.44 679 ARG A O 1
ATOM 5209 N N . GLY A 1 680 ? -36.145 -37.204 -1.178 1.00 86.06 680 GLY A N 1
ATOM 5210 C CA . GLY A 1 680 ? -36.131 -36.244 -0.084 1.00 86.06 680 GLY A CA 1
ATOM 5211 C C . GLY A 1 680 ? -37.373 -35.360 -0.074 1.00 86.06 680 GLY A C 1
ATOM 5212 O O . GLY A 1 680 ? -38.461 -35.828 -0.394 1.00 86.06 680 GLY A O 1
ATOM 5213 N N . ILE A 1 681 ? -37.208 -34.088 0.278 1.00 86.31 681 ILE A N 1
ATOM 5214 C CA . ILE A 1 681 ? -38.272 -33.075 0.231 1.00 86.31 681 ILE A CA 1
ATOM 5215 C C . ILE A 1 681 ? -37.928 -32.071 -0.870 1.00 86.31 681 ILE A C 1
ATOM 5217 O O . ILE A 1 681 ? -36.810 -31.557 -0.900 1.00 86.31 681 ILE A O 1
ATOM 5221 N N . GLU A 1 682 ? -38.880 -31.804 -1.758 1.00 89.81 682 GLU A N 1
ATOM 5222 C CA . GLU A 1 682 ? -38.818 -30.731 -2.751 1.00 89.81 682 GLU A CA 1
ATOM 5223 C C . GLU A 1 682 ? -39.605 -29.524 -2.250 1.00 89.81 682 GLU A C 1
ATOM 5225 O O . GLU A 1 682 ? -40.718 -29.674 -1.753 1.00 89.81 682 GLU A O 1
ATOM 5230 N N . PHE A 1 683 ? -39.042 -28.331 -2.367 1.00 90.56 683 PHE A N 1
ATOM 5231 C CA . PHE A 1 683 ? -39.734 -27.099 -2.013 1.00 90.56 683 PHE A CA 1
ATOM 5232 C C . PHE A 1 683 ? -39.257 -25.940 -2.868 1.00 90.56 683 PHE A C 1
ATOM 5234 O O . PHE A 1 683 ? -38.119 -25.940 -3.343 1.00 90.56 683 PHE A O 1
ATOM 5241 N N . ASP A 1 684 ? -40.125 -24.949 -3.026 1.00 91.94 684 ASP A N 1
ATOM 5242 C CA . ASP A 1 684 ? -39.848 -23.791 -3.858 1.00 91.94 684 ASP A CA 1
ATOM 5243 C C . ASP A 1 684 ? -39.362 -22.610 -3.019 1.00 91.94 684 ASP A C 1
ATOM 5245 O O . ASP A 1 684 ? -39.824 -22.365 -1.902 1.00 91.94 684 ASP A O 1
ATOM 5249 N N . ILE A 1 685 ? -38.413 -21.872 -3.582 1.00 93.19 685 ILE A N 1
ATOM 5250 C CA . ILE A 1 685 ? -38.006 -20.545 -3.138 1.00 93.19 685 ILE A CA 1
ATOM 5251 C C . ILE A 1 685 ? -38.418 -19.574 -4.235 1.00 93.19 685 ILE A C 1
ATOM 5253 O O . ILE A 1 685 ? -37.955 -19.691 -5.370 1.00 93.19 685 ILE A O 1
ATOM 5257 N N . HIS A 1 686 ? -39.280 -18.624 -3.898 1.00 93.56 686 HIS A N 1
ATOM 5258 C CA . HIS A 1 686 ? -39.669 -17.542 -4.791 1.00 93.56 686 HIS A CA 1
ATOM 5259 C C . HIS A 1 686 ? -38.785 -16.334 -4.529 1.00 93.56 686 HIS A C 1
ATOM 5261 O O . HIS A 1 686 ? -38.483 -16.036 -3.377 1.00 93.56 686 HIS A O 1
ATOM 5267 N N . ILE A 1 687 ? -38.394 -15.636 -5.587 1.00 94.38 687 ILE A N 1
ATOM 5268 C CA . ILE A 1 687 ? -37.705 -14.353 -5.541 1.00 94.38 687 ILE A CA 1
ATOM 5269 C C . ILE A 1 687 ? -38.428 -13.423 -6.512 1.00 94.38 687 ILE A C 1
ATOM 5271 O O . ILE A 1 687 ? -38.314 -13.576 -7.728 1.00 94.38 687 ILE A O 1
ATOM 5275 N N . ASP A 1 688 ? -39.171 -12.470 -5.964 1.00 93.88 688 ASP A N 1
ATOM 5276 C CA . ASP A 1 688 ? -39.907 -11.461 -6.719 1.00 93.88 688 ASP A CA 1
ATOM 5277 C C . ASP A 1 688 ? -39.142 -10.136 -6.677 1.00 93.88 688 ASP A C 1
ATOM 5279 O O . ASP A 1 688 ? -38.939 -9.563 -5.610 1.00 93.88 688 ASP A O 1
ATOM 5283 N N . VAL A 1 689 ? -38.731 -9.627 -7.835 1.00 93.25 689 VAL A N 1
ATOM 5284 C CA . VAL A 1 689 ? -38.107 -8.311 -7.993 1.00 93.25 689 VAL A CA 1
ATOM 5285 C C . VAL A 1 689 ? -39.156 -7.329 -8.487 1.00 93.25 689 VAL A C 1
ATOM 5287 O O . VAL A 1 689 ? -39.777 -7.557 -9.525 1.00 93.25 689 VAL A O 1
ATOM 5290 N N . SER A 1 690 ? -39.361 -6.241 -7.749 1.00 92.31 690 SER A N 1
ATOM 5291 C CA . SER A 1 690 ? -40.362 -5.215 -8.059 1.00 92.31 690 SER A CA 1
ATOM 5292 C C . SER A 1 690 ? -39.762 -3.808 -8.061 1.00 92.31 690 SER A C 1
ATOM 5294 O O . SER A 1 690 ? -38.819 -3.538 -7.318 1.00 92.31 690 SER A O 1
ATOM 5296 N N . GLN A 1 691 ? -40.331 -2.903 -8.862 1.00 88.44 691 GLN A N 1
ATOM 5297 C CA . GLN A 1 691 ? -40.011 -1.470 -8.822 1.00 88.44 691 GLN A CA 1
ATOM 5298 C C . GLN A 1 691 ? -40.729 -0.777 -7.658 1.00 88.44 691 GLN A C 1
ATOM 5300 O O . GLN A 1 691 ? -41.924 -0.995 -7.424 1.00 88.44 691 GLN A O 1
ATOM 5305 N N . THR A 1 692 ? -40.013 0.105 -6.962 1.00 69.25 692 THR A N 1
ATOM 5306 C CA . THR A 1 692 ? -40.513 0.806 -5.770 1.00 69.25 692 THR A CA 1
ATOM 5307 C C . THR A 1 692 ? -41.312 2.063 -6.156 1.00 69.25 692 THR A C 1
ATOM 5309 O O . THR A 1 692 ? -40.775 3.164 -6.165 1.00 69.25 692 THR A O 1
ATOM 5312 N N . ASN A 1 693 ? -42.605 1.908 -6.472 1.00 60.69 693 ASN A N 1
ATOM 5313 C CA . ASN A 1 693 ? -43.553 3.006 -6.756 1.00 60.69 693 ASN A CA 1
ATOM 5314 C C . ASN A 1 693 ? -44.769 2.968 -5.799 1.00 60.69 693 ASN A C 1
ATOM 5316 O O . ASN A 1 693 ? -44.918 2.045 -5.002 1.00 60.69 693 ASN A O 1
ATOM 5320 N N . SER A 1 694 ? -45.698 3.929 -5.924 1.00 50.06 694 SER A N 1
ATOM 5321 C CA . SER A 1 694 ? -47.002 3.950 -5.223 1.00 50.06 694 SER A CA 1
ATOM 5322 C C . SER A 1 694 ? -47.880 2.707 -5.470 1.00 50.06 694 SER A C 1
ATOM 5324 O O . SER A 1 694 ? -48.780 2.425 -4.681 1.00 50.06 694 SER A O 1
ATOM 5326 N N . SER A 1 695 ? -47.593 1.932 -6.522 1.00 56.50 695 SER A N 1
ATOM 5327 C CA . SER A 1 695 ? -48.038 0.545 -6.704 1.00 56.50 695 SER A CA 1
ATOM 5328 C C . SER A 1 695 ? -46.827 -0.319 -7.091 1.00 56.50 695 SER A C 1
ATOM 5330 O O . SER A 1 695 ? -46.155 -0.052 -8.087 1.00 56.50 695 SER A O 1
ATOM 5332 N N . SER A 1 696 ? -46.494 -1.323 -6.271 1.00 72.00 696 SER A N 1
ATOM 5333 C CA . SER A 1 696 ? -45.361 -2.234 -6.509 1.00 72.00 696 SER A CA 1
ATOM 5334 C C . SER A 1 696 ? -45.571 -3.005 -7.814 1.00 72.00 696 SER A C 1
ATOM 5336 O O . SER A 1 696 ? -46.472 -3.838 -7.894 1.00 72.00 696 SER A O 1
ATOM 5338 N N . THR A 1 697 ? -44.755 -2.732 -8.834 1.00 86.00 697 THR A N 1
ATOM 5339 C CA . THR A 1 697 ? -44.849 -3.394 -10.148 1.00 86.00 697 THR A CA 1
ATOM 5340 C C . THR A 1 697 ? -43.830 -4.528 -10.232 1.00 86.00 697 THR A C 1
ATOM 5342 O O . THR A 1 697 ? -42.640 -4.283 -10.036 1.00 86.00 697 THR A O 1
ATOM 5345 N N . LEU A 1 698 ? -44.282 -5.756 -10.512 1.00 90.12 698 LEU A N 1
ATOM 5346 C CA . LEU A 1 698 ? -43.421 -6.937 -10.645 1.00 90.12 698 LEU A CA 1
ATOM 5347 C C . LEU A 1 698 ? -42.597 -6.856 -11.940 1.00 90.12 698 LEU A C 1
ATOM 5349 O O . LEU A 1 698 ? -43.156 -6.739 -13.026 1.00 90.12 698 LEU A O 1
ATOM 5353 N N . VAL A 1 699 ? -41.275 -6.955 -11.815 1.00 90.75 699 VAL A N 1
ATOM 5354 C CA . VAL A 1 699 ? -40.314 -6.919 -12.930 1.00 90.75 699 VAL A CA 1
ATOM 5355 C C . VAL A 1 699 ? -39.874 -8.327 -13.302 1.00 90.75 699 VAL A C 1
ATOM 5357 O O . VAL A 1 699 ? -39.916 -8.714 -14.470 1.00 90.75 699 VAL A O 1
ATOM 5360 N N . LEU A 1 700 ? -39.455 -9.102 -12.301 1.00 92.75 700 LEU A N 1
ATOM 5361 C CA . LEU A 1 700 ? -38.947 -10.454 -12.479 1.00 92.75 700 LEU A CA 1
ATOM 5362 C C . LEU A 1 700 ? -39.415 -11.339 -11.329 1.00 92.75 700 LEU A C 1
ATOM 5364 O O . LEU A 1 700 ? -39.352 -10.939 -10.173 1.00 92.75 700 LEU A O 1
ATOM 5368 N N . ARG A 1 701 ? -39.845 -12.555 -11.642 1.00 94.00 701 ARG A N 1
ATOM 5369 C CA . ARG A 1 701 ? -40.134 -13.605 -10.670 1.00 94.00 701 ARG A CA 1
ATOM 5370 C C . ARG A 1 701 ? -39.260 -14.804 -10.967 1.00 94.00 701 ARG A C 1
ATOM 5372 O O . ARG A 1 701 ? -39.228 -15.287 -12.092 1.00 94.00 701 ARG A O 1
ATOM 5379 N N . GLN A 1 702 ? -38.583 -15.314 -9.955 1.00 94.44 702 GLN A N 1
ATOM 5380 C CA . GLN A 1 702 ? -37.810 -16.540 -10.039 1.00 94.44 702 GLN A CA 1
ATOM 5381 C C . GLN A 1 702 ? -38.336 -17.552 -9.024 1.00 94.44 702 GLN A C 1
ATOM 5383 O O . GLN A 1 702 ? -38.553 -17.219 -7.867 1.00 94.44 702 GLN A O 1
ATOM 5388 N N . MET A 1 703 ? -38.538 -18.789 -9.459 1.00 94.00 703 MET A N 1
ATOM 5389 C CA . MET A 1 703 ? -38.990 -19.917 -8.655 1.00 94.00 703 MET A CA 1
ATOM 5390 C C . MET A 1 703 ? -37.936 -21.015 -8.733 1.00 94.00 703 MET A C 1
ATOM 5392 O O . MET A 1 703 ? -37.713 -21.601 -9.792 1.00 94.00 703 MET A O 1
ATOM 5396 N N . ILE A 1 704 ? -37.267 -21.269 -7.613 1.00 93.38 704 ILE A N 1
ATOM 5397 C CA . ILE A 1 704 ? -36.172 -22.230 -7.500 1.00 93.38 704 ILE A CA 1
ATOM 5398 C C . ILE A 1 704 ? -36.663 -23.421 -6.688 1.00 93.38 704 ILE A C 1
ATOM 5400 O O . ILE A 1 704 ? -36.864 -23.307 -5.481 1.00 93.38 704 ILE A O 1
ATOM 5404 N N . THR A 1 705 ? -36.803 -24.575 -7.330 1.00 92.56 705 THR A N 1
ATOM 5405 C CA . THR A 1 705 ? -37.156 -25.823 -6.655 1.00 92.56 705 THR A CA 1
ATOM 5406 C C . THR A 1 705 ? -35.891 -26.499 -6.137 1.00 92.56 705 THR A C 1
ATOM 5408 O O . THR A 1 705 ? -35.029 -26.951 -6.901 1.00 92.56 705 THR A O 1
ATOM 5411 N N . ILE A 1 706 ? -35.791 -26.603 -4.815 1.00 90.75 706 ILE A N 1
ATOM 5412 C CA . ILE A 1 706 ? -34.696 -27.261 -4.109 1.00 90.75 706 ILE A CA 1
ATOM 5413 C C . ILE A 1 706 ? -35.137 -28.656 -3.669 1.00 90.75 706 ILE A C 1
ATOM 5415 O O . ILE A 1 706 ? -36.129 -28.810 -2.963 1.00 90.75 706 ILE A O 1
ATOM 5419 N N . LEU A 1 707 ? -34.354 -29.674 -4.026 1.00 88.75 707 LEU A N 1
ATOM 5420 C CA . LEU A 1 707 ? -34.458 -31.021 -3.471 1.00 88.75 707 LEU A CA 1
ATOM 5421 C C . LEU A 1 707 ? -33.465 -31.169 -2.315 1.00 88.75 707 LEU A C 1
ATOM 5423 O O . LEU A 1 707 ? -32.256 -31.284 -2.534 1.00 88.75 707 LEU A O 1
ATOM 5427 N N . ALA A 1 708 ? -33.970 -31.225 -1.086 1.00 86.56 708 ALA A N 1
ATOM 5428 C CA . ALA A 1 708 ? -33.187 -31.574 0.092 1.00 86.56 708 ALA A CA 1
ATOM 5429 C C . ALA A 1 708 ? -33.230 -33.090 0.323 1.00 86.56 708 ALA A C 1
ATOM 5431 O O . ALA A 1 708 ? -34.283 -33.648 0.638 1.00 86.56 708 ALA A O 1
ATOM 5432 N N . HIS A 1 709 ? -32.088 -33.768 0.179 1.00 80.25 709 HIS A N 1
ATOM 5433 C CA . HIS A 1 709 ? -32.017 -35.220 0.351 1.00 80.25 709 HIS A CA 1
ATOM 5434 C C . HIS A 1 709 ? -32.244 -35.630 1.815 1.00 80.25 709 HIS A C 1
ATOM 5436 O O . HIS A 1 709 ? -31.529 -35.200 2.720 1.00 80.25 709 HIS A O 1
ATOM 5442 N N . CYS A 1 710 ? -33.213 -36.513 2.051 1.00 74.75 710 CYS A N 1
ATOM 5443 C CA . CYS A 1 710 ? -33.473 -37.113 3.359 1.00 74.75 710 CYS A CA 1
ATOM 5444 C C . CYS A 1 710 ? -34.115 -38.500 3.198 1.00 74.75 710 CYS A C 1
ATOM 5446 O O . CYS A 1 710 ? -34.636 -38.845 2.137 1.00 74.75 710 CYS A O 1
ATOM 5448 N N . LYS A 1 711 ? -34.046 -39.338 4.241 1.00 70.56 711 LYS A N 1
ATOM 5449 C CA . LYS A 1 711 ? -34.639 -40.684 4.209 1.00 70.56 711 LYS A CA 1
ATOM 5450 C C . LYS A 1 711 ? -36.166 -40.574 4.260 1.00 70.56 711 LYS A C 1
ATOM 5452 O O . LYS A 1 711 ? -36.710 -40.209 5.298 1.00 70.56 711 LYS A O 1
ATOM 5457 N N . THR A 1 712 ? -36.852 -40.947 3.181 1.00 69.44 712 THR A N 1
ATOM 5458 C CA . THR A 1 712 ? -38.321 -41.006 3.126 1.00 69.44 712 THR A CA 1
ATOM 5459 C C . THR A 1 712 ? -38.801 -42.462 3.051 1.00 69.44 712 THR A C 1
ATOM 5461 O O . THR A 1 712 ? -38.104 -43.338 2.539 1.00 69.44 712 THR A O 1
ATOM 5464 N N . LYS A 1 713 ? -39.986 -42.756 3.609 1.00 64.31 713 LYS A N 1
ATOM 5465 C CA . LYS A 1 713 ? -40.641 -44.082 3.533 1.00 64.31 713 LYS A CA 1
ATOM 5466 C C . LYS A 1 713 ? -41.753 -44.104 2.472 1.00 64.31 713 LYS A C 1
ATOM 5468 O O . LYS A 1 713 ? -42.756 -44.789 2.656 1.00 64.31 713 LYS A O 1
ATOM 5473 N N . VAL A 1 714 ? -41.602 -43.322 1.402 1.00 65.94 714 VAL A N 1
ATOM 5474 C CA . VAL A 1 714 ? -42.581 -43.259 0.308 1.00 65.94 714 VAL A CA 1
ATOM 5475 C C . VAL A 1 714 ? -42.373 -44.475 -0.610 1.00 65.94 714 VAL A C 1
ATOM 5477 O O . VAL A 1 714 ? -41.258 -44.655 -1.113 1.00 65.94 714 VAL A O 1
ATOM 5480 N N . PRO A 1 715 ? -43.384 -45.345 -0.808 1.00 54.19 715 PRO A N 1
ATOM 5481 C CA . PRO A 1 715 ? -43.286 -46.459 -1.747 1.00 54.19 715 PRO A CA 1
ATOM 5482 C C . PRO A 1 715 ? -43.093 -45.945 -3.187 1.00 54.19 715 PRO A C 1
ATOM 5484 O O . PRO A 1 715 ? -43.492 -44.823 -3.500 1.00 54.19 715 PRO A O 1
ATOM 5487 N N . PRO A 1 716 ? -42.448 -46.721 -4.078 1.00 48.16 716 PRO A N 1
ATOM 5488 C CA . PRO A 1 716 ? -42.269 -46.308 -5.465 1.00 48.16 716 PRO A CA 1
ATOM 5489 C C . PRO A 1 716 ? -43.637 -46.047 -6.119 1.00 48.16 716 PRO A C 1
ATOM 5491 O O . PRO A 1 716 ? -44.564 -46.821 -5.879 1.00 48.16 716 PRO A O 1
ATOM 5494 N N . PRO A 1 717 ? -43.781 -44.994 -6.946 1.00 49.78 717 PRO A N 1
ATOM 5495 C CA . PRO A 1 717 ? -45.031 -44.746 -7.651 1.00 49.78 717 PRO A CA 1
ATOM 5496 C C . PRO A 1 717 ? -45.408 -45.966 -8.501 1.00 49.78 717 PRO A C 1
ATOM 5498 O O . PRO A 1 717 ? -44.579 -46.504 -9.242 1.00 49.78 717 PRO A O 1
ATOM 5501 N N . SER A 1 718 ? -46.663 -46.408 -8.395 1.00 43.59 718 SER A N 1
ATOM 5502 C CA . SER A 1 718 ? -47.239 -47.490 -9.194 1.00 43.59 718 SER A CA 1
ATOM 5503 C C . SER A 1 718 ? -47.594 -46.985 -10.589 1.00 43.59 718 SER A C 1
ATOM 5505 O O . SER A 1 718 ? -48.762 -46.856 -10.932 1.00 43.59 718 SER A O 1
ATOM 5507 N N . THR A 1 719 ? -46.584 -46.606 -11.364 1.00 38.53 719 THR A N 1
ATOM 5508 C CA . THR A 1 719 ? -46.602 -46.478 -12.829 1.00 38.53 719 THR A CA 1
ATOM 5509 C C . THR A 1 719 ? -45.257 -45.888 -13.231 1.00 38.53 719 THR A C 1
ATOM 5511 O O . THR A 1 719 ? -44.951 -44.730 -12.951 1.00 38.53 719 THR A O 1
ATOM 5514 N N . LYS A 1 720 ? -44.427 -46.673 -13.925 1.00 37.34 720 LYS A N 1
ATOM 5515 C CA . LYS A 1 720 ? -43.459 -46.074 -14.842 1.00 37.34 720 LYS A CA 1
ATOM 5516 C C . LYS A 1 720 ? -44.299 -45.443 -15.947 1.00 37.34 720 LYS A C 1
ATOM 5518 O O . LYS A 1 720 ? -44.637 -46.122 -16.912 1.00 37.34 720 LYS A O 1
ATOM 5523 N N . ALA A 1 721 ? -44.669 -44.174 -15.797 1.00 34.47 721 ALA A N 1
ATOM 5524 C CA . ALA A 1 721 ? -44.936 -43.363 -16.967 1.00 34.47 721 ALA A CA 1
ATOM 5525 C C . ALA A 1 721 ? -43.610 -43.332 -17.732 1.00 34.47 721 ALA A C 1
ATOM 5527 O O . ALA A 1 721 ? -42.694 -42.582 -17.402 1.00 34.47 721 ALA A O 1
ATOM 5528 N N . ASN A 1 722 ? -43.469 -44.260 -18.677 1.00 34.09 722 ASN A N 1
ATOM 5529 C CA . ASN A 1 722 ? -42.513 -44.155 -19.759 1.00 34.09 722 ASN A CA 1
ATOM 5530 C C . ASN A 1 722 ? -42.960 -42.927 -20.557 1.00 34.09 722 ASN A C 1
ATOM 5532 O O . ASN A 1 722 ? -43.625 -43.044 -21.581 1.00 34.09 722 ASN A O 1
ATOM 5536 N N . THR A 1 723 ? -42.615 -41.729 -20.095 1.00 37.00 723 THR A N 1
ATOM 5537 C CA . THR A 1 723 ? -42.347 -40.646 -21.028 1.00 37.00 723 THR A CA 1
ATOM 5538 C C . THR A 1 723 ? -41.090 -41.081 -21.767 1.00 37.00 723 THR A C 1
ATOM 5540 O O . THR A 1 723 ? -39.968 -40.743 -21.401 1.00 37.00 723 THR A O 1
ATOM 5543 N N . GLN A 1 724 ? -41.279 -41.910 -22.800 1.00 38.22 724 GLN A N 1
ATOM 5544 C CA . GLN A 1 724 ? -40.468 -41.750 -23.993 1.00 38.22 724 GLN A CA 1
ATOM 5545 C C . GLN A 1 724 ? -40.619 -40.268 -24.333 1.00 38.22 724 GLN A C 1
ATOM 5547 O O . GLN A 1 724 ? -41.674 -39.849 -24.806 1.00 38.22 724 GLN A O 1
ATOM 5552 N N . GLU A 1 725 ? -39.629 -39.452 -23.962 1.00 45.19 725 GLU A N 1
ATOM 5553 C CA . GLU A 1 725 ? -39.474 -38.145 -24.582 1.00 45.19 725 GLU A CA 1
ATOM 5554 C C . GLU A 1 725 ? -39.471 -38.450 -26.075 1.00 45.19 725 GLU A C 1
ATOM 5556 O O . GLU A 1 725 ? -38.582 -39.147 -26.568 1.00 45.19 725 GLU A O 1
ATOM 5561 N N . SER A 1 726 ? -40.550 -38.064 -26.758 1.00 43.41 726 SER A N 1
ATOM 5562 C CA . SER A 1 726 ? -40.650 -38.189 -28.203 1.00 43.41 726 SER A CA 1
ATOM 5563 C C . SER A 1 726 ? -39.335 -37.679 -28.778 1.00 43.41 726 SER A C 1
ATOM 5565 O O . SER A 1 726 ? -38.928 -36.572 -28.411 1.00 43.41 726 SER A O 1
ATOM 5567 N N . ASN A 1 727 ? -38.685 -38.458 -29.644 1.00 47.19 727 ASN A N 1
ATOM 5568 C CA . ASN A 1 727 ? -37.592 -37.990 -30.494 1.00 47.19 727 ASN A CA 1
ATOM 5569 C C . ASN A 1 727 ? -38.144 -36.900 -31.430 1.00 47.19 727 ASN A C 1
ATOM 5571 O O . ASN A 1 727 ? -38.343 -37.126 -32.619 1.00 47.19 727 ASN A O 1
ATOM 5575 N N . GLY A 1 728 ? -38.478 -35.736 -30.871 1.00 55.91 728 GLY A N 1
ATOM 5576 C CA . GLY A 1 728 ? -38.773 -34.534 -31.620 1.00 55.91 728 GLY A CA 1
ATOM 5577 C C . GLY A 1 728 ? -37.537 -34.180 -32.429 1.00 55.91 728 GLY A C 1
ATOM 5578 O O . GLY A 1 728 ? -36.409 -34.482 -32.028 1.00 55.91 728 GLY A O 1
ATOM 5579 N N . HIS A 1 729 ? -37.745 -33.584 -33.594 1.00 73.12 729 HIS A N 1
ATOM 5580 C CA . HIS A 1 729 ? -36.653 -33.104 -34.420 1.00 73.12 729 HIS A CA 1
ATOM 5581 C C . HIS A 1 729 ? -35.982 -31.919 -33.712 1.00 73.12 729 HIS A C 1
ATOM 5583 O O . HIS A 1 729 ? -36.385 -30.781 -33.897 1.00 73.12 729 HIS A O 1
ATOM 5589 N N . PHE A 1 730 ? -34.988 -32.186 -32.868 1.00 83.69 730 PHE A N 1
ATOM 5590 C CA . PHE A 1 730 ? -34.142 -31.162 -32.262 1.00 83.69 730 PHE A CA 1
ATOM 5591 C C . PHE A 1 730 ? -33.035 -30.754 -33.246 1.00 83.69 730 PHE A C 1
ATOM 5593 O O . PHE A 1 730 ? -32.458 -31.612 -33.918 1.00 83.69 730 PHE A O 1
ATOM 5600 N N . GLU A 1 731 ? -32.732 -29.462 -33.338 1.00 87.88 731 GLU A N 1
ATOM 5601 C CA . GLU A 1 731 ? -31.598 -28.921 -34.091 1.00 87.88 731 GLU A CA 1
ATOM 5602 C C . GLU A 1 731 ? -30.548 -28.316 -33.175 1.00 87.88 731 GLU A C 1
ATOM 5604 O O . GLU A 1 731 ? -30.877 -27.782 -32.119 1.00 87.88 731 GLU A O 1
ATOM 5609 N N . GLU A 1 732 ? -29.283 -28.421 -33.570 1.00 90.25 732 GLU A N 1
ATOM 5610 C CA . GLU A 1 732 ? -28.171 -27.807 -32.853 1.00 90.25 732 GLU A CA 1
ATOM 5611 C C . GLU A 1 732 ? -28.204 -26.287 -33.033 1.00 90.25 732 GLU A C 1
ATOM 5613 O O . GLU A 1 732 ? -28.191 -25.792 -34.156 1.00 90.25 732 GLU A O 1
ATOM 5618 N N . ILE A 1 733 ? -28.236 -25.564 -31.912 1.00 88.25 733 ILE A N 1
ATOM 5619 C CA . ILE A 1 733 ? -28.226 -24.093 -31.880 1.00 88.25 733 ILE A CA 1
ATOM 5620 C C . ILE A 1 733 ? -26.882 -23.527 -31.410 1.00 88.25 733 ILE A C 1
ATOM 5622 O O . ILE A 1 733 ? -26.638 -22.331 -31.539 1.00 88.25 733 ILE A O 1
ATOM 5626 N N . GLY A 1 734 ? -26.012 -24.367 -30.842 1.00 88.12 734 GLY A N 1
ATOM 5627 C CA . GLY A 1 734 ? -24.681 -23.963 -30.408 1.00 88.12 734 GLY A CA 1
ATOM 5628 C C . GLY A 1 734 ? -24.036 -24.940 -29.433 1.00 88.12 734 GLY A C 1
ATOM 5629 O O . GLY A 1 734 ? -24.681 -25.825 -28.866 1.00 88.12 734 GLY A O 1
ATOM 5630 N N . LYS A 1 735 ? -22.738 -24.746 -29.195 1.00 89.88 735 LYS A N 1
ATOM 5631 C CA . LYS A 1 735 ? -21.976 -25.509 -28.200 1.00 89.88 735 LYS A CA 1
ATOM 5632 C C . LYS A 1 735 ? -21.878 -24.745 -26.890 1.00 89.88 735 LYS A C 1
ATOM 5634 O O . LYS A 1 735 ? -21.764 -23.522 -26.876 1.00 89.88 735 LYS A O 1
ATOM 5639 N N . VAL A 1 736 ? -21.866 -25.466 -25.776 1.00 90.50 736 VAL A N 1
ATOM 5640 C CA . VAL A 1 736 ? -21.671 -24.930 -24.428 1.00 90.50 736 VAL A CA 1
ATOM 5641 C C . VAL A 1 736 ? -20.456 -25.608 -23.809 1.00 90.50 736 VAL A C 1
ATOM 5643 O O . VAL A 1 736 ? -20.519 -26.736 -23.317 1.00 90.50 736 VAL A O 1
ATOM 5646 N N . GLU A 1 737 ? -19.333 -24.897 -23.833 1.00 90.06 737 GLU A N 1
ATOM 5647 C CA . GLU A 1 737 ? -18.083 -25.368 -23.241 1.00 90.06 737 GLU A CA 1
ATOM 5648 C C . GLU A 1 737 ? -17.898 -24.824 -21.828 1.00 90.06 737 GLU A C 1
ATOM 5650 O O . GLU A 1 737 ? -18.073 -23.626 -21.568 1.00 90.06 737 GLU A O 1
ATOM 5655 N N . MET A 1 738 ? -17.530 -25.718 -20.913 1.00 91.31 738 MET A N 1
ATOM 5656 C CA . MET A 1 738 ? -17.339 -25.411 -19.501 1.00 91.31 738 MET A CA 1
ATOM 5657 C C . MET A 1 738 ? -15.960 -25.917 -19.049 1.00 91.31 738 MET A C 1
ATOM 5659 O O . MET A 1 738 ? -15.822 -27.080 -18.646 1.00 91.31 738 MET A O 1
ATOM 5663 N N . PRO A 1 739 ? -14.915 -25.069 -19.116 1.00 90.31 739 PRO A N 1
ATOM 5664 C CA . PRO A 1 739 ? -13.590 -25.404 -18.600 1.00 90.31 739 PRO A CA 1
ATOM 5665 C C . PRO A 1 739 ? -13.553 -25.437 -17.064 1.00 90.31 739 PRO A C 1
ATOM 5667 O O . PRO A 1 739 ? -14.473 -25.000 -16.372 1.00 90.31 739 PRO A O 1
ATOM 5670 N N . LEU A 1 740 ? -12.432 -25.903 -16.500 1.00 87.81 740 LEU A N 1
ATOM 5671 C CA . LEU A 1 740 ? -12.217 -25.961 -15.045 1.00 87.81 740 LEU A CA 1
ATOM 5672 C C . LEU A 1 740 ? -12.295 -24.591 -14.342 1.00 87.81 740 LEU A C 1
ATOM 5674 O O . LEU A 1 740 ? -12.513 -24.559 -13.127 1.00 87.81 740 LEU A O 1
ATOM 5678 N N . SER A 1 741 ? -12.101 -23.492 -15.078 1.00 86.50 741 SER A N 1
ATOM 5679 C CA . SER A 1 741 ? -12.185 -22.102 -14.608 1.00 86.50 741 SER A CA 1
ATOM 5680 C C . SER A 1 741 ? -13.595 -21.502 -14.693 1.00 86.50 741 SER A C 1
ATOM 5682 O O . SER A 1 741 ? -13.852 -20.482 -14.053 1.00 86.50 741 SER A O 1
ATOM 5684 N N . ALA A 1 742 ? -14.525 -22.126 -15.430 1.00 88.00 742 ALA A N 1
ATOM 5685 C CA . ALA A 1 742 ? -15.870 -21.590 -15.653 1.00 88.00 742 ALA A CA 1
ATOM 5686 C C . ALA A 1 742 ? -16.631 -21.269 -14.353 1.00 88.00 742 ALA A C 1
ATOM 5688 O O . ALA A 1 742 ? -17.195 -20.175 -14.273 1.00 88.00 742 ALA A O 1
ATOM 5689 N N . PRO A 1 743 ? -16.601 -22.122 -13.304 1.00 88.69 743 PRO A N 1
ATOM 5690 C CA . PRO A 1 743 ? -17.314 -21.819 -12.072 1.00 88.69 743 PRO A CA 1
ATOM 5691 C C . PRO A 1 743 ? -16.819 -20.563 -11.376 1.00 88.69 743 PRO A C 1
ATOM 5693 O O . PRO A 1 743 ? -17.653 -19.794 -10.936 1.00 88.69 743 PRO A O 1
ATOM 5696 N N . ALA A 1 744 ? -15.505 -20.322 -11.322 1.00 86.19 744 ALA A N 1
ATOM 5697 C CA . ALA A 1 744 ? -14.955 -19.155 -10.633 1.00 86.19 744 ALA A CA 1
ATOM 5698 C C . ALA A 1 744 ? -15.450 -17.839 -11.256 1.00 86.19 744 ALA A C 1
ATOM 5700 O O . ALA A 1 744 ? -15.794 -16.904 -10.538 1.00 86.19 744 ALA A O 1
ATOM 5701 N N . ARG A 1 745 ? -15.561 -17.791 -12.590 1.00 88.31 745 ARG A N 1
ATOM 5702 C CA . ARG A 1 745 ? -16.114 -16.634 -13.310 1.00 88.31 745 ARG A CA 1
ATOM 5703 C C . ARG A 1 745 ? -17.602 -16.446 -13.032 1.00 88.31 745 ARG A C 1
ATOM 5705 O O . ARG A 1 745 ? -18.033 -15.330 -12.785 1.00 88.31 745 ARG A O 1
ATOM 5712 N N . TRP A 1 746 ? -18.382 -17.527 -13.023 1.00 91.81 746 TRP A N 1
ATOM 5713 C CA . TRP A 1 746 ? -19.804 -17.437 -12.689 1.00 91.81 746 TRP A CA 1
ATOM 5714 C C . TRP A 1 746 ? -20.045 -17.067 -11.222 1.00 91.81 746 TRP A C 1
ATOM 5716 O O . TRP A 1 746 ? -20.935 -16.273 -10.926 1.00 91.81 746 TRP A O 1
ATOM 5726 N N . SER A 1 747 ? -19.226 -17.582 -10.304 1.00 88.75 747 SER A N 1
ATOM 5727 C CA . SER A 1 747 ? -19.239 -17.214 -8.885 1.00 88.75 747 SER A CA 1
ATOM 5728 C C . SER A 1 747 ? -18.958 -15.727 -8.675 1.00 88.75 747 SER A C 1
ATOM 5730 O O . SER A 1 747 ? -19.542 -15.125 -7.776 1.00 88.75 747 SER A O 1
ATOM 5732 N N . ALA A 1 748 ? -18.114 -15.119 -9.517 1.00 87.62 748 ALA A N 1
ATOM 5733 C CA . ALA A 1 748 ? -17.871 -13.678 -9.493 1.00 87.62 748 ALA A CA 1
ATOM 5734 C C . ALA A 1 748 ? -19.120 -12.857 -9.858 1.00 87.62 748 ALA A C 1
ATOM 5736 O O . ALA A 1 748 ? -19.262 -11.747 -9.360 1.00 87.62 748 ALA A O 1
ATOM 5737 N N . VAL A 1 749 ? -20.041 -13.412 -10.655 1.00 88.62 749 VAL A N 1
ATOM 5738 C CA . VAL A 1 749 ? -21.317 -12.763 -10.999 1.00 88.62 749 VAL A CA 1
ATOM 5739 C C . VAL A 1 749 ? -22.384 -13.029 -9.937 1.00 88.62 749 VAL A C 1
ATOM 5741 O O . VAL A 1 749 ? -22.954 -12.107 -9.369 1.00 88.62 749 VAL A O 1
ATOM 5744 N N . CYS A 1 750 ? -22.687 -14.303 -9.674 1.00 87.19 750 CYS A N 1
ATOM 5745 C CA . CYS A 1 750 ? -23.847 -14.691 -8.863 1.00 87.19 750 CYS A CA 1
ATOM 5746 C C . CYS A 1 750 ? -23.574 -14.742 -7.357 1.00 87.19 750 CYS A C 1
ATOM 5748 O O . CYS A 1 750 ? -24.493 -14.932 -6.563 1.00 87.19 750 CYS A O 1
ATOM 5750 N N . GLY A 1 751 ? -22.306 -14.659 -6.954 1.00 81.69 751 GLY A N 1
ATOM 5751 C CA . GLY A 1 751 ? -21.882 -14.809 -5.569 1.00 81.69 751 GLY A CA 1
ATOM 5752 C C . GLY A 1 751 ? -21.964 -16.235 -5.002 1.00 81.69 751 GLY A C 1
ATOM 5753 O O . GLY A 1 751 ? -21.716 -16.448 -3.813 1.00 81.69 751 GLY A O 1
ATOM 5754 N N . ASP A 1 752 ? -22.257 -17.248 -5.808 1.00 83.00 752 ASP A N 1
ATOM 5755 C CA . ASP A 1 752 ? -22.243 -18.633 -5.340 1.00 83.00 752 ASP A CA 1
ATOM 5756 C C . ASP A 1 752 ? -20.825 -19.221 -5.429 1.00 83.00 752 ASP A C 1
ATOM 5758 O O . ASP A 1 752 ? -20.356 -19.579 -6.504 1.00 83.00 752 ASP A O 1
ATOM 5762 N N . TYR A 1 753 ? -20.118 -19.309 -4.297 1.00 78.88 753 TYR A N 1
ATOM 5763 C CA . TYR A 1 753 ? -18.800 -19.960 -4.186 1.00 78.88 753 TYR A CA 1
ATOM 5764 C C . TYR A 1 753 ? -18.894 -21.316 -3.475 1.00 78.88 753 TYR A C 1
ATOM 5766 O O . TYR A 1 753 ? -17.966 -21.718 -2.768 1.00 78.88 753 TYR A O 1
ATOM 5774 N N . ASN A 1 754 ? -20.019 -22.023 -3.615 1.00 78.00 754 ASN A N 1
ATOM 5775 C CA . ASN A 1 754 ? -20.199 -23.326 -2.988 1.00 78.00 754 ASN A CA 1
ATOM 5776 C C . ASN A 1 754 ? -18.999 -24.256 -3.298 1.00 78.00 754 ASN A C 1
ATOM 5778 O O . AS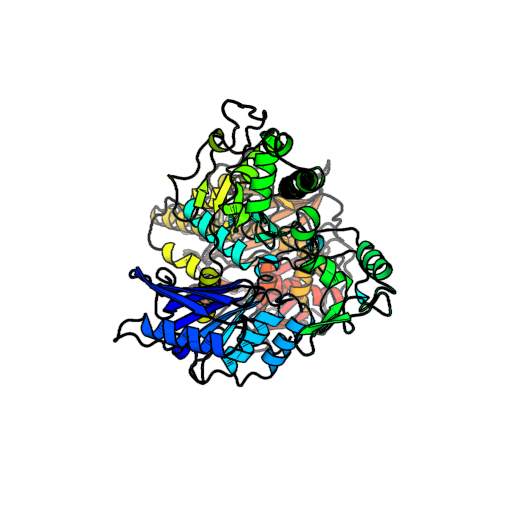N A 1 754 ? -18.596 -24.382 -4.461 1.00 78.00 754 ASN A O 1
ATOM 5782 N N . PRO A 1 755 ? -18.418 -24.927 -2.281 1.00 79.69 755 PRO A N 1
ATOM 5783 C CA . PRO A 1 755 ? -17.286 -25.842 -2.421 1.00 79.69 755 PRO A CA 1
ATOM 5784 C C . PRO A 1 755 ? -17.333 -26.810 -3.610 1.00 79.69 755 PRO A C 1
ATOM 5786 O O . PRO A 1 755 ? -16.287 -27.109 -4.192 1.00 79.69 755 PRO A O 1
ATOM 5789 N N . ILE A 1 756 ? -18.528 -27.270 -3.997 1.00 81.38 756 ILE A N 1
ATOM 5790 C CA . ILE A 1 756 ? -18.735 -28.191 -5.129 1.00 81.38 756 ILE A CA 1
ATOM 5791 C C . ILE A 1 756 ? -18.337 -27.584 -6.488 1.00 81.38 756 ILE A C 1
ATOM 5793 O O . ILE A 1 756 ? -18.051 -28.317 -7.437 1.00 81.38 756 ILE A O 1
ATOM 5797 N N . HIS A 1 757 ? -18.299 -26.255 -6.578 1.00 85.88 757 HIS A N 1
ATOM 5798 C CA . HIS A 1 757 ? -17.971 -25.488 -7.776 1.00 85.88 757 HIS A CA 1
ATOM 5799 C C . HIS A 1 757 ? -16.505 -25.039 -7.797 1.00 85.88 757 HIS A C 1
ATOM 5801 O O . HIS A 1 757 ? -15.887 -25.001 -8.861 1.00 85.88 757 HIS A O 1
ATOM 5807 N N . VAL A 1 758 ? -15.921 -24.747 -6.631 1.00 82.44 758 VAL A N 1
ATOM 5808 C CA . VAL A 1 758 ? -14.594 -24.111 -6.528 1.00 82.44 758 VAL A CA 1
ATOM 5809 C C . VAL A 1 758 ? -13.442 -25.092 -6.297 1.00 82.44 758 VAL A C 1
ATOM 5811 O O . VAL A 1 758 ? -12.328 -24.832 -6.749 1.00 82.44 758 VAL A O 1
ATOM 5814 N N . SER A 1 759 ? -13.680 -26.250 -5.665 1.00 82.81 759 SER A N 1
ATOM 5815 C CA . SER A 1 759 ? -12.619 -27.201 -5.298 1.00 82.81 759 SER A CA 1
ATOM 5816 C C . SER A 1 759 ? -12.954 -28.639 -5.680 1.00 82.81 759 SER A C 1
ATOM 5818 O O . SER A 1 759 ? -13.966 -29.194 -5.260 1.00 82.81 759 SER A O 1
ATOM 5820 N N . SER A 1 760 ? -12.058 -29.289 -6.432 1.00 83.69 760 SER A N 1
ATOM 5821 C CA . SER A 1 760 ? -12.206 -30.705 -6.804 1.00 83.69 760 SER A CA 1
ATOM 5822 C C . SER A 1 760 ? -12.168 -31.625 -5.586 1.00 83.69 760 SER A C 1
ATOM 5824 O O . SER A 1 760 ? -12.866 -32.635 -5.560 1.00 83.69 760 SER A O 1
ATOM 5826 N N . LEU A 1 761 ? -11.354 -31.279 -4.583 1.00 83.19 761 LEU A N 1
ATOM 5827 C CA . LEU A 1 761 ? -11.246 -32.040 -3.341 1.00 83.19 761 LEU A CA 1
ATOM 5828 C C . LEU A 1 761 ? -12.565 -31.980 -2.569 1.00 83.19 761 LEU A C 1
ATOM 5830 O O . LEU A 1 761 ? -13.103 -33.018 -2.195 1.00 83.19 761 LEU A O 1
ATOM 5834 N N . LEU A 1 762 ? -13.111 -30.775 -2.387 1.00 78.06 762 LEU A N 1
ATOM 5835 C CA . LEU A 1 762 ? -14.359 -30.601 -1.653 1.00 78.06 762 LEU A CA 1
ATOM 5836 C C . LEU A 1 762 ? -15.531 -31.223 -2.417 1.00 78.06 762 LEU A C 1
ATOM 5838 O O . LEU A 1 762 ? -16.298 -31.968 -1.824 1.00 78.06 762 LEU A O 1
ATOM 5842 N N . ALA A 1 763 ? -15.622 -31.042 -3.738 1.00 81.75 763 ALA A N 1
ATOM 5843 C CA . ALA A 1 763 ? -16.643 -31.703 -4.553 1.00 81.75 763 ALA A CA 1
ATOM 5844 C C . ALA A 1 763 ? -16.642 -33.239 -4.385 1.00 81.75 763 ALA A C 1
ATOM 5846 O O . ALA A 1 763 ? -17.708 -33.850 -4.310 1.00 81.75 763 ALA A O 1
ATOM 5847 N N . ARG A 1 764 ? -15.462 -33.863 -4.245 1.00 81.69 764 ARG A N 1
ATOM 5848 C CA . ARG A 1 764 ? -15.337 -35.301 -3.944 1.00 81.69 764 ARG A CA 1
ATOM 5849 C C . ARG A 1 764 ? -15.839 -35.672 -2.553 1.00 81.69 764 ARG A C 1
ATOM 5851 O O . ARG A 1 764 ? -16.506 -36.695 -2.426 1.00 81.69 764 ARG A O 1
ATOM 5858 N N . LEU A 1 765 ? -15.603 -34.832 -1.543 1.00 75.38 765 LEU A N 1
ATOM 5859 C CA . LEU A 1 765 ? -16.195 -35.014 -0.208 1.00 75.38 765 LEU A CA 1
ATOM 5860 C C . LEU A 1 765 ? -17.732 -34.959 -0.242 1.00 75.38 765 LEU A C 1
ATOM 5862 O O . LEU A 1 765 ? -18.384 -35.614 0.565 1.00 75.38 765 LEU A O 1
ATOM 5866 N N . PHE A 1 766 ? -18.310 -34.246 -1.212 1.00 70.19 766 PHE A N 1
ATOM 5867 C CA . PHE A 1 766 ? -19.755 -34.189 -1.463 1.00 70.19 766 PHE A CA 1
ATOM 5868 C C . PHE A 1 766 ? -20.277 -35.284 -2.417 1.00 70.19 766 PHE A C 1
ATOM 5870 O O . PHE A 1 766 ? -21.440 -35.245 -2.815 1.00 70.19 766 PHE A O 1
ATOM 5877 N N . GLY A 1 767 ? -19.454 -36.277 -2.773 1.00 75.38 767 GLY A N 1
ATOM 5878 C CA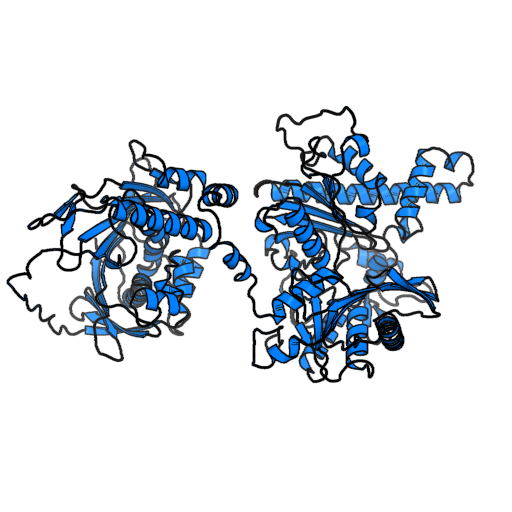 . GLY A 1 767 ? -19.866 -37.434 -3.577 1.00 75.38 767 GLY A CA 1
ATOM 5879 C C . GLY A 1 767 ? -19.792 -37.237 -5.095 1.00 75.38 767 GLY A C 1
ATOM 5880 O O . GLY A 1 767 ? -20.279 -38.081 -5.849 1.00 75.38 767 GLY A O 1
ATOM 5881 N N . PHE A 1 768 ? -19.170 -36.156 -5.569 1.00 82.81 768 PHE A N 1
ATOM 5882 C CA . PHE A 1 768 ? -18.982 -35.897 -6.997 1.00 82.81 768 PHE A CA 1
ATOM 5883 C C . PHE A 1 768 ? -17.599 -36.335 -7.485 1.00 82.81 768 PHE A C 1
ATOM 5885 O O . PHE A 1 768 ? -16.627 -36.363 -6.740 1.00 82.81 768 PHE A O 1
ATOM 5892 N N . ARG A 1 769 ? -17.467 -36.662 -8.776 1.00 84.69 769 ARG A N 1
ATOM 5893 C CA . ARG A 1 769 ? -16.175 -37.106 -9.346 1.00 84.69 769 ARG A CA 1
ATOM 5894 C C . ARG A 1 769 ? -15.147 -35.968 -9.487 1.00 84.69 769 ARG A C 1
ATOM 5896 O O . ARG A 1 769 ? -13.942 -36.223 -9.545 1.00 84.69 769 ARG A O 1
ATOM 5903 N N . GLY A 1 770 ? -15.614 -34.722 -9.492 1.00 87.25 770 GLY A N 1
ATOM 5904 C CA . GLY A 1 770 ? -14.823 -33.497 -9.595 1.00 87.25 770 GLY A CA 1
ATOM 5905 C C . GLY A 1 770 ? -15.715 -32.265 -9.438 1.00 87.25 770 GLY A C 1
ATOM 5906 O O . GLY A 1 770 ? -16.895 -32.407 -9.110 1.00 87.25 770 GLY A O 1
ATOM 5907 N N . LYS A 1 771 ? -15.157 -31.072 -9.681 1.00 89.94 771 LYS A N 1
ATOM 5908 C CA . LYS A 1 771 ? -15.916 -29.808 -9.670 1.00 89.94 771 LYS A CA 1
ATOM 5909 C C . LYS A 1 771 ? -17.104 -29.877 -10.624 1.00 89.94 771 LYS A C 1
ATOM 5911 O O . LYS A 1 771 ? -16.985 -30.474 -11.689 1.00 89.94 771 LYS A O 1
ATOM 5916 N N . ILE A 1 772 ? -18.211 -29.237 -10.274 1.00 90.06 772 ILE A N 1
ATOM 5917 C CA . ILE A 1 772 ? -19.415 -29.187 -11.112 1.00 90.06 772 ILE A CA 1
ATOM 5918 C C . ILE A 1 772 ? -19.596 -27.771 -11.659 1.00 90.06 772 ILE A C 1
ATOM 5920 O O . ILE A 1 772 ? -19.293 -26.799 -10.970 1.00 90.06 772 ILE A O 1
ATOM 5924 N N . ALA A 1 773 ? -20.112 -27.638 -12.878 1.00 90.81 773 ALA A N 1
ATOM 5925 C CA . ALA A 1 773 ? -20.620 -26.369 -13.386 1.00 90.81 773 ALA A CA 1
ATOM 5926 C C . ALA A 1 773 ? -21.818 -25.855 -12.565 1.00 90.81 773 ALA A C 1
ATOM 5928 O O . ALA A 1 773 ? -22.611 -26.644 -12.046 1.00 90.81 773 ALA A O 1
ATOM 5929 N N . HIS A 1 774 ? -22.006 -24.536 -12.515 1.00 90.94 774 HIS A N 1
ATOM 5930 C CA . HIS A 1 774 ? -23.271 -23.967 -12.053 1.00 90.94 774 HIS A CA 1
ATOM 5931 C C . HIS A 1 774 ? -24.358 -24.213 -13.102 1.00 90.94 774 HIS A C 1
ATOM 5933 O O . HIS A 1 774 ? -24.164 -23.917 -14.281 1.00 90.94 774 HIS A O 1
ATOM 5939 N N . GLY A 1 775 ? -25.520 -24.706 -12.667 1.00 90.06 775 GLY A N 1
ATOM 5940 C CA . GLY A 1 775 ? -26.667 -24.949 -13.545 1.00 90.06 775 GLY A CA 1
ATOM 5941 C C . GLY A 1 775 ? -27.068 -23.706 -14.340 1.00 90.06 775 GLY A C 1
ATOM 5942 O O . GLY A 1 775 ? -27.104 -23.737 -15.566 1.00 90.06 775 GLY A O 1
ATOM 5943 N N . ASN A 1 776 ? -27.269 -22.586 -13.641 1.00 91.50 776 ASN A N 1
ATOM 5944 C CA . ASN A 1 776 ? -27.678 -21.319 -14.251 1.00 91.50 776 ASN A CA 1
ATOM 5945 C C . ASN A 1 776 ? -26.619 -20.715 -15.192 1.00 91.50 776 ASN A C 1
ATOM 5947 O O . ASN A 1 776 ? -26.986 -19.958 -16.082 1.00 91.50 776 ASN A O 1
ATOM 5951 N N . HIS A 1 777 ? -25.336 -21.082 -15.061 1.00 92.62 777 HIS A N 1
ATOM 5952 C CA . HIS A 1 777 ? -24.297 -20.659 -16.013 1.00 92.62 777 HIS A CA 1
ATOM 5953 C C . HIS A 1 777 ? -24.512 -21.309 -17.380 1.00 92.62 777 HIS A C 1
ATOM 5955 O O . HIS A 1 777 ? -24.426 -20.646 -18.410 1.00 92.62 777 HIS A O 1
ATOM 5961 N N . VAL A 1 778 ? -24.852 -22.600 -17.383 1.00 91.81 778 VAL A N 1
ATOM 5962 C CA . VAL A 1 778 ? -25.206 -23.328 -18.608 1.00 91.81 778 VAL A CA 1
ATOM 5963 C C . VAL A 1 778 ? -26.492 -22.766 -19.202 1.00 91.81 778 VAL A C 1
ATOM 5965 O O . VAL A 1 778 ? -26.524 -22.496 -20.397 1.00 91.81 778 VAL A O 1
ATOM 5968 N N . VAL A 1 779 ? -27.511 -22.493 -18.378 1.00 91.50 779 VAL A N 1
ATOM 5969 C CA . VAL A 1 779 ? -28.762 -21.858 -18.837 1.00 91.50 779 VAL A CA 1
ATOM 5970 C C . VAL A 1 779 ? -28.491 -20.507 -19.492 1.00 91.50 779 VAL A C 1
ATOM 5972 O O . VAL A 1 779 ? -28.973 -20.268 -20.590 1.00 91.50 779 VAL A O 1
ATOM 5975 N N . ALA A 1 780 ? -27.682 -19.645 -18.875 1.00 91.00 780 ALA A N 1
ATOM 5976 C CA . ALA A 1 780 ? -27.359 -18.333 -19.428 1.00 91.00 780 ALA A CA 1
ATOM 5977 C C . ALA A 1 780 ? -26.638 -18.426 -20.788 1.00 91.00 780 ALA A C 1
ATOM 5979 O O . ALA A 1 780 ? -26.972 -17.681 -21.710 1.00 91.00 780 ALA A O 1
ATOM 5980 N N . LYS A 1 781 ? -25.718 -19.390 -20.957 1.00 89.88 781 LYS A N 1
ATOM 5981 C CA . LYS A 1 781 ? -25.086 -19.672 -22.259 1.00 89.88 781 LYS A CA 1
ATOM 5982 C C . LYS A 1 781 ? -26.089 -20.201 -23.295 1.00 89.88 781 LYS A C 1
ATOM 5984 O O . LYS A 1 781 ? -26.027 -19.804 -24.452 1.00 89.88 781 LYS A O 1
ATOM 5989 N N . VAL A 1 782 ? -27.040 -21.049 -22.898 1.00 89.00 782 VAL A N 1
ATOM 5990 C CA . VAL A 1 782 ? -28.101 -21.542 -23.800 1.00 89.00 782 VAL A CA 1
ATOM 5991 C C . VAL A 1 782 ? -29.053 -20.423 -24.207 1.00 89.00 782 VAL A C 1
ATOM 5993 O O . VAL A 1 782 ? -29.390 -20.311 -25.380 1.00 89.00 782 VAL A O 1
ATOM 5996 N N . LEU A 1 783 ? -29.466 -19.571 -23.266 1.00 86.94 783 LEU A N 1
ATOM 5997 C CA . LEU A 1 783 ? -30.332 -18.430 -23.555 1.00 86.94 783 LEU A CA 1
ATOM 5998 C C . LEU A 1 783 ? -29.671 -17.467 -24.534 1.00 86.94 783 LEU A C 1
ATOM 6000 O O . LEU A 1 783 ? -30.357 -16.962 -25.413 1.00 86.94 783 LEU A O 1
ATOM 6004 N N . HIS A 1 784 ? -28.354 -17.273 -24.437 1.00 85.81 784 HIS A N 1
ATOM 6005 C CA . HIS A 1 784 ? -27.606 -16.496 -25.420 1.00 85.81 784 HIS A CA 1
ATOM 6006 C C . HIS A 1 784 ? -27.743 -17.076 -26.841 1.00 85.81 784 HIS A C 1
ATOM 6008 O O . HIS A 1 784 ? -28.101 -16.347 -27.767 1.00 85.81 784 HIS A O 1
ATOM 6014 N N . HIS A 1 785 ? -27.566 -18.394 -26.996 1.00 84.44 785 HIS A N 1
ATOM 6015 C CA . HIS A 1 785 ? -27.760 -19.096 -28.276 1.00 84.44 785 HIS A CA 1
ATOM 6016 C C . HIS A 1 785 ? -29.222 -19.109 -28.747 1.00 84.44 785 HIS A C 1
ATOM 6018 O O . HIS A 1 785 ? -29.487 -19.099 -29.943 1.00 84.44 785 HIS A O 1
ATOM 6024 N N . LEU A 1 786 ? -30.199 -19.093 -27.838 1.00 79.94 786 LEU A N 1
ATOM 6025 C CA . LEU A 1 786 ? -31.617 -18.983 -28.202 1.00 79.94 786 LEU A CA 1
ATOM 6026 C C . LEU A 1 786 ? -31.984 -17.562 -28.656 1.00 79.94 786 LEU A C 1
ATOM 6028 O O . LEU A 1 786 ? -32.753 -17.400 -29.605 1.00 79.94 786 LEU A O 1
ATOM 6032 N N . THR A 1 787 ? -31.424 -16.525 -28.020 1.00 71.62 787 THR A N 1
ATOM 6033 C CA . THR A 1 787 ? -31.696 -15.116 -28.362 1.00 71.62 787 THR A CA 1
ATOM 6034 C C . THR A 1 787 ? -31.161 -14.701 -29.722 1.00 71.62 787 THR A C 1
ATOM 6036 O O . THR A 1 787 ? -31.768 -13.848 -30.364 1.00 71.62 787 THR A O 1
ATOM 6039 N N . SER A 1 788 ? -30.079 -15.320 -30.205 1.00 61.81 788 SER A N 1
ATOM 6040 C CA . SER A 1 788 ? -29.598 -15.095 -31.574 1.00 61.81 788 SER A CA 1
ATOM 6041 C C . SER A 1 788 ? -30.570 -15.622 -32.640 1.00 61.81 788 SER A C 1
ATOM 6043 O O . SER A 1 788 ? -30.516 -15.168 -33.780 1.00 61.81 788 SER A O 1
ATOM 6045 N N . HIS A 1 789 ? -31.509 -16.500 -32.265 1.00 54.91 789 HIS A N 1
ATOM 6046 C CA . HIS A 1 789 ? -32.467 -17.139 -33.173 1.00 54.91 789 HIS A CA 1
ATOM 6047 C C . HIS A 1 789 ? -33.934 -16.724 -32.931 1.00 54.91 789 HIS A C 1
ATOM 6049 O O . HIS A 1 789 ? -34.795 -17.010 -33.762 1.00 54.91 789 HIS A O 1
ATOM 6055 N N . THR A 1 790 ? -34.253 -16.027 -31.829 1.00 55.22 790 THR A N 1
ATOM 6056 C CA . THR A 1 790 ? -35.630 -15.623 -31.477 1.00 55.22 790 THR A CA 1
ATOM 6057 C C . THR A 1 790 ? -35.706 -14.187 -30.942 1.00 55.22 790 THR A C 1
ATOM 6059 O O . THR A 1 790 ? -35.183 -13.869 -29.877 1.00 55.22 790 THR A O 1
ATOM 6062 N N . LYS A 1 791 ? -36.414 -13.295 -31.656 1.00 56.75 791 LYS A N 1
ATOM 6063 C CA . LYS A 1 791 ? -36.747 -11.946 -31.160 1.00 56.75 791 LYS A CA 1
ATOM 6064 C C . LYS A 1 791 ? -37.943 -12.022 -30.205 1.00 56.75 791 LYS A C 1
ATOM 6066 O O . LYS A 1 791 ? -39.071 -12.310 -30.619 1.00 56.75 791 LYS A O 1
ATOM 6071 N N . ILE A 1 792 ? -37.707 -11.768 -28.922 1.00 63.66 792 ILE A N 1
ATOM 6072 C CA . ILE A 1 792 ? -38.753 -11.696 -27.899 1.00 63.66 792 ILE A CA 1
ATOM 6073 C C . ILE A 1 792 ? -38.879 -10.238 -27.450 1.00 63.66 792 ILE A C 1
ATOM 6075 O O . ILE A 1 792 ? -38.019 -9.730 -26.751 1.00 63.66 792 ILE A O 1
ATOM 6079 N N . GLU A 1 793 ? -39.949 -9.564 -27.872 1.00 59.88 793 GLU A N 1
ATOM 6080 C CA . GLU A 1 793 ? -40.180 -8.128 -27.609 1.00 59.88 793 GLU A CA 1
ATOM 6081 C C . GLU A 1 793 ? -41.068 -7.858 -26.376 1.00 59.88 793 GLU A C 1
ATOM 6083 O O . GLU A 1 793 ? -41.356 -6.710 -26.057 1.00 59.88 793 GLU A O 1
ATOM 6088 N N . LYS A 1 794 ? -41.566 -8.904 -25.703 1.00 73.88 794 LYS A N 1
ATOM 6089 C CA . LYS A 1 794 ? -42.499 -8.813 -24.563 1.00 73.88 794 LYS A CA 1
ATOM 6090 C C . LYS A 1 794 ? -42.008 -9.662 -23.390 1.00 73.88 794 LYS A C 1
ATOM 6092 O O . LYS A 1 794 ? -41.004 -10.360 -23.513 1.00 73.88 794 LYS A O 1
ATOM 6097 N N . GLY A 1 795 ? -42.737 -9.622 -22.274 1.00 83.12 795 GLY A N 1
ATOM 6098 C CA . GLY A 1 795 ? -42.459 -10.472 -21.122 1.00 83.12 795 GLY A CA 1
ATOM 6099 C C . GLY A 1 795 ? -42.364 -11.956 -21.493 1.00 83.12 795 GLY A C 1
ATOM 6100 O O . GLY A 1 795 ? -43.070 -12.450 -22.380 1.00 83.12 795 GLY A O 1
ATOM 6101 N N . TRP A 1 796 ? -41.452 -12.661 -20.835 1.00 89.12 796 TRP A N 1
ATOM 6102 C CA . TRP A 1 796 ? -41.075 -14.029 -21.174 1.00 89.12 796 TRP A CA 1
ATOM 6103 C C . TRP A 1 796 ? -40.868 -14.879 -19.937 1.00 89.12 796 TRP A C 1
ATOM 6105 O O . TRP A 1 796 ? -40.615 -14.373 -18.847 1.00 89.12 796 TRP A O 1
ATOM 6115 N N . TRP A 1 797 ? -40.960 -16.190 -20.114 1.00 91.50 797 TRP A N 1
ATOM 6116 C CA . TRP A 1 797 ? -40.622 -17.147 -19.077 1.00 91.50 797 TRP A CA 1
ATOM 6117 C C . TRP A 1 797 ? -39.693 -18.223 -19.622 1.00 91.50 797 TRP A C 1
ATOM 6119 O O . TRP A 1 797 ? -39.811 -18.636 -20.774 1.00 91.50 797 TRP A O 1
ATOM 6129 N N . VAL A 1 798 ? -38.775 -18.687 -18.783 1.00 91.81 798 VAL A N 1
ATOM 6130 C CA . VAL A 1 798 ? -37.962 -19.878 -19.022 1.00 91.81 798 VAL A CA 1
ATOM 6131 C C . VAL A 1 798 ? -38.112 -20.813 -17.838 1.00 91.81 798 VAL A C 1
ATOM 6133 O O . VAL A 1 798 ? -37.995 -20.406 -16.686 1.00 91.81 798 VAL A O 1
ATOM 6136 N N . GLU A 1 799 ? -38.354 -22.081 -18.119 1.00 93.69 799 GLU A N 1
ATOM 6137 C CA . GLU A 1 799 ? -38.367 -23.151 -17.136 1.00 93.69 799 GLU A CA 1
ATOM 6138 C C . GLU A 1 799 ? -37.262 -24.140 -17.473 1.00 93.69 799 GLU A C 1
ATOM 6140 O O . GLU A 1 799 ? -37.112 -24.555 -18.618 1.00 93.69 799 GLU A O 1
ATOM 6145 N N . THR A 1 800 ? -36.459 -24.484 -16.476 1.00 94.56 800 THR A N 1
ATOM 6146 C CA . THR A 1 800 ? -35.289 -25.347 -16.608 1.00 94.56 800 THR A CA 1
ATOM 6147 C C . THR A 1 800 ? -35.382 -26.491 -15.618 1.00 94.56 800 THR A C 1
ATOM 6149 O O . THR A 1 800 ? -35.651 -26.266 -14.443 1.00 94.56 800 THR A O 1
ATOM 6152 N N . GLU A 1 801 ? -35.062 -27.700 -16.063 1.00 94.25 801 GLU A N 1
ATOM 6153 C CA . GLU A 1 801 ? -34.868 -28.883 -15.235 1.00 94.25 801 GLU A CA 1
ATOM 6154 C C . GLU A 1 801 ? -33.417 -29.375 -15.312 1.00 94.25 801 GLU A C 1
ATOM 6156 O O . GLU A 1 801 ? -32.872 -29.641 -16.390 1.00 94.25 801 GLU A O 1
ATOM 6161 N N . PHE A 1 802 ? -32.793 -29.551 -14.146 1.00 92.62 802 PHE A N 1
ATOM 6162 C CA . PHE A 1 802 ? -31.432 -30.066 -14.017 1.00 92.62 802 PHE A CA 1
ATOM 6163 C C . PHE A 1 802 ? -31.472 -31.583 -13.823 1.00 92.62 802 PHE A C 1
ATOM 6165 O O . PHE A 1 802 ? -31.783 -32.090 -12.744 1.00 92.62 802 PHE A O 1
ATOM 6172 N N . LYS A 1 803 ? -31.157 -32.339 -14.880 1.00 90.06 803 LYS A N 1
ATOM 6173 C CA . LYS A 1 803 ? -31.272 -33.806 -14.877 1.00 90.06 803 LYS A CA 1
ATOM 6174 C C . LYS A 1 803 ? -30.047 -34.486 -14.267 1.00 90.06 803 LYS A C 1
ATOM 6176 O O . LYS A 1 803 ? -30.182 -35.523 -13.612 1.00 90.06 803 LYS A O 1
ATOM 6181 N N . ARG A 1 804 ? -28.843 -33.955 -14.520 1.00 90.06 804 ARG A N 1
ATOM 6182 C CA . ARG A 1 804 ? -27.564 -34.603 -14.171 1.00 90.06 804 ARG A CA 1
ATOM 6183 C C . ARG A 1 804 ? -26.507 -33.589 -13.708 1.00 90.06 804 ARG A C 1
ATOM 6185 O O . ARG A 1 804 ? -26.482 -32.469 -14.210 1.00 90.06 804 ARG A O 1
ATOM 6192 N N . PRO A 1 805 ? -25.593 -33.977 -12.796 1.00 88.62 805 PRO A N 1
ATOM 6193 C CA . PRO A 1 805 ? -24.474 -33.127 -12.400 1.00 88.62 805 PRO A CA 1
ATOM 6194 C C . PRO A 1 805 ? -23.460 -32.985 -13.543 1.00 88.62 805 PRO A C 1
ATOM 6196 O O . PRO A 1 805 ? -22.979 -33.976 -14.088 1.00 88.62 805 PRO A O 1
ATOM 6199 N N . MET A 1 806 ? -23.099 -31.749 -13.875 1.00 92.31 806 MET A N 1
ATOM 6200 C CA . MET A 1 806 ? -22.176 -31.397 -14.961 1.00 92.31 806 MET A CA 1
ATOM 6201 C C . MET A 1 806 ? -20.728 -31.309 -14.454 1.00 92.31 806 MET A C 1
ATOM 6203 O O . MET A 1 806 ? -20.239 -30.225 -14.141 1.00 92.31 806 MET A O 1
ATOM 6207 N N . VAL A 1 807 ? -20.061 -32.458 -14.301 1.00 91.62 807 VAL A N 1
ATOM 6208 C CA . VAL A 1 807 ? -18.675 -32.542 -13.795 1.00 91.62 807 VAL A CA 1
ATOM 6209 C C . VAL A 1 807 ? -17.684 -31.992 -14.825 1.00 91.62 807 VAL A C 1
ATOM 6211 O O . VAL A 1 807 ? -17.718 -32.389 -15.983 1.00 91.62 807 VAL A O 1
ATOM 6214 N N . LEU A 1 808 ? -16.789 -31.108 -14.390 1.00 91.12 808 LEU A N 1
ATOM 6215 C CA . LEU A 1 808 ? -15.866 -30.353 -15.235 1.00 91.12 808 LEU A CA 1
ATOM 6216 C C . LEU A 1 808 ? -14.538 -31.082 -15.505 1.00 91.12 808 LEU A C 1
ATOM 6218 O O . LEU A 1 808 ? -14.037 -31.780 -14.616 1.00 91.12 808 LEU A O 1
ATOM 6222 N N . PRO A 1 809 ? -13.900 -30.819 -16.663 1.00 92.12 809 PRO A N 1
ATOM 6223 C CA . PRO A 1 809 ? -14.426 -30.027 -17.783 1.00 92.12 809 PRO A CA 1
ATOM 6224 C C . PRO A 1 809 ? -15.522 -30.786 -18.551 1.00 92.12 809 PRO A C 1
ATOM 6226 O O . PRO A 1 809 ? -15.455 -32.010 -18.671 1.00 92.12 809 PRO A O 1
ATOM 6229 N N . ILE A 1 810 ? -16.517 -30.066 -19.080 1.00 92.31 810 ILE A N 1
ATOM 6230 C CA . ILE A 1 810 ? -17.605 -30.656 -19.878 1.00 92.31 810 ILE A CA 1
ATOM 6231 C C . ILE A 1 810 ? -17.887 -29.827 -21.132 1.00 92.31 810 ILE A C 1
ATOM 6233 O O . ILE A 1 810 ? -17.816 -28.598 -21.106 1.00 92.31 810 ILE A O 1
ATOM 6237 N N . GLN A 1 811 ? -18.205 -30.527 -22.217 1.00 92.75 811 GLN A N 1
ATOM 6238 C CA . GLN A 1 811 ? -18.725 -29.966 -23.458 1.00 92.75 811 GLN A CA 1
ATOM 6239 C C . GLN A 1 811 ? -20.144 -30.494 -23.645 1.00 92.75 811 GLN A C 1
ATOM 6241 O O . GLN A 1 811 ? -20.391 -31.693 -23.470 1.00 92.75 811 GLN A O 1
ATOM 6246 N N . LEU A 1 812 ? -21.066 -29.575 -23.913 1.00 93.56 812 LEU A N 1
ATOM 6247 C CA . LEU A 1 812 ? -22.468 -29.870 -24.148 1.00 93.56 812 LEU A CA 1
ATOM 6248 C C . LEU A 1 812 ? -22.888 -29.277 -25.491 1.00 93.56 812 LEU A C 1
ATOM 6250 O O . LEU A 1 812 ? -22.527 -28.144 -25.808 1.00 93.56 812 LEU A O 1
ATOM 6254 N N . THR A 1 813 ? -23.732 -29.989 -26.218 1.00 93.06 813 THR A N 1
ATOM 6255 C CA . THR A 1 813 ? -24.403 -29.482 -27.412 1.00 93.06 813 THR A CA 1
ATOM 6256 C C . THR A 1 813 ? -25.797 -28.994 -27.028 1.00 93.06 813 THR A C 1
ATOM 6258 O O . THR A 1 813 ? -26.614 -29.767 -26.513 1.00 93.06 813 THR A O 1
ATOM 6261 N N . ALA A 1 814 ? -26.068 -27.704 -27.237 1.00 91.88 814 ALA A N 1
ATOM 6262 C CA . ALA A 1 814 ? -27.381 -27.111 -27.027 1.00 91.88 814 ALA A CA 1
ATOM 6263 C C . ALA A 1 814 ? -28.246 -27.334 -28.268 1.00 91.88 814 ALA A C 1
ATOM 6265 O O . ALA A 1 814 ? -27.834 -27.055 -29.395 1.00 91.88 814 ALA A O 1
ATOM 6266 N N . GLN A 1 815 ? -29.459 -27.830 -28.051 1.00 91.25 815 GLN A N 1
ATOM 6267 C CA . GLN A 1 815 ? -30.424 -28.096 -29.104 1.00 91.25 815 GLN A CA 1
ATOM 6268 C C . GLN A 1 815 ? -31.772 -27.443 -28.802 1.00 91.25 815 GLN A C 1
ATOM 6270 O O . GLN A 1 815 ? -32.188 -27.413 -27.642 1.00 91.25 815 GLN A O 1
ATOM 6275 N N . SER A 1 816 ? -32.467 -26.989 -29.844 1.00 88.94 816 SER A N 1
ATOM 6276 C CA . SER A 1 816 ? -33.837 -26.465 -29.789 1.00 88.94 816 SER A CA 1
ATOM 6277 C C . SER A 1 816 ? -34.783 -27.325 -30.629 1.00 88.94 816 SER A C 1
ATOM 6279 O O . SER A 1 816 ? -34.358 -27.970 -31.583 1.00 88.94 816 SER A O 1
ATOM 6281 N N . ASP A 1 817 ? -36.056 -27.392 -30.257 1.00 84.88 817 ASP A N 1
ATOM 6282 C CA . ASP A 1 817 ? -37.086 -28.128 -30.994 1.00 84.88 817 ASP A CA 1
ATOM 6283 C C . ASP A 1 817 ? -37.454 -27.404 -32.300 1.00 84.88 817 ASP A C 1
ATOM 6285 O O . ASP A 1 817 ? -37.884 -26.252 -32.267 1.00 84.88 817 ASP A O 1
ATOM 6289 N N . LYS A 1 818 ? -37.339 -28.082 -33.451 1.00 74.69 818 LYS A N 1
ATOM 6290 C CA . LYS A 1 818 ? -37.641 -27.506 -34.774 1.00 74.69 818 LYS A CA 1
ATOM 6291 C C . LYS A 1 818 ? -39.104 -27.104 -34.961 1.00 74.69 818 LYS A C 1
ATOM 6293 O O . LYS A 1 818 ? -39.392 -26.310 -35.852 1.00 74.69 818 LYS A O 1
ATOM 6298 N N . LEU A 1 819 ? -40.040 -27.688 -34.207 1.00 67.50 819 LEU A N 1
ATOM 6299 C CA . LEU A 1 819 ? -41.473 -27.469 -34.442 1.00 67.50 819 LEU A CA 1
ATOM 6300 C C . LEU A 1 819 ? -41.980 -26.151 -33.853 1.00 67.50 819 LEU A C 1
ATOM 6302 O O . LEU A 1 819 ? -42.800 -25.484 -34.481 1.00 67.50 819 LEU A O 1
ATOM 6306 N N . ASP A 1 820 ? -41.526 -25.783 -32.654 1.00 69.38 820 ASP A N 1
ATOM 6307 C CA . ASP A 1 820 ? -41.994 -24.577 -31.965 1.00 69.38 820 ASP A CA 1
ATOM 6308 C C . ASP A 1 820 ? -40.877 -23.662 -31.445 1.00 69.38 820 ASP A C 1
ATOM 6310 O O . ASP A 1 820 ? -41.171 -22.532 -31.052 1.00 69.38 820 ASP A O 1
ATOM 6314 N N . GLY A 1 821 ? -39.616 -24.113 -31.441 1.00 69.94 821 GLY A N 1
ATOM 6315 C CA . GLY A 1 821 ? -38.473 -23.382 -30.887 1.00 69.94 821 GLY A CA 1
ATOM 6316 C C . GLY A 1 821 ? -38.572 -23.112 -29.382 1.00 69.94 821 GLY A C 1
ATOM 6317 O O . GLY A 1 821 ? -37.781 -22.337 -28.845 1.00 69.94 821 GLY A O 1
ATOM 6318 N N . LYS A 1 822 ? -39.557 -23.703 -28.690 1.00 78.75 822 LYS A N 1
ATOM 6319 C CA . LYS A 1 822 ? -39.842 -23.433 -27.277 1.00 78.75 822 LYS A CA 1
ATOM 6320 C C . LYS A 1 822 ? -39.118 -24.399 -26.370 1.00 78.75 822 LYS A C 1
ATOM 6322 O O . LYS A 1 822 ? -38.740 -24.007 -25.274 1.00 78.75 822 LYS A O 1
ATOM 6327 N N . ARG A 1 823 ? -38.941 -25.656 -26.773 1.00 88.81 823 ARG A N 1
ATOM 6328 C CA . ARG A 1 823 ? -38.234 -26.659 -25.964 1.00 88.81 823 ARG A CA 1
ATOM 6329 C C . ARG A 1 823 ? -36.760 -26.695 -26.328 1.00 88.81 823 ARG A C 1
ATOM 6331 O O . ARG A 1 823 ? -36.413 -26.700 -27.502 1.00 88.81 823 ARG A O 1
ATOM 6338 N N . TRP A 1 824 ? -35.900 -26.793 -25.322 1.00 91.06 824 TRP A N 1
ATOM 6339 C CA . TRP A 1 824 ? -34.459 -26.889 -25.514 1.00 91.06 824 TRP A CA 1
ATOM 6340 C C . TRP A 1 824 ? -33.836 -27.931 -24.587 1.00 91.06 824 TRP A C 1
ATOM 6342 O O . TRP A 1 824 ? -34.374 -28.271 -23.529 1.00 91.06 824 TRP A O 1
ATOM 6352 N N . ARG A 1 825 ? -32.682 -28.462 -24.986 1.00 93.19 825 ARG A N 1
ATOM 6353 C CA . ARG A 1 825 ? -31.912 -29.427 -24.194 1.00 93.19 825 ARG A CA 1
ATOM 6354 C C . ARG A 1 825 ? -30.416 -29.289 -24.434 1.00 93.19 825 ARG A C 1
ATOM 6356 O O . ARG A 1 825 ? -29.992 -28.909 -25.515 1.00 93.19 825 ARG A O 1
ATOM 6363 N N . CYS A 1 826 ? -29.624 -29.622 -23.424 1.00 93.44 826 CYS A N 1
ATOM 6364 C CA . CYS A 1 826 ? -28.172 -29.735 -23.498 1.00 93.44 826 CYS A CA 1
ATOM 6365 C C . CYS A 1 826 ? -27.770 -31.194 -23.343 1.00 93.44 826 CYS A C 1
ATOM 6367 O O . CYS A 1 826 ? -28.049 -31.809 -22.306 1.00 93.44 826 CYS A O 1
ATOM 6369 N N . ILE A 1 827 ? -27.103 -31.731 -24.357 1.00 93.31 827 ILE A N 1
ATOM 6370 C CA . ILE A 1 827 ? -26.653 -33.120 -24.404 1.00 93.31 827 ILE A CA 1
ATOM 6371 C C . ILE A 1 827 ? -25.138 -33.164 -24.228 1.00 93.31 827 ILE A C 1
ATOM 6373 O O . ILE A 1 827 ? -24.440 -32.312 -24.764 1.00 93.31 827 ILE A O 1
ATOM 6377 N N . GLY A 1 828 ? -24.623 -34.125 -23.461 1.00 91.81 828 GLY A N 1
ATOM 6378 C CA . GLY A 1 828 ? -23.184 -34.332 -23.333 1.00 91.81 828 GLY A CA 1
ATOM 6379 C C . GLY A 1 828 ? -22.577 -34.960 -24.581 1.00 91.81 828 GLY A C 1
ATOM 6380 O O . GLY A 1 828 ? -22.945 -36.072 -24.948 1.00 91.81 828 GLY A O 1
ATOM 6381 N N . ASP A 1 829 ? -21.575 -34.302 -25.164 1.00 89.00 829 ASP A N 1
ATOM 6382 C CA . ASP A 1 829 ? -20.932 -34.740 -26.414 1.00 89.00 829 ASP A CA 1
ATOM 6383 C C . ASP A 1 829 ? -20.286 -36.135 -26.306 1.00 89.00 829 ASP A C 1
ATOM 6385 O O . ASP A 1 829 ? -20.082 -36.820 -27.305 1.00 89.00 829 ASP A O 1
ATOM 6389 N N . LYS A 1 830 ? -19.944 -36.572 -25.085 1.00 86.69 830 LYS A N 1
ATOM 6390 C CA . LYS A 1 830 ? -19.266 -37.855 -24.828 1.00 86.69 830 LYS A CA 1
ATOM 6391 C C . LYS A 1 830 ? -20.202 -39.028 -24.555 1.00 86.69 830 LYS A C 1
ATOM 6393 O O . LYS A 1 830 ? -19.780 -40.168 -24.717 1.00 86.69 830 LYS A O 1
ATOM 6398 N N . ASP A 1 831 ? -21.405 -38.781 -24.042 1.00 86.62 831 ASP A N 1
ATOM 6399 C CA . ASP A 1 831 ? -22.291 -39.843 -23.547 1.00 86.62 831 ASP A CA 1
ATOM 6400 C C . ASP A 1 831 ? -23.739 -39.741 -24.035 1.00 86.62 831 ASP A C 1
ATOM 6402 O O . ASP A 1 831 ? -24.560 -40.571 -23.639 1.00 86.62 831 ASP A O 1
ATOM 6406 N N . ASP A 1 832 ? -24.031 -38.752 -24.883 1.00 85.69 832 ASP A N 1
ATOM 6407 C CA . ASP A 1 832 ? -25.324 -38.490 -25.519 1.00 85.69 832 ASP A CA 1
ATOM 6408 C C . ASP A 1 832 ? -26.488 -38.374 -24.514 1.00 85.69 832 ASP A C 1
ATOM 6410 O O . ASP A 1 832 ? -27.658 -38.654 -24.785 1.00 85.69 832 ASP A O 1
ATOM 6414 N N . LYS A 1 833 ? -26.170 -37.965 -23.280 1.00 90.69 833 LYS A N 1
ATOM 6415 C CA . LYS A 1 833 ? -27.136 -37.820 -22.192 1.00 90.69 833 LYS A CA 1
ATOM 6416 C C . LYS A 1 833 ? -27.578 -36.375 -22.038 1.00 90.69 833 LYS A C 1
ATOM 6418 O O . LYS A 1 833 ? -26.762 -35.469 -21.971 1.00 90.69 833 LYS A O 1
ATOM 6423 N N . VAL A 1 834 ? -28.881 -36.166 -21.851 1.00 92.00 834 VAL A N 1
ATOM 6424 C CA . VAL A 1 834 ? -29.449 -34.858 -21.476 1.00 92.00 834 VAL A CA 1
ATOM 6425 C C . VAL A 1 834 ? -29.004 -34.444 -20.063 1.00 92.00 834 VAL A C 1
ATOM 6427 O O . VAL A 1 834 ? -29.341 -35.108 -19.078 1.00 92.00 834 VAL A O 1
ATOM 6430 N N . TYR A 1 835 ? -28.252 -33.356 -19.935 1.00 93.31 835 TYR A N 1
ATOM 6431 C CA . TYR A 1 835 ? -27.820 -32.811 -18.640 1.00 93.31 835 TYR A CA 1
ATOM 6432 C C . TYR A 1 835 ? -28.791 -31.766 -18.100 1.00 93.31 835 TYR A C 1
ATOM 6434 O O . TYR A 1 835 ? -29.109 -31.768 -16.907 1.00 93.31 835 TYR A O 1
ATOM 6442 N N . VAL A 1 836 ? -29.281 -30.911 -18.993 1.00 93.31 836 VAL A N 1
ATOM 6443 C CA . VAL A 1 836 ? -30.216 -29.824 -18.703 1.00 93.31 836 VAL A CA 1
ATOM 6444 C C . VAL A 1 836 ? -31.252 -29.797 -19.816 1.00 93.31 836 VAL A C 1
ATOM 6446 O O . VAL A 1 836 ? -30.906 -29.967 -20.983 1.00 93.31 836 VAL A O 1
ATOM 6449 N N . SER A 1 837 ? -32.513 -29.606 -19.468 1.00 94.19 837 SER A N 1
ATOM 6450 C CA . SER A 1 837 ? -33.600 -29.428 -20.430 1.00 94.19 837 SER A CA 1
ATOM 6451 C C . SER A 1 837 ? -34.507 -28.313 -19.958 1.00 94.19 837 SER A C 1
ATOM 6453 O O . SER A 1 837 ? -34.614 -28.085 -18.756 1.00 94.19 837 SER A O 1
ATOM 6455 N N . GLY A 1 838 ? -35.200 -27.657 -20.869 1.00 91.69 838 GLY A N 1
ATOM 6456 C CA . GLY A 1 838 ? -36.117 -26.605 -20.491 1.00 91.69 838 GLY A CA 1
ATOM 6457 C C . GLY A 1 838 ? -37.081 -26.228 -21.591 1.00 91.69 838 GLY A C 1
ATOM 6458 O O . GLY A 1 838 ? -37.088 -26.798 -22.684 1.00 91.69 838 GLY A O 1
ATOM 6459 N N . SER A 1 839 ? -37.903 -25.245 -21.270 1.00 90.56 839 SER A N 1
ATOM 6460 C CA . SER A 1 839 ? -38.802 -24.602 -22.208 1.00 90.56 839 SER A CA 1
ATOM 6461 C C . SER A 1 839 ? -38.805 -23.098 -21.998 1.00 90.56 839 SER A C 1
ATOM 6463 O O . SER A 1 839 ? -38.644 -22.630 -20.874 1.00 90.56 839 SER A O 1
ATOM 6465 N N . VAL A 1 840 ? -39.002 -22.350 -23.073 1.00 88.44 840 VAL A N 1
ATOM 6466 C CA . VAL A 1 840 ? -39.126 -20.896 -23.084 1.00 88.44 840 VAL A CA 1
ATOM 6467 C C . VAL A 1 840 ? -40.449 -20.499 -23.734 1.00 88.44 840 VAL A C 1
ATOM 6469 O O . VAL A 1 840 ? -40.939 -21.163 -24.650 1.00 88.44 840 VAL A O 1
ATOM 6472 N N . GLY A 1 841 ? -41.051 -19.415 -23.261 1.00 86.19 841 GLY A N 1
ATOM 6473 C CA . GLY A 1 841 ? -42.296 -18.892 -23.805 1.00 86.19 841 GLY A CA 1
ATOM 6474 C C . GLY A 1 841 ? -42.495 -17.411 -23.511 1.00 86.19 841 GLY A C 1
ATOM 6475 O O . GLY A 1 841 ? -41.669 -16.762 -22.873 1.00 86.19 841 GLY A O 1
ATOM 6476 N N . ARG A 1 842 ? -43.613 -16.874 -24.003 1.00 85.81 842 ARG A N 1
ATOM 6477 C CA . ARG A 1 842 ? -44.087 -15.520 -23.680 1.00 85.81 842 ARG A CA 1
ATOM 6478 C C . ARG A 1 842 ? -45.035 -15.593 -22.479 1.00 85.81 842 ARG A C 1
ATOM 6480 O O . ARG A 1 842 ? -45.739 -16.600 -22.351 1.00 85.81 842 ARG A O 1
ATOM 6487 N N . LEU A 1 843 ? -44.981 -14.583 -21.609 1.00 82.31 843 LEU A N 1
ATOM 6488 C CA . LEU A 1 843 ? -45.860 -14.443 -20.439 1.00 82.31 843 LEU A CA 1
ATOM 6489 C C . LEU A 1 843 ? -47.283 -14.040 -20.821 1.00 82.31 843 LEU A C 1
ATOM 6491 O O . LEU A 1 843 ? -47.437 -13.289 -21.815 1.00 82.31 843 LEU A O 1
#

Mean predicted aligned error: 17.88 Å

Organism: NCBI:txid63383

InterPro domains:
  IPR000890 Aliphatic acid kinase, short-chain [PF00871] (21-423)
  IPR000890 Aliphatic acid kinase, short-chain [PR00471] (22-33)
  IPR000890 Aliphatic acid kinase, short-chain [PR00471] (206-219)
  IPR000890 Aliphatic acid kinase, short-chain [PR00471] (236-257)
  IPR000890 Aliphatic acid kinase, short-chain [PTHR21060] (20-479)
  IPR002539 MaoC-like dehydratase domain [PF01575] (746-789)
  IPR004372 Acetate/propionate kinase [MF_00020] (1-483)
  IPR023865 Aliphatic acid kinase, short-chain, conserved site [PS01075] (22-33)
  IPR029069 HotDog domain superfamily [SSF54637] (744-839)
  IPR043129 ATPase, nucleotide binding domain [SSF53067] (21-228)
  IPR043129 ATPase, nucleotide binding domain [SSF53067] (204-475)

Sequence (843 aa):
MENIIHVEKGSGQGQSRRQGKMLCLNAGSSSLKFKLFDATCSLQGLTPIVSGSVKLKSNQANVELNHRDGKSHSETKDWTDIASGEILSFLLTHIFKLLDSNDNLDVRTVVHRVVHGAHLDQCVSITRSDQHHLKTLQFLAEFAPLHNAVSVQLIKACLNSEDLPEEHENVCCFDTAFHSSLDGVRSRYMVDPCLAGETLPGGMELRKWGFHGLSYNSILNTLSSELGKERSMLNVIICHLGSGSSMCGVVKGKSFDTTMGLTPLEGLPGATRSGSVDPVLPLHISAAQLGKEGEATDPFSTVEVADGIRVSHAELVLNKNSGFKSVAGTSDFQQVTQRRTEFLRGKALNKVKDEETDLYRDATLAFDIFVDRIVGYMGNYMIKMSSRGGVHAVVFSGGIGEASSELHTELAKQLNSSSLSPASENVMKGKGENCWQLKRDELGLRGTNQTLASGQNVPWFVCKTDEEGEMAKQVFVASTGHSSELYRFLPQVGLGIGLSATVYSLNSLHFRSLFSYFFRKPGKDGWNLDFEPSEIGWADRVFFLVAGVLNKTVRGLFGGGLRIVKGQESVELPSMNLRCPVEVADEQYELYNKALTHDQKDMSKVDAGSMAGSFLLATLTNQMMLLLVVHPGLPVSPLGAVNVRNRIECHQHPLDLTRSLTAHAFLGGKDNLGRVTRRGIEFDIHIDVSQTNSSSTLVLRQMITILAHCKTKVPPPSTKANTQESNGHFEEIGKVEMPLSAPARWSAVCGDYNPIHVSSLLARLFGFRGKIAHGNHVVAKVLHHLTSHTKIEKGWWVETEFKRPMVLPIQLTAQSDKLDGKRWRCIGDKDDKVYVSGSVGRL

Secondary structure (DSSP, 8-state):
-TT--BS-S-STTTTGGGSSEEEEEEE-SSEEEEEEEETTS-GGG--EEEEEEEEEETTEEEEEEEETTS-EEEEEE--S-SS-HHHHHHHHHHHHHHS-TT----EEEEEEEES--TT--S-EEE-TT-HHHHHHHHHHHHHSHHHHHHHHHHHHHHHT-SSS-TT-EEEEEETTGGGGG--HHHHB-SS-GGGSSTTSGGG---B-----HHHHHHHHHHHHHHHT--GGG--EEEEE-SSS-EEEEEETTEEEEES--SSTTSSS--SS---S--TTHHHHHHHTTTTSTTS-SSTT-EEEEETTEEEEHHHHHHHHSSHHHHHHS-S-HHHHHHHHHHHHTTSSTTT--HHHHHHHHHHHHHHHHHHHHHHHHHHHHHHHHGGGT---EEEEEHHHHHH-HHHHHHHHHHTTTSTTSBPSS--SSS--SSEEEPPTTTTT-TT-----TT---B-EEEE---HHHHHHHHHHHHHT---TTGGGTGGGGTS-TTSHHHHHHHH-TTHHHHHHHHHS--BTTBEE-SS-GGG--HHHHHHHHHHHHHHHHHHHHTT-S----TT--EEEPPP-EEEEEE---HHHHHHHHHHHHTT-TT-PPPPTTSHHHHHHHHHHTHHHHHHHHH-TTS-S-STTEEEEEEEEEESSSS--TTS-EEEEEEESTTT-EEEE-SSEEEEEEEEEEEE-SSS-EEEEEEEEEEEEE----PPPPS-----------EEEEEEEEE-TTHHHHHHHHH----HHHH-HHHHHHTT-SS-B--HHHHHHHHHHHHHTT----S-EEEEEEE-S--BSSEEEEEEEETTTS-EEEEEETTT--EEEEEEEEE-